Protein 2K13 (pdb70)

Structure (mmCIF, N/CA/C/O backbone):
data_2K13
#
_entry.id   2K13
#
loop_
_atom_site.group_PDB
_atom_site.id
_atom_site.type_symbol
_atom_site.label_atom_id
_atom_site.label_alt_id
_atom_site.label_comp_id
_atom_site.label_asym_id
_atom_site.label_entity_id
_atom_site.label_seq_id
_atom_site.pdbx_PDB_ins_code
_atom_site.Cartn_x
_atom_site.Cartn_y
_atom_site.Cartn_z
_atom_site.occupancy
_atom_site.B_iso_or_equiv
_atom_site.auth_seq_id
_atom_site.auth_comp_id
_atom_site.auth_asym_id
_atom_site.auth_atom_id
_atom_site.pdbx_PDB_model_num
ATOM 1 N N . GLU A 1 1 ? -14.430 5.868 5.573 1.00 0.00 1 GLU X N 1
ATOM 2 C CA . GLU A 1 1 ? -15.441 6.396 4.663 1.00 0.00 1 GLU X CA 1
ATOM 3 C C . GLU A 1 1 ? -15.352 5.685 3.322 1.00 0.00 1 GLU X C 1
ATOM 4 O O . GLU A 1 1 ? -14.346 5.039 3.033 1.00 0.00 1 GLU X O 1
ATOM 18 N N . GLU A 1 2 ? -16.384 5.827 2.495 1.00 0.00 2 GLU X N 1
ATOM 19 C CA . GLU A 1 2 ? -16.446 5.162 1.182 1.00 0.00 2 GLU X CA 1
ATOM 20 C C . GLU A 1 2 ? -15.680 5.923 0.092 1.00 0.00 2 GLU X C 1
ATOM 21 O O . GLU A 1 2 ? -15.727 5.569 -1.085 1.00 0.00 2 GLU X O 1
ATOM 33 N N . ARG A 1 3 ? -14.978 6.952 0.477 1.00 0.00 3 ARG X N 1
ATOM 34 C CA . ARG A 1 3 ? -14.138 7.660 -0.435 1.00 0.00 3 ARG X CA 1
ATOM 35 C C . ARG A 1 3 ? -12.752 7.363 -0.022 1.00 0.00 3 ARG X C 1
ATOM 36 O O . ARG A 1 3 ? -12.263 7.921 0.943 1.00 0.00 3 ARG X O 1
ATOM 57 N N . GLU A 1 4 ? -12.160 6.417 -0.675 1.00 0.00 4 GLU X N 1
ATOM 58 C CA . GLU A 1 4 ? -10.860 5.979 -0.298 1.00 0.00 4 GLU X CA 1
ATOM 59 C C . GLU A 1 4 ? -9.817 6.651 -1.099 1.00 0.00 4 GLU X C 1
ATOM 60 O O . GLU A 1 4 ? -10.082 7.307 -2.110 1.00 0.00 4 GLU X O 1
ATOM 72 N N . ASP A 1 5 ? -8.658 6.473 -0.635 1.00 0.00 5 ASP X N 1
ATOM 73 C CA . ASP A 1 5 ? -7.475 6.752 -1.343 1.00 0.00 5 ASP X CA 1
ATOM 74 C C . ASP A 1 5 ? -7.317 5.611 -2.350 1.00 0.00 5 ASP X C 1
ATOM 75 O O . ASP A 1 5 ? -7.601 4.445 -2.035 1.00 0.00 5 ASP X O 1
ATOM 84 N N . CYS A 1 6 ? -6.969 5.923 -3.555 1.00 0.00 6 CYS X N 1
ATOM 85 C CA . CYS A 1 6 ? -6.887 4.911 -4.588 1.00 0.00 6 CYS X CA 1
ATOM 86 C C . CYS A 1 6 ? -5.502 4.345 -4.760 1.00 0.00 6 CYS X C 1
ATOM 87 O O . CYS A 1 6 ? -4.584 5.015 -5.234 1.00 0.00 6 CYS X O 1
ATOM 94 N N . TRP A 1 7 ? -5.357 3.098 -4.420 1.00 0.00 7 TRP X N 1
ATOM 95 C CA . TRP A 1 7 ? -4.071 2.483 -4.449 1.00 0.00 7 TRP X CA 1
ATOM 96 C C . TRP A 1 7 ? -3.944 1.783 -5.768 1.00 0.00 7 TRP X C 1
ATOM 97 O O . TRP A 1 7 ? -4.851 1.067 -6.187 1.00 0.00 7 TRP X O 1
ATOM 118 N N . THR A 1 8 ? -2.852 1.990 -6.407 1.00 0.00 8 THR X N 1
ATOM 119 C CA . THR A 1 8 ? -2.631 1.478 -7.707 1.00 0.00 8 THR X CA 1
ATOM 120 C C . THR A 1 8 ? -1.714 0.278 -7.582 1.00 0.00 8 THR X C 1
ATOM 121 O O . THR A 1 8 ? -0.662 0.348 -6.926 1.00 0.00 8 THR X O 1
ATOM 132 N N . PHE A 1 9 ? -2.124 -0.817 -8.146 1.00 0.00 9 PHE X N 1
ATOM 133 C CA . PHE A 1 9 ? -1.401 -2.036 -8.007 1.00 0.00 9 PHE X CA 1
ATOM 134 C C . PHE A 1 9 ? -0.485 -2.231 -9.178 1.00 0.00 9 PHE X C 1
ATOM 135 O O . PHE A 1 9 ? -0.845 -1.906 -10.314 1.00 0.00 9 PHE X O 1
ATOM 152 N N . TYR A 1 10 ? 0.689 -2.739 -8.922 1.00 0.00 10 TYR X N 1
ATOM 153 C CA . TYR A 1 10 ? 1.606 -3.011 -9.994 1.00 0.00 10 TYR X CA 1
ATOM 154 C C . TYR A 1 10 ? 1.974 -4.492 -10.063 1.00 0.00 10 TYR X C 1
ATOM 155 O O . TYR A 1 10 ? 1.902 -5.082 -11.132 1.00 0.00 10 TYR X O 1
ATOM 173 N N . ALA A 1 11 ? 2.345 -5.099 -8.920 1.00 0.00 11 ALA X N 1
ATOM 174 C CA . ALA A 1 11 ? 2.901 -6.450 -8.930 1.00 0.00 11 ALA X CA 1
ATOM 175 C C . ALA A 1 11 ? 3.052 -6.963 -7.522 1.00 0.00 11 ALA X C 1
ATOM 176 O O . ALA A 1 11 ? 2.915 -6.199 -6.558 1.00 0.00 11 ALA X O 1
ATOM 183 N N . ASN A 1 12 ? 3.257 -8.257 -7.382 1.00 0.00 12 ASN X N 1
ATOM 184 C CA . ASN A 1 12 ? 3.574 -8.807 -6.074 1.00 0.00 12 ASN X CA 1
ATOM 185 C C . ASN A 1 12 ? 5.048 -8.576 -5.921 1.00 0.00 12 ASN X C 1
ATOM 186 O O . ASN A 1 12 ? 5.835 -8.977 -6.767 1.00 0.00 12 ASN X O 1
ATOM 197 N N . ARG A 1 13 ? 5.426 -7.897 -4.887 1.00 0.00 13 ARG X N 1
ATOM 198 C CA . ARG A 1 13 ? 6.784 -7.422 -4.745 1.00 0.00 13 ARG X CA 1
ATOM 199 C C . ARG A 1 13 ? 7.154 -7.328 -3.296 1.00 0.00 13 ARG X C 1
ATOM 200 O O . ARG A 1 13 ? 6.277 -7.361 -2.451 1.00 0.00 13 ARG X O 1
ATOM 221 N N . LYS A 1 14 ? 8.450 -7.360 -3.048 1.00 0.00 14 LYS X N 1
ATOM 222 C CA . LYS A 1 14 ? 9.142 -6.884 -1.833 1.00 0.00 14 LYS X CA 1
ATOM 223 C C . LYS A 1 14 ? 10.618 -6.747 -2.120 1.00 0.00 14 LYS X C 1
ATOM 224 O O . LYS A 1 14 ? 11.193 -7.562 -2.799 1.00 0.00 14 LYS X O 1
ATOM 243 N N . TYR A 1 15 ? 11.234 -5.744 -1.576 1.00 0.00 15 TYR X N 1
ATOM 244 C CA . TYR A 1 15 ? 12.678 -5.566 -1.703 1.00 0.00 15 TYR X CA 1
ATOM 245 C C . TYR A 1 15 ? 13.335 -6.196 -0.456 1.00 0.00 15 TYR X C 1
ATOM 246 O O . TYR A 1 15 ? 14.472 -5.936 -0.089 1.00 0.00 15 TYR X O 1
ATOM 264 N N . THR A 1 16 ? 12.582 -7.106 0.095 1.00 0.00 16 THR X N 1
ATOM 265 C CA . THR A 1 16 ? 12.853 -7.838 1.316 1.00 0.00 16 THR X CA 1
ATOM 266 C C . THR A 1 16 ? 13.396 -6.988 2.468 1.00 0.00 16 THR X C 1
ATOM 267 O O . THR A 1 16 ? 14.562 -7.109 2.868 1.00 0.00 16 THR X O 1
ATOM 278 N N . ASP A 1 17 ? 12.543 -6.089 2.942 1.00 0.00 17 ASP X N 1
ATOM 279 C CA . ASP A 1 17 ? 12.821 -5.202 4.061 1.00 0.00 17 ASP X CA 1
ATOM 280 C C . ASP A 1 17 ? 11.553 -4.438 4.390 1.00 0.00 17 ASP X C 1
ATOM 281 O O . ASP A 1 17 ? 10.802 -4.065 3.481 1.00 0.00 17 ASP X O 1
ATOM 290 N N . PHE A 1 18 ? 11.288 -4.254 5.659 1.00 0.00 18 PHE X N 1
ATOM 291 C CA . PHE A 1 18 ? 10.089 -3.568 6.122 1.00 0.00 18 PHE X CA 1
ATOM 292 C C . PHE A 1 18 ? 10.459 -2.391 7.032 1.00 0.00 18 PHE X C 1
ATOM 293 O O . PHE A 1 18 ? 9.658 -1.956 7.872 1.00 0.00 18 PHE X O 1
ATOM 310 N N . ASP A 1 19 ? 11.656 -1.836 6.820 1.00 0.00 19 ASP X N 1
ATOM 311 C CA . ASP A 1 19 ? 12.197 -0.736 7.658 1.00 0.00 19 ASP X CA 1
ATOM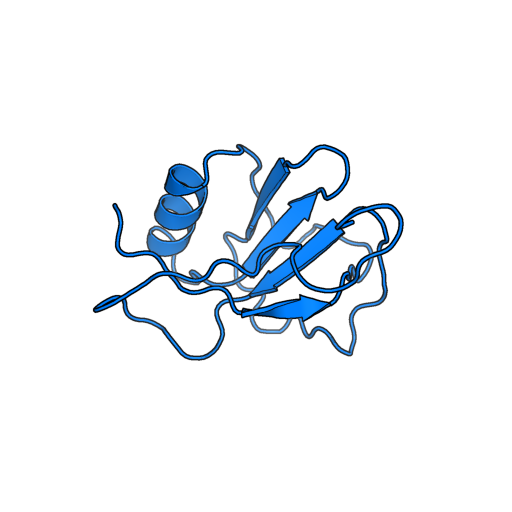 312 C C . ASP A 1 19 ? 11.380 0.552 7.557 1.00 0.00 19 ASP X C 1
ATOM 313 O O . ASP A 1 19 ? 11.370 1.364 8.494 1.00 0.00 19 ASP X O 1
ATOM 322 N N . LYS A 1 20 ? 10.641 0.707 6.462 1.00 0.00 20 LYS X N 1
ATOM 323 C CA . LYS A 1 20 ? 9.824 1.913 6.220 1.00 0.00 20 LYS X CA 1
ATOM 324 C C . LYS A 1 20 ? 8.717 2.140 7.257 1.00 0.00 20 LYS X C 1
ATOM 325 O O . LYS A 1 20 ? 8.054 3.146 7.203 1.00 0.00 20 LYS X O 1
ATOM 344 N N . SER A 1 21 ? 8.539 1.183 8.176 1.00 0.00 21 SER X N 1
ATOM 345 C CA . SER A 1 21 ? 7.611 1.290 9.299 1.00 0.00 21 SER X CA 1
ATOM 346 C C . SER A 1 21 ? 6.150 1.221 8.883 1.00 0.00 21 SER X C 1
ATOM 347 O O . SER A 1 21 ? 5.553 2.184 8.338 1.00 0.00 21 SER X O 1
ATOM 355 N N . PHE A 1 22 ? 5.581 0.068 9.111 1.00 0.00 22 PHE X N 1
ATOM 356 C CA . PHE A 1 22 ? 4.240 -0.217 8.701 1.00 0.00 22 PHE X CA 1
ATOM 357 C C . PHE A 1 22 ? 3.501 -0.742 9.876 1.00 0.00 22 PHE X C 1
ATOM 358 O O . PHE A 1 22 ? 4.110 -1.310 10.792 1.00 0.00 22 PHE X O 1
ATOM 375 N N . LYS A 1 23 ? 2.224 -0.596 9.870 1.00 0.00 23 LYS X N 1
ATOM 376 C CA . LYS A 1 23 ? 1.426 -1.168 10.920 1.00 0.00 23 LYS X CA 1
ATOM 377 C C . LYS A 1 23 ? 0.399 -2.080 10.309 1.00 0.00 23 LYS X C 1
ATOM 378 O O . LYS A 1 23 ? -0.086 -1.812 9.197 1.00 0.00 23 LYS X O 1
ATOM 397 N N . LYS A 1 24 ? 0.077 -3.154 10.994 1.00 0.00 24 LYS X N 1
ATOM 398 C CA . LYS A 1 24 ? -0.845 -4.116 10.465 1.00 0.00 24 LYS X CA 1
ATOM 399 C C . LYS A 1 24 ? -2.055 -4.311 11.331 1.00 0.00 24 LYS X C 1
ATOM 400 O O . LYS A 1 24 ? -1.981 -4.729 12.494 1.00 0.00 24 LYS X O 1
ATOM 419 N N . SER A 1 25 ? -3.144 -4.011 10.748 1.00 0.00 25 SER X N 1
ATOM 420 C CA . SER A 1 25 ? -4.445 -4.268 11.243 1.00 0.00 25 SER X CA 1
ATOM 421 C C . SER A 1 25 ? -5.214 -4.394 9.971 1.00 0.00 25 SER X C 1
ATOM 422 O O . SER A 1 25 ? -5.055 -3.525 9.105 1.00 0.00 25 SER X O 1
ATOM 430 N N . SER A 1 26 ? -6.008 -5.402 9.780 1.00 0.00 26 SER X N 1
ATOM 431 C CA . SER A 1 26 ? -6.618 -5.451 8.510 1.00 0.00 26 SER X CA 1
ATOM 432 C C . SER A 1 26 ? -8.083 -5.119 8.608 1.00 0.00 26 SER X C 1
ATOM 433 O O . SER A 1 26 ? -8.921 -5.930 9.000 1.00 0.00 26 SER X O 1
ATOM 441 N N . ASP A 1 27 ? -8.329 -3.876 8.348 1.00 0.00 27 ASP X N 1
ATOM 442 C CA . ASP A 1 27 ? -9.597 -3.281 8.100 1.00 0.00 27 ASP X CA 1
ATOM 443 C C . ASP A 1 27 ? -9.390 -2.421 6.931 1.00 0.00 27 ASP X C 1
ATOM 444 O O . ASP A 1 27 ? -8.519 -1.546 7.002 1.00 0.00 27 ASP X O 1
ATOM 453 N N . LEU A 1 28 ? -10.106 -2.646 5.848 1.00 0.00 28 LEU X N 1
ATOM 454 C CA . LEU A 1 28 ? -9.918 -1.840 4.644 1.00 0.00 28 LEU X CA 1
ATOM 455 C C . LEU A 1 28 ? -10.078 -0.369 5.002 1.00 0.00 28 LEU X C 1
ATOM 456 O O . LEU A 1 28 ? -9.226 0.452 4.684 1.00 0.00 28 LEU X O 1
ATOM 472 N N . ASP A 1 29 ? -11.119 -0.089 5.765 1.00 0.00 29 ASP X N 1
ATOM 473 C CA . ASP A 1 29 ? -11.418 1.257 6.254 1.00 0.00 29 ASP X CA 1
ATOM 474 C C . ASP A 1 29 ? -10.267 1.797 7.068 1.00 0.00 29 ASP X C 1
ATOM 475 O O . ASP A 1 29 ? -9.823 2.925 6.852 1.00 0.00 29 ASP X O 1
ATOM 484 N N . GLU A 1 30 ? -9.759 0.967 7.986 1.00 0.00 30 GLU X N 1
ATOM 485 C CA . GLU A 1 30 ? -8.676 1.392 8.891 1.00 0.00 30 GLU X CA 1
ATOM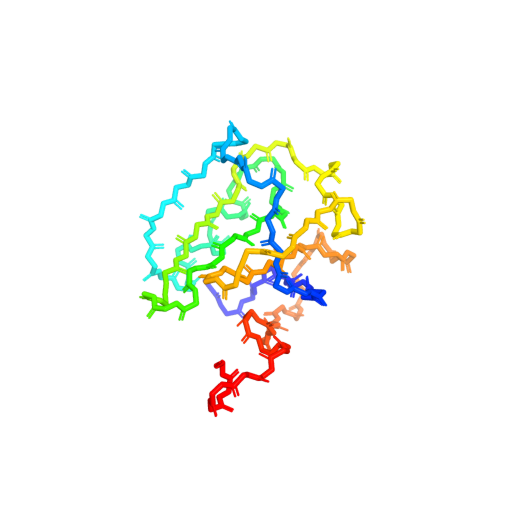 486 C C . GLU A 1 30 ? -7.454 1.760 8.113 1.00 0.00 30 GLU X C 1
ATOM 487 O O . GLU A 1 30 ? -6.766 2.720 8.424 1.00 0.00 30 GLU X O 1
ATOM 499 N N . CYS A 1 31 ? -7.164 0.976 7.125 1.00 0.00 31 CYS X N 1
ATOM 500 C CA . CYS A 1 31 ? -6.007 1.218 6.296 1.00 0.00 31 CYS X CA 1
ATOM 501 C C . CYS A 1 31 ? -6.124 2.556 5.552 1.00 0.00 31 CYS X C 1
ATOM 502 O O . CYS A 1 31 ? -5.156 3.317 5.519 1.00 0.00 31 CYS X O 1
ATOM 509 N N . LYS A 1 32 ? -7.312 2.858 5.004 1.00 0.00 32 LYS X N 1
ATOM 510 C CA . LYS A 1 32 ? -7.520 4.137 4.276 1.00 0.00 32 LYS X CA 1
ATOM 511 C C . LYS A 1 32 ? -7.346 5.240 5.208 1.00 0.00 32 LYS X C 1
ATOM 512 O O . LYS A 1 32 ? -6.634 6.186 4.957 1.00 0.00 32 LYS X O 1
ATOM 531 N N . LYS A 1 33 ? -7.970 5.066 6.340 1.00 0.00 33 LYS X N 1
ATOM 532 C CA . LYS A 1 33 ? -7.993 6.058 7.320 1.00 0.00 33 LYS X CA 1
ATOM 533 C C . LYS A 1 33 ? -6.570 6.355 7.786 1.00 0.00 33 LYS X C 1
ATOM 534 O O . LYS A 1 33 ? -6.205 7.502 7.946 1.00 0.00 33 LYS X O 1
ATOM 553 N N . THR A 1 34 ? -5.770 5.296 7.997 1.00 0.00 34 THR X N 1
ATOM 554 C CA . THR A 1 34 ? -4.417 5.468 8.378 1.00 0.00 34 THR X CA 1
ATOM 555 C C . THR A 1 34 ? -3.649 6.190 7.296 1.00 0.00 34 THR X C 1
ATOM 556 O O . THR A 1 34 ? -2.835 7.069 7.592 1.00 0.00 34 THR X O 1
ATOM 567 N N . CYS A 1 35 ? -3.907 5.809 6.039 1.00 0.00 35 CYS X N 1
ATOM 568 C CA . CYS A 1 35 ? -3.234 6.441 4.922 1.00 0.00 35 CYS X CA 1
ATOM 569 C C . CYS A 1 35 ? -3.547 7.916 4.916 1.00 0.00 35 CYS X C 1
ATOM 570 O O . CYS A 1 35 ? -2.616 8.736 4.966 1.00 0.00 35 CYS X O 1
ATOM 577 N N . PHE A 1 36 ? -4.832 8.259 5.049 1.00 0.00 36 PHE X N 1
ATOM 578 C CA . PHE A 1 36 ? -5.251 9.644 5.006 1.00 0.00 36 PHE X CA 1
ATOM 579 C C . PHE A 1 36 ? -4.629 10.363 6.160 1.00 0.00 36 PHE X C 1
ATOM 580 O O . PHE A 1 36 ? -4.266 11.533 6.044 1.00 0.00 36 PHE X O 1
ATOM 597 N N . LYS A 1 37 ? -4.517 9.675 7.279 1.00 0.00 37 LYS X N 1
ATOM 598 C CA . LYS A 1 37 ? -3.927 10.255 8.431 1.00 0.00 37 LYS X CA 1
ATOM 599 C C . LYS A 1 37 ? -2.500 10.765 8.284 1.00 0.00 37 LYS X C 1
ATOM 600 O O . LYS A 1 37 ? -2.276 11.902 8.724 1.00 0.00 37 LYS X O 1
ATOM 619 N N . THR A 1 38 ? -1.477 9.969 7.761 1.00 0.00 38 THR X N 1
ATOM 620 C CA . THR A 1 38 ? -0.153 10.553 7.966 1.00 0.00 38 THR X CA 1
ATOM 621 C C . THR A 1 38 ? 0.161 11.796 7.051 1.00 0.00 38 THR X C 1
ATOM 622 O O . THR A 1 38 ? -0.741 12.521 6.641 1.00 0.00 38 THR X O 1
ATOM 633 N N . GLU A 1 39 ? 1.419 12.012 6.662 1.00 0.00 39 GLU X N 1
ATOM 634 C CA . GLU A 1 39 ? 1.740 12.890 5.560 1.00 0.00 39 GLU X CA 1
ATOM 635 C C . GLU A 1 39 ? 1.521 12.264 4.265 1.00 0.00 39 GLU X C 1
ATOM 636 O O . GLU A 1 39 ? 0.758 12.676 3.413 1.00 0.00 39 GLU X O 1
ATOM 648 N N . TYR A 1 40 ? 2.221 11.176 4.234 1.00 0.00 40 TYR X N 1
ATOM 649 C CA . TYR A 1 40 ? 2.623 10.479 3.076 1.00 0.00 40 TYR X CA 1
ATOM 650 C C . TYR A 1 40 ? 1.508 9.907 2.325 1.00 0.00 40 TYR X C 1
ATOM 651 O O . TYR A 1 40 ? 1.521 10.009 1.120 1.00 0.00 40 TYR X O 1
ATOM 669 N N . CYS A 1 41 ? 0.470 9.469 3.065 1.00 0.00 41 CYS X N 1
ATOM 670 C CA . CYS A 1 41 ? -0.635 8.606 2.472 1.00 0.00 41 CYS X CA 1
ATOM 671 C C . CYS A 1 41 ? -0.257 7.964 1.115 1.00 0.00 41 CYS X C 1
ATOM 672 O O . CYS A 1 41 ? -0.567 8.550 0.081 1.00 0.00 41 CYS X O 1
ATOM 679 N N . TYR A 1 42 ? 0.448 6.811 1.090 1.00 0.00 42 TYR X N 1
ATOM 680 C CA . TYR A 1 42 ? 0.748 6.222 -0.225 1.00 0.00 42 TYR X CA 1
ATOM 681 C C . TYR A 1 42 ? 1.104 4.745 -0.328 1.00 0.00 42 TYR X C 1
ATOM 682 O O . TYR A 1 42 ? 0.719 4.132 -1.311 1.00 0.00 42 TYR X O 1
ATOM 700 N N . ILE A 1 43 ? 1.809 4.124 0.609 1.00 0.00 43 ILE X N 1
ATOM 701 C CA . ILE A 1 43 ? 2.211 2.756 0.272 1.00 0.00 43 ILE X CA 1
ATOM 702 C C . ILE A 1 43 ? 1.487 1.791 1.169 1.00 0.00 43 ILE X C 1
ATOM 703 O O . ILE A 1 43 ? 1.301 2.073 2.341 1.00 0.00 43 ILE X O 1
ATOM 719 N N . VAL A 1 44 ? 1.020 0.702 0.627 1.00 0.00 44 VAL X N 1
ATOM 720 C CA . VAL A 1 44 ? 0.367 -0.304 1.415 1.00 0.00 44 VAL X CA 1
ATOM 721 C C . VAL A 1 44 ? 0.873 -1.681 0.975 1.00 0.00 44 VAL X C 1
ATOM 722 O O . VAL A 1 44 ? 1.001 -1.966 -0.226 1.00 0.00 44 VAL X O 1
ATOM 735 N N . PHE A 1 45 ? 1.191 -2.505 1.928 1.00 0.00 45 PHE X N 1
ATOM 736 C CA . PHE A 1 45 ? 1.669 -3.837 1.673 1.00 0.00 45 PHE X CA 1
ATOM 737 C C . PHE A 1 45 ? 0.665 -4.807 2.221 1.00 0.00 45 PHE X C 1
ATOM 738 O O . PHE A 1 45 ? 0.223 -4.663 3.335 1.00 0.00 45 PHE X O 1
ATOM 755 N N . GLU A 1 46 ? 0.298 -5.776 1.468 1.00 0.00 46 GLU X N 1
ATOM 756 C CA . GLU A 1 46 ? -0.682 -6.713 1.943 1.00 0.00 46 GLU X CA 1
ATOM 757 C C . GLU A 1 46 ? -0.090 -8.070 1.965 1.00 0.00 46 GLU X C 1
ATOM 758 O O . GLU A 1 46 ? 0.724 -8.400 1.104 1.00 0.00 46 GLU X O 1
ATOM 770 N N . ASP A 1 47 ? -0.505 -8.850 2.905 1.00 0.00 47 ASP X N 1
ATOM 771 C CA . ASP A 1 47 ? -0.076 -10.222 3.001 1.00 0.00 47 ASP X CA 1
ATOM 772 C C . ASP A 1 47 ? -1.080 -11.015 2.210 1.00 0.00 47 ASP X C 1
ATOM 773 O O . ASP A 1 47 ? -2.255 -10.995 2.537 1.00 0.00 47 ASP X O 1
ATOM 782 N N . THR A 1 48 ? -0.648 -11.667 1.185 1.00 0.00 48 THR X N 1
ATOM 783 C CA . THR A 1 48 ? -1.541 -12.359 0.291 1.00 0.00 48 THR X CA 1
ATOM 784 C C . THR A 1 48 ? -2.126 -13.624 0.940 1.00 0.00 48 THR X C 1
ATOM 785 O O . THR A 1 48 ? -3.292 -13.957 0.733 1.00 0.00 48 THR X O 1
ATOM 796 N N . VAL A 1 49 ? -1.333 -14.284 1.755 1.00 0.00 49 VAL X N 1
ATOM 797 C CA . VAL A 1 49 ? -1.725 -15.559 2.328 1.00 0.00 49 VAL X CA 1
ATOM 798 C C . VAL A 1 49 ? -2.628 -15.351 3.512 1.00 0.00 49 VAL X C 1
ATOM 799 O O . VAL A 1 49 ? -3.690 -15.956 3.629 1.00 0.00 49 VAL X O 1
ATOM 812 N N . ASN A 1 50 ? -2.220 -14.452 4.345 1.00 0.00 50 ASN X N 1
ATOM 813 C CA . ASN A 1 50 ? -2.921 -14.141 5.570 1.00 0.00 50 ASN X CA 1
ATOM 814 C C . ASN A 1 50 ? -3.994 -13.125 5.322 1.00 0.00 50 ASN X C 1
ATOM 815 O O . ASN A 1 50 ? -4.819 -12.879 6.191 1.00 0.00 50 ASN X O 1
ATOM 826 N N . LYS A 1 51 ? -3.966 -12.519 4.127 1.00 0.00 51 LYS X N 1
ATOM 827 C CA . LYS A 1 51 ? -4.966 -11.513 3.700 1.00 0.00 51 LYS X CA 1
ATOM 828 C C . LYS A 1 51 ? -4.897 -10.287 4.612 1.00 0.00 51 LYS X C 1
ATOM 829 O O . LYS A 1 51 ? -5.893 -9.609 4.858 1.00 0.00 51 LYS X O 1
ATOM 848 N N . GLU A 1 52 ? -3.695 -9.976 5.047 1.00 0.00 52 GLU X N 1
ATOM 849 C CA . GLU A 1 52 ? -3.479 -8.914 6.003 1.00 0.00 52 GLU X CA 1
ATOM 850 C C . GLU A 1 52 ? -3.137 -7.590 5.325 1.00 0.00 52 GLU X C 1
ATOM 851 O O . GLU A 1 52 ? -2.876 -7.556 4.120 1.00 0.00 52 GLU X O 1
ATOM 863 N N . CYS A 1 53 ? -3.119 -6.516 6.094 1.00 0.00 53 CYS X N 1
ATOM 864 C CA . CYS A 1 53 ? -2.905 -5.196 5.569 1.00 0.00 53 CYS X CA 1
ATOM 865 C C . CYS A 1 53 ? -1.847 -4.507 6.387 1.00 0.00 53 CYS X C 1
ATOM 866 O O . CYS A 1 53 ? -1.939 -4.445 7.609 1.00 0.00 53 CYS X O 1
ATOM 873 N N . TYR A 1 54 ? -0.843 -4.034 5.722 1.00 0.00 54 TYR X N 1
ATOM 874 C CA . TYR A 1 54 ? 0.180 -3.242 6.318 1.00 0.00 54 TYR X CA 1
ATOM 875 C C . TYR A 1 54 ? 0.139 -1.958 5.604 1.00 0.00 54 TYR X C 1
ATOM 876 O O . TYR A 1 54 ? 0.222 -1.918 4.389 1.00 0.00 54 TYR X O 1
ATOM 894 N N . TYR A 1 55 ? 0.059 -0.936 6.309 1.00 0.00 55 TYR X N 1
ATOM 895 C CA . TYR A 1 55 ? 0.019 0.342 5.700 1.00 0.00 55 TYR X CA 1
ATOM 896 C C . TYR A 1 55 ? 1.276 1.088 5.993 1.00 0.00 55 TYR X C 1
ATOM 897 O O . TYR A 1 55 ? 1.748 1.095 7.151 1.00 0.00 55 TYR X O 1
ATOM 915 N N . ASN A 1 56 ? 1.873 1.633 4.942 1.00 0.00 56 ASN X N 1
ATOM 916 C CA . ASN A 1 56 ? 3.113 2.384 5.088 1.00 0.00 56 ASN X CA 1
ATOM 917 C C . ASN A 1 56 ? 2.815 3.732 5.564 1.00 0.00 56 ASN X C 1
ATOM 918 O O . ASN A 1 56 ? 2.118 4.520 4.871 1.00 0.00 56 ASN X O 1
ATOM 929 N N . VAL A 1 57 ? 3.396 4.025 6.694 1.00 0.00 57 VAL X N 1
ATOM 930 C CA . VAL A 1 57 ? 3.095 5.247 7.389 1.00 0.00 57 VAL X CA 1
ATOM 931 C C . VAL A 1 57 ? 4.233 6.231 7.315 1.00 0.00 57 VAL X C 1
ATOM 932 O O . VAL A 1 57 ? 4.183 7.294 7.935 1.00 0.00 57 VAL X O 1
ATOM 945 N N . VAL A 1 58 ? 5.269 5.898 6.582 1.00 0.00 58 VAL X N 1
ATOM 946 C CA . VAL A 1 58 ? 6.363 6.848 6.413 1.00 0.00 58 VAL X CA 1
ATOM 947 C C . VAL A 1 58 ? 6.645 7.033 4.903 1.00 0.00 58 VAL X C 1
ATOM 948 O O . VAL A 1 58 ? 5.962 6.457 4.058 1.00 0.00 58 VAL X O 1
ATOM 961 N N . ASP A 1 59 ? 7.584 7.866 4.582 1.00 0.00 59 ASP X N 1
ATOM 962 C CA . ASP A 1 59 ? 7.946 8.170 3.246 1.00 0.00 59 ASP X CA 1
ATOM 963 C C . ASP A 1 59 ? 8.701 7.038 2.615 1.00 0.00 59 ASP X C 1
ATOM 964 O O . ASP A 1 59 ? 9.795 6.639 3.037 1.00 0.00 59 ASP X O 1
ATOM 973 N N . GLY A 1 60 ? 8.083 6.526 1.621 1.00 0.00 60 GLY X N 1
ATOM 974 C CA . GLY A 1 60 ? 8.535 5.436 0.881 1.00 0.00 60 GLY X CA 1
ATOM 975 C C . GLY A 1 60 ? 8.077 5.656 -0.505 1.00 0.00 60 GLY X C 1
ATOM 976 O O . GLY A 1 60 ? 7.675 4.746 -1.193 1.00 0.00 60 GLY X O 1
ATOM 980 N N . GLU A 1 61 ? 8.112 6.917 -0.900 1.00 0.00 61 GLU X N 1
ATOM 981 C CA . GLU A 1 61 ? 7.727 7.348 -2.235 1.00 0.00 61 GLU X CA 1
ATOM 982 C C . GLU A 1 61 ? 8.746 6.837 -3.213 1.00 0.00 61 GLU X C 1
ATOM 983 O O . GLU A 1 61 ? 8.485 6.700 -4.407 1.00 0.00 61 GLU X O 1
ATOM 995 N N . GLU A 1 62 ? 9.910 6.538 -2.679 1.00 0.00 62 GLU X N 1
ATOM 996 C CA . GLU A 1 62 ? 10.959 5.984 -3.438 1.00 0.00 62 GLU X CA 1
ATOM 997 C C . GLU A 1 62 ? 10.830 4.477 -3.518 1.00 0.00 62 GLU X C 1
ATOM 998 O O . GLU A 1 62 ? 11.692 3.837 -4.126 1.00 0.00 62 GLU X O 1
ATOM 1010 N N . LEU A 1 63 ? 9.786 3.863 -2.894 1.00 0.00 63 LEU X N 1
ATOM 1011 C CA . LEU A 1 63 ? 9.680 2.410 -3.074 1.00 0.00 63 LEU X CA 1
ATOM 1012 C C . LEU A 1 63 ? 9.138 2.152 -4.478 1.00 0.00 63 LEU X C 1
ATOM 1013 O O . LEU A 1 63 ? 7.953 2.361 -4.760 1.00 0.00 63 LEU X O 1
ATOM 1029 N N . ASP A 1 64 ? 10.026 1.785 -5.373 1.00 0.00 64 ASP X N 1
ATOM 1030 C CA . ASP A 1 64 ? 9.661 1.547 -6.739 1.00 0.00 64 ASP X CA 1
ATOM 1031 C C . ASP A 1 64 ? 9.463 0.088 -7.001 1.00 0.00 64 ASP X C 1
ATOM 1032 O O . ASP A 1 64 ? 10.303 -0.727 -6.636 1.00 0.00 64 ASP X O 1
ATOM 1041 N N . GLN A 1 65 ? 8.430 -0.223 -7.736 1.00 0.00 65 GLN X N 1
ATOM 1042 C CA . GLN A 1 65 ? 8.019 -1.601 -7.988 1.00 0.00 65 GLN X CA 1
ATOM 1043 C C . GLN A 1 65 ? 9.043 -2.345 -8.796 1.00 0.00 65 GLN X C 1
ATOM 1044 O O . GLN A 1 65 ? 9.200 -3.551 -8.671 1.00 0.00 65 GLN X O 1
ATOM 1058 N N . GLU A 1 66 ? 9.748 -1.625 -9.606 1.00 0.00 66 GLU X N 1
ATOM 1059 C CA . GLU A 1 66 ? 10.618 -2.227 -10.551 1.00 0.00 66 GLU X CA 1
ATOM 1060 C C . GLU A 1 66 ? 12.023 -2.453 -9.983 1.00 0.00 66 GLU X C 1
ATOM 1061 O O . GLU A 1 66 ? 12.840 -3.146 -10.582 1.00 0.00 66 GLU X O 1
ATOM 1073 N N . LYS A 1 67 ? 12.304 -1.861 -8.823 1.00 0.00 67 LYS X N 1
ATOM 1074 C CA . LYS A 1 67 ? 13.568 -2.140 -8.119 1.00 0.00 67 LYS X CA 1
ATOM 1075 C C . LYS A 1 67 ? 13.288 -3.112 -6.995 1.00 0.00 67 LYS X C 1
ATOM 1076 O O . LYS A 1 67 ? 14.186 -3.644 -6.343 1.00 0.00 67 LYS X O 1
ATOM 1095 N N . PHE A 1 68 ? 12.028 -3.333 -6.810 1.00 0.00 68 PHE X N 1
ATOM 1096 C CA . PHE A 1 68 ? 11.483 -4.281 -5.892 1.00 0.00 68 PHE X CA 1
ATOM 1097 C C . PHE A 1 68 ? 11.500 -5.657 -6.540 1.00 0.00 68 PHE X C 1
ATOM 1098 O O . PHE A 1 68 ? 11.396 -5.770 -7.766 1.00 0.00 68 PHE X O 1
ATOM 1115 N N . VAL A 1 69 ? 11.618 -6.685 -5.749 1.00 0.00 69 VAL X N 1
ATOM 1116 C CA . VAL A 1 69 ? 11.764 -8.052 -6.244 1.00 0.00 69 VAL X CA 1
ATOM 1117 C C . VAL A 1 69 ? 10.524 -8.774 -5.765 1.00 0.00 69 VAL X C 1
ATOM 1118 O O . VAL A 1 69 ? 9.802 -8.220 -5.017 1.00 0.00 69 VAL X O 1
ATOM 1131 N N . VAL A 1 70 ? 10.202 -9.913 -6.261 1.00 0.00 70 VAL X N 1
ATOM 1132 C CA . VAL A 1 70 ? 8.960 -10.533 -5.847 1.00 0.00 70 VAL X CA 1
ATOM 1133 C C . VAL A 1 70 ? 9.011 -11.291 -4.535 1.00 0.00 70 VAL X C 1
ATOM 1134 O O . VAL A 1 70 ? 9.822 -12.198 -4.349 1.00 0.00 70 VAL X O 1
ATOM 1147 N N . ASP A 1 71 ? 8.187 -10.849 -3.602 1.00 0.00 71 ASP X N 1
ATOM 1148 C CA . ASP A 1 71 ? 7.897 -11.634 -2.426 1.00 0.00 71 ASP X CA 1
ATOM 1149 C C . ASP A 1 71 ? 6.521 -12.201 -2.621 1.00 0.00 71 ASP X C 1
ATOM 1150 O O . ASP A 1 71 ? 5.521 -11.491 -2.529 1.00 0.00 71 ASP X O 1
ATOM 1159 N N . GLU A 1 72 ? 6.499 -13.465 -2.936 1.00 0.00 72 GLU X N 1
ATOM 1160 C CA . GLU A 1 72 ? 5.329 -14.206 -3.390 1.00 0.00 72 GLU X CA 1
ATOM 1161 C C . GLU A 1 72 ? 4.122 -14.116 -2.455 1.00 0.00 72 GLU X C 1
ATOM 1162 O O . GLU A 1 72 ? 2.975 -14.229 -2.900 1.00 0.00 72 GLU X O 1
ATOM 1174 N N . ASN A 1 73 ? 4.358 -13.926 -1.182 1.00 0.00 73 ASN X N 1
ATOM 1175 C CA . ASN A 1 73 ? 3.241 -13.903 -0.238 1.00 0.00 73 ASN X CA 1
ATOM 1176 C C . ASN A 1 73 ? 2.791 -12.480 0.109 1.00 0.00 73 ASN X C 1
ATOM 1177 O O . ASN A 1 73 ? 2.011 -12.285 1.039 1.00 0.00 73 ASN X O 1
ATOM 1188 N N . PHE A 1 74 ? 3.252 -11.502 -0.665 1.00 0.00 74 PHE X N 1
ATOM 1189 C CA . PHE A 1 74 ? 2.875 -10.107 -0.472 1.00 0.00 74 PHE X CA 1
ATOM 1190 C C . PHE A 1 74 ? 2.460 -9.420 -1.787 1.00 0.00 74 PHE X C 1
ATOM 1191 O O . PHE A 1 74 ? 3.043 -9.650 -2.839 1.00 0.00 74 PHE X O 1
ATOM 1208 N N . THR A 1 75 ? 1.496 -8.532 -1.693 1.00 0.00 75 THR X N 1
ATOM 1209 C CA . THR A 1 75 ? 0.960 -7.782 -2.811 1.00 0.00 75 THR X CA 1
ATOM 1210 C C . THR A 1 75 ? 1.241 -6.329 -2.544 1.00 0.00 75 THR X C 1
ATOM 1211 O O . THR A 1 75 ? 1.105 -5.857 -1.397 1.00 0.00 75 THR X O 1
ATOM 1222 N N . GLU A 1 76 ? 1.731 -5.616 -3.551 1.00 0.00 76 GLU X N 1
ATOM 1223 C CA . GLU A 1 76 ? 2.159 -4.278 -3.323 1.00 0.00 76 GLU X CA 1
ATOM 1224 C C . GLU A 1 76 ? 1.368 -3.310 -4.124 1.00 0.00 76 GLU X C 1
ATOM 1225 O O . GLU A 1 76 ? 1.252 -3.430 -5.359 1.00 0.00 76 GLU X O 1
ATOM 1237 N N . ASN A 1 77 ? 0.800 -2.383 -3.430 1.00 0.00 77 ASN X N 1
ATOM 1238 C CA . ASN A 1 77 ? -0.064 -1.437 -4.009 1.00 0.00 77 ASN X CA 1
ATOM 1239 C C . ASN A 1 77 ? 0.332 -0.064 -3.473 1.00 0.00 77 ASN X C 1
ATOM 1240 O O . ASN A 1 77 ? 0.670 0.078 -2.285 1.00 0.00 77 ASN X O 1
ATOM 1251 N N . TYR A 1 78 ? 0.402 0.909 -4.331 1.00 0.00 78 TYR X N 1
ATOM 1252 C CA . TYR A 1 78 ? 0.777 2.224 -3.894 1.00 0.00 78 TYR X CA 1
ATOM 1253 C C . TYR A 1 78 ? -0.073 3.304 -4.549 1.00 0.00 78 TYR X C 1
ATOM 1254 O O . TYR A 1 78 ? -0.431 3.184 -5.729 1.00 0.00 78 TYR X O 1
ATOM 1272 N N . LEU A 1 79 ? -0.434 4.322 -3.771 1.00 0.00 79 LEU X N 1
ATOM 1273 C CA . LEU A 1 79 ? -1.230 5.459 -4.245 1.00 0.00 79 LEU X CA 1
ATOM 1274 C C . LEU A 1 79 ? -0.498 6.107 -5.396 1.00 0.00 79 LEU X C 1
ATOM 1275 O O . LEU A 1 79 ? 0.598 6.647 -5.214 1.00 0.00 79 LEU X O 1
ATOM 1291 N N . THR A 1 80 ? -1.043 6.001 -6.566 1.00 0.00 80 THR X N 1
ATOM 1292 C CA . THR A 1 80 ? -0.406 6.555 -7.708 1.00 0.00 80 THR X CA 1
ATOM 1293 C C . THR A 1 80 ? -1.350 7.494 -8.442 1.00 0.00 80 THR X C 1
ATOM 1294 O O . THR A 1 80 ? -2.322 7.058 -9.050 1.00 0.00 80 THR X O 1
ATOM 1305 N N . ASP A 1 81 ? -1.069 8.777 -8.320 1.00 0.00 81 ASP X N 1
ATOM 1306 C CA . ASP A 1 81 ? -1.793 9.847 -9.004 1.00 0.00 81 ASP X CA 1
ATOM 1307 C C . ASP A 1 81 ? -3.242 9.943 -8.620 1.00 0.00 81 ASP X C 1
ATOM 1308 O O . ASP A 1 81 ? -4.148 9.712 -9.438 1.00 0.00 81 ASP X O 1
ATOM 1317 N N . CYS A 1 82 ? -3.456 10.252 -7.386 1.00 0.00 82 CYS X N 1
ATOM 1318 C CA . CYS A 1 82 ? -4.771 10.490 -6.857 1.00 0.00 82 CYS X CA 1
ATOM 1319 C C . CYS A 1 82 ? -4.702 11.733 -5.995 1.00 0.00 82 CYS X C 1
ATOM 1320 O O . CYS A 1 82 ? -5.179 12.799 -6.377 1.00 0.00 82 CYS X O 1
ATOM 1327 N N . GLU A 1 83 ? -4.032 11.575 -4.843 1.00 0.00 83 GLU X N 1
ATOM 1328 C CA . GLU A 1 83 ? -3.794 12.612 -3.826 1.00 0.00 83 GLU X CA 1
ATOM 1329 C C . GLU A 1 83 ? -5.054 13.415 -3.431 1.00 0.00 83 GLU X C 1
ATOM 1330 O O . GLU A 1 83 ? -4.964 14.482 -2.832 1.00 0.00 83 GLU X O 1
ATOM 1342 N N . GLY A 1 84 ? -6.196 12.844 -3.685 1.00 0.00 84 GLY X N 1
ATOM 1343 C CA . GLY A 1 84 ? -7.454 13.446 -3.399 1.00 0.00 84 GLY X CA 1
ATOM 1344 C C . GLY A 1 84 ? -8.472 12.363 -3.347 1.00 0.00 84 GLY X C 1
ATOM 1345 O O . GLY A 1 84 ? -8.119 11.194 -3.576 1.00 0.00 84 GLY X O 1
ATOM 1349 N N . LYS A 1 85 ? -9.698 12.690 -3.053 1.00 0.00 85 LYS X N 1
ATOM 1350 C CA . LYS A 1 85 ? -10.713 11.680 -2.970 1.00 0.00 85 LYS X CA 1
ATOM 1351 C C . LYS A 1 85 ? -11.683 11.792 -4.137 1.00 0.00 85 LYS X C 1
ATOM 1352 O O . LYS A 1 85 ? -11.476 11.164 -5.184 1.00 0.00 85 LYS X O 1
ATOM 1371 N N . ASP A 1 86 ? -12.689 12.664 -3.972 1.00 0.00 86 ASP X N 1
ATOM 1372 C CA . ASP A 1 86 ? -13.813 12.858 -4.920 1.00 0.00 86 ASP X CA 1
ATOM 1373 C C . ASP A 1 86 ? -14.596 11.564 -5.108 1.00 0.00 86 ASP X C 1
ATOM 1374 O O . ASP A 1 86 ? -15.624 11.341 -4.457 1.00 0.00 86 ASP X O 1
ATOM 1383 N N . ALA A 1 87 ? -14.084 10.717 -5.939 1.00 0.00 87 ALA X N 1
ATOM 1384 C CA . ALA A 1 87 ? -14.610 9.412 -6.177 1.00 0.00 87 ALA X CA 1
ATOM 1385 C C . ALA A 1 87 ? -13.462 8.464 -5.944 1.00 0.00 87 ALA X C 1
ATOM 1386 O O . ALA A 1 87 ? -12.599 8.283 -6.814 1.00 0.00 87 ALA X O 1
ATOM 1393 N N . GLY A 1 88 ? -13.397 7.936 -4.766 1.00 0.00 88 GLY X N 1
ATOM 1394 C CA . GLY A 1 88 ? -12.267 7.155 -4.388 1.00 0.00 88 GLY X CA 1
ATOM 1395 C C . GLY A 1 88 ? -12.624 5.739 -4.115 1.00 0.00 88 GLY X C 1
ATOM 1396 O O . GLY A 1 88 ? -13.275 5.440 -3.108 1.00 0.00 88 GLY X O 1
ATOM 1400 N N . ASN A 1 89 ? -12.230 4.883 -5.010 1.00 0.00 89 ASN X N 1
ATOM 1401 C CA . ASN A 1 89 ? -12.433 3.458 -4.896 1.00 0.00 89 ASN X CA 1
ATOM 1402 C C . ASN A 1 89 ? -11.458 2.764 -5.803 1.00 0.00 89 ASN X C 1
ATOM 1403 O O . ASN A 1 89 ? -11.390 3.078 -6.994 1.00 0.00 89 ASN X O 1
ATOM 1414 N N . ALA A 1 90 ? -10.674 1.873 -5.263 1.00 0.00 90 ALA X N 1
ATOM 1415 C CA . ALA A 1 90 ? -9.739 1.132 -6.077 1.00 0.00 90 ALA X CA 1
ATOM 1416 C C . ALA A 1 90 ? -9.546 -0.273 -5.566 1.00 0.00 90 ALA X C 1
ATOM 1417 O O . ALA A 1 90 ? -8.784 -0.516 -4.621 1.00 0.00 90 ALA X O 1
ATOM 1424 N N . ALA A 1 91 ? -10.240 -1.190 -6.161 1.00 0.00 91 ALA X N 1
ATOM 1425 C CA . ALA A 1 91 ? -10.133 -2.563 -5.783 1.00 0.00 91 ALA X CA 1
ATOM 1426 C C . ALA A 1 91 ? -9.111 -3.268 -6.663 1.00 0.00 91 ALA X C 1
ATOM 1427 O O . ALA A 1 91 ? -9.446 -3.864 -7.698 1.00 0.00 91 ALA X O 1
ATOM 1434 N N . GLY A 1 92 ? -7.863 -3.122 -6.297 1.00 0.00 92 GLY X N 1
ATOM 1435 C CA . GLY A 1 92 ? -6.797 -3.744 -7.037 1.00 0.00 92 GLY X CA 1
ATOM 1436 C C . GLY A 1 92 ? -5.749 -4.328 -6.134 1.00 0.00 92 GLY X C 1
ATOM 1437 O O . GLY A 1 92 ? -4.751 -4.880 -6.596 1.00 0.00 92 GLY X O 1
ATOM 1441 N N . THR A 1 93 ? -5.994 -4.265 -4.856 1.00 0.00 93 THR X N 1
ATOM 1442 C CA . THR A 1 93 ? -5.054 -4.707 -3.868 1.00 0.00 93 THR X CA 1
ATOM 1443 C C . THR A 1 93 ? -4.935 -6.241 -3.896 1.00 0.00 93 THR X C 1
ATOM 1444 O O . THR A 1 93 ? -5.912 -6.950 -3.606 1.00 0.00 93 THR X O 1
ATOM 1455 N N . GLY A 1 94 ? -3.739 -6.764 -4.268 1.00 0.00 94 GLY X N 1
ATOM 1456 C CA . GLY A 1 94 ? -3.607 -8.187 -4.475 1.00 0.00 94 GLY X CA 1
ATOM 1457 C C . GLY A 1 94 ? -4.474 -8.734 -5.593 1.00 0.00 94 GLY X C 1
ATOM 1458 O O . GLY A 1 94 ? -4.767 -9.915 -5.612 1.00 0.00 94 GLY X O 1
ATOM 1462 N N . ASP A 1 95 ? -4.884 -7.886 -6.518 1.00 0.00 95 ASP X N 1
ATOM 1463 C CA . ASP A 1 95 ? -5.760 -8.329 -7.611 1.00 0.00 95 ASP X CA 1
ATOM 1464 C C . ASP A 1 95 ? -4.965 -8.846 -8.810 1.00 0.00 95 ASP X C 1
ATOM 1465 O O . ASP A 1 95 ? -5.384 -9.785 -9.503 1.00 0.00 95 ASP X O 1
ATOM 1474 N N . GLU A 1 96 ? -3.818 -8.251 -9.044 1.00 0.00 96 GLU X N 1
ATOM 1475 C CA . GLU A 1 96 ? -2.977 -8.636 -10.161 1.00 0.00 96 GLU X CA 1
ATOM 1476 C C . GLU A 1 96 ? -2.071 -9.781 -9.694 1.00 0.00 96 GLU X C 1
ATOM 1477 O O . GLU A 1 96 ? -1.712 -9.843 -8.500 1.00 0.00 96 GLU X O 1
ATOM 1489 N N . SER A 1 97 ? -1.727 -10.653 -10.635 1.00 0.00 97 SER X N 1
ATOM 1490 C CA . SER A 1 97 ? -0.899 -11.831 -10.448 1.00 0.00 97 SER X CA 1
ATOM 1491 C C . SER A 1 97 ? -1.667 -12.980 -9.781 1.00 0.00 97 SER X C 1
ATOM 1492 O O . SER A 1 97 ? -1.727 -13.093 -8.556 1.00 0.00 97 SER X O 1
ATOM 1500 N N . ASP A 1 98 ? -2.258 -13.815 -10.609 1.00 0.00 98 ASP X N 1
ATOM 1501 C CA . ASP A 1 98 ? -3.029 -14.970 -10.161 1.00 0.00 98 ASP X CA 1
ATOM 1502 C C . ASP A 1 98 ? -2.106 -16.172 -10.155 1.00 0.00 98 ASP X C 1
ATOM 1503 O O . ASP A 1 98 ? -1.489 -16.482 -11.192 1.00 0.00 98 ASP X O 1
ATOM 1512 N N . GLU A 1 99 ? -1.947 -16.822 -9.028 1.00 0.00 99 GLU X N 1
ATOM 1513 C CA . GLU A 1 99 ? -1.141 -18.025 -8.989 1.00 0.00 99 GLU X CA 1
ATOM 1514 C C . GLU A 1 99 ? -1.997 -19.259 -8.785 1.00 0.00 99 GLU X C 1
ATOM 1515 O O . GLU A 1 99 ? -2.089 -20.102 -9.678 1.00 0.00 99 GLU X O 1
ATOM 1527 N N . VAL A 1 100 ? -2.617 -19.375 -7.635 1.00 0.00 100 VAL X N 1
ATOM 1528 C CA . VAL A 1 100 ? -3.420 -20.545 -7.342 1.00 0.00 100 VAL X CA 1
ATOM 1529 C C . VAL A 1 100 ? -4.849 -20.332 -7.815 1.00 0.00 100 VAL X C 1
ATOM 1530 O O . VAL A 1 100 ? -5.302 -20.985 -8.760 1.00 0.00 100 VAL X O 1
ATOM 1543 N N . ASP A 1 101 ? -5.540 -19.407 -7.194 1.00 0.00 101 ASP X N 1
ATOM 1544 C CA . ASP A 1 101 ? -6.922 -19.109 -7.572 1.00 0.00 101 ASP X CA 1
ATOM 1545 C C . ASP A 1 101 ? -6.982 -17.715 -8.149 1.00 0.00 101 ASP X C 1
ATOM 1546 O O . ASP A 1 101 ? -6.852 -17.541 -9.361 1.00 0.00 101 ASP X O 1
ATOM 1555 N N . GLU A 1 102 ? -7.120 -16.726 -7.291 1.00 0.00 102 GLU X N 1
ATOM 1556 C CA . GLU A 1 102 ? -7.045 -15.328 -7.687 1.00 0.00 102 GLU X CA 1
ATOM 1557 C C . GLU A 1 102 ? -5.748 -14.775 -7.084 1.00 0.00 102 GLU X C 1
ATOM 1558 O O . GLU A 1 102 ? -5.375 -13.619 -7.250 1.00 0.00 102 GLU X O 1
ATOM 1570 N N . ASP A 1 103 ? -5.090 -15.653 -6.375 1.00 0.00 103 ASP X N 1
ATOM 1571 C CA . ASP A 1 103 ? -3.811 -15.469 -5.782 1.00 0.00 103 ASP X CA 1
ATOM 1572 C C . ASP A 1 103 ? -3.302 -16.856 -5.666 1.00 0.00 103 ASP X C 1
ATOM 1573 O O . ASP A 1 103 ? -2.162 -17.110 -5.978 1.00 0.00 103 ASP X O 1
ATOM 1583 N N . GLU A 1 1 ? -17.376 6.230 4.489 1.00 0.00 1 GLU X N 2
ATOM 1584 C CA . GLU A 1 1 ? -17.310 7.685 4.454 1.00 0.00 1 GLU X CA 2
ATOM 1585 C C . GLU A 1 1 ? -16.046 8.191 3.767 1.00 0.00 1 GLU X C 2
ATOM 1586 O O . GLU A 1 1 ? -16.067 9.235 3.130 1.00 0.00 1 GLU X O 2
ATOM 1600 N N . GLU A 1 2 ? -14.969 7.443 3.849 1.00 0.00 2 GLU X N 2
ATOM 1601 C CA . GLU A 1 2 ? -13.685 7.882 3.347 1.00 0.00 2 GLU X CA 2
ATOM 1602 C C . GLU A 1 2 ? -13.416 7.258 1.995 1.00 0.00 2 GLU X C 2
ATOM 1603 O O . GLU A 1 2 ? -12.969 7.942 1.087 1.00 0.00 2 GLU X O 2
ATOM 1615 N N . ARG A 1 3 ? -13.756 5.964 1.874 1.00 0.00 3 ARG X N 2
ATOM 1616 C CA . ARG A 1 3 ? -13.678 5.183 0.628 1.00 0.00 3 ARG X CA 2
ATOM 1617 C C . ARG A 1 3 ? -12.230 4.879 0.226 1.00 0.00 3 ARG X C 2
ATOM 1618 O O . ARG A 1 3 ? -11.434 5.799 0.027 1.00 0.00 3 ARG X O 2
ATOM 1639 N N . GLU A 1 4 ? -11.902 3.580 0.080 1.00 0.00 4 GLU X N 2
ATOM 1640 C CA . GLU A 1 4 ? -10.540 3.158 -0.276 1.00 0.00 4 GLU X CA 2
ATOM 1641 C C . GLU A 1 4 ? -10.113 3.767 -1.567 1.00 0.00 4 GLU X C 2
ATOM 1642 O O . GLU A 1 4 ? -10.657 3.453 -2.620 1.00 0.00 4 GLU X O 2
ATOM 1654 N N . ASP A 1 5 ? -9.133 4.621 -1.461 1.00 0.00 5 ASP X N 2
ATOM 1655 C CA . ASP A 1 5 ? -8.642 5.440 -2.580 1.00 0.00 5 ASP X CA 2
ATOM 1656 C C . ASP A 1 5 ? -8.023 4.599 -3.693 1.00 0.00 5 ASP X C 2
ATOM 1657 O O . ASP A 1 5 ? -8.052 3.363 -3.653 1.00 0.00 5 ASP X O 2
ATOM 1666 N N . CYS A 1 6 ? -7.451 5.246 -4.662 1.00 0.00 6 CYS X N 2
ATOM 1667 C CA . CYS A 1 6 ? -6.969 4.528 -5.814 1.00 0.00 6 CYS X CA 2
ATOM 1668 C C . CYS A 1 6 ? -5.542 4.161 -5.666 1.00 0.00 6 CYS X C 2
ATOM 1669 O O . CYS A 1 6 ? -4.652 5.011 -5.719 1.00 0.00 6 CYS X O 2
ATOM 1676 N N . TRP A 1 7 ? -5.303 2.927 -5.493 1.00 0.00 7 TRP X N 2
ATOM 1677 C CA . TRP A 1 7 ? -3.981 2.500 -5.405 1.00 0.00 7 TRP X CA 2
ATOM 1678 C C . TRP A 1 7 ? -3.683 1.874 -6.718 1.00 0.00 7 TRP X C 2
ATOM 1679 O O . TRP A 1 7 ? -4.506 1.134 -7.262 1.00 0.00 7 TRP X O 2
ATOM 1700 N N . THR A 1 8 ? -2.572 2.173 -7.232 1.00 0.00 8 THR X N 2
ATOM 1701 C CA . THR A 1 8 ? -2.214 1.716 -8.516 1.00 0.00 8 THR X CA 2
ATOM 1702 C C . THR A 1 8 ? -1.291 0.556 -8.342 1.00 0.00 8 THR X C 2
ATOM 1703 O O . THR A 1 8 ? -0.323 0.606 -7.556 1.00 0.00 8 THR X O 2
ATOM 1714 N N . PHE A 1 9 ? -1.627 -0.504 -9.001 1.00 0.00 9 PHE X N 2
ATOM 1715 C CA . PHE A 1 9 ? -0.964 -1.716 -8.803 1.00 0.00 9 PHE X CA 2
ATOM 1716 C C . PHE A 1 9 ? 0.210 -1.834 -9.705 1.00 0.00 9 PHE X C 2
ATOM 1717 O O . PHE A 1 9 ? 0.097 -1.647 -10.912 1.00 0.00 9 PHE X O 2
ATOM 1734 N N . TYR A 1 10 ? 1.346 -2.111 -9.130 1.00 0.00 10 TYR X N 2
ATOM 1735 C CA . TYR A 1 10 ? 2.495 -2.331 -9.930 1.00 0.00 10 TYR X CA 2
ATOM 1736 C C . TYR A 1 10 ? 2.597 -3.824 -10.219 1.00 0.00 10 TYR X C 2
ATOM 1737 O O . TYR A 1 10 ? 2.537 -4.231 -11.374 1.00 0.00 10 TYR X O 2
ATOM 1755 N N . ALA A 1 11 ? 2.705 -4.631 -9.150 1.00 0.00 11 ALA X N 2
ATOM 1756 C CA . ALA A 1 11 ? 2.820 -6.080 -9.242 1.00 0.00 11 ALA X CA 2
ATOM 1757 C C . ALA A 1 11 ? 2.899 -6.611 -7.830 1.00 0.00 11 ALA X C 2
ATOM 1758 O O . ALA A 1 11 ? 3.118 -5.817 -6.899 1.00 0.00 11 ALA X O 2
ATOM 1765 N N . ASN A 1 12 ? 2.667 -7.887 -7.621 1.00 0.00 12 ASN X N 2
ATOM 1766 C CA . ASN A 1 12 ? 2.838 -8.423 -6.285 1.00 0.00 12 ASN X CA 2
ATOM 1767 C C . ASN A 1 12 ? 4.305 -8.723 -6.123 1.00 0.00 12 ASN X C 2
ATOM 1768 O O . ASN A 1 12 ? 4.893 -9.498 -6.869 1.00 0.00 12 ASN X O 2
ATOM 1779 N N . ARG A 1 13 ? 4.887 -8.059 -5.177 1.00 0.00 13 ARG X N 2
ATOM 1780 C CA . ARG A 1 13 ? 6.316 -8.086 -4.948 1.00 0.00 13 ARG X CA 2
ATOM 1781 C C . ARG A 1 13 ? 6.614 -7.717 -3.510 1.00 0.00 13 ARG X C 2
ATOM 1782 O O . ARG A 1 13 ? 5.697 -7.283 -2.827 1.00 0.00 13 ARG X O 2
ATOM 1803 N N . LYS A 1 14 ? 7.847 -7.964 -3.047 1.00 0.00 14 LYS X N 2
ATOM 1804 C CA . LYS A 1 14 ? 8.402 -7.393 -1.790 1.00 0.00 14 LYS X CA 2
ATOM 1805 C C . LYS A 1 14 ? 9.923 -7.466 -1.772 1.00 0.00 14 LYS X C 2
ATOM 1806 O O . LYS A 1 14 ? 10.514 -8.472 -2.104 1.00 0.00 14 LYS X O 2
ATOM 1825 N N . TYR A 1 15 ? 10.526 -6.392 -1.322 1.00 0.00 15 TYR X N 2
ATOM 1826 C CA . TYR A 1 15 ? 11.972 -6.154 -1.381 1.00 0.00 15 TYR X CA 2
ATOM 1827 C C . TYR A 1 15 ? 12.733 -6.975 -0.326 1.00 0.00 15 TYR X C 2
ATOM 1828 O O . TYR A 1 15 ? 13.938 -6.834 -0.185 1.00 0.00 15 TYR X O 2
ATOM 1846 N N . THR A 1 16 ? 12.035 -7.865 0.343 1.00 0.00 16 THR X N 2
ATOM 1847 C CA . THR A 1 16 ? 12.554 -8.640 1.455 1.00 0.00 16 THR X CA 2
ATOM 1848 C C . THR A 1 16 ? 13.051 -7.711 2.563 1.00 0.00 16 THR X C 2
ATOM 1849 O O . THR A 1 16 ? 14.245 -7.670 2.896 1.00 0.00 16 THR X O 2
ATOM 1860 N N . ASP A 1 17 ? 12.114 -6.892 3.050 1.00 0.00 17 ASP X N 2
ATOM 1861 C CA . ASP A 1 17 ? 12.369 -5.875 4.067 1.00 0.00 17 ASP X CA 2
ATOM 1862 C C . ASP A 1 17 ? 11.057 -5.227 4.480 1.00 0.00 17 ASP X C 2
ATOM 1863 O O . ASP A 1 17 ? 10.243 -4.871 3.627 1.00 0.00 17 ASP X O 2
ATOM 1872 N N . PHE A 1 18 ? 10.841 -5.122 5.770 1.00 0.00 18 PHE X N 2
ATOM 1873 C CA . PHE A 1 18 ? 9.704 -4.399 6.324 1.00 0.00 18 PHE X CA 2
ATOM 1874 C C . PHE A 1 18 ? 10.193 -3.416 7.376 1.00 0.00 18 PHE X C 2
ATOM 1875 O O . PHE A 1 18 ? 9.434 -2.944 8.228 1.00 0.00 18 PHE X O 2
ATOM 1892 N N . ASP A 1 19 ? 11.453 -3.049 7.252 1.00 0.00 19 ASP X N 2
ATOM 1893 C CA . ASP A 1 19 ? 12.140 -2.171 8.206 1.00 0.00 19 ASP X CA 2
ATOM 1894 C C . ASP A 1 19 ? 11.753 -0.722 7.959 1.00 0.00 19 ASP X C 2
ATOM 1895 O O . ASP A 1 19 ? 11.871 0.132 8.832 1.00 0.00 19 ASP X O 2
ATOM 1904 N N . LYS A 1 20 ? 11.246 -0.485 6.762 1.00 0.00 20 LYS X N 2
ATOM 1905 C CA . LYS A 1 20 ? 10.860 0.841 6.229 1.00 0.00 20 LYS X CA 2
ATOM 1906 C C . LYS A 1 20 ? 9.788 1.586 7.065 1.00 0.00 20 LYS X C 2
ATOM 1907 O O . LYS A 1 20 ? 9.408 2.688 6.703 1.00 0.00 20 LYS X O 2
ATOM 1926 N N . SER A 1 21 ? 9.305 0.956 8.137 1.00 0.00 21 SER X N 2
ATOM 1927 C CA . SER A 1 21 ? 8.315 1.504 9.062 1.00 0.00 21 SER X CA 2
ATOM 1928 C C . SER A 1 21 ? 6.894 1.468 8.521 1.00 0.00 21 SER X C 2
ATOM 1929 O O . SER A 1 21 ? 6.388 2.409 7.851 1.00 0.00 21 SER X O 2
ATOM 1937 N N . PHE A 1 22 ? 6.265 0.356 8.782 1.00 0.00 22 PHE X N 2
ATOM 1938 C CA . PHE A 1 22 ? 4.919 0.100 8.366 1.00 0.00 22 PHE X CA 2
ATOM 1939 C C . PHE A 1 22 ? 4.150 -0.295 9.571 1.00 0.00 22 PHE X C 2
ATOM 1940 O O . PHE A 1 22 ? 4.726 -0.836 10.523 1.00 0.00 22 PHE X O 2
ATOM 1957 N N . LYS A 1 23 ? 2.890 -0.065 9.557 1.00 0.00 23 LYS X N 2
ATOM 1958 C CA . LYS A 1 23 ? 2.068 -0.483 10.653 1.00 0.00 23 LYS X CA 2
ATOM 1959 C C . LYS A 1 23 ? 1.125 -1.551 10.167 1.00 0.00 23 LYS X C 2
ATOM 1960 O O . LYS A 1 23 ? 0.640 -1.480 9.028 1.00 0.00 23 LYS X O 2
ATOM 1979 N N . LYS A 1 24 ? 0.902 -2.543 10.990 1.00 0.00 24 LYS X N 2
ATOM 1980 C CA . LYS A 1 24 ? 0.097 -3.673 10.623 1.00 0.00 24 LYS X CA 2
ATOM 1981 C C . LYS A 1 24 ? -1.027 -3.933 11.600 1.00 0.00 24 LYS X C 2
ATOM 1982 O O . LYS A 1 24 ? -0.814 -4.153 12.799 1.00 0.00 24 LYS X O 2
ATOM 2001 N N . SER A 1 25 ? -2.194 -3.842 11.077 1.00 0.00 25 SER X N 2
ATOM 2002 C CA . SER A 1 25 ? -3.409 -4.250 11.687 1.00 0.00 25 SER X CA 2
ATOM 2003 C C . SER A 1 25 ? -4.265 -4.554 10.496 1.00 0.00 25 SER X C 2
ATOM 2004 O O . SER A 1 25 ? -4.256 -3.751 9.563 1.00 0.00 25 SER X O 2
ATOM 2012 N N . SER A 1 26 ? -4.945 -5.663 10.428 1.00 0.00 26 SER X N 2
ATOM 2013 C CA . SER A 1 26 ? -5.729 -5.845 9.254 1.00 0.00 26 SER X CA 2
ATOM 2014 C C . SER A 1 26 ? -7.103 -5.240 9.491 1.00 0.00 26 SER X C 2
ATOM 2015 O O . SER A 1 26 ? -7.964 -5.815 10.167 1.00 0.00 26 SER X O 2
ATOM 2023 N N . ASP A 1 27 ? -7.237 -4.030 9.000 1.00 0.00 27 ASP X N 2
ATOM 2024 C CA . ASP A 1 27 ? -8.453 -3.260 9.002 1.00 0.00 27 ASP X CA 2
ATOM 2025 C C . ASP A 1 27 ? -8.656 -2.699 7.665 1.00 0.00 27 ASP X C 2
ATOM 2026 O O . ASP A 1 27 ? -7.929 -1.798 7.283 1.00 0.00 27 ASP X O 2
ATOM 2035 N N . LEU A 1 28 ? -9.603 -3.175 6.935 1.00 0.00 28 LEU X N 2
ATOM 2036 C CA . LEU A 1 28 ? -9.812 -2.637 5.615 1.00 0.00 28 LEU X CA 2
ATOM 2037 C C . LEU A 1 28 ? -10.246 -1.171 5.745 1.00 0.00 28 LEU X C 2
ATOM 2038 O O . LEU A 1 28 ? -9.690 -0.306 5.092 1.00 0.00 28 LEU X O 2
ATOM 2054 N N . ASP A 1 29 ? -11.201 -0.897 6.613 1.00 0.00 29 ASP X N 2
ATOM 2055 C CA . ASP A 1 29 ? -11.639 0.484 6.826 1.00 0.00 29 ASP X CA 2
ATOM 2056 C C . ASP A 1 29 ? -10.507 1.315 7.384 1.00 0.00 29 ASP X C 2
ATOM 2057 O O . ASP A 1 29 ? -10.130 2.361 6.835 1.00 0.00 29 ASP X O 2
ATOM 2066 N N . GLU A 1 30 ? -9.928 0.800 8.454 1.00 0.00 30 GLU X N 2
ATOM 2067 C CA . GLU A 1 30 ? -8.913 1.508 9.187 1.00 0.00 30 GLU X CA 2
ATOM 2068 C C . GLU A 1 30 ? -7.636 1.769 8.448 1.00 0.00 30 GLU X C 2
ATOM 2069 O O . GLU A 1 30 ? -7.102 2.840 8.521 1.00 0.00 30 GLU X O 2
ATOM 2081 N N . CYS A 1 31 ? -7.157 0.799 7.724 1.00 0.00 31 CYS X N 2
ATOM 2082 C CA . CYS A 1 31 ? -5.897 0.972 6.980 1.00 0.00 31 CYS X CA 2
ATOM 2083 C C . CYS A 1 31 ? -5.990 2.090 5.984 1.00 0.00 31 CYS X C 2
ATOM 2084 O O . CYS A 1 31 ? -5.108 2.950 5.913 1.00 0.00 31 CYS X O 2
ATOM 2091 N N . LYS A 1 32 ? -7.051 2.074 5.231 1.00 0.00 32 LYS X N 2
ATOM 2092 C CA . LYS A 1 32 ? -7.234 3.017 4.167 1.00 0.00 32 LYS X CA 2
ATOM 2093 C C . LYS A 1 32 ? -7.329 4.366 4.760 1.00 0.00 32 LYS X C 2
ATOM 2094 O O . LYS A 1 32 ? -6.672 5.300 4.322 1.00 0.00 32 LYS X O 2
ATOM 2113 N N . LYS A 1 33 ? -8.100 4.426 5.827 1.00 0.00 33 LYS X N 2
ATOM 2114 C CA . LYS A 1 33 ? -8.329 5.631 6.529 1.00 0.00 33 LYS X CA 2
ATOM 2115 C C . LYS A 1 33 ? -6.999 6.176 7.102 1.00 0.00 33 LYS X C 2
ATOM 2116 O O . LYS A 1 33 ? -6.729 7.371 6.985 1.00 0.00 33 LYS X O 2
ATOM 2135 N N . THR A 1 34 ? -6.164 5.273 7.705 1.00 0.00 34 THR X N 2
ATOM 2136 C CA . THR A 1 34 ? -4.899 5.657 8.271 1.00 0.00 34 THR X CA 2
ATOM 2137 C C . THR A 1 34 ? -4.009 6.212 7.190 1.00 0.00 34 THR X C 2
ATOM 2138 O O . THR A 1 34 ? -3.324 7.228 7.390 1.00 0.00 34 THR X O 2
ATOM 2149 N N . CYS A 1 35 ? -4.016 5.549 6.036 1.00 0.00 35 CYS X N 2
ATOM 2150 C CA . CYS A 1 35 ? -3.248 6.050 4.937 1.00 0.00 35 CYS X CA 2
ATOM 2151 C C . CYS A 1 35 ? -3.642 7.436 4.475 1.00 0.00 35 CYS X C 2
ATOM 2152 O O . CYS A 1 35 ? -2.777 8.289 4.272 1.00 0.00 35 CYS X O 2
ATOM 2159 N N . PHE A 1 36 ? -4.931 7.700 4.402 1.00 0.00 36 PHE X N 2
ATOM 2160 C CA . PHE A 1 36 ? -5.388 9.016 3.979 1.00 0.00 36 PHE X CA 2
ATOM 2161 C C . PHE A 1 36 ? -4.938 10.025 5.003 1.00 0.00 36 PHE X C 2
ATOM 2162 O O . PHE A 1 36 ? -4.605 11.166 4.664 1.00 0.00 36 PHE X O 2
ATOM 2179 N N . LYS A 1 37 ? -4.952 9.604 6.265 1.00 0.00 37 LYS X N 2
ATOM 2180 C CA . LYS A 1 37 ? -4.602 10.470 7.339 1.00 0.00 37 LYS X CA 2
ATOM 2181 C C . LYS A 1 37 ? -3.188 11.077 7.339 1.00 0.00 37 LYS X C 2
ATOM 2182 O O . LYS A 1 37 ? -3.117 12.291 7.544 1.00 0.00 37 LYS X O 2
ATOM 2201 N N . THR A 1 38 ? -2.024 10.312 7.211 1.00 0.00 38 THR X N 2
ATOM 2202 C CA . THR A 1 38 ? -0.792 11.135 7.392 1.00 0.00 38 THR X CA 2
ATOM 2203 C C . THR A 1 38 ? -0.515 12.074 6.124 1.00 0.00 38 THR X C 2
ATOM 2204 O O . THR A 1 38 ? -1.456 12.465 5.420 1.00 0.00 38 THR X O 2
ATOM 2215 N N . GLU A 1 39 ? 0.752 12.410 5.777 1.00 0.00 39 GLU X N 2
ATOM 2216 C CA . GLU A 1 39 ? 1.191 12.694 4.409 1.00 0.00 39 GLU X CA 2
ATOM 2217 C C . GLU A 1 39 ? 1.504 11.471 3.635 1.00 0.00 39 GLU X C 2
ATOM 2218 O O . GLU A 1 39 ? 0.966 11.136 2.599 1.00 0.00 39 GLU X O 2
ATOM 2230 N N . TYR A 1 40 ? 2.420 10.802 4.317 1.00 0.00 40 TYR X N 2
ATOM 2231 C CA . TYR A 1 40 ? 3.263 9.722 3.879 1.00 0.00 40 TYR X CA 2
ATOM 2232 C C . TYR A 1 40 ? 2.565 8.504 3.523 1.00 0.00 40 TYR X C 2
ATOM 2233 O O . TYR A 1 40 ? 3.080 7.711 2.745 1.00 0.00 40 TYR X O 2
ATOM 2251 N N . CYS A 1 41 ? 1.476 8.273 4.171 1.00 0.00 41 CYS X N 2
ATOM 2252 C CA . CYS A 1 41 ? 0.832 6.987 4.050 1.00 0.00 41 CYS X CA 2
ATOM 2253 C C . CYS A 1 41 ? 0.138 6.859 2.680 1.00 0.00 41 CYS X C 2
ATOM 2254 O O . CYS A 1 41 ? -1.034 7.109 2.517 1.00 0.00 41 CYS X O 2
ATOM 2261 N N . TYR A 1 42 ? 0.937 6.587 1.687 1.00 0.00 42 TYR X N 2
ATOM 2262 C CA . TYR A 1 42 ? 0.478 6.423 0.341 1.00 0.00 42 TYR X CA 2
ATOM 2263 C C . TYR A 1 42 ? 0.999 5.148 -0.288 1.00 0.00 42 TYR X C 2
ATOM 2264 O O . TYR A 1 42 ? 0.689 4.842 -1.428 1.00 0.00 42 TYR X O 2
ATOM 2282 N N . ILE A 1 43 ? 1.785 4.388 0.444 1.00 0.00 43 ILE X N 2
ATOM 2283 C CA . ILE A 1 43 ? 2.204 3.096 -0.072 1.00 0.00 43 ILE X CA 2
ATOM 2284 C C . ILE A 1 43 ? 1.620 2.099 0.837 1.00 0.00 43 ILE X C 2
ATOM 2285 O O . ILE A 1 43 ? 1.661 2.274 2.036 1.00 0.00 43 ILE X O 2
ATOM 2301 N N . VAL A 1 44 ? 1.007 1.111 0.317 1.00 0.00 44 VAL X N 2
ATOM 2302 C CA . VAL A 1 44 ? 0.411 0.168 1.170 1.00 0.00 44 VAL X CA 2
ATOM 2303 C C . VAL A 1 44 ? 0.808 -1.190 0.675 1.00 0.00 44 VAL X C 2
ATOM 2304 O O . VAL A 1 44 ? 1.005 -1.395 -0.561 1.00 0.00 44 VAL X O 2
ATOM 2317 N N . PHE A 1 45 ? 0.981 -2.090 1.578 1.00 0.00 45 PHE X N 2
ATOM 2318 C CA . PHE A 1 45 ? 1.296 -3.423 1.248 1.00 0.00 45 PHE X CA 2
ATOM 2319 C C . PHE A 1 45 ? 0.233 -4.305 1.846 1.00 0.00 45 PHE X C 2
ATOM 2320 O O . PHE A 1 45 ? -0.064 -4.225 3.028 1.00 0.00 45 PHE X O 2
ATOM 2337 N N . GLU A 1 46 ? -0.291 -5.165 1.064 1.00 0.00 46 GLU X N 2
ATOM 2338 C CA . GLU A 1 46 ? -1.331 -6.038 1.518 1.00 0.00 46 GLU X CA 2
ATOM 2339 C C . GLU A 1 46 ? -0.790 -7.440 1.411 1.00 0.00 46 GLU X C 2
ATOM 2340 O O . GLU A 1 46 ? -0.086 -7.752 0.442 1.00 0.00 46 GLU X O 2
ATOM 2352 N N . ASP A 1 47 ? -1.018 -8.242 2.403 1.00 0.00 47 ASP X N 2
ATOM 2353 C CA . ASP A 1 47 ? -0.646 -9.638 2.325 1.00 0.00 47 ASP X CA 2
ATOM 2354 C C . ASP A 1 47 ? -1.866 -10.342 1.840 1.00 0.00 47 ASP X C 2
ATOM 2355 O O . ASP A 1 47 ? -2.864 -10.363 2.533 1.00 0.00 47 ASP X O 2
ATOM 2364 N N . THR A 1 48 ? -1.802 -10.895 0.678 1.00 0.00 48 THR X N 2
ATOM 2365 C CA . THR A 1 48 ? -2.972 -11.443 0.046 1.00 0.00 48 THR X CA 2
ATOM 2366 C C . THR A 1 48 ? -3.285 -12.867 0.557 1.00 0.00 48 THR X C 2
ATOM 2367 O O . THR A 1 48 ? -4.418 -13.353 0.440 1.00 0.00 48 THR X O 2
ATOM 2378 N N . VAL A 1 49 ? -2.296 -13.516 1.143 1.00 0.00 49 VAL X N 2
ATOM 2379 C CA . VAL A 1 49 ? -2.464 -14.873 1.624 1.00 0.00 49 VAL X CA 2
ATOM 2380 C C . VAL A 1 49 ? -3.145 -14.863 2.989 1.00 0.00 49 VAL X C 2
ATOM 2381 O O . VAL A 1 49 ? -4.115 -15.575 3.240 1.00 0.00 49 VAL X O 2
ATOM 2394 N N . ASN A 1 50 ? -2.654 -14.011 3.828 1.00 0.00 50 ASN X N 2
ATOM 2395 C CA . ASN A 1 50 ? -3.102 -13.881 5.208 1.00 0.00 50 ASN X CA 2
ATOM 2396 C C . ASN A 1 50 ? -4.172 -12.838 5.325 1.00 0.00 50 ASN X C 2
ATOM 2397 O O . ASN A 1 50 ? -4.924 -12.811 6.301 1.00 0.00 50 ASN X O 2
ATOM 2408 N N . LYS A 1 51 ? -4.254 -11.999 4.304 1.00 0.00 51 LYS X N 2
ATOM 2409 C CA . LYS A 1 51 ? -5.145 -10.839 4.281 1.00 0.00 51 LYS X CA 2
ATOM 2410 C C . LYS A 1 51 ? -4.745 -9.878 5.385 1.00 0.00 51 LYS X C 2
ATOM 2411 O O . LYS A 1 51 ? -5.584 -9.302 6.081 1.00 0.00 51 LYS X O 2
ATOM 2430 N N . GLU A 1 52 ? -3.449 -9.701 5.513 1.00 0.00 52 GLU X N 2
ATOM 2431 C CA . GLU A 1 52 ? -2.888 -8.817 6.509 1.00 0.00 52 GLU X CA 2
ATOM 2432 C C . GLU A 1 52 ? -2.598 -7.484 5.873 1.00 0.00 52 GLU X C 2
ATOM 2433 O O . GLU A 1 52 ? -2.479 -7.401 4.643 1.00 0.00 52 GLU X O 2
ATOM 2445 N N . CYS A 1 53 ? -2.462 -6.465 6.658 1.00 0.00 53 CYS X N 2
ATOM 2446 C CA . CYS A 1 53 ? -2.365 -5.148 6.122 1.00 0.00 53 CYS X CA 2
ATOM 2447 C C . CYS A 1 53 ? -1.175 -4.453 6.682 1.00 0.00 53 CYS X C 2
ATOM 2448 O O . CYS A 1 53 ? -0.979 -4.439 7.894 1.00 0.00 53 CYS X O 2
ATOM 2455 N N . TYR A 1 54 ? -0.349 -3.950 5.814 1.00 0.00 54 TYR X N 2
ATOM 2456 C CA . TYR A 1 54 ? 0.751 -3.137 6.208 1.00 0.00 54 TYR X CA 2
ATOM 2457 C C . TYR A 1 54 ? 0.604 -1.841 5.485 1.00 0.00 54 TYR X C 2
ATOM 2458 O O . TYR A 1 54 ? 0.519 -1.813 4.265 1.00 0.00 54 TYR X O 2
ATOM 2476 N N . TYR A 1 55 ? 0.626 -0.792 6.180 1.00 0.00 55 TYR X N 2
ATOM 2477 C CA . TYR A 1 55 ? 0.539 0.474 5.535 1.00 0.00 55 TYR X CA 2
ATOM 2478 C C . TYR A 1 55 ? 1.782 1.265 5.762 1.00 0.00 55 TYR X C 2
ATOM 2479 O O . TYR A 1 55 ? 2.285 1.342 6.900 1.00 0.00 55 TYR X O 2
ATOM 2497 N N . ASN A 1 56 ? 2.333 1.769 4.675 1.00 0.00 56 ASN X N 2
ATOM 2498 C CA . ASN A 1 56 ? 3.582 2.544 4.737 1.00 0.00 56 ASN X CA 2
ATOM 2499 C C . ASN A 1 56 ? 3.332 3.886 5.291 1.00 0.00 56 ASN X C 2
ATOM 2500 O O . ASN A 1 56 ? 2.602 4.686 4.677 1.00 0.00 56 ASN X O 2
ATOM 2511 N N . VAL A 1 57 ? 4.020 4.173 6.386 1.00 0.00 57 VAL X N 2
ATOM 2512 C CA . VAL A 1 57 ? 3.779 5.414 7.106 1.00 0.00 57 VAL X CA 2
ATOM 2513 C C . VAL A 1 57 ? 4.911 6.414 6.924 1.00 0.00 57 VAL X C 2
ATOM 2514 O O . VAL A 1 57 ? 4.895 7.505 7.512 1.00 0.00 57 VAL X O 2
ATOM 2527 N N . VAL A 1 58 ? 5.882 6.060 6.118 1.00 0.00 58 VAL X N 2
ATOM 2528 C CA . VAL A 1 58 ? 7.005 6.965 5.843 1.00 0.00 58 VAL X CA 2
ATOM 2529 C C . VAL A 1 58 ? 6.960 7.311 4.349 1.00 0.00 58 VAL X C 2
ATOM 2530 O O . VAL A 1 58 ? 6.033 6.912 3.650 1.00 0.00 58 VAL X O 2
ATOM 2543 N N . ASP A 1 59 ? 7.902 8.063 3.879 1.00 0.00 59 ASP X N 2
ATOM 2544 C CA . ASP A 1 59 ? 7.979 8.435 2.488 1.00 0.00 59 ASP X CA 2
ATOM 2545 C C . ASP A 1 59 ? 8.293 7.240 1.612 1.00 0.00 59 ASP X C 2
ATOM 2546 O O . ASP A 1 59 ? 9.427 6.812 1.463 1.00 0.00 59 ASP X O 2
ATOM 2555 N N . GLY A 1 60 ? 7.237 6.688 1.069 1.00 0.00 60 GLY X N 2
ATOM 2556 C CA . GLY A 1 60 ? 7.301 5.547 0.225 1.00 0.00 60 GLY X CA 2
ATOM 2557 C C . GLY A 1 60 ? 7.357 5.961 -1.189 1.00 0.00 60 GLY X C 2
ATOM 2558 O O . GLY A 1 60 ? 7.405 5.138 -2.077 1.00 0.00 60 GLY X O 2
ATOM 2562 N N . GLU A 1 61 ? 7.355 7.271 -1.398 1.00 0.00 61 GLU X N 2
ATOM 2563 C CA . GLU A 1 61 ? 7.594 7.844 -2.700 1.00 0.00 61 GLU X CA 2
ATOM 2564 C C . GLU A 1 61 ? 9.029 7.504 -3.052 1.00 0.00 61 GLU X C 2
ATOM 2565 O O . GLU A 1 61 ? 9.421 7.421 -4.216 1.00 0.00 61 GLU X O 2
ATOM 2577 N N . GLU A 1 62 ? 9.791 7.287 -2.001 1.00 0.00 62 GLU X N 2
ATOM 2578 C CA . GLU A 1 62 ? 11.138 6.894 -2.079 1.00 0.00 62 GLU X CA 2
ATOM 2579 C C . GLU A 1 62 ? 11.263 5.395 -2.281 1.00 0.00 62 GLU X C 2
ATOM 2580 O O . GLU A 1 62 ? 12.372 4.907 -2.475 1.00 0.00 62 GLU X O 2
ATOM 2592 N N . LEU A 1 63 ? 10.154 4.632 -2.224 1.00 0.00 63 LEU X N 2
ATOM 2593 C CA . LEU A 1 63 ? 10.327 3.213 -2.500 1.00 0.00 63 LEU X CA 2
ATOM 2594 C C . LEU A 1 63 ? 10.359 2.995 -3.990 1.00 0.00 63 LEU X C 2
ATOM 2595 O O . LEU A 1 63 ? 9.543 3.553 -4.730 1.00 0.00 63 LEU X O 2
ATOM 2611 N N . ASP A 1 64 ? 11.342 2.274 -4.432 1.00 0.00 64 ASP X N 2
ATOM 2612 C CA . ASP A 1 64 ? 11.493 1.970 -5.829 1.00 0.00 64 ASP X CA 2
ATOM 2613 C C . ASP A 1 64 ? 10.874 0.650 -6.105 1.00 0.00 64 ASP X C 2
ATOM 2614 O O . ASP A 1 64 ? 11.507 -0.384 -5.879 1.00 0.00 64 ASP X O 2
ATOM 2623 N N . GLN A 1 65 ? 9.685 0.664 -6.655 1.00 0.00 65 GLN X N 2
ATOM 2624 C CA . GLN A 1 65 ? 8.905 -0.558 -6.822 1.00 0.00 65 GLN X CA 2
ATOM 2625 C C . GLN A 1 65 ? 9.553 -1.463 -7.851 1.00 0.00 65 GLN X C 2
ATOM 2626 O O . GLN A 1 65 ? 9.402 -2.676 -7.822 1.00 0.00 65 GLN X O 2
ATOM 2640 N N . GLU A 1 66 ? 10.296 -0.882 -8.749 1.00 0.00 66 GLU X N 2
ATOM 2641 C CA . GLU A 1 66 ? 10.887 -1.637 -9.821 1.00 0.00 66 GLU X CA 2
ATOM 2642 C C . GLU A 1 66 ? 12.102 -2.416 -9.330 1.00 0.00 66 GLU X C 2
ATOM 2643 O O . GLU A 1 66 ? 12.380 -3.498 -9.816 1.00 0.00 66 GLU X O 2
ATOM 2655 N N . LYS A 1 67 ? 12.782 -1.900 -8.305 1.00 0.00 67 LYS X N 2
ATOM 2656 C CA . LYS A 1 67 ? 13.959 -2.595 -7.751 1.00 0.00 67 LYS X CA 2
ATOM 2657 C C . LYS A 1 67 ? 13.528 -3.598 -6.659 1.00 0.00 67 LYS X C 2
ATOM 2658 O O . LYS A 1 67 ? 14.336 -4.117 -5.897 1.00 0.00 67 LYS X O 2
ATOM 2677 N N . PHE A 1 68 ? 12.256 -3.871 -6.648 1.00 0.00 68 PHE X N 2
ATOM 2678 C CA . PHE A 1 68 ? 11.615 -4.832 -5.781 1.00 0.00 68 PHE X CA 2
ATOM 2679 C C . PHE A 1 68 ? 11.802 -6.263 -6.264 1.00 0.00 68 PHE X C 2
ATOM 2680 O O . PHE A 1 68 ? 11.983 -6.525 -7.462 1.00 0.00 68 PHE X O 2
ATOM 2697 N N . VAL A 1 69 ? 11.773 -7.156 -5.323 1.00 0.00 69 VAL X N 2
ATOM 2698 C CA . VAL A 1 69 ? 11.964 -8.582 -5.512 1.00 0.00 69 VAL X CA 2
ATOM 2699 C C . VAL A 1 69 ? 10.614 -9.141 -5.108 1.00 0.00 69 VAL X C 2
ATOM 2700 O O . VAL A 1 69 ? 9.806 -8.380 -4.657 1.00 0.00 69 VAL X O 2
ATOM 2713 N N . VAL A 1 70 ? 10.291 -10.356 -5.392 1.00 0.00 70 VAL X N 2
ATOM 2714 C CA . VAL A 1 70 ? 8.945 -10.817 -5.092 1.00 0.00 70 VAL X CA 2
ATOM 2715 C C . VAL A 1 70 ? 8.810 -11.654 -3.815 1.00 0.00 70 VAL X C 2
ATOM 2716 O O . VAL A 1 70 ? 9.452 -12.701 -3.684 1.00 0.00 70 VAL X O 2
ATOM 2729 N N . ASP A 1 71 ? 8.002 -11.172 -2.862 1.00 0.00 71 ASP X N 2
ATOM 2730 C CA . ASP A 1 71 ? 7.510 -12.048 -1.816 1.00 0.00 71 ASP X CA 2
ATOM 2731 C C . ASP A 1 71 ? 6.140 -12.462 -2.224 1.00 0.00 71 ASP X C 2
ATOM 2732 O O . ASP A 1 71 ? 5.256 -11.614 -2.397 1.00 0.00 71 ASP X O 2
ATOM 2741 N N . GLU A 1 72 ? 5.954 -13.754 -2.364 1.00 0.00 72 GLU X N 2
ATOM 2742 C CA . GLU A 1 72 ? 4.726 -14.359 -2.917 1.00 0.00 72 GLU X CA 2
ATOM 2743 C C . GLU A 1 72 ? 3.474 -14.018 -2.116 1.00 0.00 72 GLU X C 2
ATOM 2744 O O . GLU A 1 72 ? 2.358 -14.114 -2.619 1.00 0.00 72 GLU X O 2
ATOM 2756 N N . ASN A 1 73 ? 3.664 -13.610 -0.905 1.00 0.00 73 ASN X N 2
ATOM 2757 C CA . ASN A 1 73 ? 2.560 -13.375 0.009 1.00 0.00 73 ASN X CA 2
ATOM 2758 C C . ASN A 1 73 ? 2.001 -11.975 -0.143 1.00 0.00 73 ASN X C 2
ATOM 2759 O O . ASN A 1 73 ? 0.867 -11.707 0.243 1.00 0.00 73 ASN X O 2
ATOM 2770 N N . PHE A 1 74 ? 2.764 -11.090 -0.745 1.00 0.00 74 PHE X N 2
ATOM 2771 C CA . PHE A 1 74 ? 2.382 -9.704 -0.749 1.00 0.00 74 PHE X CA 2
ATOM 2772 C C . PHE A 1 74 ? 1.945 -9.144 -2.083 1.00 0.00 74 PHE X C 2
ATOM 2773 O O . PHE A 1 74 ? 2.323 -9.616 -3.133 1.00 0.00 74 PHE X O 2
ATOM 2790 N N . THR A 1 75 ? 1.207 -8.081 -1.957 1.00 0.00 75 THR X N 2
ATOM 2791 C CA . THR A 1 75 ? 0.580 -7.273 -2.970 1.00 0.00 75 THR X CA 2
ATOM 2792 C C . THR A 1 75 ? 1.182 -5.870 -2.832 1.00 0.00 75 THR X C 2
ATOM 2793 O O . THR A 1 75 ? 1.374 -5.396 -1.690 1.00 0.00 75 THR X O 2
ATOM 2804 N N . GLU A 1 76 ? 1.567 -5.218 -3.939 1.00 0.00 76 GLU X N 2
ATOM 2805 C CA . GLU A 1 76 ? 2.144 -3.907 -3.804 1.00 0.00 76 GLU X CA 2
ATOM 2806 C C . GLU A 1 76 ? 1.359 -2.875 -4.541 1.00 0.00 76 GLU X C 2
ATOM 2807 O O . GLU A 1 76 ? 1.235 -2.931 -5.772 1.00 0.00 76 GLU X O 2
ATOM 2819 N N . ASN A 1 77 ? 0.894 -1.894 -3.808 1.00 0.00 77 ASN X N 2
ATOM 2820 C CA . ASN A 1 77 ? 0.047 -0.906 -4.380 1.00 0.00 77 ASN X CA 2
ATOM 2821 C C . ASN A 1 77 ? 0.304 0.463 -3.789 1.00 0.00 77 ASN X C 2
ATOM 2822 O O . ASN A 1 77 ? 0.339 0.635 -2.562 1.00 0.00 77 ASN X O 2
ATOM 2833 N N . TYR A 1 78 ? 0.544 1.417 -4.649 1.00 0.00 78 TYR X N 2
ATOM 2834 C CA . TYR A 1 78 ? 0.864 2.768 -4.223 1.00 0.00 78 TYR X CA 2
ATOM 2835 C C . TYR A 1 78 ? -0.196 3.778 -4.687 1.00 0.00 78 TYR X C 2
ATOM 2836 O O . TYR A 1 78 ? -0.708 3.697 -5.810 1.00 0.00 78 TYR X O 2
ATOM 2854 N N . LEU A 1 79 ? -0.550 4.678 -3.800 1.00 0.00 79 LEU X N 2
ATOM 2855 C CA . LEU A 1 79 ? -1.564 5.691 -4.045 1.00 0.00 79 LEU X CA 2
ATOM 2856 C C . LEU A 1 79 ? -0.995 6.863 -4.816 1.00 0.00 79 LEU X C 2
ATOM 2857 O O . LEU A 1 79 ? -0.168 7.621 -4.307 1.00 0.00 79 LEU X O 2
ATOM 2873 N N . THR A 1 80 ? -1.373 6.952 -6.044 1.00 0.00 80 THR X N 2
ATOM 2874 C CA . THR A 1 80 ? -0.985 8.043 -6.878 1.00 0.00 80 THR X CA 2
ATOM 2875 C C . THR A 1 80 ? -2.213 8.672 -7.558 1.00 0.00 80 THR X C 2
ATOM 2876 O O . THR A 1 80 ? -3.229 7.987 -7.766 1.00 0.00 80 THR X O 2
ATOM 2887 N N . ASP A 1 81 ? -2.150 9.977 -7.784 1.00 0.00 81 ASP X N 2
ATOM 2888 C CA . ASP A 1 81 ? -3.054 10.728 -8.684 1.00 0.00 81 ASP X CA 2
ATOM 2889 C C . ASP A 1 81 ? -4.391 11.074 -8.110 1.00 0.00 81 ASP X C 2
ATOM 2890 O O . ASP A 1 81 ? -4.756 12.247 -8.094 1.00 0.00 81 ASP X O 2
ATOM 2899 N N . CYS A 1 82 ? -5.120 10.092 -7.651 1.00 0.00 82 CYS X N 2
ATOM 2900 C CA . CYS A 1 82 ? -6.454 10.330 -7.130 1.00 0.00 82 CYS X CA 2
ATOM 2901 C C . CYS A 1 82 ? -6.487 11.244 -5.914 1.00 0.00 82 CYS X C 2
ATOM 2902 O O . CYS A 1 82 ? -6.790 12.435 -6.050 1.00 0.00 82 CYS X O 2
ATOM 2909 N N . GLU A 1 83 ? -6.078 10.696 -4.752 1.00 0.00 83 GLU X N 2
ATOM 2910 C CA . GLU A 1 83 ? -6.389 11.298 -3.456 1.00 0.00 83 GLU X CA 2
ATOM 2911 C C . GLU A 1 83 ? -7.808 11.875 -3.439 1.00 0.00 83 GLU X C 2
ATOM 2912 O O . GLU A 1 83 ? -8.058 13.071 -3.313 1.00 0.00 83 GLU X O 2
ATOM 2924 N N . GLY A 1 84 ? -8.707 10.940 -3.647 1.00 0.00 84 GLY X N 2
ATOM 2925 C CA . GLY A 1 84 ? -10.095 11.147 -3.926 1.00 0.00 84 GLY X CA 2
ATOM 2926 C C . GLY A 1 84 ? -10.492 10.055 -4.912 1.00 0.00 84 GLY X C 2
ATOM 2927 O O . GLY A 1 84 ? -10.297 10.214 -6.125 1.00 0.00 84 GLY X O 2
ATOM 2931 N N . LYS A 1 85 ? -10.975 8.938 -4.372 1.00 0.00 85 LYS X N 2
ATOM 2932 C CA . LYS A 1 85 ? -11.267 7.684 -5.105 1.00 0.00 85 LYS X CA 2
ATOM 2933 C C . LYS A 1 85 ? -12.031 7.882 -6.433 1.00 0.00 85 LYS X C 2
ATOM 2934 O O . LYS A 1 85 ? -13.228 8.168 -6.440 1.00 0.00 85 LYS X O 2
ATOM 2953 N N . ASP A 1 86 ? -11.339 7.704 -7.543 1.00 0.00 86 ASP X N 2
ATOM 2954 C CA . ASP A 1 86 ? -11.965 7.764 -8.874 1.00 0.00 86 ASP X CA 2
ATOM 2955 C C . ASP A 1 86 ? -11.516 6.592 -9.728 1.00 0.00 86 ASP X C 2
ATOM 2956 O O . ASP A 1 86 ? -12.329 5.828 -10.236 1.00 0.00 86 ASP X O 2
ATOM 2965 N N . ALA A 1 87 ? -10.218 6.424 -9.840 1.00 0.00 87 ALA X N 2
ATOM 2966 C CA . ALA A 1 87 ? -9.621 5.339 -10.621 1.00 0.00 87 ALA X CA 2
ATOM 2967 C C . ALA A 1 87 ? -9.376 4.113 -9.732 1.00 0.00 87 ALA X C 2
ATOM 2968 O O . ALA A 1 87 ? -8.464 3.314 -9.976 1.00 0.00 87 ALA X O 2
ATOM 2975 N N . GLY A 1 88 ? -10.243 3.926 -8.743 1.00 0.00 88 GLY X N 2
ATOM 2976 C CA . GLY A 1 88 ? -10.085 2.841 -7.782 1.00 0.00 88 GLY X CA 2
ATOM 2977 C C . GLY A 1 88 ? -10.408 1.485 -8.371 1.00 0.00 88 GLY X C 2
ATOM 2978 O O . GLY A 1 88 ? -10.089 0.458 -7.790 1.00 0.00 88 GLY X O 2
ATOM 2982 N N . ASN A 1 89 ? -11.043 1.491 -9.520 1.00 0.00 89 ASN X N 2
ATOM 2983 C CA . ASN A 1 89 ? -11.408 0.261 -10.219 1.00 0.00 89 ASN X CA 2
ATOM 2984 C C . ASN A 1 89 ? -10.252 -0.237 -11.074 1.00 0.00 89 ASN X C 2
ATOM 2985 O O . ASN A 1 89 ? -10.264 -1.374 -11.549 1.00 0.00 89 ASN X O 2
ATOM 2996 N N . ALA A 1 90 ? -9.251 0.596 -11.260 1.00 0.00 90 ALA X N 2
ATOM 2997 C CA . ALA A 1 90 ? -8.108 0.217 -12.055 1.00 0.00 90 ALA X CA 2
ATOM 2998 C C . ALA A 1 90 ? -7.122 -0.549 -11.191 1.00 0.00 90 ALA X C 2
ATOM 2999 O O . ALA A 1 90 ? -6.317 0.060 -10.459 1.00 0.00 90 ALA X O 2
ATOM 3006 N N . ALA A 1 91 ? -7.249 -1.879 -11.238 1.00 0.00 91 ALA X N 2
ATOM 3007 C CA . ALA A 1 91 ? -6.445 -2.839 -10.475 1.00 0.00 91 ALA X CA 2
ATOM 3008 C C . ALA A 1 91 ? -6.675 -2.727 -8.963 1.00 0.00 91 ALA X C 2
ATOM 3009 O O . ALA A 1 91 ? -7.427 -3.516 -8.373 1.00 0.00 91 ALA X O 2
ATOM 3016 N N . GLY A 1 92 ? -6.060 -1.747 -8.350 1.00 0.00 92 GLY X N 2
ATOM 3017 C CA . GLY A 1 92 ? -6.206 -1.543 -6.943 1.00 0.00 92 GLY X CA 2
ATOM 3018 C C . GLY A 1 92 ? -5.341 -2.473 -6.122 1.00 0.00 92 GLY X C 2
ATOM 3019 O O . GLY A 1 92 ? -4.118 -2.378 -6.135 1.00 0.00 92 GLY X O 2
ATOM 3023 N N . THR A 1 93 ? -5.977 -3.393 -5.455 1.00 0.00 93 THR X N 2
ATOM 3024 C CA . THR A 1 93 ? -5.324 -4.276 -4.525 1.00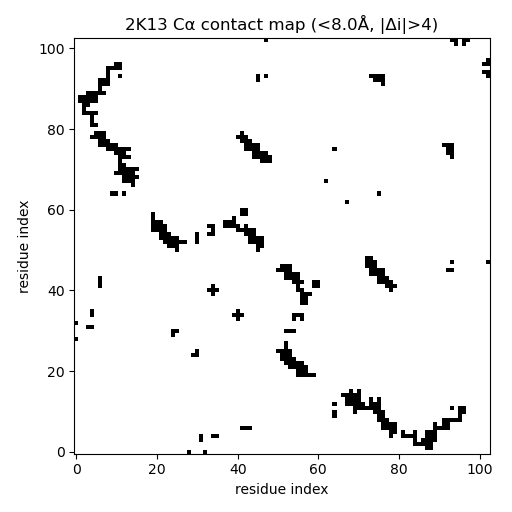 0.00 93 THR X CA 2
ATOM 3025 C C . THR A 1 93 ? -5.121 -5.698 -5.098 1.00 0.00 93 THR X C 2
ATOM 3026 O O . THR A 1 93 ? -6.099 -6.412 -5.366 1.00 0.00 93 THR X O 2
ATOM 3037 N N . GLY A 1 94 ? -3.846 -6.083 -5.304 1.00 0.00 94 GLY X N 2
ATOM 3038 C CA . GLY A 1 94 ? -3.494 -7.435 -5.777 1.00 0.00 94 GLY X CA 2
ATOM 3039 C C . GLY A 1 94 ? -4.207 -7.846 -7.034 1.00 0.00 94 GLY X C 2
ATOM 3040 O O . GLY A 1 94 ? -4.811 -8.913 -7.089 1.00 0.00 94 GLY X O 2
ATOM 3044 N N . ASP A 1 95 ? -4.142 -7.020 -8.036 1.00 0.00 95 ASP X N 2
ATOM 3045 C CA . ASP A 1 95 ? -4.860 -7.302 -9.249 1.00 0.00 95 ASP X CA 2
ATOM 3046 C C . ASP A 1 95 ? -3.932 -7.321 -10.452 1.00 0.00 95 ASP X C 2
ATOM 3047 O O . ASP A 1 95 ? -3.552 -6.279 -10.976 1.00 0.00 95 ASP X O 2
ATOM 3056 N N . GLU A 1 96 ? -3.505 -8.502 -10.812 1.00 0.00 96 GLU X N 2
ATOM 3057 C CA . GLU A 1 96 ? -2.687 -8.728 -11.988 1.00 0.00 96 GLU X CA 2
ATOM 3058 C C . GLU A 1 96 ? -3.316 -9.819 -12.806 1.00 0.00 96 GLU X C 2
ATOM 3059 O O . GLU A 1 96 ? -3.705 -10.861 -12.254 1.00 0.00 96 GLU X O 2
ATOM 3071 N N . SER A 1 97 ? -3.422 -9.607 -14.085 1.00 0.00 97 SER X N 2
ATOM 3072 C CA . SER A 1 97 ? -3.902 -10.626 -14.972 1.00 0.00 97 SER X CA 2
ATOM 3073 C C . SER A 1 97 ? -2.738 -11.564 -15.284 1.00 0.00 97 SER X C 2
ATOM 3074 O O . SER A 1 97 ? -2.839 -12.796 -15.110 1.00 0.00 97 SER X O 2
ATOM 3082 N N . ASP A 1 98 ? -1.616 -10.953 -15.660 1.00 0.00 98 ASP X N 2
ATOM 3083 C CA . ASP A 1 98 ? -0.377 -11.635 -16.012 1.00 0.00 98 ASP X CA 2
ATOM 3084 C C . ASP A 1 98 ? 0.570 -10.527 -16.456 1.00 0.00 98 ASP X C 2
ATOM 3085 O O . ASP A 1 98 ? 0.236 -9.360 -16.300 1.00 0.00 98 ASP X O 2
ATOM 3094 N N . GLU A 1 99 ? 1.674 -10.865 -17.029 1.00 0.00 99 GLU X N 2
ATOM 3095 C CA . GLU A 1 99 ? 2.620 -9.919 -17.559 1.00 0.00 99 GLU X CA 2
ATOM 3096 C C . GLU A 1 99 ? 3.075 -10.463 -18.893 1.00 0.00 99 GLU X C 2
ATOM 3097 O O . GLU A 1 99 ? 3.963 -11.306 -18.969 1.00 0.00 99 GLU X O 2
ATOM 3109 N N . VAL A 1 100 ? 2.388 -10.065 -19.936 1.00 0.00 100 VAL X N 2
ATOM 3110 C CA . VAL A 1 100 ? 2.663 -10.595 -21.270 1.00 0.00 100 VAL X CA 2
ATOM 3111 C C . VAL A 1 100 ? 2.869 -9.422 -22.213 1.00 0.00 100 VAL X C 2
ATOM 3112 O O . VAL A 1 100 ? 2.902 -9.587 -23.429 1.00 0.00 100 VAL X O 2
ATOM 3125 N N . ASP A 1 101 ? 3.072 -8.249 -21.627 1.00 0.00 101 ASP X N 2
ATOM 3126 C CA . ASP A 1 101 ? 3.090 -6.983 -22.368 1.00 0.00 101 ASP X CA 2
ATOM 3127 C C . ASP A 1 101 ? 1.700 -6.718 -22.917 1.00 0.00 101 ASP X C 2
ATOM 3128 O O . ASP A 1 101 ? 1.373 -7.040 -24.061 1.00 0.00 101 ASP X O 2
ATOM 3137 N N . GLU A 1 102 ? 0.864 -6.255 -22.030 1.00 0.00 102 GLU X N 2
ATOM 3138 C CA . GLU A 1 102 ? -0.528 -5.980 -22.296 1.00 0.00 102 GLU X CA 2
ATOM 3139 C C . GLU A 1 102 ? -1.027 -5.079 -21.175 1.00 0.00 102 GLU X C 2
ATOM 3140 O O . GLU A 1 102 ? -1.628 -4.033 -21.404 1.00 0.00 102 GLU X O 2
ATOM 3152 N N . ASP A 1 103 ? -0.736 -5.490 -19.965 1.00 0.00 103 ASP X N 2
ATOM 3153 C CA . ASP A 1 103 ? -1.071 -4.740 -18.772 1.00 0.00 103 ASP X CA 2
ATOM 3154 C C . ASP A 1 103 ? -0.019 -4.969 -17.726 1.00 0.00 103 ASP X C 2
ATOM 3155 O O . ASP A 1 103 ? 0.102 -6.111 -17.249 1.00 0.00 103 ASP X O 2
ATOM 3165 N N . GLU A 1 1 ? -16.023 8.560 -0.109 1.00 0.00 1 GLU X N 3
ATOM 3166 C CA . GLU A 1 1 ? -14.763 8.879 -0.802 1.00 0.00 1 GLU X CA 3
ATOM 3167 C C . GLU A 1 1 ? -13.583 8.412 0.044 1.00 0.00 1 GLU X C 3
ATOM 3168 O O . GLU A 1 1 ? -12.686 7.732 -0.422 1.00 0.00 1 GLU X O 3
ATOM 3182 N N . GLU A 1 2 ? -13.665 8.732 1.302 1.00 0.00 2 GLU X N 3
ATOM 3183 C CA . GLU A 1 2 ? -12.656 8.521 2.332 1.00 0.00 2 GLU X CA 3
ATOM 3184 C C . GLU A 1 2 ? -12.523 7.046 2.779 1.00 0.00 2 GLU X C 3
ATOM 3185 O O . GLU A 1 2 ? -12.048 6.760 3.886 1.00 0.00 2 GLU X O 3
ATOM 3197 N N . ARG A 1 3 ? -12.887 6.129 1.922 1.00 0.00 3 ARG X N 3
ATOM 3198 C CA . ARG A 1 3 ? -12.797 4.736 2.250 1.00 0.00 3 ARG X CA 3
ATOM 3199 C C . ARG A 1 3 ? -11.490 4.221 1.759 1.00 0.00 3 ARG X C 3
ATOM 3200 O O . ARG A 1 3 ? -10.632 3.855 2.552 1.00 0.00 3 ARG X O 3
ATOM 3221 N N . GLU A 1 4 ? -11.321 4.222 0.464 1.00 0.00 4 GLU X N 3
ATOM 3222 C CA . GLU A 1 4 ? -10.056 3.920 -0.120 1.00 0.00 4 GLU X CA 3
ATOM 3223 C C . GLU A 1 4 ? -9.768 4.930 -1.166 1.00 0.00 4 GLU X C 3
ATOM 3224 O O . GLU A 1 4 ? -10.684 5.446 -1.792 1.00 0.00 4 GLU X O 3
ATOM 3236 N N . ASP A 1 5 ? -8.522 5.222 -1.334 1.00 0.00 5 ASP X N 3
ATOM 3237 C CA . ASP A 1 5 ? -8.085 6.147 -2.398 1.00 0.00 5 ASP X CA 3
ATOM 3238 C C . ASP A 1 5 ? -7.743 5.307 -3.637 1.00 0.00 5 ASP X C 3
ATOM 3239 O O . ASP A 1 5 ? -7.894 4.064 -3.608 1.00 0.00 5 ASP X O 3
ATOM 3248 N N . CYS A 1 6 ? -7.259 5.923 -4.683 1.00 0.00 6 CYS X N 3
ATOM 3249 C CA . CYS A 1 6 ? -6.985 5.179 -5.916 1.00 0.00 6 CYS X CA 3
ATOM 3250 C C . CYS A 1 6 ? -5.547 4.763 -5.960 1.00 0.00 6 CYS X C 3
ATOM 3251 O O . CYS A 1 6 ? -4.676 5.570 -6.288 1.00 0.00 6 CYS X O 3
ATOM 3258 N N . TRP A 1 7 ? -5.267 3.544 -5.650 1.00 0.00 7 TRP X N 3
ATOM 3259 C CA . TRP A 1 7 ? -3.898 3.151 -5.646 1.00 0.00 7 TRP X CA 3
ATOM 3260 C C . TRP A 1 7 ? -3.628 2.403 -6.902 1.00 0.00 7 TRP X C 3
ATOM 3261 O O . TRP A 1 7 ? -4.493 1.685 -7.417 1.00 0.00 7 TRP X O 3
ATOM 3282 N N . THR A 1 8 ? -2.471 2.560 -7.380 1.00 0.00 8 THR X N 3
ATOM 3283 C CA . THR A 1 8 ? -2.068 1.960 -8.606 1.00 0.00 8 THR X CA 3
ATOM 3284 C C . THR A 1 8 ? -1.219 0.727 -8.280 1.00 0.00 8 THR X C 3
ATOM 3285 O O . THR A 1 8 ? -0.317 0.773 -7.423 1.00 0.00 8 THR X O 3
ATOM 3296 N N . PHE A 1 9 ? -1.559 -0.378 -8.905 1.00 0.00 9 PHE X N 3
ATOM 3297 C CA . PHE A 1 9 ? -0.949 -1.641 -8.602 1.00 0.00 9 PHE X CA 3
ATOM 3298 C C . PHE A 1 9 ? 0.138 -1.973 -9.605 1.00 0.00 9 PHE X C 3
ATOM 3299 O O . PHE A 1 9 ? 0.024 -1.633 -10.785 1.00 0.00 9 PHE X O 3
ATOM 3316 N N . TYR A 1 10 ? 1.214 -2.575 -9.138 1.00 0.00 10 TYR X N 3
ATOM 3317 C CA . TYR A 1 10 ? 2.264 -2.997 -10.039 1.00 0.00 10 TYR X CA 3
ATOM 3318 C C . TYR A 1 10 ? 2.338 -4.527 -10.126 1.00 0.00 10 TYR X C 3
ATOM 3319 O O . TYR A 1 10 ? 2.155 -5.094 -11.202 1.00 0.00 10 TYR X O 3
ATOM 3337 N N . ALA A 1 11 ? 2.565 -5.191 -8.981 1.00 0.00 11 ALA X N 3
ATOM 3338 C CA . ALA A 1 11 ? 2.791 -6.635 -8.938 1.00 0.00 11 ALA X CA 3
ATOM 3339 C C . ALA A 1 11 ? 2.957 -7.049 -7.515 1.00 0.00 11 ALA X C 3
ATOM 3340 O O . ALA A 1 11 ? 3.097 -6.180 -6.635 1.00 0.00 11 ALA X O 3
ATOM 3347 N N . ASN A 1 12 ? 2.870 -8.333 -7.239 1.00 0.00 12 ASN X N 3
ATOM 3348 C CA . ASN A 1 12 ? 3.207 -8.767 -5.905 1.00 0.00 12 ASN X CA 3
ATOM 3349 C C . ASN A 1 12 ? 4.697 -8.871 -5.921 1.00 0.00 12 ASN X C 3
ATOM 3350 O O . ASN A 1 12 ? 5.266 -9.619 -6.711 1.00 0.00 12 ASN X O 3
ATOM 3361 N N . ARG A 1 13 ? 5.319 -8.104 -5.095 1.00 0.00 13 ARG X N 3
ATOM 3362 C CA . ARG A 1 13 ? 6.751 -8.061 -4.988 1.00 0.00 13 ARG X CA 3
ATOM 3363 C C . ARG A 1 13 ? 7.100 -7.624 -3.609 1.00 0.00 13 ARG X C 3
ATOM 3364 O O . ARG A 1 13 ? 6.253 -7.086 -2.958 1.00 0.00 13 ARG X O 3
ATOM 3385 N N . LYS A 1 14 ? 8.336 -7.855 -3.174 1.00 0.00 14 LYS X N 3
ATOM 3386 C CA . LYS A 1 14 ? 8.920 -7.202 -1.970 1.00 0.00 14 LYS X CA 3
ATOM 3387 C C . LYS A 1 14 ? 10.434 -7.220 -2.007 1.00 0.00 14 LYS X C 3
ATOM 3388 O O . LYS A 1 14 ? 11.035 -8.134 -2.523 1.00 0.00 14 LYS X O 3
ATOM 3407 N N . TYR A 1 15 ? 11.048 -6.227 -1.414 1.00 0.00 15 TYR X N 3
ATOM 3408 C CA . TYR A 1 15 ? 12.494 -6.107 -1.418 1.00 0.00 15 TYR X CA 3
ATOM 3409 C C . TYR A 1 15 ? 13.037 -6.719 -0.122 1.00 0.00 15 TYR X C 3
ATOM 3410 O O . TYR A 1 15 ? 13.942 -6.194 0.524 1.00 0.00 15 TYR X O 3
ATOM 3428 N N . THR A 1 16 ? 12.416 -7.838 0.219 1.00 0.00 16 THR X N 3
ATOM 3429 C CA . THR A 1 16 ? 12.716 -8.716 1.356 1.00 0.00 16 THR X CA 3
ATOM 3430 C C . THR A 1 16 ? 12.739 -8.053 2.752 1.00 0.00 16 THR X C 3
ATOM 3431 O O . THR A 1 16 ? 13.084 -8.710 3.740 1.00 0.00 16 THR X O 3
ATOM 3442 N N . ASP A 1 17 ? 12.339 -6.796 2.860 1.00 0.00 17 ASP X N 3
ATOM 3443 C CA . ASP A 1 17 ? 12.313 -6.141 4.141 1.00 0.00 17 ASP X CA 3
ATOM 3444 C C . ASP A 1 17 ? 11.157 -5.149 4.161 1.00 0.00 17 ASP X C 3
ATOM 3445 O O . ASP A 1 17 ? 10.531 -4.903 3.120 1.00 0.00 17 ASP X O 3
ATOM 3454 N N . PHE A 1 18 ? 10.895 -4.587 5.316 1.00 0.00 18 PHE X N 3
ATOM 3455 C CA . PHE A 1 18 ? 9.750 -3.707 5.569 1.00 0.00 18 PHE X CA 3
ATOM 3456 C C . PHE A 1 18 ? 10.165 -2.556 6.502 1.00 0.00 18 PHE X C 3
ATOM 3457 O O . PHE A 1 18 ? 9.334 -1.970 7.202 1.00 0.00 18 PHE X O 3
ATOM 3474 N N . ASP A 1 19 ? 11.435 -2.194 6.432 1.00 0.00 19 ASP X N 3
ATOM 3475 C CA . ASP A 1 19 ? 12.092 -1.186 7.314 1.00 0.00 19 ASP X CA 3
ATOM 3476 C C . ASP A 1 19 ? 11.446 0.198 7.288 1.00 0.00 19 ASP X C 3
ATOM 3477 O O . ASP A 1 19 ? 11.577 0.968 8.242 1.00 0.00 19 ASP X O 3
ATOM 3486 N N . LYS A 1 20 ? 10.710 0.480 6.245 1.00 0.00 20 LYS X N 3
ATOM 3487 C CA . LYS A 1 20 ? 10.146 1.809 6.002 1.00 0.00 20 LYS X CA 3
ATOM 3488 C C . LYS A 1 20 ? 9.106 2.296 7.039 1.00 0.00 20 LYS X C 3
ATOM 3489 O O . LYS A 1 20 ? 8.661 3.426 6.939 1.00 0.00 20 LYS X O 3
ATOM 3508 N N . SER A 1 21 ? 8.774 1.451 8.022 1.00 0.00 21 SER X N 3
ATOM 3509 C CA . SER A 1 21 ? 7.860 1.776 9.132 1.00 0.00 21 SER X CA 3
ATOM 3510 C C . SER A 1 21 ? 6.393 1.714 8.688 1.00 0.00 21 SER X C 3
ATOM 3511 O O . SER A 1 21 ? 5.819 2.658 8.055 1.00 0.00 21 SER X O 3
ATOM 3519 N N . PHE A 1 22 ? 5.796 0.574 8.979 1.00 0.00 22 PHE X N 3
ATOM 3520 C CA . PHE A 1 22 ? 4.463 0.264 8.547 1.00 0.00 22 PHE X CA 3
ATOM 3521 C C . PHE A 1 22 ? 3.631 -0.118 9.742 1.00 0.00 22 PHE X C 3
ATOM 3522 O O . PHE A 1 22 ? 4.155 -0.623 10.745 1.00 0.00 22 PHE X O 3
ATOM 3539 N N . LYS A 1 23 ? 2.367 0.107 9.654 1.00 0.00 23 LYS X N 3
ATOM 3540 C CA . LYS A 1 23 ? 1.450 -0.291 10.697 1.00 0.00 23 LYS X CA 3
ATOM 3541 C C . LYS A 1 23 ? 0.475 -1.288 10.114 1.00 0.00 23 LYS X C 3
ATOM 3542 O O . LYS A 1 23 ? 0.063 -1.121 8.956 1.00 0.00 23 LYS X O 3
ATOM 3561 N N . LYS A 1 24 ? 0.118 -2.323 10.866 1.00 0.00 24 LYS X N 3
ATOM 3562 C CA . LYS A 1 24 ? -0.798 -3.312 10.343 1.00 0.00 24 LYS X CA 3
ATOM 3563 C C . LYS A 1 24 ? -1.812 -3.757 11.372 1.00 0.00 24 LYS X C 3
ATOM 3564 O O . LYS A 1 24 ? -1.553 -3.778 12.577 1.00 0.00 24 LYS X O 3
ATOM 3583 N N . SER A 1 25 ? -2.967 -3.997 10.897 1.00 0.00 25 SER X N 3
ATOM 3584 C CA . SER A 1 25 ? -4.063 -4.607 11.599 1.00 0.00 25 SER X CA 3
ATOM 3585 C C . SER A 1 25 ? -4.850 -5.234 10.491 1.00 0.00 25 SER X C 3
ATOM 3586 O O . SER A 1 25 ? -4.487 -4.994 9.344 1.00 0.00 25 SER X O 3
ATOM 3594 N N . SER A 1 26 ? -5.818 -6.076 10.722 1.00 0.00 26 SER X N 3
ATOM 3595 C CA . SER A 1 26 ? -6.632 -6.340 9.588 1.00 0.00 26 SER X CA 3
ATOM 3596 C C . SER A 1 26 ? -7.955 -5.602 9.767 1.00 0.00 26 SER X C 3
ATOM 3597 O O . SER A 1 26 ? -8.875 -6.050 10.458 1.00 0.00 26 SER X O 3
ATOM 3605 N N . ASP A 1 27 ? -7.991 -4.429 9.188 1.00 0.00 27 ASP X N 3
ATOM 3606 C CA . ASP A 1 27 ? -9.159 -3.588 9.065 1.00 0.00 27 ASP X CA 3
ATOM 3607 C C . ASP A 1 27 ? -9.178 -3.104 7.688 1.00 0.00 27 ASP X C 3
ATOM 3608 O O . ASP A 1 27 ? -8.390 -2.231 7.363 1.00 0.00 27 ASP X O 3
ATOM 3617 N N . LEU A 1 28 ? -10.005 -3.620 6.855 1.00 0.00 28 LEU X N 3
ATOM 3618 C CA . LEU A 1 28 ? -9.943 -3.200 5.470 1.00 0.00 28 LEU X CA 3
ATOM 3619 C C . LEU A 1 28 ? -10.325 -1.733 5.340 1.00 0.00 28 LEU X C 3
ATOM 3620 O O . LEU A 1 28 ? -9.641 -0.973 4.679 1.00 0.00 28 LEU X O 3
ATOM 3636 N N . ASP A 1 29 ? -11.405 -1.353 5.969 1.00 0.00 29 ASP X N 3
ATOM 3637 C CA . ASP A 1 29 ? -11.840 0.038 5.968 1.00 0.00 29 ASP X CA 3
ATOM 3638 C C . ASP A 1 29 ? -10.815 0.896 6.681 1.00 0.00 29 ASP X C 3
ATOM 3639 O O . ASP A 1 29 ? -10.310 1.906 6.148 1.00 0.00 29 ASP X O 3
ATOM 3648 N N . GLU A 1 30 ? -10.478 0.448 7.895 1.00 0.00 30 GLU X N 3
ATOM 3649 C CA . GLU A 1 30 ? -9.615 1.195 8.774 1.00 0.00 30 GLU X CA 3
ATOM 3650 C C . GLU A 1 30 ? -8.227 1.390 8.290 1.00 0.00 30 GLU X C 3
ATOM 3651 O O . GLU A 1 30 ? -7.704 2.449 8.403 1.00 0.00 30 GLU X O 3
ATOM 3663 N N . CYS A 1 31 ? -7.637 0.381 7.740 1.00 0.00 31 CYS X N 3
ATOM 3664 C CA . CYS A 1 31 ? -6.238 0.480 7.293 1.00 0.00 31 CYS X CA 3
ATOM 3665 C C . CYS A 1 31 ? -6.047 1.611 6.305 1.00 0.00 31 CYS X C 3
ATOM 3666 O O . CYS A 1 31 ? -5.074 2.373 6.387 1.00 0.00 31 CYS X O 3
ATOM 3673 N N . LYS A 1 32 ? -6.969 1.717 5.397 1.00 0.00 32 LYS X N 3
ATOM 3674 C CA . LYS A 1 32 ? -6.914 2.704 4.362 1.00 0.00 32 LYS X CA 3
ATOM 3675 C C . LYS A 1 32 ? -7.029 4.054 4.981 1.00 0.00 32 LYS X C 3
ATOM 3676 O O . LYS A 1 32 ? -6.245 4.951 4.698 1.00 0.00 32 LYS X O 3
ATOM 3695 N N . LYS A 1 33 ? -7.973 4.144 5.913 1.00 0.00 33 LYS X N 3
ATOM 3696 C CA . LYS A 1 33 ? -8.244 5.355 6.627 1.00 0.00 33 LYS X CA 3
ATOM 3697 C C . LYS A 1 33 ? -6.975 5.785 7.422 1.00 0.00 33 LYS X C 3
ATOM 3698 O O . LYS A 1 33 ? -6.592 6.957 7.415 1.00 0.00 33 LYS X O 3
ATOM 3717 N N . THR A 1 34 ? -6.345 4.804 8.108 1.00 0.00 34 THR X N 3
ATOM 3718 C CA . THR A 1 34 ? -5.203 5.023 8.918 1.00 0.00 34 THR X CA 3
ATOM 3719 C C . THR A 1 34 ? -4.045 5.532 8.089 1.00 0.00 34 THR X C 3
ATOM 3720 O O . THR A 1 34 ? -3.280 6.366 8.530 1.00 0.00 34 THR X O 3
ATOM 3731 N N . CYS A 1 35 ? -3.883 4.976 6.906 1.00 0.00 35 CYS X N 3
ATOM 3732 C CA . CYS A 1 35 ? -2.872 5.507 5.992 1.00 0.00 35 CYS X CA 3
ATOM 3733 C C . CYS A 1 35 ? -3.135 6.959 5.716 1.00 0.00 35 CYS X C 3
ATOM 3734 O O . CYS A 1 35 ? -2.235 7.782 5.917 1.00 0.00 35 CYS X O 3
ATOM 3741 N N . PHE A 1 36 ? -4.402 7.302 5.432 1.00 0.00 36 PHE X N 3
ATOM 3742 C CA . PHE A 1 36 ? -4.763 8.642 4.947 1.00 0.00 36 PHE X CA 3
ATOM 3743 C C . PHE A 1 36 ? -4.435 9.638 5.982 1.00 0.00 36 PHE X C 3
ATOM 3744 O O . PHE A 1 36 ? -4.087 10.787 5.666 1.00 0.00 36 PHE X O 3
ATOM 3761 N N . LYS A 1 37 ? -4.606 9.240 7.208 1.00 0.00 37 LYS X N 3
ATOM 3762 C CA . LYS A 1 37 ? -4.322 10.090 8.273 1.00 0.00 37 LYS X CA 3
ATOM 3763 C C . LYS A 1 37 ? -2.891 10.624 8.363 1.00 0.00 37 LYS X C 3
ATOM 3764 O O . LYS A 1 37 ? -2.762 11.793 8.762 1.00 0.00 37 LYS X O 3
ATOM 3783 N N . THR A 1 38 ? -1.780 9.807 8.117 1.00 0.00 38 THR X N 3
ATOM 3784 C CA . THR A 1 38 ? -0.507 10.447 8.492 1.00 0.00 38 THR X CA 3
ATOM 3785 C C . THR A 1 38 ? -0.060 11.637 7.530 1.00 0.00 38 THR X C 3
ATOM 3786 O O . THR A 1 38 ? -0.914 12.281 6.909 1.00 0.00 38 THR X O 3
ATOM 3797 N N . GLU A 1 39 ? 1.236 11.902 7.322 1.00 0.00 39 GLU X N 3
ATOM 3798 C CA . GLU A 1 39 ? 1.654 12.761 6.239 1.00 0.00 39 GLU X CA 3
ATOM 3799 C C . GLU A 1 39 ? 1.690 12.175 4.899 1.00 0.00 39 GLU X C 3
ATOM 3800 O O . GLU A 1 39 ? 1.024 12.605 3.960 1.00 0.00 39 GLU X O 3
ATOM 3812 N N . TYR A 1 40 ? 2.487 11.135 4.870 1.00 0.00 40 TYR X N 3
ATOM 3813 C CA . TYR A 1 40 ? 2.912 10.479 3.679 1.00 0.00 40 TYR X CA 3
ATOM 3814 C C . TYR A 1 40 ? 1.854 9.788 2.916 1.00 0.00 40 TYR X C 3
ATOM 3815 O O . TYR A 1 40 ? 1.896 9.856 1.704 1.00 0.00 40 TYR X O 3
ATOM 3833 N N . CYS A 1 41 ? 0.836 9.219 3.648 1.00 0.00 41 CYS X N 3
ATOM 3834 C CA . CYS A 1 41 ? -0.119 8.183 3.044 1.00 0.00 41 CYS X CA 3
ATOM 3835 C C . CYS A 1 41 ? 0.060 7.897 1.554 1.00 0.00 41 CYS X C 3
ATOM 3836 O O . CYS A 1 41 ? -0.448 8.658 0.713 1.00 0.00 41 CYS X O 3
ATOM 3843 N N . TYR A 1 42 ? 0.769 6.825 1.216 1.00 0.00 42 TYR X N 3
ATOM 3844 C CA . TYR A 1 42 ? 0.908 6.468 -0.188 1.00 0.00 42 TYR X CA 3
ATOM 3845 C C . TYR A 1 42 ? 1.323 5.047 -0.478 1.00 0.00 42 TYR X C 3
ATOM 3846 O O . TYR A 1 42 ? 0.884 4.485 -1.467 1.00 0.00 42 TYR X O 3
ATOM 3864 N N . ILE A 1 43 ? 2.131 4.425 0.339 1.00 0.00 43 ILE X N 3
ATOM 3865 C CA . ILE A 1 43 ? 2.545 3.095 -0.048 1.00 0.00 43 ILE X CA 3
ATOM 3866 C C . ILE A 1 43 ? 1.847 2.134 0.841 1.00 0.00 43 ILE X C 3
ATOM 3867 O O . ILE A 1 43 ? 1.709 2.392 2.014 1.00 0.00 43 ILE X O 3
ATOM 3883 N N . VAL A 1 44 ? 1.331 1.085 0.306 1.00 0.00 44 VAL X N 3
ATOM 3884 C CA . VAL A 1 44 ? 0.647 0.135 1.122 1.00 0.00 44 VAL X CA 3
ATOM 3885 C C . VAL A 1 44 ? 1.083 -1.257 0.690 1.00 0.00 44 VAL X C 3
ATOM 3886 O O . VAL A 1 44 ? 1.228 -1.531 -0.526 1.00 0.00 44 VAL X O 3
ATOM 3899 N N . PHE A 1 45 ? 1.336 -2.109 1.647 1.00 0.00 45 PHE X N 3
ATOM 3900 C CA . PHE A 1 45 ? 1.710 -3.470 1.379 1.00 0.00 45 PHE X CA 3
ATOM 3901 C C . PHE A 1 45 ? 0.756 -4.334 2.134 1.00 0.00 45 PHE X C 3
ATOM 3902 O O . PHE A 1 45 ? 0.565 -4.147 3.310 1.00 0.00 45 PHE X O 3
ATOM 3919 N N . GLU A 1 46 ? 0.191 -5.279 1.509 1.00 0.00 46 GLU X N 3
ATOM 3920 C CA . GLU A 1 46 ? -0.769 -6.104 2.184 1.00 0.00 46 GLU X CA 3
ATOM 3921 C C . GLU A 1 46 ? -0.478 -7.506 1.809 1.00 0.00 46 GLU X C 3
ATOM 3922 O O . GLU A 1 46 ? 0.125 -7.730 0.782 1.00 0.00 46 GLU X O 3
ATOM 3934 N N . ASP A 1 47 ? -0.817 -8.445 2.619 1.00 0.00 47 ASP X N 3
ATOM 3935 C CA . ASP A 1 47 ? -0.532 -9.804 2.244 1.00 0.00 47 ASP X CA 3
ATOM 3936 C C . ASP A 1 47 ? -1.814 -10.533 2.067 1.00 0.00 47 ASP X C 3
ATOM 3937 O O . ASP A 1 47 ? -2.766 -10.292 2.806 1.00 0.00 47 ASP X O 3
ATOM 3946 N N . THR A 1 48 ? -1.844 -11.420 1.106 1.00 0.00 48 THR X N 3
ATOM 3947 C CA . THR A 1 48 ? -3.055 -12.103 0.732 1.00 0.00 48 THR X CA 3
ATOM 3948 C C . THR A 1 48 ? -3.230 -13.412 1.512 1.00 0.00 48 THR X C 3
ATOM 3949 O O . THR A 1 48 ? -4.320 -13.986 1.540 1.00 0.00 48 THR X O 3
ATOM 3960 N N . VAL A 1 49 ? -2.184 -13.850 2.186 1.00 0.00 49 VAL X N 3
ATOM 3961 C CA . VAL A 1 49 ? -2.242 -15.107 2.913 1.00 0.00 49 VAL X CA 3
ATOM 3962 C C . VAL A 1 49 ? -2.964 -14.900 4.233 1.00 0.00 49 VAL X C 3
ATOM 3963 O O . VAL A 1 49 ? -3.843 -15.669 4.615 1.00 0.00 49 VAL X O 3
ATOM 3976 N N . ASN A 1 50 ? -2.609 -13.853 4.898 1.00 0.00 50 ASN X N 3
ATOM 3977 C CA . ASN A 1 50 ? -3.229 -13.483 6.168 1.00 0.00 50 ASN X CA 3
ATOM 3978 C C . ASN A 1 50 ? -4.315 -12.480 5.924 1.00 0.00 50 ASN X C 3
ATOM 3979 O O . ASN A 1 50 ? -5.271 -12.374 6.699 1.00 0.00 50 ASN X O 3
ATOM 3990 N N . LYS A 1 51 ? -4.188 -11.795 4.806 1.00 0.00 51 LYS X N 3
ATOM 3991 C CA . LYS A 1 51 ? -5.026 -10.682 4.448 1.00 0.00 51 LYS X CA 3
ATOM 3992 C C . LYS A 1 51 ? -4.901 -9.575 5.452 1.00 0.00 51 LYS X C 3
ATOM 3993 O O . LYS A 1 51 ? -5.880 -9.030 5.968 1.00 0.00 51 LYS X O 3
ATOM 4012 N N . GLU A 1 52 ? -3.650 -9.253 5.708 1.00 0.00 52 GLU X N 3
ATOM 4013 C CA . GLU A 1 52 ? -3.287 -8.207 6.637 1.00 0.00 52 GLU X CA 3
ATOM 4014 C C . GLU A 1 52 ? -2.922 -6.981 5.862 1.00 0.00 52 GLU X C 3
ATOM 4015 O O . GLU A 1 52 ? -2.338 -7.087 4.779 1.00 0.00 52 GLU X O 3
ATOM 4027 N N . CYS A 1 53 ? -3.230 -5.834 6.397 1.00 0.00 53 CYS X N 3
ATOM 4028 C CA . CYS A 1 53 ? -2.966 -4.618 5.715 1.00 0.00 53 CYS X CA 3
ATOM 4029 C C . CYS A 1 53 ? -1.894 -3.840 6.418 1.00 0.00 53 CYS X C 3
ATOM 4030 O O . CYS A 1 53 ? -2.032 -3.507 7.594 1.00 0.00 53 CYS X O 3
ATOM 4037 N N . TYR A 1 54 ? -0.830 -3.542 5.703 1.00 0.00 54 TYR X N 3
ATOM 4038 C CA . TYR A 1 54 ? 0.258 -2.789 6.245 1.00 0.00 54 TYR X CA 3
ATOM 4039 C C . TYR A 1 54 ? 0.330 -1.557 5.420 1.00 0.00 54 TYR X C 3
ATOM 4040 O O . TYR A 1 54 ? 0.419 -1.601 4.206 1.00 0.00 54 TYR X O 3
ATOM 4058 N N . TYR A 1 55 ? 0.315 -0.484 6.046 1.00 0.00 55 TYR X N 3
ATOM 4059 C CA . TYR A 1 55 ? 0.336 0.751 5.345 1.00 0.00 55 TYR X CA 3
ATOM 4060 C C . TYR A 1 55 ? 1.562 1.511 5.660 1.00 0.00 55 TYR X C 3
ATOM 4061 O O . TYR A 1 55 ? 1.983 1.569 6.830 1.00 0.00 55 TYR X O 3
ATOM 4079 N N . ASN A 1 56 ? 2.179 2.032 4.627 1.00 0.00 56 ASN X N 3
ATOM 4080 C CA . ASN A 1 56 ? 3.399 2.804 4.799 1.00 0.00 56 ASN X CA 3
ATOM 4081 C C . ASN A 1 56 ? 3.065 4.158 5.258 1.00 0.00 56 ASN X C 3
ATOM 4082 O O . ASN A 1 56 ? 2.355 4.918 4.555 1.00 0.00 56 ASN X O 3
ATOM 4093 N N . VAL A 1 57 ? 3.609 4.486 6.395 1.00 0.00 57 VAL X N 3
ATOM 4094 C CA . VAL A 1 57 ? 3.272 5.742 7.028 1.00 0.00 57 VAL X CA 3
ATOM 4095 C C . VAL A 1 57 ? 4.383 6.758 6.886 1.00 0.00 57 VAL X C 3
ATOM 4096 O O . VAL A 1 57 ? 4.207 7.942 7.208 1.00 0.00 57 VAL X O 3
ATOM 4109 N N . VAL A 1 58 ? 5.512 6.308 6.402 1.00 0.00 58 VAL X N 3
ATOM 4110 C CA . VAL A 1 58 ? 6.658 7.179 6.212 1.00 0.00 58 VAL X CA 3
ATOM 4111 C C . VAL A 1 58 ? 6.904 7.286 4.705 1.00 0.00 58 VAL X C 3
ATOM 4112 O O . VAL A 1 58 ? 6.040 6.904 3.913 1.00 0.00 58 VAL X O 3
ATOM 4125 N N . ASP A 1 59 ? 8.001 7.863 4.315 1.00 0.00 59 ASP X N 3
ATOM 4126 C CA . ASP A 1 59 ? 8.342 8.038 2.942 1.00 0.00 59 ASP X CA 3
ATOM 4127 C C . ASP A 1 59 ? 8.430 6.719 2.244 1.00 0.00 59 ASP X C 3
ATOM 4128 O O . ASP A 1 59 ? 8.955 5.737 2.750 1.00 0.00 59 ASP X O 3
ATOM 4137 N N . GLY A 1 60 ? 7.841 6.702 1.143 1.00 0.00 60 GLY X N 3
ATOM 4138 C CA . GLY A 1 60 ? 7.821 5.574 0.304 1.00 0.00 60 GLY X CA 3
ATOM 4139 C C . GLY A 1 60 ? 7.806 5.982 -1.132 1.00 0.00 60 GLY X C 3
ATOM 4140 O O . GLY A 1 60 ? 7.636 5.161 -2.007 1.00 0.00 60 GLY X O 3
ATOM 4144 N N . GLU A 1 61 ? 8.004 7.266 -1.381 1.00 0.00 61 GLU X N 3
ATOM 4145 C CA . GLU A 1 61 ? 8.115 7.780 -2.736 1.00 0.00 61 GLU X CA 3
ATOM 4146 C C . GLU A 1 61 ? 9.404 7.288 -3.339 1.00 0.00 61 GLU X C 3
ATOM 4147 O O . GLU A 1 61 ? 9.574 7.231 -4.549 1.00 0.00 61 GLU X O 3
ATOM 4159 N N . GLU A 1 62 ? 10.305 6.909 -2.458 1.00 0.00 62 GLU X N 3
ATOM 4160 C CA . GLU A 1 62 ? 11.538 6.323 -2.830 1.00 0.00 62 GLU X CA 3
ATOM 4161 C C . GLU A 1 62 ? 11.348 4.849 -3.130 1.00 0.00 62 GLU X C 3
ATOM 4162 O O . GLU A 1 62 ? 12.263 4.200 -3.638 1.00 0.00 62 GLU X O 3
ATOM 4174 N N . LEU A 1 63 ? 10.179 4.284 -2.789 1.00 0.00 63 LEU X N 3
ATOM 4175 C CA . LEU A 1 63 ? 9.998 2.881 -3.074 1.00 0.00 63 LEU X CA 3
ATOM 4176 C C . LEU A 1 63 ? 9.555 2.710 -4.511 1.00 0.00 63 LEU X C 3
ATOM 4177 O O . LEU A 1 63 ? 8.429 3.037 -4.861 1.00 0.00 63 LEU X O 3
ATOM 4193 N N . ASP A 1 64 ? 10.480 2.311 -5.345 1.00 0.00 64 ASP X N 3
ATOM 4194 C CA . ASP A 1 64 ? 10.191 2.010 -6.731 1.00 0.00 64 ASP X CA 3
ATOM 4195 C C . ASP A 1 64 ? 9.992 0.534 -6.898 1.00 0.00 64 ASP X C 3
ATOM 4196 O O . ASP A 1 64 ? 10.922 -0.252 -6.661 1.00 0.00 64 ASP X O 3
ATOM 4205 N N . GLN A 1 65 ? 8.839 0.176 -7.390 1.00 0.00 65 GLN X N 3
ATOM 4206 C CA . GLN A 1 65 ? 8.354 -1.217 -7.499 1.00 0.00 65 GLN X CA 3
ATOM 4207 C C . GLN A 1 65 ? 9.274 -2.043 -8.388 1.00 0.00 65 GLN X C 3
ATOM 4208 O O . GLN A 1 65 ? 9.415 -3.252 -8.240 1.00 0.00 65 GLN X O 3
ATOM 4222 N N . GLU A 1 66 ? 9.889 -1.374 -9.313 1.00 0.00 66 GLU X N 3
ATOM 4223 C CA . GLU A 1 66 ? 10.731 -2.004 -10.303 1.00 0.00 66 GLU X CA 3
ATOM 4224 C C . GLU A 1 66 ? 12.041 -2.473 -9.682 1.00 0.00 66 GLU X C 3
ATOM 4225 O O . GLU A 1 66 ? 12.677 -3.388 -10.182 1.00 0.00 66 GLU X O 3
ATOM 4237 N N . LYS A 1 67 ? 12.433 -1.855 -8.580 1.00 0.00 67 LYS X N 3
ATOM 4238 C CA . LYS A 1 67 ? 13.662 -2.237 -7.897 1.00 0.00 67 LYS X CA 3
ATOM 4239 C C . LYS A 1 67 ? 13.356 -3.266 -6.815 1.00 0.00 67 LYS X C 3
ATOM 4240 O O . LYS A 1 67 ? 14.236 -3.767 -6.123 1.00 0.00 67 LYS X O 3
ATOM 4259 N N . PHE A 1 68 ? 12.103 -3.576 -6.721 1.00 0.00 68 PHE X N 3
ATOM 4260 C CA . PHE A 1 68 ? 11.571 -4.594 -5.866 1.00 0.00 68 PHE X CA 3
ATOM 4261 C C . PHE A 1 68 ? 11.756 -5.967 -6.481 1.00 0.00 68 PHE X C 3
ATOM 4262 O O . PHE A 1 68 ? 11.771 -6.115 -7.703 1.00 0.00 68 PHE X O 3
ATOM 4279 N N . VAL A 1 69 ? 11.847 -6.954 -5.637 1.00 0.00 69 VAL X N 3
ATOM 4280 C CA . VAL A 1 69 ? 12.100 -8.336 -6.016 1.00 0.00 69 VAL X CA 3
ATOM 4281 C C . VAL A 1 69 ? 10.811 -9.025 -5.636 1.00 0.00 69 VAL X C 3
ATOM 4282 O O . VAL A 1 69 ? 10.022 -8.426 -4.992 1.00 0.00 69 VAL X O 3
ATOM 4295 N N . VAL A 1 70 ? 10.544 -10.191 -6.080 1.00 0.00 70 VAL X N 3
ATOM 4296 C CA . VAL A 1 70 ? 9.206 -10.714 -5.913 1.00 0.00 70 VAL X CA 3
ATOM 4297 C C . VAL A 1 70 ? 8.980 -11.482 -4.604 1.00 0.00 70 VAL X C 3
ATOM 4298 O O . VAL A 1 70 ? 9.631 -12.489 -4.347 1.00 0.00 70 VAL X O 3
ATOM 4311 N N . ASP A 1 71 ? 8.096 -10.970 -3.785 1.00 0.00 71 ASP X N 3
ATOM 4312 C CA . ASP A 1 71 ? 7.528 -11.704 -2.675 1.00 0.00 71 ASP X CA 3
ATOM 4313 C C . ASP A 1 71 ? 6.164 -12.122 -3.159 1.00 0.00 71 ASP X C 3
ATOM 4314 O O . ASP A 1 71 ? 5.432 -11.297 -3.702 1.00 0.00 71 ASP X O 3
ATOM 4323 N N . GLU A 1 72 ? 5.840 -13.366 -3.006 1.00 0.00 72 GLU X N 3
ATOM 4324 C CA . GLU A 1 72 ? 4.641 -13.918 -3.611 1.00 0.00 72 GLU X CA 3
ATOM 4325 C C . GLU A 1 72 ? 3.471 -13.985 -2.604 1.00 0.00 72 GLU X C 3
ATOM 4326 O O . GLU A 1 72 ? 2.406 -14.550 -2.894 1.00 0.00 72 GLU X O 3
ATOM 4338 N N . ASN A 1 73 ? 3.653 -13.410 -1.435 1.00 0.00 73 ASN X N 3
ATOM 4339 C CA . ASN A 1 73 ? 2.590 -13.440 -0.446 1.00 0.00 73 ASN X CA 3
ATOM 4340 C C . ASN A 1 73 ? 2.058 -12.041 -0.141 1.00 0.00 73 ASN X C 3
ATOM 4341 O O . ASN A 1 73 ? 0.922 -11.891 0.333 1.00 0.00 73 ASN X O 3
ATOM 4352 N N . PHE A 1 74 ? 2.856 -11.029 -0.443 1.00 0.00 74 PHE X N 3
ATOM 4353 C CA . PHE A 1 74 ? 2.453 -9.637 -0.296 1.00 0.00 74 PHE X CA 3
ATOM 4354 C C . PHE A 1 74 ? 2.096 -9.006 -1.635 1.00 0.00 74 PHE X C 3
ATOM 4355 O O . PHE A 1 74 ? 2.617 -9.382 -2.661 1.00 0.00 74 PHE X O 3
ATOM 4372 N N . THR A 1 75 ? 1.279 -7.989 -1.581 1.00 0.00 75 THR X N 3
ATOM 4373 C CA . THR A 1 75 ? 0.799 -7.279 -2.722 1.00 0.00 75 THR X CA 3
ATOM 4374 C C . THR A 1 75 ? 1.302 -5.857 -2.591 1.00 0.00 75 THR X C 3
ATOM 4375 O O . THR A 1 75 ? 1.304 -5.279 -1.485 1.00 0.00 75 THR X O 3
ATOM 4386 N N . GLU A 1 76 ? 1.821 -5.305 -3.662 1.00 0.00 76 GLU X N 3
ATOM 4387 C CA . GLU A 1 76 ? 2.366 -4.001 -3.575 1.00 0.00 76 GLU X CA 3
ATOM 4388 C C . GLU A 1 76 ? 1.564 -3.037 -4.396 1.00 0.00 76 GLU X C 3
ATOM 4389 O O . GLU A 1 76 ? 1.424 -3.191 -5.627 1.00 0.00 76 GLU X O 3
ATOM 4401 N N . ASN A 1 77 ? 1.062 -2.030 -3.727 1.00 0.00 77 ASN X N 3
ATOM 4402 C CA . ASN A 1 77 ? 0.188 -1.089 -4.344 1.00 0.00 77 ASN X CA 3
ATOM 4403 C C . ASN A 1 77 ? 0.454 0.286 -3.780 1.00 0.00 77 ASN X C 3
ATOM 4404 O O . ASN A 1 77 ? 0.663 0.433 -2.573 1.00 0.00 77 ASN X O 3
ATOM 4415 N N . TYR A 1 78 ? 0.536 1.286 -4.639 1.00 0.00 78 TYR X N 3
ATOM 4416 C CA . TYR A 1 78 ? 0.972 2.580 -4.179 1.00 0.00 78 TYR X CA 3
ATOM 4417 C C . TYR A 1 78 ? 0.135 3.703 -4.748 1.00 0.00 78 TYR X C 3
ATOM 4418 O O . TYR A 1 78 ? -0.299 3.670 -5.914 1.00 0.00 78 TYR X O 3
ATOM 4436 N N . LEU A 1 79 ? -0.116 4.669 -3.920 1.00 0.00 79 LEU X N 3
ATOM 4437 C CA . LEU A 1 79 ? -0.944 5.782 -4.248 1.00 0.00 79 LEU X CA 3
ATOM 4438 C C . LEU A 1 79 ? -0.207 6.879 -4.981 1.00 0.00 79 LEU X C 3
ATOM 4439 O O . LEU A 1 79 ? 0.391 7.785 -4.391 1.00 0.00 79 LEU X O 3
ATOM 4455 N N . THR A 1 80 ? -0.133 6.692 -6.209 1.00 0.00 80 THR X N 3
ATOM 4456 C CA . THR A 1 80 ? 0.275 7.686 -7.114 1.00 0.00 80 THR X CA 3
ATOM 4457 C C . THR A 1 80 ? -0.782 7.727 -8.229 1.00 0.00 80 THR X C 3
ATOM 4458 O O . THR A 1 80 ? -0.846 6.792 -9.055 1.00 0.00 80 THR X O 3
ATOM 4469 N N . ASP A 1 81 ? -1.636 8.751 -8.208 1.00 0.00 81 ASP X N 3
ATOM 4470 C CA . ASP A 1 81 ? -2.685 8.976 -9.236 1.00 0.00 81 ASP X CA 3
ATOM 4471 C C . ASP A 1 81 ? -3.658 10.033 -8.758 1.00 0.00 81 ASP X C 3
ATOM 4472 O O . ASP A 1 81 ? -3.679 11.155 -9.265 1.00 0.00 81 ASP X O 3
ATOM 4481 N N . CYS A 1 82 ? -4.437 9.678 -7.767 1.00 0.00 82 CYS X N 3
ATOM 4482 C CA . CYS A 1 82 ? -5.455 10.556 -7.249 1.00 0.00 82 CYS X CA 3
ATOM 4483 C C . CYS A 1 82 ? -4.928 11.496 -6.171 1.00 0.00 82 CYS X C 3
ATOM 4484 O O . CYS A 1 82 ? -4.899 12.722 -6.380 1.00 0.00 82 CYS X O 3
ATOM 4491 N N . GLU A 1 83 ? -4.440 10.915 -5.063 1.00 0.00 83 GLU X N 3
ATOM 4492 C CA . GLU A 1 83 ? -4.099 11.661 -3.846 1.00 0.00 83 GLU X CA 3
ATOM 4493 C C . GLU A 1 83 ? -5.309 12.466 -3.435 1.00 0.00 83 GLU X C 3
ATOM 4494 O O . GLU A 1 83 ? -5.272 13.688 -3.256 1.00 0.00 83 GLU X O 3
ATOM 4506 N N . GLY A 1 84 ? -6.365 11.747 -3.275 1.00 0.00 84 GLY X N 3
ATOM 4507 C CA . GLY A 1 84 ? -7.655 12.288 -3.107 1.00 0.00 84 GLY X CA 3
ATOM 4508 C C . GLY A 1 84 ? -8.530 11.543 -4.052 1.00 0.00 84 GLY X C 3
ATOM 4509 O O . GLY A 1 84 ? -8.462 11.787 -5.254 1.00 0.00 84 GLY X O 3
ATOM 4513 N N . LYS A 1 85 ? -9.265 10.574 -3.521 1.00 0.00 85 LYS X N 3
ATOM 4514 C CA . LYS A 1 85 ? -10.089 9.634 -4.295 1.00 0.00 85 LYS X CA 3
ATOM 4515 C C . LYS A 1 85 ? -10.990 10.371 -5.293 1.00 0.00 85 LYS X C 3
ATOM 4516 O O . LYS A 1 85 ? -12.057 10.895 -4.949 1.00 0.00 85 LYS X O 3
ATOM 4535 N N . ASP A 1 86 ? -10.519 10.423 -6.521 1.00 0.00 86 ASP X N 3
ATOM 4536 C CA . ASP A 1 86 ? -11.150 11.198 -7.577 1.00 0.00 86 ASP X CA 3
ATOM 4537 C C . ASP A 1 86 ? -11.577 10.336 -8.745 1.00 0.00 86 ASP X C 3
ATOM 4538 O O . ASP A 1 86 ? -12.724 10.401 -9.166 1.00 0.00 86 ASP X O 3
ATOM 4547 N N . ALA A 1 87 ? -10.671 9.498 -9.238 1.00 0.00 87 ALA X N 3
ATOM 4548 C CA . ALA A 1 87 ? -10.973 8.627 -10.378 1.00 0.00 87 ALA X CA 3
ATOM 4549 C C . ALA A 1 87 ? -12.041 7.603 -10.017 1.00 0.00 87 ALA X C 3
ATOM 4550 O O . ALA A 1 87 ? -12.818 7.158 -10.866 1.00 0.00 87 ALA X O 3
ATOM 4557 N N . GLY A 1 88 ? -12.057 7.205 -8.768 1.00 0.00 88 GLY X N 3
ATOM 4558 C CA . GLY A 1 88 ? -13.083 6.315 -8.305 1.00 0.00 88 GLY X CA 3
ATOM 4559 C C . GLY A 1 88 ? -12.585 4.915 -8.086 1.00 0.00 88 GLY X C 3
ATOM 4560 O O . GLY A 1 88 ? -13.064 4.215 -7.189 1.00 0.00 88 GLY X O 3
ATOM 4564 N N . ASN A 1 89 ? -11.623 4.506 -8.888 1.00 0.00 89 ASN X N 3
ATOM 4565 C CA . ASN A 1 89 ? -11.076 3.159 -8.810 1.00 0.00 89 ASN X CA 3
ATOM 4566 C C . ASN A 1 89 ? -10.367 2.947 -7.490 1.00 0.00 89 ASN X C 3
ATOM 4567 O O . ASN A 1 89 ? -9.711 3.848 -6.971 1.00 0.00 89 ASN X O 3
ATOM 4578 N N . ALA A 1 90 ? -10.531 1.792 -6.946 1.00 0.00 90 ALA X N 3
ATOM 4579 C CA . ALA A 1 90 ? -9.888 1.428 -5.726 1.00 0.00 90 ALA X CA 3
ATOM 4580 C C . ALA A 1 90 ? -9.264 0.088 -5.939 1.00 0.00 90 ALA X C 3
ATOM 4581 O O . ALA A 1 90 ? -9.910 -0.817 -6.493 1.00 0.00 90 ALA X O 3
ATOM 4588 N N . ALA A 1 91 ? -8.033 -0.048 -5.536 1.00 0.00 91 ALA X N 3
ATOM 4589 C CA . ALA A 1 91 ? -7.302 -1.267 -5.740 1.00 0.00 91 ALA X CA 3
ATOM 4590 C C . ALA A 1 91 ? -7.817 -2.330 -4.808 1.00 0.00 91 ALA X C 3
ATOM 4591 O O . ALA A 1 91 ? -8.085 -3.470 -5.216 1.00 0.00 91 ALA X O 3
ATOM 4598 N N . GLY A 1 92 ? -7.988 -1.950 -3.565 1.00 0.00 92 GLY X N 3
ATOM 4599 C CA . GLY A 1 92 ? -8.375 -2.882 -2.553 1.00 0.00 92 GLY X CA 3
ATOM 4600 C C . GLY A 1 92 ? -7.145 -3.549 -2.020 1.00 0.00 92 GLY X C 3
ATOM 4601 O O . GLY A 1 92 ? -6.813 -3.393 -0.850 1.00 0.00 92 GLY X O 3
ATOM 4605 N N . THR A 1 93 ? -6.482 -4.267 -2.911 1.00 0.00 93 THR X N 3
ATOM 4606 C CA . THR A 1 93 ? -5.229 -4.937 -2.702 1.00 0.00 93 THR X CA 3
ATOM 4607 C C . THR A 1 93 ? -5.015 -5.791 -3.956 1.00 0.00 93 THR X C 3
ATOM 4608 O O . THR A 1 93 ? -6.002 -6.042 -4.687 1.00 0.00 93 THR X O 3
ATOM 4619 N N . GLY A 1 94 ? -3.782 -6.184 -4.275 1.00 0.00 94 GLY X N 3
ATOM 4620 C CA . GLY A 1 94 ? -3.606 -7.062 -5.421 1.00 0.00 94 GLY X CA 3
ATOM 4621 C C . GLY A 1 94 ? -3.998 -8.495 -5.120 1.00 0.00 94 GLY X C 3
ATOM 4622 O O . GLY A 1 94 ? -4.332 -8.838 -3.978 1.00 0.00 94 GLY X O 3
ATOM 4626 N N . ASP A 1 95 ? -3.949 -9.327 -6.115 1.00 0.00 95 ASP X N 3
ATOM 4627 C CA . ASP A 1 95 ? -4.285 -10.738 -5.965 1.00 0.00 95 ASP X CA 3
ATOM 4628 C C . ASP A 1 95 ? -3.611 -11.502 -7.055 1.00 0.00 95 ASP X C 3
ATOM 4629 O O . ASP A 1 95 ? -2.752 -12.337 -6.807 1.00 0.00 95 ASP X O 3
ATOM 4638 N N . GLU A 1 96 ? -3.984 -11.140 -8.267 1.00 0.00 96 GLU X N 3
ATOM 4639 C CA . GLU A 1 96 ? -3.478 -11.692 -9.504 1.00 0.00 96 GLU X CA 3
ATOM 4640 C C . GLU A 1 96 ? -3.582 -13.197 -9.587 1.00 0.00 96 GLU X C 3
ATOM 4641 O O . GLU A 1 96 ? -2.658 -13.938 -9.222 1.00 0.00 96 GLU X O 3
ATOM 4653 N N . SER A 1 97 ? -4.712 -13.641 -10.024 1.00 0.00 97 SER X N 3
ATOM 4654 C CA . SER A 1 97 ? -4.935 -15.020 -10.265 1.00 0.00 97 SER X CA 3
ATOM 4655 C C . SER A 1 97 ? -4.403 -15.331 -11.665 1.00 0.00 97 SER X C 3
ATOM 4656 O O . SER A 1 97 ? -4.331 -14.424 -12.523 1.00 0.00 97 SER X O 3
ATOM 4664 N N . ASP A 1 98 ? -4.012 -16.557 -11.896 1.00 0.00 98 ASP X N 3
ATOM 4665 C CA . ASP A 1 98 ? -3.411 -16.924 -13.160 1.00 0.00 98 ASP X CA 3
ATOM 4666 C C . ASP A 1 98 ? -4.474 -17.133 -14.205 1.00 0.00 98 ASP X C 3
ATOM 4667 O O . ASP A 1 98 ? -5.029 -18.217 -14.333 1.00 0.00 98 ASP X O 3
ATOM 4676 N N . GLU A 1 99 ? -4.820 -16.075 -14.895 1.00 0.00 99 GLU X N 3
ATOM 4677 C CA . GLU A 1 99 ? -5.795 -16.168 -15.946 1.00 0.00 99 GLU X CA 3
ATOM 4678 C C . GLU A 1 99 ? -5.145 -16.003 -17.304 1.00 0.00 99 GLU X C 3
ATOM 4679 O O . GLU A 1 99 ? -4.470 -14.998 -17.560 1.00 0.00 99 GLU X O 3
ATOM 4691 N N . VAL A 1 100 ? -5.307 -17.034 -18.121 1.00 0.00 100 VAL X N 3
ATOM 4692 C CA . VAL A 1 100 ? -4.921 -17.117 -19.549 1.00 0.00 100 VAL X CA 3
ATOM 4693 C C . VAL A 1 100 ? -3.460 -16.744 -19.902 1.00 0.00 100 VAL X C 3
ATOM 4694 O O . VAL A 1 100 ? -2.667 -17.612 -20.188 1.00 0.00 100 VAL X O 3
ATOM 4707 N N . ASP A 1 101 ? -3.099 -15.481 -19.854 1.00 0.00 101 ASP X N 3
ATOM 4708 C CA . ASP A 1 101 ? -1.763 -15.077 -20.291 1.00 0.00 101 ASP X CA 3
ATOM 4709 C C . ASP A 1 101 ? -0.739 -15.324 -19.196 1.00 0.00 101 ASP X C 3
ATOM 4710 O O . ASP A 1 101 ? 0.466 -15.390 -19.447 1.00 0.00 101 ASP X O 3
ATOM 4719 N N . GLU A 1 102 ? -1.225 -15.479 -17.986 1.00 0.00 102 GLU X N 3
ATOM 4720 C CA . GLU A 1 102 ? -0.362 -15.755 -16.852 1.00 0.00 102 GLU X CA 3
ATOM 4721 C C . GLU A 1 102 ? -0.027 -17.243 -16.781 1.00 0.00 102 GLU X C 3
ATOM 4722 O O . GLU A 1 102 ? 1.070 -17.631 -16.349 1.00 0.00 102 GLU X O 3
ATOM 4734 N N . ASP A 1 103 ? -0.948 -18.066 -17.225 1.00 0.00 103 ASP X N 3
ATOM 4735 C CA . ASP A 1 103 ? -0.787 -19.499 -17.183 1.00 0.00 103 ASP X CA 3
ATOM 4736 C C . ASP A 1 103 ? -1.596 -20.106 -18.281 1.00 0.00 103 ASP X C 3
ATOM 4737 O O . ASP A 1 103 ? -1.020 -20.656 -19.228 1.00 0.00 103 ASP X O 3
ATOM 4747 N N . GLU A 1 1 ? -15.755 2.716 6.004 1.00 0.00 1 GLU X N 4
ATOM 4748 C CA . GLU A 1 1 ? -14.823 3.244 5.016 1.00 0.00 1 GLU X CA 4
ATOM 4749 C C . GLU A 1 1 ? -14.712 2.289 3.843 1.00 0.00 1 GLU X C 4
ATOM 4750 O O . GLU A 1 1 ? -13.999 1.293 3.900 1.00 0.00 1 GLU X O 4
ATOM 4764 N N . GLU A 1 2 ? -15.434 2.588 2.786 1.00 0.00 2 GLU X N 4
ATOM 4765 C CA . GLU A 1 2 ? -15.451 1.756 1.594 1.00 0.00 2 GLU X CA 4
ATOM 4766 C C . GLU A 1 2 ? -14.562 2.410 0.532 1.00 0.00 2 GLU X C 4
ATOM 4767 O O . GLU A 1 2 ? -14.447 1.943 -0.604 1.00 0.00 2 GLU X O 4
ATOM 4779 N N . ARG A 1 3 ? -13.921 3.481 0.916 1.00 0.00 3 ARG X N 4
ATOM 4780 C CA . ARG A 1 3 ? -13.084 4.208 0.021 1.00 0.00 3 ARG X CA 4
ATOM 4781 C C . ARG A 1 3 ? -11.663 4.105 0.403 1.00 0.00 3 ARG X C 4
ATOM 4782 O O . ARG A 1 3 ? -11.277 4.432 1.524 1.00 0.00 3 ARG X O 4
ATOM 4803 N N . GLU A 1 4 ? -10.921 3.624 -0.514 1.00 0.00 4 GLU X N 4
ATOM 4804 C CA . GLU A 1 4 ? -9.494 3.554 -0.417 1.00 0.00 4 GLU X CA 4
ATOM 4805 C C . GLU A 1 4 ? -8.987 4.681 -1.275 1.00 0.00 4 GLU X C 4
ATOM 4806 O O . GLU A 1 4 ? -9.753 5.185 -2.119 1.00 0.00 4 GLU X O 4
ATOM 4818 N N . ASP A 1 5 ? -7.756 5.112 -1.079 1.00 0.00 5 ASP X N 4
ATOM 4819 C CA . ASP A 1 5 ? -7.146 6.094 -2.035 1.00 0.00 5 ASP X CA 4
ATOM 4820 C C . ASP A 1 5 ? -7.010 5.411 -3.389 1.00 0.00 5 ASP X C 4
ATOM 4821 O O . ASP A 1 5 ? -7.423 4.256 -3.590 1.00 0.00 5 ASP X O 4
ATOM 4830 N N . CYS A 1 6 ? -6.407 6.064 -4.313 1.00 0.00 6 CYS X N 4
ATOM 4831 C CA . CYS A 1 6 ? -6.224 5.423 -5.569 1.00 0.00 6 CYS X CA 4
ATOM 4832 C C . CYS A 1 6 ? -4.905 4.720 -5.700 1.00 0.00 6 CYS X C 4
ATOM 4833 O O . CYS A 1 6 ? -3.881 5.314 -6.029 1.00 0.00 6 CYS X O 4
ATOM 4840 N N . TRP A 1 7 ? -4.929 3.453 -5.456 1.00 0.00 7 TRP X N 4
ATOM 4841 C CA . TRP A 1 7 ? -3.729 2.684 -5.492 1.00 0.00 7 TRP X CA 4
ATOM 4842 C C . TRP A 1 7 ? -3.695 1.964 -6.798 1.00 0.00 7 TRP X C 4
ATOM 4843 O O . TRP A 1 7 ? -4.697 1.368 -7.204 1.00 0.00 7 TRP X O 4
ATOM 4864 N N . THR A 1 8 ? -2.604 2.020 -7.463 1.00 0.00 8 THR X N 4
ATOM 4865 C CA . THR A 1 8 ? -2.476 1.316 -8.682 1.00 0.00 8 THR X CA 4
ATOM 4866 C C . THR A 1 8 ? -1.638 0.094 -8.387 1.00 0.00 8 THR X C 4
ATOM 4867 O O . THR A 1 8 ? -0.621 0.170 -7.659 1.00 0.00 8 THR X O 4
ATOM 4878 N N . PHE A 1 9 ? -2.096 -1.033 -8.841 1.00 0.00 9 PHE X N 4
ATOM 4879 C CA . PHE A 1 9 ? -1.454 -2.248 -8.512 1.00 0.00 9 PHE X CA 4
ATOM 4880 C C . PHE A 1 9 ? -0.426 -2.590 -9.551 1.00 0.00 9 PHE X C 4
ATOM 4881 O O . PHE A 1 9 ? -0.726 -2.601 -10.751 1.00 0.00 9 PHE X O 4
ATOM 4898 N N . TYR A 1 10 ? 0.781 -2.849 -9.117 1.00 0.00 10 TYR X N 4
ATOM 4899 C CA . TYR A 1 10 ? 1.808 -3.194 -10.050 1.00 0.00 10 TYR X CA 4
ATOM 4900 C C . TYR A 1 10 ? 1.868 -4.705 -10.233 1.00 0.00 10 TYR X C 4
ATOM 4901 O O . TYR A 1 10 ? 1.581 -5.204 -11.321 1.00 0.00 10 TYR X O 4
ATOM 4919 N N . ALA A 1 11 ? 2.178 -5.437 -9.162 1.00 0.00 11 ALA X N 4
ATOM 4920 C CA . ALA A 1 11 ? 2.383 -6.876 -9.250 1.00 0.00 11 ALA X CA 4
ATOM 4921 C C . ALA A 1 11 ? 2.606 -7.402 -7.873 1.00 0.00 11 ALA X C 4
ATOM 4922 O O . ALA A 1 11 ? 2.794 -6.605 -6.947 1.00 0.00 11 ALA X O 4
ATOM 4929 N N . ASN A 1 12 ? 2.492 -8.706 -7.668 1.00 0.00 12 ASN X N 4
ATOM 4930 C CA . ASN A 1 12 ? 2.869 -9.188 -6.370 1.00 0.00 12 ASN X CA 4
ATOM 4931 C C . ASN A 1 12 ? 4.364 -9.391 -6.406 1.00 0.00 12 ASN X C 4
ATOM 4932 O O . ASN A 1 12 ? 4.893 -10.195 -7.185 1.00 0.00 12 ASN X O 4
ATOM 4943 N N . ARG A 1 13 ? 5.013 -8.648 -5.579 1.00 0.00 13 ARG X N 4
ATOM 4944 C CA . ARG A 1 13 ? 6.439 -8.622 -5.391 1.00 0.00 13 ARG X CA 4
ATOM 4945 C C . ARG A 1 13 ? 6.631 -8.131 -3.992 1.00 0.00 13 ARG X C 4
ATOM 4946 O O . ARG A 1 13 ? 5.623 -7.824 -3.349 1.00 0.00 13 ARG X O 4
ATOM 4967 N N . LYS A 1 14 ? 7.837 -8.227 -3.457 1.00 0.00 14 LYS X N 4
ATOM 4968 C CA . LYS A 1 14 ? 8.234 -7.439 -2.316 1.00 0.00 14 LYS X CA 4
ATOM 4969 C C . LYS A 1 14 ? 9.751 -7.374 -2.113 1.00 0.00 14 LYS X C 4
ATOM 4970 O O . LYS A 1 14 ? 10.458 -8.361 -2.257 1.00 0.00 14 LYS X O 4
ATOM 4989 N N . TYR A 1 15 ? 10.241 -6.217 -1.738 1.00 0.00 15 TYR X N 4
ATOM 4990 C CA . TYR A 1 15 ? 11.668 -5.980 -1.567 1.00 0.00 15 TYR X CA 4
ATOM 4991 C C . TYR A 1 15 ? 12.091 -6.348 -0.124 1.00 0.00 15 TYR X C 4
ATOM 4992 O O . TYR A 1 15 ? 12.823 -5.614 0.537 1.00 0.00 15 TYR X O 4
ATOM 5010 N N . THR A 1 16 ? 11.582 -7.484 0.327 1.00 0.00 16 THR X N 4
ATOM 5011 C CA . THR A 1 16 ? 11.913 -8.157 1.587 1.00 0.00 16 THR X CA 4
ATOM 5012 C C . THR A 1 16 ? 11.636 -7.443 2.945 1.00 0.00 16 THR X C 4
ATOM 5013 O O . THR A 1 16 ? 11.195 -8.104 3.901 1.00 0.00 16 THR X O 4
ATOM 5024 N N . ASP A 1 17 ? 11.850 -6.147 3.054 1.00 0.00 17 ASP X N 4
ATOM 5025 C CA . ASP A 1 17 ? 11.702 -5.490 4.342 1.00 0.00 17 ASP X CA 4
ATOM 5026 C C . ASP A 1 17 ? 10.614 -4.460 4.351 1.00 0.00 17 ASP X C 4
ATOM 5027 O O . ASP A 1 17 ? 10.061 -4.077 3.316 1.00 0.00 17 ASP X O 4
ATOM 5036 N N . PHE A 1 18 ? 10.347 -4.014 5.540 1.00 0.00 18 PHE X N 4
ATOM 5037 C CA . PHE A 1 18 ? 9.381 -2.980 5.846 1.00 0.00 18 PHE X CA 4
ATOM 5038 C C . PHE A 1 18 ? 10.082 -1.883 6.665 1.00 0.00 18 PHE X C 4
ATOM 5039 O O . PHE A 1 18 ? 9.453 -1.179 7.466 1.00 0.00 18 PHE X O 4
ATOM 5056 N N . ASP A 1 19 ? 11.387 -1.697 6.380 1.00 0.00 19 ASP X N 4
ATOM 5057 C CA . ASP A 1 19 ? 12.282 -0.708 7.068 1.00 0.00 19 ASP X CA 4
ATOM 5058 C C . ASP A 1 19 ? 11.752 0.717 6.941 1.00 0.00 19 ASP X C 4
ATOM 5059 O O . ASP A 1 19 ? 12.047 1.585 7.743 1.00 0.00 19 ASP X O 4
ATOM 5068 N N . LYS A 1 20 ? 10.923 0.900 5.961 1.00 0.00 20 LYS X N 4
ATOM 5069 C CA . LYS A 1 20 ? 10.313 2.167 5.619 1.00 0.00 20 LYS X CA 4
ATOM 5070 C C . LYS A 1 20 ? 9.175 2.583 6.567 1.00 0.00 20 LYS X C 4
ATOM 5071 O O . LYS A 1 20 ? 8.577 3.639 6.390 1.00 0.00 20 LYS X O 4
ATOM 5090 N N . SER A 1 21 ? 8.883 1.721 7.546 1.00 0.00 21 SER X N 4
ATOM 5091 C CA . SER A 1 21 ? 7.936 1.989 8.626 1.00 0.00 21 SER X CA 4
ATOM 5092 C C . SER A 1 21 ? 6.472 1.901 8.209 1.00 0.00 21 SER X C 4
ATOM 5093 O O . SER A 1 21 ? 5.863 2.845 7.636 1.00 0.00 21 SER X O 4
ATOM 5101 N N . PHE A 1 22 ? 5.920 0.738 8.465 1.00 0.00 22 PHE X N 4
ATOM 5102 C CA . PHE A 1 22 ? 4.554 0.420 8.141 1.00 0.00 22 PHE X CA 4
ATOM 5103 C C . PHE A 1 22 ? 3.851 0.040 9.395 1.00 0.00 22 PHE X C 4
ATOM 5104 O O . PHE A 1 22 ? 4.473 -0.479 10.319 1.00 0.00 22 PHE X O 4
ATOM 5121 N N . LYS A 1 23 ? 2.596 0.261 9.445 1.00 0.00 23 LYS X N 4
ATOM 5122 C CA . LYS A 1 23 ? 1.830 -0.144 10.586 1.00 0.00 23 LYS X CA 4
ATOM 5123 C C . LYS A 1 23 ? 0.901 -1.237 10.106 1.00 0.00 23 LYS X C 4
ATOM 5124 O O . LYS A 1 23 ? 0.367 -1.135 8.998 1.00 0.00 23 LYS X O 4
ATOM 5143 N N . LYS A 1 24 ? 0.749 -2.291 10.874 1.00 0.00 24 LYS X N 4
ATOM 5144 C CA . LYS A 1 24 ? -0.068 -3.397 10.441 1.00 0.00 24 LYS X CA 4
ATOM 5145 C C . LYS A 1 24 ? -1.176 -3.652 11.427 1.00 0.00 24 LYS X C 4
ATOM 5146 O O . LYS A 1 24 ? -0.967 -3.730 12.649 1.00 0.00 24 LYS X O 4
ATOM 5165 N N . SER A 1 25 ? -2.341 -3.610 10.924 1.00 0.00 25 SER X N 4
ATOM 5166 C CA . SER A 1 25 ? -3.528 -3.993 11.604 1.00 0.00 25 SER X CA 4
ATOM 5167 C C . SER A 1 25 ? -4.409 -4.399 10.487 1.00 0.00 25 SER X C 4
ATOM 5168 O O . SER A 1 25 ? -4.472 -3.652 9.524 1.00 0.00 25 SER X O 4
ATOM 5176 N N . SER A 1 26 ? -5.058 -5.511 10.517 1.00 0.00 26 SER X N 4
ATOM 5177 C CA . SER A 1 26 ? -5.850 -5.770 9.375 1.00 0.00 26 SER X CA 4
ATOM 5178 C C . SER A 1 26 ? -7.291 -5.416 9.634 1.00 0.00 26 SER X C 4
ATOM 5179 O O . SER A 1 26 ? -8.035 -6.126 10.298 1.00 0.00 26 SER X O 4
ATOM 5187 N N . ASP A 1 27 ? -7.608 -4.235 9.173 1.00 0.00 27 ASP X N 4
ATOM 5188 C CA . ASP A 1 27 ? -8.924 -3.645 9.128 1.00 0.00 27 ASP X CA 4
ATOM 5189 C C . ASP A 1 27 ? -9.085 -3.086 7.796 1.00 0.00 27 ASP X C 4
ATOM 5190 O O . ASP A 1 27 ? -8.337 -2.191 7.451 1.00 0.00 27 ASP X O 4
ATOM 5199 N N . LEU A 1 28 ? -10.006 -3.552 7.027 1.00 0.00 28 LEU X N 4
ATOM 5200 C CA . LEU A 1 28 ? -10.112 -3.046 5.671 1.00 0.00 28 LEU X CA 4
ATOM 5201 C C . LEU A 1 28 ? -10.492 -1.557 5.710 1.00 0.00 28 LEU X C 4
ATOM 5202 O O . LEU A 1 28 ? -9.808 -0.739 5.104 1.00 0.00 28 LEU X O 4
ATOM 5218 N N . ASP A 1 29 ? -11.518 -1.215 6.472 1.00 0.00 29 ASP X N 4
ATOM 5219 C CA . ASP A 1 29 ? -11.929 0.187 6.619 1.00 0.00 29 ASP X CA 4
ATOM 5220 C C . ASP A 1 29 ? -10.834 0.981 7.282 1.00 0.00 29 ASP X C 4
ATOM 5221 O O . ASP A 1 29 ? -10.361 2.009 6.771 1.00 0.00 29 ASP X O 4
ATOM 5230 N N . GLU A 1 30 ? -10.387 0.440 8.409 1.00 0.00 30 GLU X N 4
ATOM 5231 C CA . GLU A 1 30 ? -9.461 1.108 9.273 1.00 0.00 30 GLU X CA 4
ATOM 5232 C C . GLU A 1 30 ? -8.136 1.373 8.648 1.00 0.00 30 GLU X C 4
ATOM 5233 O O . GLU A 1 30 ? -7.549 2.378 8.889 1.00 0.00 30 GLU X O 4
ATOM 5245 N N . CYS A 1 31 ? -7.637 0.445 7.895 1.00 0.00 31 CYS X N 4
ATOM 5246 C CA . CYS A 1 31 ? -6.321 0.611 7.270 1.00 0.00 31 CYS X CA 4
ATOM 5247 C C . CYS A 1 31 ? -6.226 1.827 6.418 1.00 0.00 31 CYS X C 4
ATOM 5248 O O . CYS A 1 31 ? -5.271 2.587 6.543 1.00 0.00 31 CYS X O 4
ATOM 5255 N N . LYS A 1 32 ? -7.173 1.995 5.556 1.00 0.00 32 LYS X N 4
ATOM 5256 C CA . LYS A 1 32 ? -7.141 3.071 4.608 1.00 0.00 32 LYS X CA 4
ATOM 5257 C C . LYS A 1 32 ? -7.214 4.322 5.378 1.00 0.00 32 LYS X C 4
ATOM 5258 O O . LYS A 1 32 ? -6.406 5.198 5.227 1.00 0.00 32 LYS X O 4
ATOM 5277 N N . LYS A 1 33 ? -8.124 4.300 6.331 1.00 0.00 33 LYS X N 4
ATOM 5278 C CA . LYS A 1 33 ? -8.374 5.413 7.176 1.00 0.00 33 LYS X CA 4
ATOM 5279 C C . LYS A 1 33 ? -7.106 5.770 8.001 1.00 0.00 33 LYS X C 4
ATOM 5280 O O . LYS A 1 33 ? -6.764 6.940 8.138 1.00 0.00 33 LYS X O 4
ATOM 5299 N N . THR A 1 34 ? -6.420 4.737 8.552 1.00 0.00 34 THR X N 4
ATOM 5300 C CA . THR A 1 34 ? -5.209 4.943 9.305 1.00 0.00 34 THR X CA 4
ATOM 5301 C C . THR A 1 34 ? -4.152 5.543 8.406 1.00 0.00 34 THR X C 4
ATOM 5302 O O . THR A 1 34 ? -3.419 6.439 8.810 1.00 0.00 34 THR X O 4
ATOM 5313 N N . CYS A 1 35 ? -4.071 5.020 7.170 1.00 0.00 35 CYS X N 4
ATOM 5314 C CA . CYS A 1 35 ? -3.152 5.572 6.199 1.00 0.00 35 CYS X CA 4
ATOM 5315 C C . CYS A 1 35 ? -3.473 7.025 5.965 1.00 0.00 35 CYS X C 4
ATOM 5316 O O . CYS A 1 35 ? -2.575 7.872 6.107 1.00 0.00 35 CYS X O 4
ATOM 5323 N N . PHE A 1 36 ? -4.786 7.341 5.800 1.00 0.00 36 PHE X N 4
ATOM 5324 C CA . PHE A 1 36 ? -5.236 8.684 5.410 1.00 0.00 36 PHE X CA 4
ATOM 5325 C C . PHE A 1 36 ? -4.822 9.617 6.484 1.00 0.00 36 PHE X C 4
ATOM 5326 O O . PHE A 1 36 ? -4.501 10.780 6.224 1.00 0.00 36 PHE X O 4
ATOM 5343 N N . LYS A 1 37 ? -4.875 9.122 7.691 1.00 0.00 37 LYS X N 4
ATOM 5344 C CA . LYS A 1 37 ? -4.423 9.850 8.811 1.00 0.00 37 LYS X CA 4
ATOM 5345 C C . LYS A 1 37 ? -2.985 10.416 8.777 1.00 0.00 37 LYS X C 4
ATOM 5346 O O . LYS A 1 37 ? -2.844 11.548 9.272 1.00 0.00 37 LYS X O 4
ATOM 5365 N N . THR A 1 38 ? -1.857 9.684 8.332 1.00 0.00 38 THR X N 4
ATOM 5366 C CA . THR A 1 38 ? -0.611 10.428 8.575 1.00 0.00 38 THR X CA 4
ATOM 5367 C C . THR A 1 38 ? -0.406 11.665 7.597 1.00 0.00 38 THR X C 4
ATOM 5368 O O . THR A 1 38 ? -1.376 12.232 7.090 1.00 0.00 38 THR X O 4
ATOM 5379 N N . GLU A 1 39 ? 0.831 12.034 7.253 1.00 0.00 39 GLU X N 4
ATOM 5380 C CA . GLU A 1 39 ? 1.113 12.911 6.143 1.00 0.00 39 GLU X CA 4
ATOM 5381 C C . GLU A 1 39 ? 1.096 12.262 4.828 1.00 0.00 39 GLU X C 4
ATOM 5382 O O . GLU A 1 39 ? 0.359 12.586 3.906 1.00 0.00 39 GLU X O 4
ATOM 5394 N N . TYR A 1 40 ? 1.945 11.266 4.828 1.00 0.00 40 TYR X N 4
ATOM 5395 C CA . TYR A 1 40 ? 2.414 10.592 3.675 1.00 0.00 40 TYR X CA 4
ATOM 5396 C C . TYR A 1 40 ? 1.395 9.845 2.945 1.00 0.00 40 TYR X C 4
ATOM 5397 O O . TYR A 1 40 ? 1.459 9.846 1.739 1.00 0.00 40 TYR X O 4
ATOM 5415 N N . CYS A 1 41 ? 0.401 9.286 3.686 1.00 0.00 41 CYS X N 4
ATOM 5416 C CA . CYS A 1 41 ? -0.544 8.223 3.123 1.00 0.00 41 CYS X CA 4
ATOM 5417 C C . CYS A 1 41 ? -0.473 7.996 1.603 1.00 0.00 41 CYS X C 4
ATOM 5418 O O . CYS A 1 41 ? -1.080 8.773 0.837 1.00 0.00 41 CYS X O 4
ATOM 5425 N N . TYR A 1 42 ? 0.256 6.954 1.165 1.00 0.00 42 TYR X N 4
ATOM 5426 C CA . TYR A 1 42 ? 0.359 6.671 -0.274 1.00 0.00 42 TYR X CA 4
ATOM 5427 C C . TYR A 1 42 ? 0.835 5.265 -0.667 1.00 0.00 42 TYR X C 4
ATOM 5428 O O . TYR A 1 42 ? 0.693 4.888 -1.817 1.00 0.00 42 TYR X O 4
ATOM 5446 N N . ILE A 1 43 ? 1.392 4.473 0.232 1.00 0.00 43 ILE X N 4
ATOM 5447 C CA . ILE A 1 43 ? 1.834 3.155 -0.219 1.00 0.00 43 ILE X CA 4
ATOM 5448 C C . ILE A 1 43 ? 1.227 2.148 0.718 1.00 0.00 43 ILE X C 4
ATOM 5449 O O . ILE A 1 43 ? 1.090 2.428 1.906 1.00 0.00 43 ILE X O 4
ATOM 5465 N N . VAL A 1 44 ? 0.784 1.038 0.222 1.00 0.00 44 VAL X N 4
ATOM 5466 C CA . VAL A 1 44 ? 0.241 0.028 1.087 1.00 0.00 44 VAL X CA 4
ATOM 5467 C C . VAL A 1 44 ? 0.773 -1.315 0.617 1.00 0.00 44 VAL X C 4
ATOM 5468 O O . VAL A 1 44 ? 0.952 -1.520 -0.590 1.00 0.00 44 VAL X O 4
ATOM 5481 N N . PHE A 1 45 ? 1.044 -2.208 1.526 1.00 0.00 45 PHE X N 4
ATOM 5482 C CA . PHE A 1 45 ? 1.466 -3.539 1.168 1.00 0.00 45 PHE X CA 4
ATOM 5483 C C . PHE A 1 45 ? 0.629 -4.509 1.968 1.00 0.00 45 PHE X C 4
ATOM 5484 O O . PHE A 1 45 ? 0.538 -4.384 3.175 1.00 0.00 45 PHE X O 4
ATOM 5501 N N . GLU A 1 46 ? 0.063 -5.482 1.345 1.00 0.00 46 GLU X N 4
ATOM 5502 C CA . GLU A 1 46 ? -0.714 -6.426 2.094 1.00 0.00 46 GLU X CA 4
ATOM 5503 C C . GLU A 1 46 ? -0.177 -7.808 1.874 1.00 0.00 46 GLU X C 4
ATOM 5504 O O . GLU A 1 46 ? 0.509 -8.066 0.888 1.00 0.00 46 GLU X O 4
ATOM 5516 N N . ASP A 1 47 ? -0.433 -8.663 2.808 1.00 0.00 47 ASP X N 4
ATOM 5517 C CA . ASP A 1 47 ? -0.095 -10.067 2.703 1.00 0.00 47 ASP X CA 4
ATOM 5518 C C . ASP A 1 47 ? -1.253 -10.713 2.016 1.00 0.00 47 ASP X C 4
ATOM 5519 O O . ASP A 1 47 ? -2.364 -10.614 2.514 1.00 0.00 47 ASP X O 4
ATOM 5528 N N . THR A 1 48 ? -1.007 -11.359 0.910 1.00 0.00 48 THR X N 4
ATOM 5529 C CA . THR A 1 48 ? -2.036 -11.927 0.056 1.00 0.00 48 THR X CA 4
ATOM 5530 C C . THR A 1 48 ? -2.789 -13.074 0.755 1.00 0.00 48 THR X C 4
ATOM 5531 O O . THR A 1 48 ? -4.014 -13.214 0.620 1.00 0.00 48 THR X O 4
ATOM 5542 N N . VAL A 1 49 ? -2.060 -13.829 1.543 1.00 0.00 49 VAL X N 4
ATOM 5543 C CA . VAL A 1 49 ? -2.553 -15.066 2.123 1.00 0.00 49 VAL X CA 4
ATOM 5544 C C . VAL A 1 49 ? -3.410 -14.777 3.335 1.00 0.00 49 VAL X C 4
ATOM 5545 O O . VAL A 1 49 ? -4.512 -15.298 3.499 1.00 0.00 49 VAL X O 4
ATOM 5558 N N . ASN A 1 50 ? -2.908 -13.922 4.142 1.00 0.00 50 ASN X N 4
ATOM 5559 C CA . ASN A 1 50 ? -3.512 -13.579 5.406 1.00 0.00 50 ASN X CA 4
ATOM 5560 C C . ASN A 1 50 ? -4.398 -12.365 5.268 1.00 0.00 50 ASN X C 4
ATOM 5561 O O . ASN A 1 50 ? -5.270 -12.105 6.111 1.00 0.00 50 ASN X O 4
ATOM 5572 N N . LYS A 1 51 ? -4.186 -11.631 4.184 1.00 0.00 51 LYS X N 4
ATOM 5573 C CA . LYS A 1 51 ? -4.818 -10.323 3.951 1.00 0.00 51 LYS X CA 4
ATOM 5574 C C . LYS A 1 51 ? -4.390 -9.376 5.038 1.00 0.00 51 LYS X C 4
ATOM 5575 O O . LYS A 1 51 ? -5.134 -8.480 5.442 1.00 0.00 51 LYS X O 4
ATOM 5594 N N . GLU A 1 52 ? -3.141 -9.561 5.451 1.00 0.00 52 GLU X N 4
ATOM 5595 C CA . GLU A 1 52 ? -2.542 -8.749 6.504 1.00 0.00 52 GLU X CA 4
ATOM 5596 C C . GLU A 1 52 ? -2.238 -7.413 5.934 1.00 0.00 52 GLU X C 4
ATOM 5597 O O . GLU A 1 52 ? -1.714 -7.322 4.838 1.00 0.00 52 GLU X O 4
ATOM 5609 N N . CYS A 1 53 ? -2.536 -6.401 6.648 1.00 0.00 53 CYS X N 4
ATOM 5610 C CA . CYS A 1 53 ? -2.514 -5.114 6.101 1.00 0.00 53 CYS X CA 4
ATOM 5611 C C . CYS A 1 53 ? -1.398 -4.330 6.690 1.00 0.00 53 CYS X C 4
ATOM 5612 O O . CYS A 1 53 ? -1.357 -4.118 7.899 1.00 0.00 53 CYS X O 4
ATOM 5619 N N . TYR A 1 54 ? -0.480 -3.921 5.855 1.00 0.00 54 TYR X N 4
ATOM 5620 C CA . TYR A 1 54 ? 0.591 -3.097 6.283 1.00 0.00 54 TYR X CA 4
ATOM 5621 C C . TYR A 1 54 ? 0.470 -1.851 5.475 1.00 0.00 54 TYR X C 4
ATOM 5622 O O . TYR A 1 54 ? 0.417 -1.885 4.250 1.00 0.00 54 TYR X O 4
ATOM 5640 N N . TYR A 1 55 ? 0.447 -0.777 6.113 1.00 0.00 55 TYR X N 4
ATOM 5641 C CA . TYR A 1 55 ? 0.299 0.462 5.415 1.00 0.00 55 TYR X CA 4
ATOM 5642 C C . TYR A 1 55 ? 1.477 1.349 5.604 1.00 0.00 55 TYR X C 4
ATOM 5643 O O . TYR A 1 55 ? 1.965 1.515 6.734 1.00 0.00 55 TYR X O 4
ATOM 5661 N N . ASN A 1 56 ? 1.983 1.862 4.490 1.00 0.00 56 ASN X N 4
ATOM 5662 C CA . ASN A 1 56 ? 3.153 2.749 4.508 1.00 0.00 56 ASN X CA 4
ATOM 5663 C C . ASN A 1 56 ? 2.765 4.052 5.063 1.00 0.00 56 ASN X C 4
ATOM 5664 O O . ASN A 1 56 ? 1.950 4.791 4.456 1.00 0.00 56 ASN X O 4
ATOM 5675 N N . VAL A 1 57 ? 3.363 4.370 6.168 1.00 0.00 57 VAL X N 4
ATOM 5676 C CA . VAL A 1 57 ? 2.964 5.569 6.881 1.00 0.00 57 VAL X CA 4
ATOM 5677 C C . VAL A 1 57 ? 3.983 6.671 6.758 1.00 0.00 57 VAL X C 4
ATOM 5678 O O . VAL A 1 57 ? 3.668 7.848 6.956 1.00 0.00 57 VAL X O 4
ATOM 5691 N N . VAL A 1 58 ? 5.185 6.309 6.395 1.00 0.00 58 VAL X N 4
ATOM 5692 C CA . VAL A 1 58 ? 6.249 7.289 6.265 1.00 0.00 58 VAL X CA 4
ATOM 5693 C C . VAL A 1 58 ? 6.531 7.486 4.772 1.00 0.00 58 VAL X C 4
ATOM 5694 O O . VAL A 1 58 ? 5.744 7.068 3.943 1.00 0.00 58 VAL X O 4
ATOM 5707 N N . ASP A 1 59 ? 7.561 8.180 4.439 1.00 0.00 59 ASP X N 4
ATOM 5708 C CA . ASP A 1 59 ? 7.894 8.458 3.087 1.00 0.00 59 ASP X CA 4
ATOM 5709 C C . ASP A 1 59 ? 8.302 7.185 2.380 1.00 0.00 59 ASP X C 4
ATOM 5710 O O . ASP A 1 59 ? 9.224 6.466 2.792 1.00 0.00 59 ASP X O 4
ATOM 5719 N N . GLY A 1 60 ? 7.589 6.915 1.352 1.00 0.00 60 GLY X N 4
ATOM 5720 C CA . GLY A 1 60 ? 7.756 5.739 0.595 1.00 0.00 60 GLY X CA 4
ATOM 5721 C C . GLY A 1 60 ? 7.492 5.991 -0.859 1.00 0.00 60 GLY X C 4
ATOM 5722 O O . GLY A 1 60 ? 7.291 5.071 -1.616 1.00 0.00 60 GLY X O 4
ATOM 5726 N N . GLU A 1 61 ? 7.477 7.260 -1.267 1.00 0.00 61 GLU X N 4
ATOM 5727 C CA . GLU A 1 61 ? 7.314 7.574 -2.685 1.00 0.00 61 GLU X CA 4
ATOM 5728 C C . GLU A 1 61 ? 8.564 7.155 -3.428 1.00 0.00 61 GLU X C 4
ATOM 5729 O O . GLU A 1 61 ? 8.547 6.888 -4.632 1.00 0.00 61 GLU X O 4
ATOM 5741 N N . GLU A 1 62 ? 9.648 7.078 -2.679 1.00 0.00 62 GLU X N 4
ATOM 5742 C CA . GLU A 1 62 ? 10.899 6.598 -3.170 1.00 0.00 62 GLU X CA 4
ATOM 5743 C C . GLU A 1 62 ? 10.949 5.079 -3.137 1.00 0.00 62 GLU X C 4
ATOM 5744 O O . GLU A 1 62 ? 12.005 4.504 -3.408 1.00 0.00 62 GLU X O 4
ATOM 5756 N N . LEU A 1 63 ? 9.840 4.403 -2.734 1.00 0.00 63 LEU X N 4
ATOM 5757 C CA . LEU A 1 63 ? 9.849 2.941 -2.867 1.00 0.00 63 LEU X CA 4
ATOM 5758 C C . LEU A 1 63 ? 9.848 2.609 -4.339 1.00 0.00 63 LEU X C 4
ATOM 5759 O O . LEU A 1 63 ? 8.839 2.771 -5.036 1.00 0.00 63 LEU X O 4
ATOM 5775 N N . ASP A 1 64 ? 10.995 2.207 -4.808 1.00 0.00 64 ASP X N 4
ATOM 5776 C CA . ASP A 1 64 ? 11.242 2.039 -6.213 1.00 0.00 64 ASP X CA 4
ATOM 5777 C C . ASP A 1 64 ? 10.757 0.676 -6.666 1.00 0.00 64 ASP X C 4
ATOM 5778 O O . ASP A 1 64 ? 11.436 -0.345 -6.492 1.00 0.00 64 ASP X O 4
ATOM 5787 N N . GLN A 1 65 ? 9.595 0.693 -7.265 1.00 0.00 65 GLN X N 4
ATOM 5788 C CA . GLN A 1 65 ? 8.788 -0.482 -7.570 1.00 0.00 65 GLN X CA 4
ATOM 5789 C C . GLN A 1 65 ? 9.491 -1.588 -8.387 1.00 0.00 65 GLN X C 4
ATOM 5790 O O . GLN A 1 65 ? 9.351 -2.768 -8.081 1.00 0.00 65 GLN X O 4
ATOM 5804 N N . GLU A 1 66 ? 10.239 -1.243 -9.391 1.00 0.00 66 GLU X N 4
ATOM 5805 C CA . GLU A 1 66 ? 10.782 -2.279 -10.264 1.00 0.00 66 GLU X CA 4
ATOM 5806 C C . GLU A 1 66 ? 12.026 -2.930 -9.678 1.00 0.00 66 GLU X C 4
ATOM 5807 O O . GLU A 1 66 ? 12.481 -3.960 -10.158 1.00 0.00 66 GLU X O 4
ATOM 5819 N N . LYS A 1 67 ? 12.535 -2.358 -8.611 1.00 0.00 67 LYS X N 4
ATOM 5820 C CA . LYS A 1 67 ? 13.759 -2.843 -7.967 1.00 0.00 67 LYS X CA 4
ATOM 5821 C C . LYS A 1 67 ? 13.394 -3.802 -6.836 1.00 0.00 67 LYS X C 4
ATOM 5822 O O . LYS A 1 67 ? 14.229 -4.264 -6.056 1.00 0.00 67 LYS X O 4
ATOM 5841 N N . PHE A 1 68 ? 12.134 -4.096 -6.807 1.00 0.00 68 PHE X N 4
ATOM 5842 C CA . PHE A 1 68 ? 11.515 -5.024 -5.921 1.00 0.00 68 PHE X CA 4
ATOM 5843 C C . PHE A 1 68 ? 11.730 -6.455 -6.397 1.00 0.00 68 PHE X C 4
ATOM 5844 O O . PHE A 1 68 ? 11.848 -6.715 -7.599 1.00 0.00 68 PHE X O 4
ATOM 5861 N N . VAL A 1 69 ? 11.753 -7.351 -5.454 1.00 0.00 69 VAL X N 4
ATOM 5862 C CA . VAL A 1 69 ? 12.042 -8.773 -5.626 1.00 0.00 69 VAL X CA 4
ATOM 5863 C C . VAL A 1 69 ? 10.737 -9.410 -5.238 1.00 0.00 69 VAL X C 4
ATOM 5864 O O . VAL A 1 69 ? 9.907 -8.716 -4.807 1.00 0.00 69 VAL X O 4
ATOM 5877 N N . VAL A 1 70 ? 10.486 -10.642 -5.490 1.00 0.00 70 VAL X N 4
ATOM 5878 C CA . VAL A 1 70 ? 9.137 -11.132 -5.244 1.00 0.00 70 VAL X CA 4
ATOM 5879 C C . VAL A 1 70 ? 8.928 -11.869 -3.911 1.00 0.00 70 VAL X C 4
ATOM 5880 O O . VAL A 1 70 ? 9.538 -12.901 -3.671 1.00 0.00 70 VAL X O 4
ATOM 5893 N N . ASP A 1 71 ? 8.076 -11.312 -3.039 1.00 0.00 71 ASP X N 4
ATOM 5894 C CA . ASP A 1 71 ? 7.512 -12.098 -1.958 1.00 0.00 71 ASP X CA 4
ATOM 5895 C C . ASP A 1 71 ? 6.140 -12.500 -2.435 1.00 0.00 71 ASP X C 4
ATOM 5896 O O . ASP A 1 71 ? 5.238 -11.658 -2.522 1.00 0.00 71 ASP X O 4
ATOM 5905 N N . GLU A 1 72 ? 5.985 -13.763 -2.795 1.00 0.00 72 GLU X N 4
ATOM 5906 C CA . GLU A 1 72 ? 4.743 -14.277 -3.421 1.00 0.00 72 GLU X CA 4
ATOM 5907 C C . GLU A 1 72 ? 3.542 -14.161 -2.480 1.00 0.00 72 GLU X C 4
ATOM 5908 O O . GLU A 1 72 ? 2.384 -14.250 -2.904 1.00 0.00 72 GLU X O 4
ATOM 5920 N N . ASN A 1 73 ? 3.819 -13.982 -1.228 1.00 0.00 73 ASN X N 4
ATOM 5921 C CA . ASN A 1 73 ? 2.819 -13.885 -0.197 1.00 0.00 73 ASN X CA 4
ATOM 5922 C C . ASN A 1 73 ? 2.385 -12.446 0.047 1.00 0.00 73 ASN X C 4
ATOM 5923 O O . ASN A 1 73 ? 1.597 -12.192 0.941 1.00 0.00 73 ASN X O 4
ATOM 5934 N N . PHE A 1 74 ? 2.866 -11.510 -0.751 1.00 0.00 74 PHE X N 4
ATOM 5935 C CA . PHE A 1 74 ? 2.518 -10.107 -0.559 1.00 0.00 74 PHE X CA 4
ATOM 5936 C C . PHE A 1 74 ? 2.091 -9.402 -1.851 1.00 0.00 74 PHE X C 4
ATOM 5937 O O . PHE A 1 74 ? 2.501 -9.770 -2.939 1.00 0.00 74 PHE X O 4
ATOM 5954 N N . THR A 1 75 ? 1.326 -8.344 -1.689 1.00 0.00 75 THR X N 4
ATOM 5955 C CA . THR A 1 75 ? 0.792 -7.532 -2.759 1.00 0.00 75 THR X CA 4
ATOM 5956 C C . THR A 1 75 ? 1.342 -6.127 -2.586 1.00 0.00 75 THR X C 4
ATOM 5957 O O . THR A 1 75 ? 1.551 -5.674 -1.443 1.00 0.00 75 THR X O 4
ATOM 5968 N N . GLU A 1 76 ? 1.730 -5.476 -3.666 1.00 0.00 76 GLU X N 4
ATOM 5969 C CA . GLU A 1 76 ? 2.182 -4.120 -3.542 1.00 0.00 76 GLU X CA 4
ATOM 5970 C C . GLU A 1 76 ? 1.440 -3.167 -4.403 1.00 0.00 76 GLU X C 4
ATOM 5971 O O . GLU A 1 76 ? 1.287 -3.377 -5.619 1.00 0.00 76 GLU X O 4
ATOM 5983 N N . ASN A 1 77 ? 0.957 -2.143 -3.781 1.00 0.00 77 ASN X N 4
ATOM 5984 C CA . ASN A 1 77 ? 0.126 -1.192 -4.424 1.00 0.00 77 ASN X CA 4
ATOM 5985 C C . ASN A 1 77 ? 0.567 0.198 -3.988 1.00 0.00 77 ASN X C 4
ATOM 5986 O O . ASN A 1 77 ? 0.988 0.390 -2.834 1.00 0.00 77 ASN X O 4
ATOM 5997 N N . TYR A 1 78 ? 0.563 1.139 -4.891 1.00 0.00 78 TYR X N 4
ATOM 5998 C CA . TYR A 1 78 ? 0.967 2.466 -4.539 1.00 0.00 78 TYR X CA 4
ATOM 5999 C C . TYR A 1 78 ? 0.080 3.556 -5.150 1.00 0.00 78 TYR X C 4
ATOM 6000 O O . TYR A 1 78 ? -0.408 3.425 -6.277 1.00 0.00 78 TYR X O 4
ATOM 6018 N N . LEU A 1 79 ? -0.173 4.581 -4.364 1.00 0.00 79 LEU X N 4
ATOM 6019 C CA . LEU A 1 79 ? -0.937 5.757 -4.756 1.00 0.00 79 LEU X CA 4
ATOM 6020 C C . LEU A 1 79 ? 0.003 6.724 -5.437 1.00 0.00 79 LEU X C 4
ATOM 6021 O O . LEU A 1 79 ? 0.980 7.169 -4.834 1.00 0.00 79 LEU X O 4
ATOM 6037 N N . THR A 1 80 ? -0.224 7.008 -6.690 1.00 0.00 80 THR X N 4
ATOM 6038 C CA . THR A 1 80 ? 0.629 7.940 -7.355 1.00 0.00 80 THR X CA 4
ATOM 6039 C C . THR A 1 80 ? -0.158 9.079 -8.002 1.00 0.00 80 THR X C 4
ATOM 6040 O O . THR A 1 80 ? -0.828 8.881 -9.003 1.00 0.00 80 THR X O 4
ATOM 6051 N N . ASP A 1 81 ? -0.074 10.243 -7.353 1.00 0.00 81 ASP X N 4
ATOM 6052 C CA . ASP A 1 81 ? -0.561 11.581 -7.802 1.00 0.00 81 ASP X CA 4
ATOM 6053 C C . ASP A 1 81 ? -1.885 11.575 -8.619 1.00 0.00 81 ASP X C 4
ATOM 6054 O O . ASP A 1 81 ? -2.077 12.379 -9.526 1.00 0.00 81 ASP X O 4
ATOM 6063 N N . CYS A 1 82 ? -2.788 10.694 -8.298 1.00 0.00 82 CYS X N 4
ATOM 6064 C CA . CYS A 1 82 ? -4.077 10.684 -8.956 1.00 0.00 82 CYS X CA 4
ATOM 6065 C C . CYS A 1 82 ? -5.038 11.629 -8.257 1.00 0.00 82 CYS X C 4
ATOM 6066 O O . CYS A 1 82 ? -5.787 12.369 -8.901 1.00 0.00 82 CYS X O 4
ATOM 6073 N N . GLU A 1 83 ? -4.950 11.662 -6.948 1.00 0.00 83 GLU X N 4
ATOM 6074 C CA . GLU A 1 83 ? -5.757 12.524 -6.114 1.00 0.00 83 GLU X CA 4
ATOM 6075 C C . GLU A 1 83 ? -5.214 12.397 -4.723 1.00 0.00 83 GLU X C 4
ATOM 6076 O O . GLU A 1 83 ? -4.216 11.680 -4.521 1.00 0.00 83 GLU X O 4
ATOM 6088 N N . GLY A 1 84 ? -5.813 13.075 -3.791 1.00 0.00 84 GLY X N 4
ATOM 6089 C CA . GLY A 1 84 ? -5.430 12.925 -2.429 1.00 0.00 84 GLY X CA 4
ATOM 6090 C C . GLY A 1 84 ? -6.206 11.798 -1.822 1.00 0.00 84 GLY X C 4
ATOM 6091 O O . GLY A 1 84 ? -5.836 10.634 -1.963 1.00 0.00 84 GLY X O 4
ATOM 6095 N N . LYS A 1 85 ? -7.276 12.137 -1.157 1.00 0.00 85 LYS X N 4
ATOM 6096 C CA . LYS A 1 85 ? -8.199 11.170 -0.602 1.00 0.00 85 LYS X CA 4
ATOM 6097 C C . LYS A 1 85 ? -9.599 11.679 -0.858 1.00 0.00 85 LYS X C 4
ATOM 6098 O O . LYS A 1 85 ? -10.225 12.293 0.017 1.00 0.00 85 LYS X O 4
ATOM 6117 N N . ASP A 1 86 ? -10.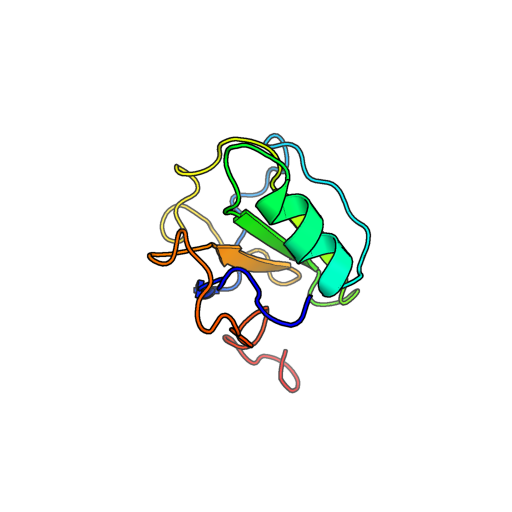056 11.522 -2.066 1.00 0.00 86 ASP X N 4
ATOM 6118 C CA . ASP A 1 86 ? -11.365 12.016 -2.445 1.00 0.00 86 ASP X CA 4
ATOM 6119 C C . ASP A 1 86 ? -12.322 10.875 -2.589 1.00 0.00 86 ASP X C 4
ATOM 6120 O O . ASP A 1 86 ? -13.276 10.744 -1.823 1.00 0.00 86 ASP X O 4
ATOM 6129 N N . ALA A 1 87 ? -12.049 10.033 -3.540 1.00 0.00 87 ALA X N 4
ATOM 6130 C CA . ALA A 1 87 ? -12.895 8.905 -3.829 1.00 0.00 87 ALA X CA 4
ATOM 6131 C C . ALA A 1 87 ? -12.067 7.651 -3.991 1.00 0.00 87 ALA X C 4
ATOM 6132 O O . ALA A 1 87 ? -12.507 6.553 -3.623 1.00 0.00 87 ALA X O 4
ATOM 6139 N N . GLY A 1 88 ? -10.863 7.816 -4.515 1.00 0.00 88 GLY X N 4
ATOM 6140 C CA . GLY A 1 88 ? -9.998 6.699 -4.775 1.00 0.00 88 GLY X CA 4
ATOM 6141 C C . GLY A 1 88 ? -10.575 5.799 -5.831 1.00 0.00 88 GLY X C 4
ATOM 6142 O O . GLY A 1 88 ? -11.019 6.276 -6.882 1.00 0.00 88 GLY X O 4
ATOM 6146 N N . ASN A 1 89 ? -10.601 4.529 -5.561 1.00 0.00 89 ASN X N 4
ATOM 6147 C CA . ASN A 1 89 ? -11.163 3.553 -6.476 1.00 0.00 89 ASN X CA 4
ATOM 6148 C C . ASN A 1 89 ? -11.440 2.295 -5.712 1.00 0.00 89 ASN X C 4
ATOM 6149 O O . ASN A 1 89 ? -11.094 2.203 -4.534 1.00 0.00 89 ASN X O 4
ATOM 6160 N N . ALA A 1 90 ? -12.071 1.349 -6.350 1.00 0.00 90 ALA X N 4
ATOM 6161 C CA . ALA A 1 90 ? -12.319 0.068 -5.755 1.00 0.00 90 ALA X CA 4
ATOM 6162 C C . ALA A 1 90 ? -11.279 -0.886 -6.251 1.00 0.00 90 ALA X C 4
ATOM 6163 O O . ALA A 1 90 ? -10.910 -0.820 -7.435 1.00 0.00 90 ALA X O 4
ATOM 6170 N N . ALA A 1 91 ? -10.781 -1.718 -5.348 1.00 0.00 91 ALA X N 4
ATOM 6171 C CA . ALA A 1 91 ? -9.760 -2.717 -5.632 1.00 0.00 91 ALA X CA 4
ATOM 6172 C C . ALA A 1 91 ? -8.418 -2.078 -5.999 1.00 0.00 91 ALA X C 4
ATOM 6173 O O . ALA A 1 91 ? -8.129 -1.803 -7.163 1.00 0.00 91 ALA X O 4
ATOM 6180 N N . GLY A 1 92 ? -7.645 -1.774 -4.990 1.00 0.00 92 GLY X N 4
ATOM 6181 C CA . GLY A 1 92 ? -6.343 -1.193 -5.211 1.00 0.00 92 GLY X CA 4
ATOM 6182 C C . GLY A 1 92 ? -5.227 -2.148 -4.855 1.00 0.00 92 GLY X C 4
ATOM 6183 O O . GLY A 1 92 ? -4.172 -2.155 -5.483 1.00 0.00 92 GLY X O 4
ATOM 6187 N N . THR A 1 93 ? -5.465 -2.977 -3.871 1.00 0.00 93 THR X N 4
ATOM 6188 C CA . THR A 1 93 ? -4.459 -3.885 -3.405 1.00 0.00 93 THR X CA 4
ATOM 6189 C C . THR A 1 93 ? -4.815 -5.319 -3.758 1.00 0.00 93 THR X C 4
ATOM 6190 O O . THR A 1 93 ? -6.001 -5.704 -3.723 1.00 0.00 93 THR X O 4
ATOM 6201 N N . GLY A 1 94 ? -3.795 -6.106 -4.119 1.00 0.00 94 GLY X N 4
ATOM 6202 C CA . GLY A 1 94 ? -3.988 -7.506 -4.455 1.00 0.00 94 GLY X CA 4
ATOM 6203 C C . GLY A 1 94 ? -4.675 -7.745 -5.780 1.00 0.00 94 GLY X C 4
ATOM 6204 O O . GLY A 1 94 ? -4.099 -8.350 -6.693 1.00 0.00 94 GLY X O 4
ATOM 6208 N N . ASP A 1 95 ? -5.875 -7.265 -5.883 1.00 0.00 95 ASP X N 4
ATOM 6209 C CA . ASP A 1 95 ? -6.718 -7.482 -7.022 1.00 0.00 95 ASP X CA 4
ATOM 6210 C C . ASP A 1 95 ? -6.250 -6.629 -8.169 1.00 0.00 95 ASP X C 4
ATOM 6211 O O . ASP A 1 95 ? -6.415 -5.408 -8.151 1.00 0.00 95 ASP X O 4
ATOM 6220 N N . GLU A 1 96 ? -5.618 -7.263 -9.119 1.00 0.00 96 GLU X N 4
ATOM 6221 C CA . GLU A 1 96 ? -5.158 -6.618 -10.333 1.00 0.00 96 GLU X CA 4
ATOM 6222 C C . GLU A 1 96 ? -6.379 -6.127 -11.076 1.00 0.00 96 GLU X C 4
ATOM 6223 O O . GLU A 1 96 ? -7.146 -6.934 -11.615 1.00 0.00 96 GLU X O 4
ATOM 6235 N N . SER A 1 97 ? -6.592 -4.845 -11.037 1.00 0.00 97 SER X N 4
ATOM 6236 C CA . SER A 1 97 ? -7.769 -4.259 -11.587 1.00 0.00 97 SER X CA 4
ATOM 6237 C C . SER A 1 97 ? -7.414 -3.042 -12.412 1.00 0.00 97 SER X C 4
ATOM 6238 O O . SER A 1 97 ? -6.503 -2.282 -12.059 1.00 0.00 97 SER X O 4
ATOM 6246 N N . ASP A 1 98 ? -8.108 -2.875 -13.502 1.00 0.00 98 ASP X N 4
ATOM 6247 C CA . ASP A 1 98 ? -7.942 -1.724 -14.360 1.00 0.00 98 ASP X CA 4
ATOM 6248 C C . ASP A 1 98 ? -8.893 -0.679 -13.851 1.00 0.00 98 ASP X C 4
ATOM 6249 O O . ASP A 1 98 ? -9.870 -1.023 -13.162 1.00 0.00 98 ASP X O 4
ATOM 6258 N N . GLU A 1 99 ? -8.665 0.564 -14.154 1.00 0.00 99 GLU X N 4
ATOM 6259 C CA . GLU A 1 99 ? -9.508 1.583 -13.598 1.00 0.00 99 GLU X CA 4
ATOM 6260 C C . GLU A 1 99 ? -10.525 2.118 -14.593 1.00 0.00 99 GLU X C 4
ATOM 6261 O O . GLU A 1 99 ? -11.731 2.124 -14.302 1.00 0.00 99 GLU X O 4
ATOM 6273 N N . VAL A 1 100 ? -10.086 2.518 -15.773 1.00 0.00 100 VAL X N 4
ATOM 6274 C CA . VAL A 1 100 ? -11.009 3.120 -16.728 1.00 0.00 100 VAL X CA 4
ATOM 6275 C C . VAL A 1 100 ? -10.959 2.510 -18.132 1.00 0.00 100 VAL X C 4
ATOM 6276 O O . VAL A 1 100 ? -10.405 3.103 -19.069 1.00 0.00 100 VAL X O 4
ATOM 6289 N N . ASP A 1 101 ? -11.509 1.296 -18.242 1.00 0.00 101 ASP X N 4
ATOM 6290 C CA . ASP A 1 101 ? -11.689 0.537 -19.515 1.00 0.00 101 ASP X CA 4
ATOM 6291 C C . ASP A 1 101 ? -10.382 0.161 -20.211 1.00 0.00 101 ASP X C 4
ATOM 6292 O O . ASP A 1 101 ? -10.003 -1.002 -20.226 1.00 0.00 101 ASP X O 4
ATOM 6301 N N . GLU A 1 102 ? -9.719 1.141 -20.793 1.00 0.00 102 GLU X N 4
ATOM 6302 C CA . GLU A 1 102 ? -8.476 0.931 -21.502 1.00 0.00 102 GLU X CA 4
ATOM 6303 C C . GLU A 1 102 ? -7.403 0.569 -20.484 1.00 0.00 102 GLU X C 4
ATOM 6304 O O . GLU A 1 102 ? -6.798 -0.513 -20.541 1.00 0.00 102 GLU X O 4
ATOM 6316 N N . ASP A 1 103 ? -7.208 1.459 -19.534 1.00 0.00 103 ASP X N 4
ATOM 6317 C CA . ASP A 1 103 ? -6.253 1.268 -18.473 1.00 0.00 103 ASP X CA 4
ATOM 6318 C C . ASP A 1 103 ? -6.613 2.233 -17.362 1.00 0.00 103 ASP X C 4
ATOM 6319 O O . ASP A 1 103 ? -6.157 3.416 -17.397 1.00 0.00 103 ASP X O 4
ATOM 6329 N N . GLU A 1 1 ? -15.758 9.903 2.459 1.00 0.00 1 GLU X N 5
ATOM 6330 C CA . GLU A 1 1 ? -16.837 10.190 1.527 1.00 0.00 1 GLU X CA 5
ATOM 6331 C C . GLU A 1 1 ? -17.176 8.954 0.676 1.00 0.00 1 GLU X C 5
ATOM 6332 O O . GLU A 1 1 ? -18.344 8.627 0.501 1.00 0.00 1 GLU X O 5
ATOM 6346 N N . GLU A 1 2 ? -16.160 8.263 0.161 1.00 0.00 2 GLU X N 5
ATOM 6347 C CA . GLU A 1 2 ? -16.381 7.080 -0.663 1.00 0.00 2 GLU X CA 5
ATOM 6348 C C . GLU A 1 2 ? -15.534 5.918 -0.200 1.00 0.00 2 GLU X C 5
ATOM 6349 O O . GLU A 1 2 ? -15.738 4.786 -0.643 1.00 0.00 2 GLU X O 5
ATOM 6361 N N . ARG A 1 3 ? -14.590 6.209 0.711 1.00 0.00 3 ARG X N 5
ATOM 6362 C CA . ARG A 1 3 ? -13.666 5.217 1.272 1.00 0.00 3 ARG X CA 5
ATOM 6363 C C . ARG A 1 3 ? -12.601 4.766 0.270 1.00 0.00 3 ARG X C 5
ATOM 6364 O O . ARG A 1 3 ? -12.810 4.797 -0.953 1.00 0.00 3 ARG X O 5
ATOM 6385 N N . GLU A 1 4 ? -11.451 4.366 0.814 1.00 0.00 4 GLU X N 5
ATOM 6386 C CA . GLU A 1 4 ? -10.233 4.013 0.056 1.00 0.00 4 GLU X CA 5
ATOM 6387 C C . GLU A 1 4 ? -9.721 5.189 -0.774 1.00 0.00 4 GLU X C 5
ATOM 6388 O O . GLU A 1 4 ? -10.282 6.294 -0.764 1.00 0.00 4 GLU X O 5
ATOM 6400 N N . ASP A 1 5 ? -8.611 4.976 -1.400 1.00 0.00 5 ASP X N 5
ATOM 6401 C CA . ASP A 1 5 ? -8.082 5.945 -2.378 1.00 0.00 5 ASP X CA 5
ATOM 6402 C C . ASP A 1 5 ? -7.543 5.185 -3.581 1.00 0.00 5 ASP X C 5
ATOM 6403 O O . ASP A 1 5 ? -7.708 3.962 -3.645 1.00 0.00 5 ASP X O 5
ATOM 6412 N N . CYS A 1 6 ? -6.917 5.868 -4.508 1.00 0.00 6 CYS X N 5
ATOM 6413 C CA . CYS A 1 6 ? -6.444 5.232 -5.732 1.00 0.00 6 CYS X CA 5
ATOM 6414 C C . CYS A 1 6 ? -5.007 4.829 -5.705 1.00 0.00 6 CYS X C 5
ATOM 6415 O O . CYS A 1 6 ? -4.093 5.653 -5.764 1.00 0.00 6 CYS X O 5
ATOM 6422 N N . TRP A 1 7 ? -4.795 3.568 -5.609 1.00 0.00 7 TRP X N 5
ATOM 6423 C CA . TRP A 1 7 ? -3.484 3.050 -5.639 1.00 0.00 7 TRP X CA 5
ATOM 6424 C C . TRP A 1 7 ? -3.393 2.250 -6.902 1.00 0.00 7 TRP X C 5
ATOM 6425 O O . TRP A 1 7 ? -4.352 1.575 -7.282 1.00 0.00 7 TRP X O 5
ATOM 6446 N N . THR A 1 8 ? -2.308 2.348 -7.574 1.00 0.00 8 THR X N 5
ATOM 6447 C CA . THR A 1 8 ? -2.170 1.640 -8.790 1.00 0.00 8 THR X CA 5
ATOM 6448 C C . THR A 1 8 ? -1.280 0.436 -8.548 1.00 0.00 8 THR X C 5
ATOM 6449 O O . THR A 1 8 ? -0.230 0.527 -7.850 1.00 0.00 8 THR X O 5
ATOM 6460 N N . PHE A 1 9 ? -1.726 -0.692 -9.042 1.00 0.00 9 PHE X N 5
ATOM 6461 C CA . PHE A 1 9 ? -1.097 -1.934 -8.749 1.00 0.00 9 PHE X CA 5
ATOM 6462 C C . PHE A 1 9 ? -0.010 -2.269 -9.738 1.00 0.00 9 PHE X C 5
ATOM 6463 O O . PHE A 1 9 ? -0.182 -2.094 -10.944 1.00 0.00 9 PHE X O 5
ATOM 6480 N N . TYR A 1 10 ? 1.107 -2.742 -9.230 1.00 0.00 10 TYR X N 5
ATOM 6481 C CA . TYR A 1 10 ? 2.178 -3.170 -10.104 1.00 0.00 10 TYR X CA 5
ATOM 6482 C C . TYR A 1 10 ? 2.180 -4.709 -10.262 1.00 0.00 10 TYR X C 5
ATOM 6483 O O . TYR A 1 10 ? 1.921 -5.225 -11.361 1.00 0.00 10 TYR X O 5
ATOM 6501 N N . ALA A 1 11 ? 2.417 -5.420 -9.159 1.00 0.00 11 ALA X N 5
ATOM 6502 C CA . ALA A 1 11 ? 2.554 -6.887 -9.118 1.00 0.00 11 ALA X CA 5
ATOM 6503 C C . ALA A 1 11 ? 2.740 -7.250 -7.664 1.00 0.00 11 ALA X C 5
ATOM 6504 O O . ALA A 1 11 ? 2.864 -6.348 -6.860 1.00 0.00 11 ALA X O 5
ATOM 6511 N N . ASN A 1 12 ? 2.623 -8.507 -7.260 1.00 0.00 12 ASN X N 5
ATOM 6512 C CA . ASN A 1 12 ? 2.882 -8.751 -5.846 1.00 0.00 12 ASN X CA 5
ATOM 6513 C C . ASN A 1 12 ? 4.382 -8.861 -5.742 1.00 0.00 12 ASN X C 5
ATOM 6514 O O . ASN A 1 12 ? 4.978 -9.780 -6.282 1.00 0.00 12 ASN X O 5
ATOM 6525 N N . ARG A 1 13 ? 4.979 -7.942 -5.015 1.00 0.00 13 ARG X N 5
ATOM 6526 C CA . ARG A 1 13 ? 6.424 -7.832 -4.887 1.00 0.00 13 ARG X CA 5
ATOM 6527 C C . ARG A 1 13 ? 6.787 -7.179 -3.610 1.00 0.00 13 ARG X C 5
ATOM 6528 O O . ARG A 1 13 ? 5.914 -6.640 -2.915 1.00 0.00 13 ARG X O 5
ATOM 6549 N N . LYS A 1 14 ? 8.045 -7.285 -3.241 1.00 0.00 14 LYS X N 5
ATOM 6550 C CA . LYS A 1 14 ? 8.524 -6.626 -2.075 1.00 0.00 14 LYS X CA 5
ATOM 6551 C C . LYS A 1 14 ? 10.037 -6.482 -2.029 1.00 0.00 14 LYS X C 5
ATOM 6552 O O . LYS A 1 14 ? 10.772 -7.409 -2.273 1.00 0.00 14 LYS X O 5
ATOM 6571 N N . TYR A 1 15 ? 10.490 -5.336 -1.646 1.00 0.00 15 TYR X N 5
ATOM 6572 C CA . TYR A 1 15 ? 11.877 -5.161 -1.375 1.00 0.00 15 TYR X CA 5
ATOM 6573 C C . TYR A 1 15 ? 12.029 -5.568 0.087 1.00 0.00 15 TYR X C 5
ATOM 6574 O O . TYR A 1 15 ? 11.752 -4.780 0.998 1.00 0.00 15 TYR X O 5
ATOM 6592 N N . THR A 1 16 ? 12.273 -6.860 0.229 1.00 0.00 16 THR X N 5
ATOM 6593 C CA . THR A 1 16 ? 12.318 -7.665 1.431 1.00 0.00 16 THR X CA 5
ATOM 6594 C C . THR A 1 16 ? 12.847 -7.034 2.706 1.00 0.00 16 THR X C 5
ATOM 6595 O O . THR A 1 16 ? 14.010 -7.189 3.064 1.00 0.00 16 THR X O 5
ATOM 6606 N N . ASP A 1 17 ? 11.981 -6.260 3.302 1.00 0.00 17 ASP X N 5
ATOM 6607 C CA . ASP A 1 17 ? 12.108 -5.730 4.669 1.00 0.00 17 ASP X CA 5
ATOM 6608 C C . ASP A 1 17 ? 10.909 -4.858 4.975 1.00 0.00 17 ASP X C 5
ATOM 6609 O O . ASP A 1 17 ? 10.302 -4.278 4.059 1.00 0.00 17 ASP X O 5
ATOM 6618 N N . PHE A 1 18 ? 10.541 -4.802 6.236 1.00 0.00 18 PHE X N 5
ATOM 6619 C CA . PHE A 1 18 ? 9.482 -3.924 6.718 1.00 0.00 18 PHE X CA 5
ATOM 6620 C C . PHE A 1 18 ? 10.076 -2.902 7.668 1.00 0.00 18 PHE X C 5
ATOM 6621 O O . PHE A 1 18 ? 9.368 -2.235 8.442 1.00 0.00 18 PHE X O 5
ATOM 6638 N N . ASP A 1 19 ? 11.376 -2.738 7.546 1.00 0.00 19 ASP X N 5
ATOM 6639 C CA . ASP A 1 19 ? 12.164 -1.844 8.387 1.00 0.00 19 ASP X CA 5
ATOM 6640 C C . ASP A 1 19 ? 11.891 -0.387 8.032 1.00 0.00 19 ASP X C 5
ATOM 6641 O O . ASP A 1 19 ? 12.084 0.511 8.840 1.00 0.00 19 ASP X O 5
ATOM 6650 N N . LYS A 1 20 ? 11.376 -0.177 6.826 1.00 0.00 20 LYS X N 5
ATOM 6651 C CA . LYS A 1 20 ? 11.023 1.166 6.332 1.00 0.00 20 LYS X CA 5
ATOM 6652 C C . LYS A 1 20 ? 9.858 1.822 7.100 1.00 0.00 20 LYS X C 5
ATOM 6653 O O . LYS A 1 20 ? 9.508 2.956 6.821 1.00 0.00 20 LYS X O 5
ATOM 6672 N N . SER A 1 21 ? 9.290 1.089 8.055 1.00 0.00 21 SER X N 5
ATOM 6673 C CA . SER A 1 21 ? 8.233 1.554 8.959 1.00 0.00 21 SER X CA 5
ATOM 6674 C C . SER A 1 21 ? 6.824 1.532 8.368 1.00 0.00 21 SER X C 5
ATOM 6675 O O . SER A 1 21 ? 6.351 2.466 7.670 1.00 0.00 21 SER X O 5
ATOM 6683 N N . PHE A 1 22 ? 6.172 0.446 8.658 1.00 0.00 22 PHE X N 5
ATOM 6684 C CA . PHE A 1 22 ? 4.823 0.179 8.271 1.00 0.00 22 PHE X CA 5
ATOM 6685 C C . PHE A 1 22 ? 4.128 -0.259 9.517 1.00 0.00 22 PHE X C 5
ATOM 6686 O O . PHE A 1 22 ? 4.795 -0.701 10.458 1.00 0.00 22 PHE X O 5
ATOM 6703 N N . LYS A 1 23 ? 2.853 -0.121 9.579 1.00 0.00 23 LYS X N 5
ATOM 6704 C CA . LYS A 1 23 ? 2.135 -0.640 10.716 1.00 0.00 23 LYS X CA 5
ATOM 6705 C C . LYS A 1 23 ? 1.121 -1.646 10.257 1.00 0.00 23 LYS X C 5
ATOM 6706 O O . LYS A 1 23 ? 0.531 -1.491 9.177 1.00 0.00 23 LYS X O 5
ATOM 6725 N N . LYS A 1 24 ? 0.953 -2.681 11.028 1.00 0.00 24 LYS X N 5
ATOM 6726 C CA . LYS A 1 24 ? 0.040 -3.727 10.697 1.00 0.00 24 LYS X CA 5
ATOM 6727 C C . LYS A 1 24 ? -1.098 -3.820 11.684 1.00 0.00 24 LYS X C 5
ATOM 6728 O O . LYS A 1 24 ? -0.895 -3.868 12.897 1.00 0.00 24 LYS X O 5
ATOM 6747 N N . SER A 1 25 ? -2.263 -3.777 11.147 1.00 0.00 25 SER X N 5
ATOM 6748 C CA . SER A 1 25 ? -3.485 -4.070 11.819 1.00 0.00 25 SER X CA 5
ATOM 6749 C C . SER A 1 25 ? -4.369 -4.556 10.708 1.00 0.00 25 SER X C 5
ATOM 6750 O O . SER A 1 25 ? -4.393 -3.893 9.656 1.00 0.00 25 SER X O 5
ATOM 6758 N N . SER A 1 26 ? -5.062 -5.660 10.827 1.00 0.00 26 SER X N 5
ATOM 6759 C CA . SER A 1 26 ? -5.831 -6.011 9.684 1.00 0.00 26 SER X CA 5
ATOM 6760 C C . SER A 1 26 ? -7.233 -5.482 9.819 1.00 0.00 26 SER X C 5
ATOM 6761 O O . SER A 1 26 ? -8.090 -6.055 10.488 1.00 0.00 26 SER X O 5
ATOM 6769 N N . ASP A 1 27 ? -7.402 -4.350 9.223 1.00 0.00 27 ASP X N 5
ATOM 6770 C CA . ASP A 1 27 ? -8.637 -3.675 9.011 1.00 0.00 27 ASP X CA 5
ATOM 6771 C C . ASP A 1 27 ? -8.616 -3.243 7.621 1.00 0.00 27 ASP X C 5
ATOM 6772 O O . ASP A 1 27 ? -7.846 -2.343 7.305 1.00 0.00 27 ASP X O 5
ATOM 6781 N N . LEU A 1 28 ? -9.391 -3.831 6.776 1.00 0.00 28 LEU X N 5
ATOM 6782 C CA . LEU A 1 28 ? -9.331 -3.464 5.380 1.00 0.00 28 LEU X CA 5
ATOM 6783 C C . LEU A 1 28 ? -9.747 -2.008 5.234 1.00 0.00 28 LEU X C 5
ATOM 6784 O O . LEU A 1 28 ? -9.022 -1.224 4.646 1.00 0.00 28 LEU X O 5
ATOM 6800 N N . ASP A 1 29 ? -10.861 -1.660 5.857 1.00 0.00 29 ASP X N 5
ATOM 6801 C CA . ASP A 1 29 ? -11.387 -0.292 5.842 1.00 0.00 29 ASP X CA 5
ATOM 6802 C C . ASP A 1 29 ? -10.418 0.647 6.501 1.00 0.00 29 ASP X C 5
ATOM 6803 O O . ASP A 1 29 ? -10.021 1.686 5.936 1.00 0.00 29 ASP X O 5
ATOM 6812 N N . GLU A 1 30 ? -10.001 0.250 7.704 1.00 0.00 30 GLU X N 5
ATOM 6813 C CA . GLU A 1 30 ? -9.136 1.050 8.527 1.00 0.00 30 GLU X CA 5
ATOM 6814 C C . GLU A 1 30 ? -7.803 1.345 7.931 1.00 0.00 30 GLU X C 5
ATOM 6815 O O . GLU A 1 30 ? -7.268 2.391 8.149 1.00 0.00 30 GLU X O 5
ATOM 6827 N N . CYS A 1 31 ? -7.234 0.407 7.248 1.00 0.00 31 CYS X N 5
ATOM 6828 C CA . CYS A 1 31 ? -5.922 0.628 6.634 1.00 0.00 31 CYS X CA 5
ATOM 6829 C C . CYS A 1 31 ? -5.940 1.868 5.727 1.00 0.00 31 CYS X C 5
ATOM 6830 O O . CYS A 1 31 ? -5.014 2.680 5.764 1.00 0.00 31 CYS X O 5
ATOM 6837 N N . LYS A 1 32 ? -6.999 2.026 4.954 1.00 0.00 32 LYS X N 5
ATOM 6838 C CA . LYS A 1 32 ? -7.116 3.173 4.047 1.00 0.00 32 LYS X CA 5
ATOM 6839 C C . LYS A 1 32 ? -7.189 4.398 4.862 1.00 0.00 32 LYS X C 5
ATOM 6840 O O . LYS A 1 32 ? -6.540 5.381 4.573 1.00 0.00 32 LYS X O 5
ATOM 6859 N N . LYS A 1 33 ? -8.001 4.303 5.917 1.00 0.00 33 LYS X N 5
ATOM 6860 C CA . LYS A 1 33 ? -8.248 5.400 6.797 1.00 0.00 33 LYS X CA 5
ATOM 6861 C C . LYS A 1 33 ? -6.921 5.844 7.435 1.00 0.00 33 LYS X C 5
ATOM 6862 O O . LYS A 1 33 ? -6.640 7.033 7.518 1.00 0.00 33 LYS X O 5
ATOM 6881 N N . THR A 1 34 ? -6.108 4.863 7.886 1.00 0.00 34 THR X N 5
ATOM 6882 C CA . THR A 1 34 ? -4.853 5.147 8.469 1.00 0.00 34 THR X CA 5
ATOM 6883 C C . THR A 1 34 ? -3.966 5.819 7.449 1.00 0.00 34 THR X C 5
ATOM 6884 O O . THR A 1 34 ? -3.269 6.790 7.760 1.00 0.00 34 THR X O 5
ATOM 6895 N N . CYS A 1 35 ? -4.006 5.309 6.219 1.00 0.00 35 CYS X N 5
ATOM 6896 C CA . CYS A 1 35 ? -3.294 5.959 5.160 1.00 0.00 35 CYS X CA 5
ATOM 6897 C C . CYS A 1 35 ? -3.719 7.405 4.901 1.00 0.00 35 CYS X C 5
ATOM 6898 O O . CYS A 1 35 ? -2.868 8.284 4.728 1.00 0.00 35 CYS X O 5
ATOM 6905 N N . PHE A 1 36 ? -5.012 7.676 4.960 1.00 0.00 36 PHE X N 5
ATOM 6906 C CA . PHE A 1 36 ? -5.505 9.036 4.758 1.00 0.00 36 PHE X CA 5
ATOM 6907 C C . PHE A 1 36 ? -4.948 9.906 5.872 1.00 0.00 36 PHE X C 5
ATOM 6908 O O . PHE A 1 36 ? -4.678 11.096 5.671 1.00 0.00 36 PHE X O 5
ATOM 6925 N N . LYS A 1 37 ? -4.829 9.322 7.056 1.00 0.00 37 LYS X N 5
ATOM 6926 C CA . LYS A 1 37 ? -4.379 10.048 8.201 1.00 0.00 37 LYS X CA 5
ATOM 6927 C C . LYS A 1 37 ? -2.970 10.678 8.145 1.00 0.00 37 LYS X C 5
ATOM 6928 O O . LYS A 1 37 ? -2.896 11.871 8.476 1.00 0.00 37 LYS X O 5
ATOM 6947 N N . THR A 1 38 ? -1.806 9.956 7.827 1.00 0.00 38 THR X N 5
ATOM 6948 C CA . THR A 1 38 ? -0.573 10.783 7.974 1.00 0.00 38 THR X CA 5
ATOM 6949 C C . THR A 1 38 ? -0.431 11.842 6.788 1.00 0.00 38 THR X C 5
ATOM 6950 O O . THR A 1 38 ? -1.437 12.239 6.187 1.00 0.00 38 THR X O 5
ATOM 6961 N N . GLU A 1 39 ? 0.798 12.241 6.370 1.00 0.00 39 GLU X N 5
ATOM 6962 C CA . GLU A 1 39 ? 1.116 12.706 5.016 1.00 0.00 39 GLU X CA 5
ATOM 6963 C C . GLU A 1 39 ? 1.357 11.592 4.051 1.00 0.00 39 GLU X C 5
ATOM 6964 O O . GLU A 1 39 ? 0.747 11.406 3.013 1.00 0.00 39 GLU X O 5
ATOM 6976 N N . TYR A 1 40 ? 2.344 10.873 4.528 1.00 0.00 40 TYR X N 5
ATOM 6977 C CA . TYR A 1 40 ? 3.102 9.838 3.892 1.00 0.00 40 TYR X CA 5
ATOM 6978 C C . TYR A 1 40 ? 2.375 8.629 3.548 1.00 0.00 40 TYR X C 5
ATOM 6979 O O . TYR A 1 40 ? 2.801 7.887 2.674 1.00 0.00 40 TYR X O 5
ATOM 6997 N N . CYS A 1 41 ? 1.387 8.330 4.325 1.00 0.00 41 CYS X N 5
ATOM 6998 C CA . CYS A 1 41 ? 0.729 7.048 4.186 1.00 0.00 41 CYS X CA 5
ATOM 6999 C C . CYS A 1 41 ? -0.083 7.009 2.877 1.00 0.00 41 CYS X C 5
ATOM 7000 O O . CYS A 1 41 ? -1.221 7.410 2.810 1.00 0.00 41 CYS X O 5
ATOM 7007 N N . TYR A 1 42 ? 0.588 6.642 1.828 1.00 0.00 42 TYR X N 5
ATOM 7008 C CA . TYR A 1 42 ? 0.005 6.529 0.521 1.00 0.00 42 TYR X CA 5
ATOM 7009 C C . TYR A 1 42 ? 0.468 5.242 -0.161 1.00 0.00 42 TYR X C 5
ATOM 7010 O O . TYR A 1 42 ? 0.134 4.974 -1.308 1.00 0.00 42 TYR X O 5
ATOM 7028 N N . ILE A 1 43 ? 1.230 4.425 0.558 1.00 0.00 43 ILE X N 5
ATOM 7029 C CA . ILE A 1 43 ? 1.683 3.161 -0.003 1.00 0.00 43 ILE X CA 5
ATOM 7030 C C . ILE A 1 43 ? 1.212 2.119 0.939 1.00 0.00 43 ILE X C 5
ATOM 7031 O O . ILE A 1 43 ? 1.278 2.316 2.138 1.00 0.00 43 ILE X O 5
ATOM 7047 N N . VAL A 1 44 ? 0.681 1.067 0.448 1.00 0.00 44 VAL X N 5
ATOM 7048 C CA . VAL A 1 44 ? 0.184 0.060 1.314 1.00 0.00 44 VAL X CA 5
ATOM 7049 C C . VAL A 1 44 ? 0.611 -1.274 0.743 1.00 0.00 44 VAL X C 5
ATOM 7050 O O . VAL A 1 44 ? 0.790 -1.390 -0.494 1.00 0.00 44 VAL X O 5
ATOM 7063 N N . PHE A 1 45 ? 0.862 -2.233 1.590 1.00 0.00 45 PHE X N 5
ATOM 7064 C CA . PHE A 1 45 ? 1.062 -3.580 1.135 1.00 0.00 45 PHE X CA 5
ATOM 7065 C C . PHE A 1 45 ? 0.037 -4.418 1.835 1.00 0.00 45 PHE X C 5
ATOM 7066 O O . PHE A 1 45 ? -0.072 -4.380 3.065 1.00 0.00 45 PHE X O 5
ATOM 7083 N N . GLU A 1 46 ? -0.677 -5.206 1.104 1.00 0.00 46 GLU X N 5
ATOM 7084 C CA . GLU A 1 46 ? -1.730 -5.981 1.723 1.00 0.00 46 GLU X CA 5
ATOM 7085 C C . GLU A 1 46 ? -1.530 -7.460 1.444 1.00 0.00 46 GLU X C 5
ATOM 7086 O O . GLU A 1 46 ? -1.237 -7.841 0.322 1.00 0.00 46 GLU X O 5
ATOM 7098 N N . ASP A 1 47 ? -1.654 -8.278 2.469 1.00 0.00 47 ASP X N 5
ATOM 7099 C CA . ASP A 1 47 ? -1.303 -9.701 2.370 1.00 0.00 47 ASP X CA 5
ATOM 7100 C C . ASP A 1 47 ? -2.513 -10.539 2.015 1.00 0.00 47 ASP X C 5
ATOM 7101 O O . ASP A 1 47 ? -3.572 -10.430 2.669 1.00 0.00 47 ASP X O 5
ATOM 7110 N N . THR A 1 48 ? -2.350 -11.368 1.009 1.00 0.00 48 THR X N 5
ATOM 7111 C CA . THR A 1 48 ? -3.394 -12.226 0.503 1.00 0.00 48 THR X CA 5
ATOM 7112 C C . THR A 1 48 ? -3.333 -13.638 1.156 1.00 0.00 48 THR X C 5
ATOM 7113 O O . THR A 1 48 ? -4.362 -14.301 1.332 1.00 0.00 48 THR X O 5
ATOM 7124 N N . VAL A 1 49 ? -2.147 -14.072 1.537 1.00 0.00 49 VAL X N 5
ATOM 7125 C CA . VAL A 1 49 ? -1.946 -15.427 2.061 1.00 0.00 49 VAL X CA 5
ATOM 7126 C C . VAL A 1 49 ? -2.343 -15.501 3.530 1.00 0.00 49 VAL X C 5
ATOM 7127 O O . VAL A 1 49 ? -3.093 -16.384 3.960 1.00 0.00 49 VAL X O 5
ATOM 7140 N N . ASN A 1 50 ? -1.879 -14.529 4.246 1.00 0.00 50 ASN X N 5
ATOM 7141 C CA . ASN A 1 50 ? -2.021 -14.400 5.690 1.00 0.00 50 ASN X CA 5
ATOM 7142 C C . ASN A 1 50 ? -3.186 -13.518 6.020 1.00 0.00 50 ASN X C 5
ATOM 7143 O O . ASN A 1 50 ? -3.589 -13.430 7.176 1.00 0.00 50 ASN X O 5
ATOM 7154 N N . LYS A 1 51 ? -3.741 -12.891 4.983 1.00 0.00 51 LYS X N 5
ATOM 7155 C CA . LYS A 1 51 ? -4.790 -11.865 5.097 1.00 0.00 51 LYS X CA 5
ATOM 7156 C C . LYS A 1 51 ? -4.458 -10.823 6.158 1.00 0.00 51 LYS X C 5
ATOM 7157 O O . LYS A 1 51 ? -5.071 -10.740 7.230 1.00 0.00 51 LYS X O 5
ATOM 7176 N N . GLU A 1 52 ? -3.442 -10.071 5.858 1.00 0.00 52 GLU X N 5
ATOM 7177 C CA . GLU A 1 52 ? -2.910 -9.084 6.760 1.00 0.00 52 GLU X CA 5
ATOM 7178 C C . GLU A 1 52 ? -2.724 -7.772 6.015 1.00 0.00 52 GLU X C 5
ATOM 7179 O O . GLU A 1 52 ? -2.998 -7.702 4.813 1.00 0.00 52 GLU X O 5
ATOM 7191 N N . CYS A 1 53 ? -2.266 -6.746 6.686 1.00 0.00 53 CYS X N 5
ATOM 7192 C CA . CYS A 1 53 ? -2.173 -5.445 6.068 1.00 0.00 53 CYS X CA 5
ATOM 7193 C C . CYS A 1 53 ? -1.049 -4.651 6.682 1.00 0.00 53 CYS X C 5
ATOM 7194 O O . CYS A 1 53 ? -0.967 -4.550 7.896 1.00 0.00 53 CYS X O 5
ATOM 7201 N N . TYR A 1 54 ? -0.176 -4.129 5.861 1.00 0.00 54 TYR X N 5
ATOM 7202 C CA . TYR A 1 54 ? 0.840 -3.223 6.316 1.00 0.00 54 TYR X CA 5
ATOM 7203 C C . TYR A 1 54 ? 0.674 -1.944 5.566 1.00 0.00 54 TYR X C 5
ATOM 7204 O O . TYR A 1 54 ? 0.662 -1.932 4.340 1.00 0.00 54 TYR X O 5
ATOM 7222 N N . TYR A 1 55 ? 0.594 -0.887 6.266 1.00 0.00 55 TYR X N 5
ATOM 7223 C CA . TYR A 1 55 ? 0.460 0.398 5.627 1.00 0.00 55 TYR X CA 5
ATOM 7224 C C . TYR A 1 55 ? 1.693 1.236 5.819 1.00 0.00 55 TYR X C 5
ATOM 7225 O O . TYR A 1 55 ? 2.214 1.357 6.944 1.00 0.00 55 TYR X O 5
ATOM 7243 N N . ASN A 1 56 ? 2.199 1.738 4.705 1.00 0.00 56 ASN X N 5
ATOM 7244 C CA . ASN A 1 56 ? 3.436 2.549 4.679 1.00 0.00 56 ASN X CA 5
ATOM 7245 C C . ASN A 1 56 ? 3.208 3.903 5.224 1.00 0.00 56 ASN X C 5
ATOM 7246 O O . ASN A 1 56 ? 2.428 4.676 4.660 1.00 0.00 56 ASN X O 5
ATOM 7257 N N . VAL A 1 57 ? 3.953 4.226 6.268 1.00 0.00 57 VAL X N 5
ATOM 7258 C CA . VAL A 1 57 ? 3.731 5.494 6.965 1.00 0.00 57 VAL X CA 5
ATOM 7259 C C . VAL A 1 57 ? 4.858 6.491 6.734 1.00 0.00 57 VAL X C 5
ATOM 7260 O O . VAL A 1 57 ? 4.833 7.615 7.258 1.00 0.00 57 VAL X O 5
ATOM 7273 N N . VAL A 1 58 ? 5.832 6.102 5.953 1.00 0.00 58 VAL X N 5
ATOM 7274 C CA . VAL A 1 58 ? 6.970 6.985 5.669 1.00 0.00 58 VAL X CA 5
ATOM 7275 C C . VAL A 1 58 ? 6.976 7.269 4.163 1.00 0.00 58 VAL X C 5
ATOM 7276 O O . VAL A 1 58 ? 5.993 6.972 3.483 1.00 0.00 58 VAL X O 5
ATOM 7289 N N . ASP A 1 59 ? 8.001 7.903 3.672 1.00 0.00 59 ASP X N 5
ATOM 7290 C CA . ASP A 1 59 ? 8.139 8.223 2.261 1.00 0.00 59 ASP X CA 5
ATOM 7291 C C . ASP A 1 59 ? 8.131 6.971 1.426 1.00 0.00 59 ASP X C 5
ATOM 7292 O O . ASP A 1 59 ? 9.134 6.264 1.304 1.00 0.00 59 ASP X O 5
ATOM 7301 N N . GLY A 1 60 ? 7.005 6.706 0.867 1.00 0.00 60 GLY X N 5
ATOM 7302 C CA . GLY A 1 60 ? 6.812 5.562 0.068 1.00 0.00 60 GLY X CA 5
ATOM 7303 C C . GLY A 1 60 ? 6.901 5.936 -1.366 1.00 0.00 60 GLY X C 5
ATOM 7304 O O . GLY A 1 60 ? 6.899 5.087 -2.226 1.00 0.00 60 GLY X O 5
ATOM 7308 N N . GLU A 1 61 ? 6.995 7.248 -1.621 1.00 0.00 61 GLU X N 5
ATOM 7309 C CA . GLU A 1 61 ? 7.262 7.757 -2.955 1.00 0.00 61 GLU X CA 5
ATOM 7310 C C . GLU A 1 61 ? 8.646 7.283 -3.359 1.00 0.00 61 GLU X C 5
ATOM 7311 O O . GLU A 1 61 ? 8.952 7.110 -4.533 1.00 0.00 61 GLU X O 5
ATOM 7323 N N . GLU A 1 62 ? 9.456 7.027 -2.337 1.00 0.00 62 GLU X N 5
ATOM 7324 C CA . GLU A 1 62 ? 10.771 6.500 -2.481 1.00 0.00 62 GLU X CA 5
ATOM 7325 C C . GLU A 1 62 ? 10.709 5.020 -2.837 1.00 0.00 62 GLU X C 5
ATOM 7326 O O . GLU A 1 62 ? 11.639 4.484 -3.449 1.00 0.00 62 GLU X O 5
ATOM 7338 N N . LEU A 1 63 ? 9.605 4.363 -2.508 1.00 0.00 63 LEU X N 5
ATOM 7339 C CA . LEU A 1 63 ? 9.537 2.944 -2.759 1.00 0.00 63 LEU X CA 5
ATOM 7340 C C . LEU A 1 63 ? 9.192 2.727 -4.200 1.00 0.00 63 LEU X C 5
ATOM 7341 O O . LEU A 1 63 ? 8.086 3.022 -4.643 1.00 0.00 63 LEU X O 5
ATOM 7357 N N . ASP A 1 64 ? 10.175 2.335 -4.946 1.00 0.00 64 ASP X N 5
ATOM 7358 C CA . ASP A 1 64 ? 10.006 2.119 -6.346 1.00 0.00 64 ASP X CA 5
ATOM 7359 C C . ASP A 1 64 ? 9.738 0.662 -6.596 1.00 0.00 64 ASP X C 5
ATOM 7360 O O . ASP A 1 64 ? 10.566 -0.205 -6.255 1.00 0.00 64 ASP X O 5
ATOM 7369 N N . GLN A 1 65 ? 8.636 0.421 -7.229 1.00 0.00 65 GLN X N 5
ATOM 7370 C CA . GLN A 1 65 ? 8.106 -0.902 -7.513 1.00 0.00 65 GLN X CA 5
ATOM 7371 C C . GLN A 1 65 ? 9.022 -1.709 -8.390 1.00 0.00 65 GLN X C 5
ATOM 7372 O O . GLN A 1 65 ? 9.206 -2.908 -8.212 1.00 0.00 65 GLN X O 5
ATOM 7386 N N . GLU A 1 66 ? 9.596 -1.055 -9.326 1.00 0.00 66 GLU X N 5
ATOM 7387 C CA . GLU A 1 66 ? 10.501 -1.688 -10.258 1.00 0.00 66 GLU X CA 5
ATOM 7388 C C . GLU A 1 66 ? 11.771 -2.240 -9.574 1.00 0.00 66 GLU X C 5
ATOM 7389 O O . GLU A 1 66 ? 12.405 -3.142 -10.098 1.00 0.00 66 GLU X O 5
ATOM 7401 N N . LYS A 1 67 ? 12.119 -1.731 -8.397 1.00 0.00 67 LYS X N 5
ATOM 7402 C CA . LYS A 1 67 ? 13.293 -2.254 -7.675 1.00 0.00 67 LYS X CA 5
ATOM 7403 C C . LYS A 1 67 ? 12.883 -3.262 -6.610 1.00 0.00 67 LYS X C 5
ATOM 7404 O O . LYS A 1 67 ? 13.711 -3.770 -5.847 1.00 0.00 67 LYS X O 5
ATOM 7423 N N . PHE A 1 68 ? 11.615 -3.559 -6.602 1.00 0.00 68 PHE X N 5
ATOM 7424 C CA . PHE A 1 68 ? 11.023 -4.542 -5.727 1.00 0.00 68 PHE X CA 5
ATOM 7425 C C . PHE A 1 68 ? 11.265 -5.938 -6.258 1.00 0.00 68 PHE X C 5
ATOM 7426 O O . PHE A 1 68 ? 11.381 -6.136 -7.462 1.00 0.00 68 PHE X O 5
ATOM 7443 N N . VAL A 1 69 ? 11.384 -6.890 -5.378 1.00 0.00 69 VAL X N 5
ATOM 7444 C CA . VAL A 1 69 ? 11.616 -8.275 -5.782 1.00 0.00 69 VAL X CA 5
ATOM 7445 C C . VAL A 1 69 ? 10.439 -9.073 -5.279 1.00 0.00 69 VAL X C 5
ATOM 7446 O O . VAL A 1 69 ? 9.888 -8.749 -4.287 1.00 0.00 69 VAL X O 5
ATOM 7459 N N . VAL A 1 70 ? 10.021 -10.063 -5.978 1.00 0.00 70 VAL X N 5
ATOM 7460 C CA . VAL A 1 70 ? 8.782 -10.713 -5.623 1.00 0.00 70 VAL X CA 5
ATOM 7461 C C . VAL A 1 70 ? 8.764 -11.457 -4.265 1.00 0.00 70 VAL X C 5
ATOM 7462 O O . VAL A 1 70 ? 9.476 -12.436 -4.051 1.00 0.00 70 VAL X O 5
ATOM 7475 N N . ASP A 1 71 ? 7.941 -10.934 -3.347 1.00 0.00 71 ASP X N 5
ATOM 7476 C CA . ASP A 1 71 ? 7.559 -11.616 -2.144 1.00 0.00 71 ASP X CA 5
ATOM 7477 C C . ASP A 1 71 ? 6.037 -11.639 -2.170 1.00 0.00 71 ASP X C 5
ATOM 7478 O O . ASP A 1 71 ? 5.364 -10.651 -1.819 1.00 0.00 71 ASP X O 5
ATOM 7487 N N . GLU A 1 72 ? 5.554 -12.757 -2.673 1.00 0.00 72 GLU X N 5
ATOM 7488 C CA . GLU A 1 72 ? 4.170 -13.027 -3.127 1.00 0.00 72 GLU X CA 5
ATOM 7489 C C . GLU A 1 72 ? 3.082 -12.821 -2.085 1.00 0.00 72 GLU X C 5
ATOM 7490 O O . GLU A 1 72 ? 1.926 -12.640 -2.445 1.00 0.00 72 GLU X O 5
ATOM 7502 N N . ASN A 1 73 ? 3.426 -12.905 -0.825 1.00 0.00 73 ASN X N 5
ATOM 7503 C CA . ASN A 1 73 ? 2.420 -12.795 0.254 1.00 0.00 73 ASN X CA 5
ATOM 7504 C C . ASN A 1 73 ? 1.627 -11.479 0.220 1.00 0.00 73 ASN X C 5
ATOM 7505 O O . ASN A 1 73 ? 0.403 -11.477 0.372 1.00 0.00 73 ASN X O 5
ATOM 7516 N N . PHE A 1 74 ? 2.308 -10.391 -0.028 1.00 0.00 74 PHE X N 5
ATOM 7517 C CA . PHE A 1 74 ? 1.675 -9.094 -0.074 1.00 0.00 74 PHE X CA 5
ATOM 7518 C C . PHE A 1 74 ? 1.511 -8.633 -1.491 1.00 0.00 74 PHE X C 5
ATOM 7519 O O . PHE A 1 74 ? 2.159 -9.133 -2.402 1.00 0.00 74 PHE X O 5
ATOM 7536 N N . THR A 1 75 ? 0.738 -7.620 -1.640 1.00 0.00 75 THR X N 5
ATOM 7537 C CA . THR A 1 75 ? 0.443 -7.037 -2.884 1.00 0.00 75 THR X CA 5
ATOM 7538 C C . THR A 1 75 ? 0.980 -5.628 -2.804 1.00 0.00 75 THR X C 5
ATOM 7539 O O . THR A 1 75 ? 0.790 -4.964 -1.759 1.00 0.00 75 THR X O 5
ATOM 7550 N N . GLU A 1 76 ? 1.709 -5.163 -3.831 1.00 0.00 76 GLU X N 5
ATOM 7551 C CA . GLU A 1 76 ? 2.272 -3.852 -3.708 1.00 0.00 76 GLU X CA 5
ATOM 7552 C C . GLU A 1 76 ? 1.385 -2.872 -4.431 1.00 0.00 76 GLU X C 5
ATOM 7553 O O . GLU A 1 76 ? 1.135 -3.002 -5.643 1.00 0.00 76 GLU X O 5
ATOM 7565 N N . ASN A 1 77 ? 0.898 -1.896 -3.726 1.00 0.00 77 ASN X N 5
ATOM 7566 C CA . ASN A 1 77 ? 0.029 -0.960 -4.351 1.00 0.00 77 ASN X CA 5
ATOM 7567 C C . ASN A 1 77 ? 0.337 0.436 -3.883 1.00 0.00 77 ASN X C 5
ATOM 7568 O O . ASN A 1 77 ? 0.333 0.729 -2.674 1.00 0.00 77 ASN X O 5
ATOM 7579 N N . TYR A 1 78 ? 0.644 1.287 -4.837 1.00 0.00 78 TYR X N 5
ATOM 7580 C CA . TYR A 1 78 ? 1.188 2.611 -4.542 1.00 0.00 78 TYR X CA 5
ATOM 7581 C C . TYR A 1 78 ? 0.238 3.670 -5.017 1.00 0.00 78 TYR X C 5
ATOM 7582 O O . TYR A 1 78 ? -0.246 3.604 -6.152 1.00 0.00 78 TYR X O 5
ATOM 7600 N N . LEU A 1 79 ? -0.071 4.618 -4.167 1.00 0.00 79 LEU X N 5
ATOM 7601 C CA . LEU A 1 79 ? -0.868 5.732 -4.586 1.00 0.00 79 LEU X CA 5
ATOM 7602 C C . LEU A 1 79 ? 0.056 6.713 -5.216 1.00 0.00 79 LEU X C 5
ATOM 7603 O O . LEU A 1 79 ? 0.947 7.266 -4.571 1.00 0.00 79 LEU X O 5
ATOM 7619 N N . THR A 1 80 ? -0.079 6.830 -6.464 1.00 0.00 80 THR X N 5
ATOM 7620 C CA . THR A 1 80 ? 0.734 7.707 -7.225 1.00 0.00 80 THR X CA 5
ATOM 7621 C C . THR A 1 80 ? -0.118 8.619 -8.107 1.00 0.00 80 THR X C 5
ATOM 7622 O O . THR A 1 80 ? -1.027 8.140 -8.798 1.00 0.00 80 THR X O 5
ATOM 7633 N N . ASP A 1 81 ? 0.100 9.917 -7.972 1.00 0.00 81 ASP X N 5
ATOM 7634 C CA . ASP A 1 81 ? -0.417 10.959 -8.878 1.00 0.00 81 ASP X CA 5
ATOM 7635 C C . ASP A 1 81 ? -1.842 11.339 -8.612 1.00 0.00 81 ASP X C 5
ATOM 7636 O O . ASP A 1 81 ? -2.114 12.456 -8.164 1.00 0.00 81 ASP X O 5
ATOM 7645 N N . CYS A 1 82 ? -2.732 10.406 -8.867 1.00 0.00 82 CYS X N 5
ATOM 7646 C CA . CYS A 1 82 ? -4.166 10.637 -8.874 1.00 0.00 82 CYS X CA 5
ATOM 7647 C C . CYS A 1 82 ? -4.739 11.275 -7.603 1.00 0.00 82 CYS X C 5
ATOM 7648 O O . CYS A 1 82 ? -5.105 12.462 -7.626 1.00 0.00 82 CYS X O 5
ATOM 7655 N N . GLU A 1 83 ? -4.717 10.537 -6.497 1.00 0.00 83 GLU X N 5
ATOM 7656 C CA . GLU A 1 83 ? -5.466 10.889 -5.272 1.00 0.00 83 GLU X CA 5
ATOM 7657 C C . GLU A 1 83 ? -6.962 11.043 -5.605 1.00 0.00 83 GLU X C 5
ATOM 7658 O O . GLU A 1 83 ? -7.414 12.079 -6.110 1.00 0.00 83 GLU X O 5
ATOM 7670 N N . GLY A 1 84 ? -7.700 10.016 -5.369 1.00 0.00 84 GLY X N 5
ATOM 7671 C CA . GLY A 1 84 ? -9.093 9.976 -5.711 1.00 0.00 84 GLY X CA 5
ATOM 7672 C C . GLY A 1 84 ? -9.643 8.642 -5.352 1.00 0.00 84 GLY X C 5
ATOM 7673 O O . GLY A 1 84 ? -8.892 7.726 -5.128 1.00 0.00 84 GLY X O 5
ATOM 7677 N N . LYS A 1 85 ? -10.919 8.510 -5.288 1.00 0.00 85 LYS X N 5
ATOM 7678 C CA . LYS A 1 85 ? -11.489 7.263 -4.840 1.00 0.00 85 LYS X CA 5
ATOM 7679 C C . LYS A 1 85 ? -11.784 6.306 -5.990 1.00 0.00 85 LYS X C 5
ATOM 7680 O O . LYS A 1 85 ? -11.521 5.105 -5.882 1.00 0.00 85 LYS X O 5
ATOM 7699 N N . ASP A 1 86 ? -12.303 6.816 -7.085 1.00 0.00 86 ASP X N 5
ATOM 7700 C CA . ASP A 1 86 ? -12.507 5.972 -8.254 1.00 0.00 86 ASP X CA 5
ATOM 7701 C C . ASP A 1 86 ? -11.316 6.112 -9.193 1.00 0.00 86 ASP X C 5
ATOM 7702 O O . ASP A 1 86 ? -10.711 5.100 -9.581 1.00 0.00 86 ASP X O 5
ATOM 7711 N N . ALA A 1 87 ? -10.958 7.379 -9.513 1.00 0.00 87 ALA X N 5
ATOM 7712 C CA . ALA A 1 87 ? -9.805 7.775 -10.366 1.00 0.00 87 ALA X CA 5
ATOM 7713 C C . ALA A 1 87 ? -9.874 7.261 -11.817 1.00 0.00 87 ALA X C 5
ATOM 7714 O O . ALA A 1 87 ? -9.821 8.045 -12.765 1.00 0.00 87 ALA X O 5
ATOM 7721 N N . GLY A 1 88 ? -9.959 5.971 -11.965 1.00 0.00 88 GLY X N 5
ATOM 7722 C CA . GLY A 1 88 ? -9.981 5.319 -13.244 1.00 0.00 88 GLY X CA 5
ATOM 7723 C C . GLY A 1 88 ? -9.762 3.850 -13.037 1.00 0.00 88 GLY X C 5
ATOM 7724 O O . GLY A 1 88 ? -10.686 3.112 -12.704 1.00 0.00 88 GLY X O 5
ATOM 7728 N N . ASN A 1 89 ? -8.542 3.436 -13.175 1.00 0.00 89 ASN X N 5
ATOM 7729 C CA . ASN A 1 89 ? -8.161 2.070 -12.899 1.00 0.00 89 ASN X CA 5
ATOM 7730 C C . ASN A 1 89 ? -7.288 2.063 -11.662 1.00 0.00 89 ASN X C 5
ATOM 7731 O O . ASN A 1 89 ? -6.091 2.370 -11.733 1.00 0.00 89 ASN X O 5
ATOM 7742 N N . ALA A 1 90 ? -7.882 1.781 -10.544 1.00 0.00 90 ALA X N 5
ATOM 7743 C CA . ALA A 1 90 ? -7.181 1.754 -9.285 1.00 0.00 90 ALA X CA 5
ATOM 7744 C C . ALA A 1 90 ? -7.410 0.424 -8.611 1.00 0.00 90 ALA X C 5
ATOM 7745 O O . ALA A 1 90 ? -8.495 0.158 -8.105 1.00 0.00 90 ALA X O 5
ATOM 7752 N N . ALA A 1 91 ? -6.413 -0.411 -8.638 1.00 0.00 91 ALA X N 5
ATOM 7753 C CA . ALA A 1 91 ? -6.523 -1.739 -8.097 1.00 0.00 91 ALA X CA 5
ATOM 7754 C C . ALA A 1 91 ? -6.005 -1.786 -6.686 1.00 0.00 91 ALA X C 5
ATOM 7755 O O . ALA A 1 91 ? -4.786 -1.774 -6.441 1.00 0.00 91 ALA X O 5
ATOM 7762 N N . GLY A 1 92 ? -6.921 -1.817 -5.772 1.00 0.00 92 GLY X N 5
ATOM 7763 C CA . GLY A 1 92 ? -6.581 -1.873 -4.394 1.00 0.00 92 GLY X CA 5
ATOM 7764 C C . GLY A 1 92 ? -6.553 -3.294 -3.919 1.00 0.00 92 GLY X C 5
ATOM 7765 O O . GLY A 1 92 ? -7.539 -4.037 -4.114 1.00 0.00 92 GLY X O 5
ATOM 7769 N N . THR A 1 93 ? -5.432 -3.681 -3.343 1.00 0.00 93 THR X N 5
ATOM 7770 C CA . THR A 1 93 ? -5.207 -5.005 -2.788 1.00 0.00 93 THR X CA 5
ATOM 7771 C C . THR A 1 93 ? -5.104 -6.047 -3.911 1.00 0.00 93 THR X C 5
ATOM 7772 O O . THR A 1 93 ? -6.089 -6.712 -4.240 1.00 0.00 93 THR X O 5
ATOM 7783 N N . GLY A 1 94 ? -3.927 -6.154 -4.536 1.00 0.00 94 GLY X N 5
ATOM 7784 C CA . GLY A 1 94 ? -3.764 -7.132 -5.613 1.00 0.00 94 GLY X CA 5
ATOM 7785 C C . GLY A 1 94 ? -4.493 -6.766 -6.910 1.00 0.00 94 GLY X C 5
ATOM 7786 O O . GLY A 1 94 ? -5.221 -5.773 -6.970 1.00 0.00 94 GLY X O 5
ATOM 7790 N N . ASP A 1 95 ? -4.278 -7.569 -7.938 1.00 0.00 95 ASP X N 5
ATOM 7791 C CA . ASP A 1 95 ? -4.935 -7.403 -9.241 1.00 0.00 95 ASP X CA 5
ATOM 7792 C C . ASP A 1 95 ? -4.804 -8.665 -10.055 1.00 0.00 95 ASP X C 5
ATOM 7793 O O . ASP A 1 95 ? -3.705 -9.023 -10.470 1.00 0.00 95 ASP X O 5
ATOM 7802 N N . GLU A 1 96 ? -5.934 -9.326 -10.236 1.00 0.00 96 GLU X N 5
ATOM 7803 C CA . GLU A 1 96 ? -6.105 -10.591 -10.973 1.00 0.00 96 GLU X CA 5
ATOM 7804 C C . GLU A 1 96 ? -7.437 -11.145 -10.530 1.00 0.00 96 GLU X C 5
ATOM 7805 O O . GLU A 1 96 ? -8.257 -11.606 -11.330 1.00 0.00 96 GLU X O 5
ATOM 7817 N N . SER A 1 97 ? -7.633 -11.024 -9.233 1.00 0.00 97 SER X N 5
ATOM 7818 C CA . SER A 1 97 ? -8.757 -11.518 -8.487 1.00 0.00 97 SER X CA 5
ATOM 7819 C C . SER A 1 97 ? -10.109 -11.217 -9.135 1.00 0.00 97 SER X C 5
ATOM 7820 O O . SER A 1 97 ? -10.877 -12.133 -9.430 1.00 0.00 97 SER X O 5
ATOM 7828 N N . ASP A 1 98 ? -10.386 -9.958 -9.391 1.00 0.00 98 ASP X N 5
ATOM 7829 C CA . ASP A 1 98 ? -11.694 -9.609 -9.895 1.00 0.00 98 ASP X CA 5
ATOM 7830 C C . ASP A 1 98 ? -11.647 -9.315 -11.375 1.00 0.00 98 ASP X C 5
ATOM 7831 O O . ASP A 1 98 ? -12.594 -8.817 -11.937 1.00 0.00 98 ASP X O 5
ATOM 7840 N N . GLU A 1 99 ? -10.537 -9.636 -12.014 1.00 0.00 99 GLU X N 5
ATOM 7841 C CA . GLU A 1 99 ? -10.428 -9.433 -13.440 1.00 0.00 99 GLU X CA 5
ATOM 7842 C C . GLU A 1 99 ? -11.104 -10.604 -14.114 1.00 0.00 99 GLU X C 5
ATOM 7843 O O . GLU A 1 99 ? -10.473 -11.633 -14.389 1.00 0.00 99 GLU X O 5
ATOM 7855 N N . VAL A 1 100 ? -12.382 -10.488 -14.308 1.00 0.00 100 VAL X N 5
ATOM 7856 C CA . VAL A 1 100 ? -13.159 -11.585 -14.813 1.00 0.00 100 VAL X CA 5
ATOM 7857 C C . VAL A 1 100 ? -13.685 -11.358 -16.221 1.00 0.00 100 VAL X C 5
ATOM 7858 O O . VAL A 1 100 ? -13.510 -12.225 -17.083 1.00 0.00 100 VAL X O 5
ATOM 7871 N N . ASP A 1 101 ? -14.291 -10.197 -16.464 1.00 0.00 101 ASP X N 5
ATOM 7872 C CA . ASP A 1 101 ? -14.908 -9.880 -17.773 1.00 0.00 101 ASP X CA 5
ATOM 7873 C C . ASP A 1 101 ? -15.580 -8.533 -17.715 1.00 0.00 101 ASP X C 5
ATOM 7874 O O . ASP A 1 101 ? -15.301 -7.659 -18.531 1.00 0.00 101 ASP X O 5
ATOM 7883 N N . GLU A 1 102 ? -16.490 -8.373 -16.738 1.00 0.00 102 GLU X N 5
ATOM 7884 C CA . GLU A 1 102 ? -17.175 -7.095 -16.508 1.00 0.00 102 GLU X CA 5
ATOM 7885 C C . GLU A 1 102 ? -16.112 -6.047 -16.215 1.00 0.00 102 GLU X C 5
ATOM 7886 O O . GLU A 1 102 ? -16.169 -4.902 -16.673 1.00 0.00 102 GLU X O 5
ATOM 7898 N N . ASP A 1 103 ? -15.168 -6.472 -15.448 1.00 0.00 103 ASP X N 5
ATOM 7899 C CA . ASP A 1 103 ? -14.002 -5.759 -15.100 1.00 0.00 103 ASP X CA 5
ATOM 7900 C C . ASP A 1 103 ? -13.014 -6.840 -14.896 1.00 0.00 103 ASP X C 5
ATOM 7901 O O . ASP A 1 103 ? -11.886 -6.738 -15.365 1.00 0.00 103 ASP X O 5
ATOM 7911 N N . GLU A 1 1 ? -18.149 6.605 1.141 1.00 0.00 1 GLU X N 6
ATOM 7912 C CA . GLU A 1 1 ? -16.729 6.609 1.469 1.00 0.00 1 GLU X CA 6
ATOM 7913 C C . GLU A 1 1 ? -16.427 5.472 2.402 1.00 0.00 1 GLU X C 6
ATOM 7914 O O . GLU A 1 1 ? -16.481 5.614 3.622 1.00 0.00 1 GLU X O 6
ATOM 7928 N N . GLU A 1 2 ? -16.167 4.334 1.829 1.00 0.00 2 GLU X N 6
ATOM 7929 C CA . GLU A 1 2 ? -15.927 3.138 2.583 1.00 0.00 2 GLU X CA 6
ATOM 7930 C C . GLU A 1 2 ? -15.028 2.212 1.790 1.00 0.00 2 GLU X C 6
ATOM 7931 O O . GLU A 1 2 ? -14.923 1.017 2.069 1.00 0.00 2 GLU X O 6
ATOM 7943 N N . ARG A 1 3 ? -14.334 2.771 0.831 1.00 0.00 3 ARG X N 6
ATOM 7944 C CA . ARG A 1 3 ? -13.507 1.981 -0.043 1.00 0.00 3 ARG X CA 6
ATOM 7945 C C . ARG A 1 3 ? -12.145 2.595 -0.132 1.00 0.00 3 ARG X C 6
ATOM 7946 O O . ARG A 1 3 ? -11.817 3.531 0.614 1.00 0.00 3 ARG X O 6
ATOM 7967 N N . GLU A 1 4 ? -11.379 2.107 -1.032 1.00 0.00 4 GLU X N 6
ATOM 7968 C CA . GLU A 1 4 ? -10.051 2.563 -1.223 1.00 0.00 4 GLU X CA 6
ATOM 7969 C C . GLU A 1 4 ? -9.953 3.564 -2.296 1.00 0.00 4 GLU X C 6
ATOM 7970 O O . GLU A 1 4 ? -10.707 3.521 -3.258 1.00 0.00 4 GLU X O 6
ATOM 7982 N N . ASP A 1 5 ? -9.055 4.496 -2.101 1.00 0.00 5 ASP X N 6
ATOM 7983 C CA . ASP A 1 5 ? -8.739 5.466 -3.145 1.00 0.00 5 ASP X CA 6
ATOM 7984 C C . ASP A 1 5 ? -7.924 4.755 -4.218 1.00 0.00 5 ASP X C 6
ATOM 7985 O O . ASP A 1 5 ? -7.619 3.562 -4.083 1.00 0.00 5 ASP X O 6
ATOM 7994 N N . CYS A 1 6 ? -7.553 5.424 -5.238 1.00 0.00 6 CYS X N 6
ATOM 7995 C CA . CYS A 1 6 ? -6.891 4.742 -6.295 1.00 0.00 6 CYS X CA 6
ATOM 7996 C C . CYS A 1 6 ? -5.424 4.792 -6.256 1.00 0.00 6 CYS X C 6
ATOM 7997 O O . CYS A 1 6 ? -4.768 5.786 -6.627 1.00 0.00 6 CYS X O 6
ATOM 8004 N N . TRP A 1 7 ? -4.906 3.711 -5.854 1.00 0.00 7 TRP X N 6
ATOM 8005 C CA . TRP A 1 7 ? -3.535 3.522 -5.807 1.00 0.00 7 TRP X CA 6
ATOM 8006 C C . TRP A 1 7 ? -3.208 2.769 -7.074 1.00 0.00 7 TRP X C 6
ATOM 8007 O O . TRP A 1 7 ? -4.096 2.182 -7.699 1.00 0.00 7 TRP X O 6
ATOM 8028 N N . THR A 1 8 ? -2.021 2.795 -7.465 1.00 0.00 8 THR X N 6
ATOM 8029 C CA . THR A 1 8 ? -1.636 2.090 -8.634 1.00 0.00 8 THR X CA 6
ATOM 8030 C C . THR A 1 8 ? -0.931 0.819 -8.211 1.00 0.00 8 THR X C 6
ATOM 8031 O O . THR A 1 8 ? -0.013 0.832 -7.371 1.00 0.00 8 THR X O 6
ATOM 8042 N N . PHE A 1 9 ? -1.439 -0.276 -8.705 1.00 0.00 9 PHE X N 6
ATOM 8043 C CA . PHE A 1 9 ? -0.938 -1.556 -8.358 1.00 0.00 9 PHE X CA 6
ATOM 8044 C C . PHE A 1 9 ? -0.006 -2.066 -9.433 1.00 0.00 9 PHE X C 6
ATOM 8045 O O . PHE A 1 9 ? -0.311 -1.939 -10.637 1.00 0.00 9 PHE X O 6
ATOM 8062 N N . TYR A 1 10 ? 1.120 -2.617 -9.045 1.00 0.00 10 TYR X N 6
ATOM 8063 C CA . TYR A 1 10 ? 1.983 -3.207 -10.037 1.00 0.00 10 TYR X CA 6
ATOM 8064 C C . TYR A 1 10 ? 1.852 -4.735 -10.059 1.00 0.00 10 TYR X C 6
ATOM 8065 O O . TYR A 1 10 ? 1.398 -5.300 -11.076 1.00 0.00 10 TYR X O 6
ATOM 8083 N N . ALA A 1 11 ? 2.166 -5.408 -8.958 1.00 0.00 11 ALA X N 6
ATOM 8084 C CA . ALA A 1 11 ? 2.201 -6.870 -8.952 1.00 0.00 11 ALA X CA 6
ATOM 8085 C C . ALA A 1 11 ? 2.348 -7.344 -7.544 1.00 0.00 11 ALA X C 6
ATOM 8086 O O . ALA A 1 11 ? 2.589 -6.534 -6.670 1.00 0.00 11 ALA X O 6
ATOM 8093 N N . ASN A 1 12 ? 2.120 -8.616 -7.242 1.00 0.00 12 ASN X N 6
ATOM 8094 C CA . ASN A 1 12 ? 2.442 -8.949 -5.882 1.00 0.00 12 ASN X CA 6
ATOM 8095 C C . ASN A 1 12 ? 3.928 -9.188 -5.913 1.00 0.00 12 ASN X C 6
ATOM 8096 O O . ASN A 1 12 ? 4.426 -10.114 -6.550 1.00 0.00 12 ASN X O 6
ATOM 8107 N N . ARG A 1 13 ? 4.615 -8.329 -5.236 1.00 0.00 13 ARG X N 6
ATOM 8108 C CA . ARG A 1 13 ? 6.060 -8.285 -5.221 1.00 0.00 13 ARG X CA 6
ATOM 8109 C C . ARG A 1 13 ? 6.564 -7.607 -3.983 1.00 0.00 13 ARG X C 6
ATOM 8110 O O . ARG A 1 13 ? 5.773 -7.020 -3.243 1.00 0.00 13 ARG X O 6
ATOM 8131 N N . LYS A 1 14 ? 7.842 -7.737 -3.697 1.00 0.00 14 LYS X N 6
ATOM 8132 C CA . LYS A 1 14 ? 8.422 -6.994 -2.619 1.00 0.00 14 LYS X CA 6
ATOM 8133 C C . LYS A 1 14 ? 9.932 -6.796 -2.701 1.00 0.00 14 LYS X C 6
ATOM 8134 O O . LYS A 1 14 ? 10.685 -7.712 -2.981 1.00 0.00 14 LYS X O 6
ATOM 8153 N N . TYR A 1 15 ? 10.353 -5.597 -2.404 1.00 0.00 15 TYR X N 6
ATOM 8154 C CA . TYR A 1 15 ? 11.719 -5.335 -2.105 1.00 0.00 15 TYR X CA 6
ATOM 8155 C C . TYR A 1 15 ? 11.852 -5.835 -0.687 1.00 0.00 15 TYR X C 6
ATOM 8156 O O . TYR A 1 15 ? 11.328 -5.221 0.229 1.00 0.00 15 TYR X O 6
ATOM 8174 N N . THR A 1 16 ? 12.413 -7.014 -0.565 1.00 0.00 16 THR X N 6
ATOM 8175 C CA . THR A 1 16 ? 12.535 -7.817 0.659 1.00 0.00 16 THR X CA 6
ATOM 8176 C C . THR A 1 16 ? 13.222 -7.155 1.896 1.00 0.00 16 THR X C 6
ATOM 8177 O O . THR A 1 16 ? 13.786 -7.848 2.750 1.00 0.00 16 THR X O 6
ATOM 8188 N N . ASP A 1 17 ? 13.109 -5.863 2.020 1.00 0.00 17 ASP X N 6
ATOM 8189 C CA . ASP A 1 17 ? 13.575 -5.146 3.172 1.00 0.00 17 ASP X CA 6
ATOM 8190 C C . ASP A 1 17 ? 12.396 -4.402 3.751 1.00 0.00 17 ASP X C 6
ATOM 8191 O O . ASP A 1 17 ? 12.010 -3.336 3.272 1.00 0.00 17 ASP X O 6
ATOM 8200 N N . PHE A 1 18 ? 11.817 -4.983 4.771 1.00 0.00 18 PHE X N 6
ATOM 8201 C CA . PHE A 1 18 ? 10.550 -4.520 5.343 1.00 0.00 18 PHE X CA 6
ATOM 8202 C C . PHE A 1 18 ? 10.814 -3.488 6.459 1.00 0.00 18 PHE X C 6
ATOM 8203 O O . PHE A 1 18 ? 9.996 -3.267 7.349 1.00 0.00 18 PHE X O 6
ATOM 8220 N N . ASP A 1 19 ? 11.932 -2.815 6.327 1.00 0.00 19 ASP X N 6
ATOM 8221 C CA . ASP A 1 19 ? 12.448 -1.835 7.295 1.00 0.00 19 ASP X CA 6
ATOM 8222 C C . ASP A 1 19 ? 11.642 -0.536 7.312 1.00 0.00 19 ASP X C 6
ATOM 8223 O O . ASP A 1 19 ? 11.665 0.204 8.290 1.00 0.00 19 ASP X O 6
ATOM 8232 N N . LYS A 1 20 ? 10.912 -0.301 6.242 1.00 0.00 20 LYS X N 6
ATOM 8233 C CA . LYS A 1 20 ? 10.215 0.978 5.966 1.00 0.00 20 LYS X CA 6
ATOM 8234 C C . LYS A 1 20 ? 9.155 1.409 7.014 1.00 0.00 20 LYS X C 6
ATOM 8235 O O . LYS A 1 20 ? 8.600 2.497 6.897 1.00 0.00 20 LYS X O 6
ATOM 8254 N N . SER A 1 21 ? 8.895 0.561 8.007 1.00 0.00 21 SER X N 6
ATOM 8255 C CA . SER A 1 21 ? 7.968 0.848 9.092 1.00 0.00 21 SER X CA 6
ATOM 8256 C C . SER A 1 21 ? 6.506 0.904 8.631 1.00 0.00 21 SER X C 6
ATOM 8257 O O . SER A 1 21 ? 5.957 1.966 8.197 1.00 0.00 21 SER X O 6
ATOM 8265 N N . PHE A 1 22 ? 5.889 -0.238 8.688 1.00 0.00 22 PHE X N 6
ATOM 8266 C CA . PHE A 1 22 ? 4.513 -0.384 8.327 1.00 0.00 22 PHE X CA 6
ATOM 8267 C C . PHE A 1 22 ? 3.734 -0.697 9.558 1.00 0.00 22 PHE X C 6
ATOM 8268 O O . PHE A 1 22 ? 4.187 -1.480 10.399 1.00 0.00 22 PHE X O 6
ATOM 8285 N N . LYS A 1 23 ? 2.600 -0.097 9.692 1.00 0.00 23 LYS X N 6
ATOM 8286 C CA . LYS A 1 23 ? 1.769 -0.349 10.832 1.00 0.00 23 LYS X CA 6
ATOM 8287 C C . LYS A 1 23 ? 0.697 -1.307 10.386 1.00 0.00 23 LYS X C 6
ATOM 8288 O O . LYS A 1 23 ? 0.164 -1.162 9.278 1.00 0.00 23 LYS X O 6
ATOM 8307 N N . LYS A 1 24 ? 0.388 -2.288 11.191 1.00 0.00 24 LYS X N 6
ATOM 8308 C CA . LYS A 1 24 ? -0.540 -3.276 10.763 1.00 0.00 24 LYS X CA 6
ATOM 8309 C C . LYS A 1 24 ? -1.645 -3.512 11.763 1.00 0.00 24 LYS X C 6
ATOM 8310 O O . LYS A 1 24 ? -1.427 -3.623 12.982 1.00 0.00 24 LYS X O 6
ATOM 8329 N N . SER A 1 25 ? -2.810 -3.451 11.259 1.00 0.00 25 SER X N 6
ATOM 8330 C CA . SER A 1 25 ? -4.016 -3.839 11.906 1.00 0.00 25 SER X CA 6
ATOM 8331 C C . SER A 1 25 ? -4.888 -4.213 10.751 1.00 0.00 25 SER X C 6
ATOM 8332 O O . SER A 1 25 ? -4.908 -3.463 9.762 1.00 0.00 25 SER X O 6
ATOM 8340 N N . SER A 1 26 ? -5.562 -5.330 10.766 1.00 0.00 26 SER X N 6
ATOM 8341 C CA . SER A 1 26 ? -6.287 -5.612 9.587 1.00 0.00 26 SER X CA 6
ATOM 8342 C C . SER A 1 26 ? -7.666 -5.015 9.666 1.00 0.00 26 SER X C 6
ATOM 8343 O O . SER A 1 26 ? -8.578 -5.534 10.320 1.00 0.00 26 SER X O 6
ATOM 8351 N N . ASP A 1 27 ? -7.761 -3.871 9.078 1.00 0.00 27 ASP X N 6
ATOM 8352 C CA . ASP A 1 27 ? -8.974 -3.218 8.790 1.00 0.00 27 ASP X CA 6
ATOM 8353 C C . ASP A 1 27 ? -8.857 -2.769 7.418 1.00 0.00 27 ASP X C 6
ATOM 8354 O O . ASP A 1 27 ? -8.063 -1.857 7.165 1.00 0.00 27 ASP X O 6
ATOM 8363 N N . LEU A 1 28 ? -9.556 -3.361 6.509 1.00 0.00 28 LEU X N 6
ATOM 8364 C CA . LEU A 1 28 ? -9.442 -2.903 5.150 1.00 0.00 28 LEU X CA 6
ATOM 8365 C C . LEU A 1 28 ? -9.887 -1.460 5.057 1.00 0.00 28 LEU X C 6
ATOM 8366 O O . LEU A 1 28 ? -9.264 -0.670 4.383 1.00 0.00 28 LEU X O 6
ATOM 8382 N N . ASP A 1 29 ? -10.927 -1.123 5.788 1.00 0.00 29 ASP X N 6
ATOM 8383 C CA . ASP A 1 29 ? -11.447 0.236 5.796 1.00 0.00 29 ASP X CA 6
ATOM 8384 C C . ASP A 1 29 ? -10.430 1.203 6.381 1.00 0.00 29 ASP X C 6
ATOM 8385 O O . ASP A 1 29 ? -10.066 2.223 5.769 1.00 0.00 29 ASP X O 6
ATOM 8394 N N . GLU A 1 30 ? -9.931 0.838 7.559 1.00 0.00 30 GLU X N 6
ATOM 8395 C CA . GLU A 1 30 ? -9.001 1.670 8.310 1.00 0.00 30 GLU X CA 6
ATOM 8396 C C . GLU A 1 30 ? -7.730 1.907 7.609 1.00 0.00 30 GLU X C 6
ATOM 8397 O O . GLU A 1 30 ? -7.170 2.969 7.710 1.00 0.00 30 GLU X O 6
ATOM 8409 N N . CYS A 1 31 ? -7.214 0.906 6.971 1.00 0.00 31 CYS X N 6
ATOM 8410 C CA . CYS A 1 31 ? -5.957 1.076 6.250 1.00 0.00 31 CYS X CA 6
ATOM 8411 C C . CYS A 1 31 ? -6.082 2.182 5.228 1.00 0.00 31 CYS X C 6
ATOM 8412 O O . CYS A 1 31 ? -5.193 3.022 5.106 1.00 0.00 31 CYS X O 6
ATOM 8419 N N . LYS A 1 32 ? -7.189 2.194 4.521 1.00 0.00 32 LYS X N 6
ATOM 8420 C CA . LYS A 1 32 ? -7.410 3.193 3.507 1.00 0.00 32 LYS X CA 6
ATOM 8421 C C . LYS A 1 32 ? -7.483 4.514 4.141 1.00 0.00 32 LYS X C 6
ATOM 8422 O O . LYS A 1 32 ? -6.824 5.453 3.717 1.00 0.00 32 LYS X O 6
ATOM 8441 N N . LYS A 1 33 ? -8.240 4.549 5.226 1.00 0.00 33 LYS X N 6
ATOM 8442 C CA . LYS A 1 33 ? -8.467 5.752 5.939 1.00 0.00 33 LYS X CA 6
ATOM 8443 C C . LYS A 1 33 ? -7.133 6.298 6.466 1.00 0.00 33 LYS X C 6
ATOM 8444 O O . LYS A 1 33 ? -6.852 7.467 6.306 1.00 0.00 33 LYS X O 6
ATOM 8463 N N . THR A 1 34 ? -6.302 5.408 7.056 1.00 0.00 34 THR X N 6
ATOM 8464 C CA . THR A 1 34 ? -5.044 5.794 7.615 1.00 0.00 34 THR X CA 6
ATOM 8465 C C . THR A 1 34 ? -4.161 6.342 6.540 1.00 0.00 34 THR X C 6
ATOM 8466 O O . THR A 1 34 ? -3.504 7.373 6.730 1.00 0.00 34 THR X O 6
ATOM 8477 N N . CYS A 1 35 ? -4.150 5.663 5.400 1.00 0.00 35 CYS X N 6
ATOM 8478 C CA . CYS A 1 35 ? -3.387 6.160 4.307 1.00 0.00 35 CYS X CA 6
ATOM 8479 C C . CYS A 1 35 ? -3.801 7.524 3.806 1.00 0.00 35 CYS X C 6
ATOM 8480 O O . CYS A 1 35 ? -2.960 8.371 3.551 1.00 0.00 35 CYS X O 6
ATOM 8487 N N . PHE A 1 36 ? -5.086 7.778 3.714 1.00 0.00 36 PHE X N 6
ATOM 8488 C CA . PHE A 1 36 ? -5.505 9.097 3.294 1.00 0.00 36 PHE X CA 6
ATOM 8489 C C . PHE A 1 36 ? -5.059 10.102 4.364 1.00 0.00 36 PHE X C 6
ATOM 8490 O O . PHE A 1 36 ? -4.661 11.237 4.051 1.00 0.00 36 PHE X O 6
ATOM 8507 N N . LYS A 1 37 ? -5.141 9.675 5.625 1.00 0.00 37 LYS X N 6
ATOM 8508 C CA . LYS A 1 37 ? -4.845 10.540 6.729 1.00 0.00 37 LYS X CA 6
ATOM 8509 C C . LYS A 1 37 ? -3.419 11.110 6.906 1.00 0.00 37 LYS X C 6
ATOM 8510 O O . LYS A 1 37 ? -3.337 12.330 7.051 1.00 0.00 37 LYS X O 6
ATOM 8529 N N . THR A 1 38 ? -2.285 10.302 6.987 1.00 0.00 38 THR X N 6
ATOM 8530 C CA . THR A 1 38 ? -1.072 11.041 7.389 1.00 0.00 38 THR X CA 6
ATOM 8531 C C . THR A 1 38 ? -0.465 11.950 6.235 1.00 0.00 38 THR X C 6
ATOM 8532 O O . THR A 1 38 ? -1.201 12.393 5.349 1.00 0.00 38 THR X O 6
ATOM 8543 N N . GLU A 1 39 ? 0.889 12.190 6.173 1.00 0.00 39 GLU X N 6
ATOM 8544 C CA . GLU A 1 39 ? 1.600 12.501 4.922 1.00 0.00 39 GLU X CA 6
ATOM 8545 C C . GLU A 1 39 ? 1.978 11.306 4.126 1.00 0.00 39 GLU X C 6
ATOM 8546 O O . GLU A 1 39 ? 1.522 11.033 3.026 1.00 0.00 39 GLU X O 6
ATOM 8558 N N . TYR A 1 40 ? 2.784 10.534 4.861 1.00 0.00 40 TYR X N 6
ATOM 8559 C CA . TYR A 1 40 ? 3.550 9.404 4.394 1.00 0.00 40 TYR X CA 6
ATOM 8560 C C . TYR A 1 40 ? 2.773 8.281 3.943 1.00 0.00 40 TYR X C 6
ATOM 8561 O O . TYR A 1 40 ? 3.272 7.467 3.180 1.00 0.00 40 TYR X O 6
ATOM 8579 N N . CYS A 1 41 ? 1.627 8.116 4.528 1.00 0.00 41 CYS X N 6
ATOM 8580 C CA . CYS A 1 41 ? 0.857 6.933 4.242 1.00 0.00 41 CYS X CA 6
ATOM 8581 C C . CYS A 1 41 ? 0.301 7.021 2.809 1.00 0.00 41 CYS X C 6
ATOM 8582 O O . CYS A 1 41 ? -0.759 7.507 2.563 1.00 0.00 41 CYS X O 6
ATOM 8589 N N . TYR A 1 42 ? 1.135 6.687 1.878 1.00 0.00 42 TYR X N 6
ATOM 8590 C CA . TYR A 1 42 ? 0.804 6.695 0.482 1.00 0.00 42 TYR X CA 6
ATOM 8591 C C . TYR A 1 42 ? 1.218 5.398 -0.165 1.00 0.00 42 TYR X C 6
ATOM 8592 O O . TYR A 1 42 ? 1.214 5.272 -1.390 1.00 0.00 42 TYR X O 6
ATOM 8610 N N . ILE A 1 43 ? 1.594 4.428 0.659 1.00 0.00 43 ILE X N 6
ATOM 8611 C CA . ILE A 1 43 ? 1.905 3.105 0.169 1.00 0.00 43 ILE X CA 6
ATOM 8612 C C . ILE A 1 43 ? 1.300 2.121 1.105 1.00 0.00 43 ILE X C 6
ATOM 8613 O O . ILE A 1 43 ? 1.207 2.388 2.297 1.00 0.00 43 ILE X O 6
ATOM 8629 N N . VAL A 1 44 ? 0.813 1.041 0.597 1.00 0.00 44 VAL X N 6
ATOM 8630 C CA . VAL A 1 44 ? 0.194 0.067 1.434 1.00 0.00 44 VAL X CA 6
ATOM 8631 C C . VAL A 1 44 ? 0.678 -1.318 1.005 1.00 0.00 44 VAL X C 6
ATOM 8632 O O . VAL A 1 44 ? 1.036 -1.531 -0.178 1.00 0.00 44 VAL X O 6
ATOM 8645 N N . PHE A 1 45 ? 0.784 -2.214 1.952 1.00 0.00 45 PHE X N 6
ATOM 8646 C CA . PHE A 1 45 ? 1.120 -3.579 1.680 1.00 0.00 45 PHE X CA 6
ATOM 8647 C C . PHE A 1 45 ? 0.037 -4.454 2.253 1.00 0.00 45 PHE X C 6
ATOM 8648 O O . PHE A 1 45 ? -0.331 -4.335 3.415 1.00 0.00 45 PHE X O 6
ATOM 8665 N N . GLU A 1 46 ? -0.444 -5.351 1.481 1.00 0.00 46 GLU X N 6
ATOM 8666 C CA . GLU A 1 46 ? -1.550 -6.170 1.919 1.00 0.00 46 GLU X CA 6
ATOM 8667 C C . GLU A 1 46 ? -1.147 -7.622 1.794 1.00 0.00 46 GLU X C 6
ATOM 8668 O O . GLU A 1 46 ? -0.707 -8.051 0.733 1.00 0.00 46 GLU X O 6
ATOM 8680 N N . ASP A 1 47 ? -1.233 -8.357 2.874 1.00 0.00 47 ASP X N 6
ATOM 8681 C CA . ASP A 1 47 ? -0.785 -9.744 2.870 1.00 0.00 47 ASP X CA 6
ATOM 8682 C C . ASP A 1 47 ? -1.977 -10.639 2.704 1.00 0.00 47 ASP X C 6
ATOM 8683 O O . ASP A 1 47 ? -2.947 -10.541 3.473 1.00 0.00 47 ASP X O 6
ATOM 8692 N N . THR A 1 48 ? -1.929 -11.490 1.735 1.00 0.00 48 THR X N 6
ATOM 8693 C CA . THR A 1 48 ? -3.035 -12.350 1.446 1.00 0.00 48 THR X CA 6
ATOM 8694 C C . THR A 1 48 ? -2.886 -13.732 2.128 1.00 0.00 48 THR X C 6
ATOM 8695 O O . THR A 1 48 ? -3.875 -14.410 2.408 1.00 0.00 48 THR X O 6
ATOM 8706 N N . VAL A 1 49 ? -1.669 -14.100 2.470 1.00 0.00 49 VAL X N 6
ATOM 8707 C CA . VAL A 1 49 ? -1.405 -15.411 3.063 1.00 0.00 49 VAL X CA 6
ATOM 8708 C C . VAL A 1 49 ? -1.767 -15.381 4.544 1.00 0.00 49 VAL X C 6
ATOM 8709 O O . VAL A 1 49 ? -2.468 -16.247 5.066 1.00 0.00 49 VAL X O 6
ATOM 8722 N N . ASN A 1 50 ? -1.338 -14.341 5.171 1.00 0.00 50 ASN X N 6
ATOM 8723 C CA . ASN A 1 50 ? -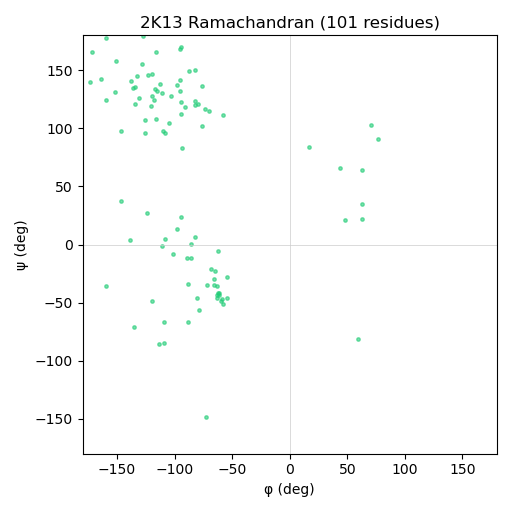1.544 -14.093 6.582 1.00 0.00 50 ASN X CA 6
ATOM 8724 C C . ASN A 1 50 ? -2.846 -13.387 6.799 1.00 0.00 50 ASN X C 6
ATOM 8725 O O . ASN A 1 50 ? -3.380 -13.391 7.911 1.00 0.00 50 ASN X O 6
ATOM 8736 N N . LYS A 1 51 ? -3.378 -12.829 5.716 1.00 0.00 51 LYS X N 6
ATOM 8737 C CA . LYS A 1 51 ? -4.558 -11.985 5.739 1.00 0.00 51 LYS X CA 6
ATOM 8738 C C . LYS A 1 51 ? -4.394 -10.864 6.750 1.00 0.00 51 LYS X C 6
ATOM 8739 O O . LYS A 1 51 ? -5.033 -10.841 7.813 1.00 0.00 51 LYS X O 6
ATOM 8758 N N . GLU A 1 52 ? -3.455 -9.994 6.441 1.00 0.00 52 GLU X N 6
ATOM 8759 C CA . GLU A 1 52 ? -3.095 -8.874 7.281 1.00 0.00 52 GLU X CA 6
ATOM 8760 C C . GLU A 1 52 ? -2.949 -7.633 6.426 1.00 0.00 52 GLU X C 6
ATOM 8761 O O . GLU A 1 52 ? -2.755 -7.739 5.209 1.00 0.00 52 GLU X O 6
ATOM 8773 N N . CYS A 1 53 ? -2.990 -6.472 7.038 1.00 0.00 53 CYS X N 6
ATOM 8774 C CA . CYS A 1 53 ? -2.928 -5.252 6.302 1.00 0.00 53 CYS X CA 6
ATOM 8775 C C . CYS A 1 53 ? -1.871 -4.402 6.920 1.00 0.00 53 CYS X C 6
ATOM 8776 O O . CYS A 1 53 ? -1.908 -4.144 8.122 1.00 0.00 53 CYS X O 6
ATOM 8783 N N . TYR A 1 54 ? -0.918 -4.000 6.133 1.00 0.00 54 TYR X N 6
ATOM 8784 C CA . TYR A 1 54 ? 0.154 -3.195 6.609 1.00 0.00 54 TYR X CA 6
ATOM 8785 C C . TYR A 1 54 ? 0.131 -1.928 5.820 1.00 0.00 54 TYR X C 6
ATOM 8786 O O . TYR A 1 54 ? 0.154 -1.947 4.601 1.00 0.00 54 TYR X O 6
ATOM 8804 N N . TYR A 1 55 ? 0.120 -0.856 6.472 1.00 0.00 55 TYR X N 6
ATOM 8805 C CA . TYR A 1 55 ? 0.130 0.397 5.764 1.00 0.00 55 TYR X CA 6
ATOM 8806 C C . TYR A 1 55 ? 1.427 1.142 5.969 1.00 0.00 55 TYR X C 6
ATOM 8807 O O . TYR A 1 55 ? 1.938 1.220 7.102 1.00 0.00 55 TYR X O 6
ATOM 8825 N N . ASN A 1 56 ? 2.004 1.607 4.862 1.00 0.00 56 ASN X N 6
ATOM 8826 C CA . ASN A 1 56 ? 3.293 2.329 4.889 1.00 0.00 56 ASN X CA 6
ATOM 8827 C C . ASN A 1 56 ? 3.108 3.664 5.489 1.00 0.00 56 ASN X C 6
ATOM 8828 O O . ASN A 1 56 ? 2.453 4.533 4.884 1.00 0.00 56 ASN X O 6
ATOM 8839 N N . VAL A 1 57 ? 3.726 3.850 6.659 1.00 0.00 57 VAL X N 6
ATOM 8840 C CA . VAL A 1 57 ? 3.477 5.073 7.452 1.00 0.00 57 VAL X CA 6
ATOM 8841 C C . VAL A 1 57 ? 4.653 6.015 7.468 1.00 0.00 57 VAL X C 6
ATOM 8842 O O . VAL A 1 57 ? 4.597 7.091 8.077 1.00 0.00 57 VAL X O 6
ATOM 8855 N N . VAL A 1 58 ? 5.709 5.625 6.833 1.00 0.00 58 VAL X N 6
ATOM 8856 C CA . VAL A 1 58 ? 6.887 6.472 6.742 1.00 0.00 58 VAL X CA 6
ATOM 8857 C C . VAL A 1 58 ? 7.142 6.663 5.259 1.00 0.00 58 VAL X C 6
ATOM 8858 O O . VAL A 1 58 ? 6.266 6.353 4.468 1.00 0.00 58 VAL X O 6
ATOM 8871 N N . ASP A 1 59 ? 8.247 7.237 4.892 1.00 0.00 59 ASP X N 6
ATOM 8872 C CA . ASP A 1 59 ? 8.596 7.440 3.512 1.00 0.00 59 ASP X CA 6
ATOM 8873 C C . ASP A 1 59 ? 8.506 6.123 2.770 1.00 0.00 59 ASP X C 6
ATOM 8874 O O . ASP A 1 59 ? 9.143 5.129 3.120 1.00 0.00 59 ASP X O 6
ATOM 8883 N N . GLY A 1 60 ? 7.648 6.129 1.821 1.00 0.00 60 GLY X N 6
ATOM 8884 C CA . GLY A 1 60 ? 7.312 4.949 1.098 1.00 0.00 60 GLY X CA 6
ATOM 8885 C C . GLY A 1 60 ? 7.413 5.095 -0.385 1.00 0.00 60 GLY X C 6
ATOM 8886 O O . GLY A 1 60 ? 7.608 4.135 -1.043 1.00 0.00 60 GLY X O 6
ATOM 8890 N N . GLU A 1 61 ? 7.342 6.321 -0.929 1.00 0.00 61 GLU X N 6
ATOM 8891 C CA . GLU A 1 61 ? 7.467 6.524 -2.403 1.00 0.00 61 GLU X CA 6
ATOM 8892 C C . GLU A 1 61 ? 8.864 6.221 -2.795 1.00 0.00 61 GLU X C 6
ATOM 8893 O O . GLU A 1 61 ? 9.219 6.078 -3.962 1.00 0.00 61 GLU X O 6
ATOM 8905 N N . GLU A 1 62 ? 9.652 6.268 -1.785 1.00 0.00 62 GLU X N 6
ATOM 8906 C CA . GLU A 1 62 ? 11.016 5.967 -1.763 1.00 0.00 62 GLU X CA 6
ATOM 8907 C C . GLU A 1 62 ? 11.200 4.470 -2.062 1.00 0.00 62 GLU X C 6
ATOM 8908 O O . GLU A 1 62 ? 12.291 4.026 -2.387 1.00 0.00 62 GLU X O 6
ATOM 8920 N N . LEU A 1 63 ? 10.111 3.702 -1.916 1.00 0.00 63 LEU X N 6
ATOM 8921 C CA . LEU A 1 63 ? 10.069 2.323 -2.373 1.00 0.00 63 LEU X CA 6
ATOM 8922 C C . LEU A 1 63 ? 9.726 2.362 -3.835 1.00 0.00 63 LEU X C 6
ATOM 8923 O O . LEU A 1 63 ? 8.592 2.693 -4.197 1.00 0.00 63 LEU X O 6
ATOM 8939 N N . ASP A 1 64 ? 10.677 2.089 -4.679 1.00 0.00 64 ASP X N 6
ATOM 8940 C CA . ASP A 1 64 ? 10.416 2.215 -6.085 1.00 0.00 64 ASP X CA 6
ATOM 8941 C C . ASP A 1 64 ? 10.010 0.884 -6.699 1.00 0.00 64 ASP X C 6
ATOM 8942 O O . ASP A 1 64 ? 10.699 -0.133 -6.567 1.00 0.00 64 ASP X O 6
ATOM 8951 N N . GLN A 1 65 ? 8.930 0.960 -7.413 1.00 0.00 65 GLN X N 6
ATOM 8952 C CA . GLN A 1 65 ? 8.144 -0.142 -7.968 1.00 0.00 65 GLN X CA 6
ATOM 8953 C C . GLN A 1 65 ? 8.972 -1.164 -8.795 1.00 0.00 65 GLN X C 6
ATOM 8954 O O . GLN A 1 65 ? 8.816 -2.386 -8.643 1.00 0.00 65 GLN X O 6
ATOM 8968 N N . GLU A 1 66 ? 9.876 -0.686 -9.637 1.00 0.00 66 GLU X N 6
ATOM 8969 C CA . GLU A 1 66 ? 10.635 -1.614 -10.494 1.00 0.00 66 GLU X CA 6
ATOM 8970 C C . GLU A 1 66 ? 11.752 -2.278 -9.733 1.00 0.00 66 GLU X C 6
ATOM 8971 O O . GLU A 1 66 ? 12.244 -3.326 -10.122 1.00 0.00 66 GLU X O 6
ATOM 8983 N N . LYS A 1 67 ? 12.116 -1.691 -8.626 1.00 0.00 67 LYS X N 6
ATOM 8984 C CA . LYS A 1 67 ? 13.228 -2.170 -7.842 1.00 0.00 67 LYS X CA 6
ATOM 8985 C C . LYS A 1 67 ? 12.744 -3.164 -6.792 1.00 0.00 67 LYS X C 6
ATOM 8986 O O . LYS A 1 67 ? 13.458 -3.537 -5.863 1.00 0.00 67 LYS X O 6
ATOM 9005 N N . PHE A 1 68 ? 11.520 -3.585 -6.976 1.00 0.00 68 PHE X N 6
ATOM 9006 C CA . PHE A 1 68 ? 10.922 -4.633 -6.214 1.00 0.00 68 PHE X CA 6
ATOM 9007 C C . PHE A 1 68 ? 11.263 -5.984 -6.826 1.00 0.00 68 PHE X C 6
ATOM 9008 O O . PHE A 1 68 ? 11.450 -6.109 -8.036 1.00 0.00 68 PHE X O 6
ATOM 9025 N N . VAL A 1 69 ? 11.361 -6.955 -5.986 1.00 0.00 69 VAL X N 6
ATOM 9026 C CA . VAL A 1 69 ? 11.695 -8.335 -6.317 1.00 0.00 69 VAL X CA 6
ATOM 9027 C C . VAL A 1 69 ? 10.462 -9.073 -5.871 1.00 0.00 69 VAL X C 6
ATOM 9028 O O . VAL A 1 69 ? 9.648 -8.468 -5.279 1.00 0.00 69 VAL X O 6
ATOM 9041 N N . VAL A 1 70 ? 10.223 -10.270 -6.209 1.00 0.00 70 VAL X N 6
ATOM 9042 C CA . VAL A 1 70 ? 8.951 -10.820 -5.791 1.00 0.00 70 VAL X CA 6
ATOM 9043 C C . VAL A 1 70 ? 9.014 -11.630 -4.483 1.00 0.00 70 VAL X C 6
ATOM 9044 O O . VAL A 1 70 ? 9.652 -12.671 -4.405 1.00 0.00 70 VAL X O 6
ATOM 9057 N N . ASP A 1 71 ? 8.331 -11.113 -3.470 1.00 0.00 71 ASP X N 6
ATOM 9058 C CA . ASP A 1 71 ? 8.028 -11.821 -2.245 1.00 0.00 71 ASP X CA 6
ATOM 9059 C C . ASP A 1 71 ? 6.513 -11.800 -2.242 1.00 0.00 71 ASP X C 6
ATOM 9060 O O . ASP A 1 71 ? 5.876 -10.825 -1.798 1.00 0.00 71 ASP X O 6
ATOM 9069 N N . GLU A 1 72 ? 5.974 -12.833 -2.855 1.00 0.00 72 GLU X N 6
ATOM 9070 C CA . GLU A 1 72 ? 4.575 -12.939 -3.329 1.00 0.00 72 GLU X CA 6
ATOM 9071 C C . GLU A 1 72 ? 3.504 -13.116 -2.248 1.00 0.00 72 GLU X C 6
ATOM 9072 O O . GLU A 1 72 ? 2.335 -13.328 -2.563 1.00 0.00 72 GLU X O 6
ATOM 9084 N N . ASN A 1 73 ? 3.885 -13.039 -1.014 1.00 0.00 73 ASN X N 6
ATOM 9085 C CA . ASN A 1 73 ? 2.911 -13.104 0.089 1.00 0.00 73 ASN X CA 6
ATOM 9086 C C . ASN A 1 73 ? 2.139 -11.777 0.229 1.00 0.00 73 ASN X C 6
ATOM 9087 O O . ASN A 1 73 ? 1.000 -11.740 0.727 1.00 0.00 73 ASN X O 6
ATOM 9098 N N . PHE A 1 74 ? 2.741 -10.716 -0.271 1.00 0.00 74 PHE X N 6
ATOM 9099 C CA . PHE A 1 74 ? 2.182 -9.387 -0.184 1.00 0.00 74 PHE X CA 6
ATOM 9100 C C . PHE A 1 74 ? 1.781 -8.824 -1.525 1.00 0.00 74 PHE X C 6
ATOM 9101 O O . PHE A 1 74 ? 2.178 -9.298 -2.570 1.00 0.00 74 PHE X O 6
ATOM 9118 N N . THR A 1 75 ? 1.121 -7.728 -1.409 1.00 0.00 75 THR X N 6
ATOM 9119 C CA . THR A 1 75 ? 0.571 -6.902 -2.429 1.00 0.00 75 THR X CA 6
ATOM 9120 C C . THR A 1 75 ? 1.276 -5.567 -2.299 1.00 0.00 75 THR X C 6
ATOM 9121 O O . THR A 1 75 ? 1.394 -5.066 -1.160 1.00 0.00 75 THR X O 6
ATOM 9132 N N . GLU A 1 76 ? 1.768 -4.982 -3.410 1.00 0.00 76 GLU X N 6
ATOM 9133 C CA . GLU A 1 76 ? 2.430 -3.712 -3.292 1.00 0.00 76 GLU X CA 6
ATOM 9134 C C . GLU A 1 76 ? 1.747 -2.661 -4.077 1.00 0.00 76 GLU X C 6
ATOM 9135 O O . GLU A 1 76 ? 1.489 -2.809 -5.245 1.00 0.00 76 GLU X O 6
ATOM 9147 N N . ASN A 1 77 ? 1.376 -1.637 -3.428 1.00 0.00 77 ASN X N 6
ATOM 9148 C CA . ASN A 1 77 ? 0.669 -0.611 -4.123 1.00 0.00 77 ASN X CA 6
ATOM 9149 C C . ASN A 1 77 ? 1.194 0.761 -3.717 1.00 0.00 77 ASN X C 6
ATOM 9150 O O . ASN A 1 77 ? 1.606 0.972 -2.553 1.00 0.00 77 ASN X O 6
ATOM 9161 N N . TYR A 1 78 ? 1.174 1.682 -4.655 1.00 0.00 78 TYR X N 6
ATOM 9162 C CA . TYR A 1 78 ? 1.729 3.003 -4.470 1.00 0.00 78 TYR X CA 6
ATOM 9163 C C . TYR A 1 78 ? 0.692 4.022 -4.896 1.00 0.00 78 TYR X C 6
ATOM 9164 O O . TYR A 1 78 ? 0.004 3.848 -5.897 1.00 0.00 78 TYR X O 6
ATOM 9182 N N . LEU A 1 79 ? 0.555 5.042 -4.123 1.00 0.00 79 LEU X N 6
ATOM 9183 C CA . LEU A 1 79 ? -0.440 6.071 -4.374 1.00 0.00 79 LEU X CA 6
ATOM 9184 C C . LEU A 1 79 ? 0.171 7.436 -4.570 1.00 0.00 79 LEU X C 6
ATOM 9185 O O . LEU A 1 79 ? 0.800 7.988 -3.669 1.00 0.00 79 LEU X O 6
ATOM 9201 N N . THR A 1 80 ? 0.073 7.924 -5.765 1.00 0.00 80 THR X N 6
ATOM 9202 C CA . THR A 1 80 ? 0.380 9.281 -6.053 1.00 0.00 80 THR X CA 6
ATOM 9203 C C . THR A 1 80 ? -0.770 9.920 -6.827 1.00 0.00 80 THR X C 6
ATOM 9204 O O . THR A 1 80 ? -1.047 9.518 -7.957 1.00 0.00 80 THR X O 6
ATOM 9215 N N . ASP A 1 81 ? -1.509 10.785 -6.160 1.00 0.00 81 ASP X N 6
ATOM 9216 C CA . ASP A 1 81 ? -2.489 11.660 -6.778 1.00 0.00 81 ASP X CA 6
ATOM 9217 C C . ASP A 1 81 ? -3.590 10.944 -7.515 1.00 0.00 81 ASP X C 6
ATOM 9218 O O . ASP A 1 81 ? -3.489 10.593 -8.697 1.00 0.00 81 ASP X O 6
ATOM 9227 N N . CYS A 1 82 ? -4.598 10.683 -6.811 1.00 0.00 82 CYS X N 6
ATOM 9228 C CA . CYS A 1 82 ? -5.789 10.192 -7.381 1.00 0.00 82 CYS X CA 6
ATOM 9229 C C . CYS A 1 82 ? -6.849 10.914 -6.636 1.00 0.00 82 CYS X C 6
ATOM 9230 O O . CYS A 1 82 ? -7.592 11.693 -7.219 1.00 0.00 82 CYS X O 6
ATOM 9237 N N . GLU A 1 83 ? -6.811 10.721 -5.314 1.00 0.00 83 GLU X N 6
ATOM 9238 C CA . GLU A 1 83 ? -7.594 11.453 -4.316 1.00 0.00 83 GLU X CA 6
ATOM 9239 C C . GLU A 1 83 ? -9.016 11.799 -4.758 1.00 0.00 83 GLU X C 6
ATOM 9240 O O . GLU A 1 83 ? -9.306 12.929 -5.200 1.00 0.00 83 GLU X O 6
ATOM 9252 N N . GLY A 1 84 ? -9.869 10.835 -4.688 1.00 0.00 84 GLY X N 6
ATOM 9253 C CA . GLY A 1 84 ? -11.225 11.030 -5.078 1.00 0.00 84 GLY X CA 6
ATOM 9254 C C . GLY A 1 84 ? -11.780 9.825 -5.775 1.00 0.00 84 GLY X C 6
ATOM 9255 O O . GLY A 1 84 ? -12.404 9.938 -6.858 1.00 0.00 84 GLY X O 6
ATOM 9259 N N . LYS A 1 85 ? -11.537 8.659 -5.199 1.00 0.00 85 LYS X N 6
ATOM 9260 C CA . LYS A 1 85 ? -12.105 7.433 -5.708 1.00 0.00 85 LYS X CA 6
ATOM 9261 C C . LYS A 1 85 ? -13.588 7.415 -5.329 1.00 0.00 85 LYS X C 6
ATOM 9262 O O . LYS A 1 85 ? -14.007 6.937 -4.265 1.00 0.00 85 LYS X O 6
ATOM 9281 N N . ASP A 1 86 ? -14.300 8.075 -6.166 1.00 0.00 86 ASP X N 6
ATOM 9282 C CA . ASP A 1 86 ? -15.713 8.319 -6.128 1.00 0.00 86 ASP X CA 6
ATOM 9283 C C . ASP A 1 86 ? -16.028 8.700 -7.535 1.00 0.00 86 ASP X C 6
ATOM 9284 O O . ASP A 1 86 ? -16.924 8.152 -8.177 1.00 0.00 86 ASP X O 6
ATOM 9293 N N . ALA A 1 87 ? -15.232 9.644 -8.028 1.00 0.00 87 ALA X N 6
ATOM 9294 C CA . ALA A 1 87 ? -15.243 9.999 -9.418 1.00 0.00 87 ALA X CA 6
ATOM 9295 C C . ALA A 1 87 ? -14.485 8.904 -10.139 1.00 0.00 87 ALA X C 6
ATOM 9296 O O . ALA A 1 87 ? -14.977 8.313 -11.099 1.00 0.00 87 ALA X O 6
ATOM 9303 N N . GLY A 1 88 ? -13.293 8.614 -9.624 1.00 0.00 88 GLY X N 6
ATOM 9304 C CA . GLY A 1 88 ? -12.510 7.519 -10.129 1.00 0.00 88 GLY X CA 6
ATOM 9305 C C . GLY A 1 88 ? -13.049 6.218 -9.584 1.00 0.00 88 GLY X C 6
ATOM 9306 O O . GLY A 1 88 ? -13.465 6.161 -8.426 1.00 0.00 88 GLY X O 6
ATOM 9310 N N . ASN A 1 89 ? -13.041 5.184 -10.382 1.00 0.00 89 ASN X N 6
ATOM 9311 C CA . ASN A 1 89 ? -13.653 3.917 -9.977 1.00 0.00 89 ASN X CA 6
ATOM 9312 C C . ASN A 1 89 ? -12.609 2.819 -9.829 1.00 0.00 89 ASN X C 6
ATOM 9313 O O . ASN A 1 89 ? -12.940 1.686 -9.467 1.00 0.00 89 ASN X O 6
ATOM 9324 N N . ALA A 1 90 ? -11.359 3.150 -10.095 1.00 0.00 90 ALA X N 6
ATOM 9325 C CA . ALA A 1 90 ? -10.286 2.171 -10.061 1.00 0.00 90 ALA X CA 6
ATOM 9326 C C . ALA A 1 90 ? -10.014 1.664 -8.650 1.00 0.00 90 ALA X C 6
ATOM 9327 O O . ALA A 1 90 ? -9.990 2.436 -7.685 1.00 0.00 90 ALA X O 6
ATOM 9334 N N . ALA A 1 91 ? -9.885 0.375 -8.534 1.00 0.00 91 ALA X N 6
ATOM 9335 C CA . ALA A 1 91 ? -9.519 -0.267 -7.299 1.00 0.00 91 ALA X CA 6
ATOM 9336 C C . ALA A 1 91 ? -8.015 -0.472 -7.325 1.00 0.00 91 ALA X C 6
ATOM 9337 O O . ALA A 1 91 ? -7.481 -1.025 -8.302 1.00 0.00 91 ALA X O 6
ATOM 9344 N N . GLY A 1 92 ? -7.330 -0.053 -6.292 1.00 0.00 92 GLY X N 6
ATOM 9345 C CA . GLY A 1 92 ? -5.877 -0.029 -6.357 1.00 0.00 92 GLY X CA 6
ATOM 9346 C C . GLY A 1 92 ? -5.174 -0.994 -5.437 1.00 0.00 92 GLY X C 6
ATOM 9347 O O . GLY A 1 92 ? -3.980 -0.848 -5.185 1.00 0.00 92 GLY X O 6
ATOM 9351 N N . THR A 1 93 ? -5.869 -1.976 -4.953 1.00 0.00 93 THR X N 6
ATOM 9352 C CA . THR A 1 93 ? -5.265 -2.919 -4.046 1.00 0.00 93 THR X CA 6
ATOM 9353 C C . THR A 1 93 ? -5.009 -4.234 -4.778 1.00 0.00 93 THR X C 6
ATOM 9354 O O . THR A 1 93 ? -5.703 -4.544 -5.749 1.00 0.00 93 THR X O 6
ATOM 9365 N N . GLY A 1 94 ? -3.994 -4.988 -4.394 1.00 0.00 94 GLY X N 6
ATOM 9366 C CA . GLY A 1 94 ? -3.884 -6.300 -4.962 1.00 0.00 94 GLY X CA 6
ATOM 9367 C C . GLY A 1 94 ? -4.605 -7.311 -4.105 1.00 0.00 94 GLY X C 6
ATOM 9368 O O . GLY A 1 94 ? -4.658 -8.502 -4.444 1.00 0.00 94 GLY X O 6
ATOM 9372 N N . ASP A 1 95 ? -5.165 -6.851 -2.989 1.00 0.00 95 ASP X N 6
ATOM 9373 C CA . ASP A 1 95 ? -5.829 -7.759 -2.079 1.00 0.00 95 ASP X CA 6
ATOM 9374 C C . ASP A 1 95 ? -7.358 -7.783 -2.216 1.00 0.00 95 ASP X C 6
ATOM 9375 O O . ASP A 1 95 ? -7.904 -8.716 -2.815 1.00 0.00 95 ASP X O 6
ATOM 9384 N N . GLU A 1 96 ? -8.061 -6.756 -1.727 1.00 0.00 96 GLU X N 6
ATOM 9385 C CA . GLU A 1 96 ? -9.520 -6.865 -1.666 1.00 0.00 96 GLU X CA 6
ATOM 9386 C C . GLU A 1 96 ? -10.258 -6.230 -2.866 1.00 0.00 96 GLU X C 6
ATOM 9387 O O . GLU A 1 96 ? -11.476 -6.078 -2.832 1.00 0.00 96 GLU X O 6
ATOM 9399 N N . SER A 1 97 ? -9.535 -5.911 -3.933 1.00 0.00 97 SER X N 6
ATOM 9400 C CA . SER A 1 97 ? -10.167 -5.377 -5.140 1.00 0.00 97 SER X CA 6
ATOM 9401 C C . SER A 1 97 ? -11.142 -6.387 -5.761 1.00 0.00 97 SER X C 6
ATOM 9402 O O . SER A 1 97 ? -10.734 -7.388 -6.353 1.00 0.00 97 SER X O 6
ATOM 9410 N N . ASP A 1 98 ? -12.409 -6.132 -5.578 1.00 0.00 98 ASP X N 6
ATOM 9411 C CA . ASP A 1 98 ? -13.470 -6.951 -6.121 1.00 0.00 98 ASP X CA 6
ATOM 9412 C C . ASP A 1 98 ? -14.471 -6.047 -6.781 1.00 0.00 98 ASP X C 6
ATOM 9413 O O . ASP A 1 98 ? -14.315 -4.815 -6.753 1.00 0.00 98 ASP X O 6
ATOM 9422 N N . GLU A 1 99 ? -15.476 -6.612 -7.379 1.00 0.00 99 GLU X N 6
ATOM 9423 C CA . GLU A 1 99 ? -16.473 -5.822 -8.053 1.00 0.00 99 GLU X CA 6
ATOM 9424 C C . GLU A 1 99 ? -17.837 -6.000 -7.411 1.00 0.00 99 GLU X C 6
ATOM 9425 O O . GLU A 1 99 ? -18.541 -5.025 -7.160 1.00 0.00 99 GLU X O 6
ATOM 9437 N N . VAL A 1 100 ? -18.200 -7.231 -7.127 1.00 0.00 100 VAL X N 6
ATOM 9438 C CA . VAL A 1 100 ? -19.492 -7.519 -6.553 1.00 0.00 100 VAL X CA 6
ATOM 9439 C C . VAL A 1 100 ? -19.415 -8.258 -5.211 1.00 0.00 100 VAL X C 6
ATOM 9440 O O . VAL A 1 100 ? -19.664 -9.463 -5.123 1.00 0.00 100 VAL X O 6
ATOM 9453 N N . ASP A 1 101 ? -18.973 -7.516 -4.211 1.00 0.00 101 ASP X N 6
ATOM 9454 C CA . ASP A 1 101 ? -18.933 -7.907 -2.786 1.00 0.00 101 ASP X CA 6
ATOM 9455 C C . ASP A 1 101 ? -18.112 -9.173 -2.486 1.00 0.00 101 ASP X C 6
ATOM 9456 O O . ASP A 1 101 ? -18.578 -10.296 -2.687 1.00 0.00 101 ASP X O 6
ATOM 9465 N N . GLU A 1 102 ? -16.862 -8.958 -2.065 1.00 0.00 102 GLU X N 6
ATOM 9466 C CA . GLU A 1 102 ? -15.916 -10.012 -1.603 1.00 0.00 102 GLU X CA 6
ATOM 9467 C C . GLU A 1 102 ? -15.438 -10.941 -2.753 1.00 0.00 102 GLU X C 6
ATOM 9468 O O . GLU A 1 102 ? -14.648 -11.858 -2.536 1.00 0.00 102 GLU X O 6
ATOM 9480 N N . ASP A 1 103 ? -15.881 -10.651 -3.959 1.00 0.00 103 ASP X N 6
ATOM 9481 C CA . ASP A 1 103 ? -15.562 -11.438 -5.156 1.00 0.00 103 ASP X CA 6
ATOM 9482 C C . ASP A 1 103 ? -16.132 -12.845 -5.056 1.00 0.00 103 ASP X C 6
ATOM 9483 O O . ASP A 1 103 ? -17.332 -13.004 -5.357 1.00 0.00 103 ASP X O 6
ATOM 9493 N N . GLU A 1 1 ? -14.850 9.622 6.045 1.00 0.00 1 GLU X N 7
ATOM 9494 C CA . GLU A 1 1 ? -15.062 9.623 4.594 1.00 0.00 1 GLU X CA 7
ATOM 9495 C C . GLU A 1 1 ? -15.203 8.206 4.100 1.00 0.00 1 GLU X C 7
ATOM 9496 O O . GLU A 1 1 ? -14.361 7.361 4.408 1.00 0.00 1 GLU X O 7
ATOM 9510 N N . GLU A 1 2 ? -16.226 7.930 3.316 1.00 0.00 2 GLU X N 7
ATOM 9511 C CA . GLU A 1 2 ? -16.399 6.594 2.793 1.00 0.00 2 GLU X CA 7
ATOM 9512 C C . GLU A 1 2 ? -15.857 6.537 1.374 1.00 0.00 2 GLU X C 7
ATOM 9513 O O . GLU A 1 2 ? -16.567 6.302 0.392 1.00 0.00 2 GLU X O 7
ATOM 9525 N N . ARG A 1 3 ? -14.611 6.827 1.296 1.00 0.00 3 ARG X N 7
ATOM 9526 C CA . ARG A 1 3 ? -13.835 6.828 0.102 1.00 0.00 3 ARG X CA 7
ATOM 9527 C C . ARG A 1 3 ? -12.471 6.460 0.499 1.00 0.00 3 ARG X C 7
ATOM 9528 O O . ARG A 1 3 ? -12.115 6.604 1.680 1.00 0.00 3 ARG X O 7
ATOM 9549 N N . GLU A 1 4 ? -11.725 5.963 -0.407 1.00 0.00 4 GLU X N 7
ATOM 9550 C CA . GLU A 1 4 ? -10.422 5.539 -0.101 1.00 0.00 4 GLU X CA 7
ATOM 9551 C C . GLU A 1 4 ? -9.476 6.301 -0.967 1.00 0.00 4 GLU X C 7
ATOM 9552 O O . GLU A 1 4 ? -9.908 6.992 -1.898 1.00 0.00 4 GLU X O 7
ATOM 9564 N N . ASP A 1 5 ? -8.225 6.262 -0.640 1.00 0.00 5 ASP X N 7
ATOM 9565 C CA . ASP A 1 5 ? -7.243 6.749 -1.585 1.00 0.00 5 ASP X CA 7
ATOM 9566 C C . ASP A 1 5 ? -7.051 5.630 -2.598 1.00 0.00 5 ASP X C 7
ATOM 9567 O O . ASP A 1 5 ? -7.185 4.450 -2.236 1.00 0.00 5 ASP X O 7
ATOM 9576 N N . CYS A 1 6 ? -6.836 5.947 -3.838 1.00 0.00 6 CYS X N 7
ATOM 9577 C CA . CYS A 1 6 ? -6.661 4.910 -4.834 1.00 0.00 6 CYS X CA 7
ATOM 9578 C C . CYS A 1 6 ? -5.254 4.409 -4.900 1.00 0.00 6 CYS X C 7
ATOM 9579 O O . CYS A 1 6 ? -4.319 5.168 -5.048 1.00 0.00 6 CYS X O 7
ATOM 9586 N N . TRP A 1 7 ? -5.093 3.131 -4.759 1.00 0.00 7 TRP X N 7
ATOM 9587 C CA . TRP A 1 7 ? -3.795 2.551 -4.831 1.00 0.00 7 TRP X CA 7
ATOM 9588 C C . TRP A 1 7 ? -3.697 1.879 -6.175 1.00 0.00 7 TRP X C 7
ATOM 9589 O O . TRP A 1 7 ? -4.687 1.347 -6.680 1.00 0.00 7 TRP X O 7
ATOM 9610 N N . THR A 1 8 ? -2.566 1.941 -6.756 1.00 0.00 8 THR X N 7
ATOM 9611 C CA . THR A 1 8 ? -2.332 1.387 -8.043 1.00 0.00 8 THR X CA 7
ATOM 9612 C C . THR A 1 8 ? -1.569 0.097 -7.876 1.00 0.00 8 THR X C 7
ATOM 9613 O O . THR A 1 8 ? -0.522 0.062 -7.211 1.00 0.00 8 THR X O 7
ATOM 9624 N N . PHE A 1 9 ? -2.110 -0.963 -8.404 1.00 0.00 9 PHE X N 7
ATOM 9625 C CA . PHE A 1 9 ? -1.470 -2.214 -8.292 1.00 0.00 9 PHE X CA 7
ATOM 9626 C C . PHE A 1 9 ? -0.508 -2.440 -9.435 1.00 0.00 9 PHE X C 7
ATOM 9627 O O . PHE A 1 9 ? -0.873 -2.294 -10.607 1.00 0.00 9 PHE X O 7
ATOM 9644 N N . TYR A 1 10 ? 0.720 -2.763 -9.100 1.00 0.00 10 TYR X N 7
ATOM 9645 C CA . TYR A 1 10 ? 1.699 -3.095 -10.111 1.00 0.00 10 TYR X CA 7
ATOM 9646 C C . TYR A 1 10 ? 1.793 -4.609 -10.224 1.00 0.00 10 TYR X C 7
ATOM 9647 O O . TYR A 1 10 ? 1.535 -5.177 -11.288 1.00 0.00 10 TYR X O 7
ATOM 9665 N N . ALA A 1 11 ? 2.099 -5.270 -9.104 1.00 0.00 11 ALA X N 7
ATOM 9666 C CA . ALA A 1 11 ? 2.315 -6.699 -9.072 1.00 0.00 11 ALA X CA 7
ATOM 9667 C C . ALA A 1 11 ? 2.589 -7.064 -7.657 1.00 0.00 11 ALA X C 7
ATOM 9668 O O . ALA A 1 11 ? 2.842 -6.155 -6.833 1.00 0.00 11 ALA X O 7
ATOM 9675 N N . ASN A 1 12 ? 2.498 -8.323 -7.308 1.00 0.00 12 ASN X N 7
ATOM 9676 C CA . ASN A 1 12 ? 2.911 -8.651 -5.998 1.00 0.00 12 ASN X CA 7
ATOM 9677 C C . ASN A 1 12 ? 4.384 -8.766 -6.118 1.00 0.00 12 ASN X C 7
ATOM 9678 O O . ASN A 1 12 ? 4.898 -9.589 -6.878 1.00 0.00 12 ASN X O 7
ATOM 9689 N N . ARG A 1 13 ? 5.056 -7.910 -5.425 1.00 0.00 13 ARG X N 7
ATOM 9690 C CA . ARG A 1 13 ? 6.467 -7.812 -5.486 1.00 0.00 13 ARG X CA 7
ATOM 9691 C C . ARG A 1 13 ? 6.902 -7.197 -4.179 1.00 0.00 13 ARG X C 7
ATOM 9692 O O . ARG A 1 13 ? 6.062 -6.577 -3.534 1.00 0.00 13 ARG X O 7
ATOM 9713 N N . LYS A 1 14 ? 8.160 -7.341 -3.767 1.00 0.00 14 LYS X N 7
ATOM 9714 C CA . LYS A 1 14 ? 8.612 -6.726 -2.525 1.00 0.00 14 LYS X CA 7
ATOM 9715 C C . LYS A 1 14 ? 10.123 -6.611 -2.436 1.00 0.00 14 LYS X C 7
ATOM 9716 O O . LYS A 1 14 ? 10.851 -7.525 -2.745 1.00 0.00 14 LYS X O 7
ATOM 9735 N N . TYR A 1 15 ? 10.581 -5.512 -1.986 1.00 0.00 15 TYR X N 7
ATOM 9736 C CA . TYR A 1 15 ? 11.924 -5.445 -1.538 1.00 0.00 15 TYR X CA 7
ATOM 9737 C C . TYR A 1 15 ? 11.793 -5.842 -0.100 1.00 0.00 15 TYR X C 7
ATOM 9738 O O . TYR A 1 15 ? 11.195 -5.102 0.671 1.00 0.00 15 TYR X O 7
ATOM 9756 N N . THR A 1 16 ? 12.156 -7.083 0.175 1.00 0.00 16 THR X N 7
ATOM 9757 C CA . THR A 1 16 ? 12.059 -7.745 1.462 1.00 0.00 16 THR X CA 7
ATOM 9758 C C . THR A 1 16 ? 12.734 -6.993 2.622 1.00 0.00 16 THR X C 7
ATOM 9759 O O . THR A 1 16 ? 13.805 -7.356 3.112 1.00 0.00 16 THR X O 7
ATOM 9770 N N . ASP A 1 17 ? 12.123 -5.913 2.961 1.00 0.00 17 ASP X N 7
ATOM 9771 C CA . ASP A 1 17 ? 12.497 -5.047 4.045 1.00 0.00 17 ASP X CA 7
ATOM 9772 C C . ASP A 1 17 ? 11.245 -4.396 4.575 1.00 0.00 17 ASP X C 7
ATOM 9773 O O . ASP A 1 17 ? 10.445 -3.857 3.807 1.00 0.00 17 ASP X O 7
ATOM 9782 N N . PHE A 1 18 ? 11.052 -4.469 5.860 1.00 0.00 18 PHE X N 7
ATOM 9783 C CA . PHE A 1 18 ? 9.891 -3.872 6.484 1.00 0.00 18 PHE X CA 7
ATOM 9784 C C . PHE A 1 18 ? 10.332 -2.837 7.518 1.00 0.00 18 PHE X C 7
ATOM 9785 O O . PHE A 1 18 ? 9.559 -2.408 8.376 1.00 0.00 18 PHE X O 7
ATOM 9802 N N . ASP A 1 19 ? 11.567 -2.377 7.350 1.00 0.00 19 ASP X N 7
ATOM 9803 C CA . ASP A 1 19 ? 12.211 -1.373 8.227 1.00 0.00 19 ASP X CA 7
ATOM 9804 C C . ASP A 1 19 ? 11.631 -0.005 7.956 1.00 0.00 19 ASP X C 7
ATOM 9805 O O . ASP A 1 19 ? 11.637 0.883 8.815 1.00 0.00 19 ASP X O 7
ATOM 9814 N N . LYS A 1 20 ? 11.048 0.118 6.775 1.00 0.00 20 LYS X N 7
ATOM 9815 C CA . LYS A 1 20 ? 10.480 1.364 6.247 1.00 0.00 20 LYS X CA 7
ATOM 9816 C C . LYS A 1 20 ? 9.363 1.936 7.136 1.00 0.00 20 LYS X C 7
ATOM 9817 O O . LYS A 1 20 ? 8.988 3.081 6.969 1.00 0.00 20 LYS X O 7
ATOM 9836 N N . SER A 1 21 ? 8.888 1.120 8.086 1.00 0.00 21 SER X N 7
ATOM 9837 C CA . SER A 1 21 ? 7.885 1.484 9.090 1.00 0.00 21 SER X CA 7
ATOM 9838 C C . SER A 1 21 ? 6.449 1.378 8.603 1.00 0.00 21 SER X C 7
ATOM 9839 O O . SER A 1 21 ? 5.848 2.319 8.012 1.00 0.00 21 SER X O 7
ATOM 9847 N N . PHE A 1 22 ? 5.910 0.203 8.830 1.00 0.00 22 PHE X N 7
ATOM 9848 C CA . PHE A 1 22 ? 4.581 -0.143 8.431 1.00 0.00 22 PHE X CA 7
ATOM 9849 C C . PHE A 1 22 ? 3.904 -0.696 9.635 1.00 0.00 22 PHE X C 7
ATOM 9850 O O . PHE A 1 22 ? 4.559 -1.334 10.475 1.00 0.00 22 PHE X O 7
ATOM 9867 N N . LYS A 1 23 ? 2.645 -0.479 9.752 1.00 0.00 23 LYS X N 7
ATOM 9868 C CA . LYS A 1 23 ? 1.919 -1.021 10.873 1.00 0.00 23 LYS X CA 7
ATOM 9869 C C . LYS A 1 23 ? 0.851 -1.952 10.340 1.00 0.00 23 LYS X C 7
ATOM 9870 O O . LYS A 1 23 ? 0.364 -1.745 9.219 1.00 0.00 23 LYS X O 7
ATOM 9889 N N . LYS A 1 24 ? 0.531 -2.985 11.087 1.00 0.00 24 LYS X N 7
ATOM 9890 C CA . LYS A 1 24 ? -0.438 -3.965 10.649 1.00 0.00 24 LYS X CA 7
ATOM 9891 C C . LYS A 1 24 ? -1.594 -4.139 11.598 1.00 0.00 24 LYS X C 7
ATOM 9892 O O . LYS A 1 24 ? -1.418 -4.394 12.790 1.00 0.00 24 LYS X O 7
ATOM 9911 N N . SER A 1 25 ? -2.739 -3.968 11.057 1.00 0.00 25 SER X N 7
ATOM 9912 C CA . SER A 1 25 ? -3.981 -4.320 11.637 1.00 0.00 25 SER X CA 7
ATOM 9913 C C . SER A 1 25 ? -4.827 -4.578 10.427 1.00 0.00 25 SER X C 7
ATOM 9914 O O . SER A 1 25 ? -4.770 -3.780 9.485 1.00 0.00 25 SER X O 7
ATOM 9922 N N . SER A 1 26 ? -5.553 -5.662 10.352 1.00 0.00 26 SER X N 7
ATOM 9923 C CA . SER A 1 26 ? -6.305 -5.821 9.155 1.00 0.00 26 SER X CA 7
ATOM 9924 C C . SER A 1 26 ? -7.678 -5.216 9.354 1.00 0.00 26 SER X C 7
ATOM 9925 O O . SER A 1 26 ? -8.567 -5.805 9.961 1.00 0.00 26 SER X O 7
ATOM 9933 N N . ASP A 1 27 ? -7.795 -4.007 8.885 1.00 0.00 27 ASP X N 7
ATOM 9934 C CA . ASP A 1 27 ? -9.010 -3.236 8.883 1.00 0.00 27 ASP X CA 7
ATOM 9935 C C . ASP A 1 27 ? -9.189 -2.646 7.558 1.00 0.00 27 ASP X C 7
ATOM 9936 O O . ASP A 1 27 ? -8.372 -1.834 7.166 1.00 0.00 27 ASP X O 7
ATOM 9945 N N . LEU A 1 28 ? -10.213 -2.975 6.857 1.00 0.00 28 LEU X N 7
ATOM 9946 C CA . LEU A 1 28 ? -10.358 -2.395 5.551 1.00 0.00 28 LEU X CA 7
ATOM 9947 C C . LEU A 1 28 ? -10.665 -0.911 5.691 1.00 0.00 28 LEU X C 7
ATOM 9948 O O . LEU A 1 28 ? -10.031 -0.099 5.054 1.00 0.00 28 LEU X O 7
ATOM 9964 N N . ASP A 1 29 ? -11.616 -0.571 6.532 1.00 0.00 29 ASP X N 7
ATOM 9965 C CA . ASP A 1 29 ? -11.944 0.838 6.782 1.00 0.00 29 ASP X CA 7
ATOM 9966 C C . ASP A 1 29 ? -10.770 1.556 7.421 1.00 0.00 29 ASP X C 7
ATOM 9967 O O . ASP A 1 29 ? -10.272 2.579 6.916 1.00 0.00 29 ASP X O 7
ATOM 9976 N N . GLU A 1 30 ? -10.267 0.946 8.495 1.00 0.00 30 GLU X N 7
ATOM 9977 C CA . GLU A 1 30 ? -9.227 1.530 9.314 1.00 0.00 30 GLU X CA 7
ATOM 9978 C C . GLU A 1 30 ? -7.946 1.752 8.590 1.00 0.00 30 GLU X C 7
ATOM 9979 O O . GLU A 1 30 ? -7.282 2.729 8.821 1.00 0.00 30 GLU X O 7
ATOM 9991 N N . CYS A 1 31 ? -7.559 0.830 7.759 1.00 0.00 31 CYS X N 7
ATOM 9992 C CA . CYS A 1 31 ? -6.303 0.991 7.020 1.00 0.00 31 CYS X CA 7
ATOM 9993 C C . CYS A 1 31 ? -6.292 2.278 6.200 1.00 0.00 31 CYS X C 7
ATOM 9994 O O . CYS A 1 31 ? -5.305 3.019 6.213 1.00 0.00 31 CYS X O 7
ATOM 10001 N N . LYS A 1 32 ? -7.374 2.550 5.509 1.00 0.00 32 LYS X N 7
ATOM 10002 C CA . LYS A 1 32 ? -7.460 3.749 4.685 1.00 0.00 32 LYS X CA 7
ATOM 10003 C C . LYS A 1 32 ? -7.415 4.934 5.560 1.00 0.00 32 LYS X C 7
ATOM 10004 O O . LYS A 1 32 ? -6.679 5.861 5.317 1.00 0.00 32 LYS X O 7
ATOM 10023 N N . LYS A 1 33 ? -8.176 4.847 6.638 1.00 0.00 33 LYS X N 7
ATOM 10024 C CA . LYS A 1 33 ? -8.274 5.911 7.585 1.00 0.00 33 LYS X CA 7
ATOM 10025 C C . LYS A 1 33 ? -6.878 6.192 8.197 1.00 0.00 33 LYS X C 7
ATOM 10026 O O . LYS A 1 33 ? -6.485 7.343 8.355 1.00 0.00 33 LYS X O 7
ATOM 10045 N N . THR A 1 34 ? -6.138 5.108 8.530 1.00 0.00 34 THR X N 7
ATOM 10046 C CA . THR A 1 34 ? -4.807 5.214 9.064 1.00 0.00 34 THR X CA 7
ATOM 10047 C C . THR A 1 34 ? -3.919 5.899 8.051 1.00 0.00 34 THR X C 7
ATOM 10048 O O . THR A 1 34 ? -3.074 6.728 8.393 1.00 0.00 34 THR X O 7
ATOM 10059 N N . CYS A 1 35 ? -4.087 5.518 6.800 1.00 0.00 35 CYS X N 7
ATOM 10060 C CA . CYS A 1 35 ? -3.354 6.158 5.743 1.00 0.00 35 CYS X CA 7
ATOM 10061 C C . CYS A 1 35 ? -3.665 7.641 5.726 1.00 0.00 35 CYS X C 7
ATOM 10062 O O . CYS A 1 35 ? -2.732 8.451 5.847 1.00 0.00 35 CYS X O 7
ATOM 10069 N N . PHE A 1 36 ? -4.962 7.995 5.762 1.00 0.00 36 PHE X N 7
ATOM 10070 C CA . PHE A 1 36 ? -5.392 9.382 5.579 1.00 0.00 36 PHE X CA 7
ATOM 10071 C C . PHE A 1 36 ? -4.863 10.209 6.679 1.00 0.00 36 PHE X C 7
ATOM 10072 O O . PHE A 1 36 ? -4.543 11.381 6.483 1.00 0.00 36 PHE X O 7
ATOM 10089 N N . LYS A 1 37 ? -4.825 9.637 7.845 1.00 0.00 37 LYS X N 7
ATOM 10090 C CA . LYS A 1 37 ? -4.326 10.334 8.946 1.00 0.00 37 LYS X CA 7
ATOM 10091 C C . LYS A 1 37 ? -2.875 10.787 8.859 1.00 0.00 37 LYS X C 7
ATOM 10092 O O . LYS A 1 37 ? -2.601 11.882 9.359 1.00 0.00 37 LYS X O 7
ATOM 10111 N N . THR A 1 38 ? -1.881 9.960 8.340 1.00 0.00 38 THR X N 7
ATOM 10112 C CA . THR A 1 38 ? -0.526 10.503 8.547 1.00 0.00 38 THR X CA 7
ATOM 10113 C C . THR A 1 38 ? -0.188 11.775 7.635 1.00 0.00 38 THR X C 7
ATOM 10114 O O . THR A 1 38 ? -1.092 12.519 7.229 1.00 0.00 38 THR X O 7
ATOM 10125 N N . GLU A 1 39 ? 1.075 12.013 7.238 1.00 0.00 39 GLU X N 7
ATOM 10126 C CA . GLU A 1 39 ? 1.386 12.894 6.129 1.00 0.00 39 GLU X CA 7
ATOM 10127 C C . GLU A 1 39 ? 1.221 12.272 4.822 1.00 0.00 39 GLU X C 7
ATOM 10128 O O . GLU A 1 39 ? 0.490 12.684 3.935 1.00 0.00 39 GLU X O 7
ATOM 10140 N N . TYR A 1 40 ? 1.963 11.207 4.788 1.00 0.00 40 TYR X N 7
ATOM 10141 C CA . TYR A 1 40 ? 2.366 10.523 3.623 1.00 0.00 40 TYR X CA 7
ATOM 10142 C C . TYR A 1 40 ? 1.277 9.900 2.871 1.00 0.00 40 TYR X C 7
ATOM 10143 O O . TYR A 1 40 ? 1.338 9.924 1.665 1.00 0.00 40 TYR X O 7
ATOM 10161 N N . CYS A 1 41 ? 0.237 9.433 3.604 1.00 0.00 41 CYS X N 7
ATOM 10162 C CA . CYS A 1 41 ? -0.864 8.547 3.014 1.00 0.00 41 CYS X CA 7
ATOM 10163 C C . CYS A 1 41 ? -0.664 8.133 1.534 1.00 0.00 41 CYS X C 7
ATOM 10164 O O . CYS A 1 41 ? -1.101 8.872 0.637 1.00 0.00 41 CYS X O 7
ATOM 10171 N N . TYR A 1 42 ? 0.013 6.992 1.264 1.00 0.00 42 TYR X N 7
ATOM 10172 C CA . TYR A 1 42 ? 0.156 6.560 -0.138 1.00 0.00 42 TYR X CA 7
ATOM 10173 C C . TYR A 1 42 ? 0.645 5.132 -0.403 1.00 0.00 42 TYR X C 7
ATOM 10174 O O . TYR A 1 42 ? 0.407 4.630 -1.508 1.00 0.00 42 TYR X O 7
ATOM 10192 N N . ILE A 1 43 ? 1.318 4.436 0.536 1.00 0.00 43 ILE X N 7
ATOM 10193 C CA . ILE A 1 43 ? 1.819 3.122 0.126 1.00 0.00 43 ILE X CA 7
ATOM 10194 C C . ILE A 1 43 ? 1.270 2.111 1.073 1.00 0.00 43 ILE X C 7
ATOM 10195 O O . ILE A 1 43 ? 1.163 2.387 2.265 1.00 0.00 43 ILE X O 7
ATOM 10211 N N . VAL A 1 44 ? 0.847 0.992 0.575 1.00 0.00 44 VAL X N 7
ATOM 10212 C CA . VAL A 1 44 ? 0.305 -0.025 1.416 1.00 0.00 44 VAL X CA 7
ATOM 10213 C C . VAL A 1 44 ? 0.861 -1.370 0.966 1.00 0.00 44 VAL X C 7
ATOM 10214 O O . VAL A 1 44 ? 1.011 -1.626 -0.243 1.00 0.00 44 VAL X O 7
ATOM 10227 N N . PHE A 1 45 ? 1.193 -2.204 1.900 1.00 0.00 45 PHE X N 7
ATOM 10228 C CA . PHE A 1 45 ? 1.659 -3.521 1.595 1.00 0.00 45 PHE X CA 7
ATOM 10229 C C . PHE A 1 45 ? 0.693 -4.476 2.223 1.00 0.00 45 PHE X C 7
ATOM 10230 O O . PHE A 1 45 ? 0.411 -4.370 3.393 1.00 0.00 45 PHE X O 7
ATOM 10247 N N . GLU A 1 46 ? 0.216 -5.418 1.504 1.00 0.00 46 GLU X N 7
ATOM 10248 C CA . GLU A 1 46 ? -0.710 -6.337 2.107 1.00 0.00 46 GLU X CA 7
ATOM 10249 C C . GLU A 1 46 ? -0.281 -7.732 1.851 1.00 0.00 46 GLU X C 7
ATOM 10250 O O . GLU A 1 46 ? 0.443 -7.990 0.912 1.00 0.00 46 GLU X O 7
ATOM 10262 N N . ASP A 1 47 ? -0.653 -8.604 2.714 1.00 0.00 47 ASP X N 7
ATOM 10263 C CA . ASP A 1 47 ? -0.334 -10.001 2.572 1.00 0.00 47 ASP X CA 7
ATOM 10264 C C . ASP A 1 47 ? -1.522 -10.651 1.905 1.00 0.00 47 ASP X C 7
ATOM 10265 O O . ASP A 1 47 ? -2.639 -10.518 2.398 1.00 0.00 47 ASP X O 7
ATOM 10274 N N . THR A 1 48 ? -1.305 -11.340 0.812 1.00 0.00 48 THR X N 7
ATOM 10275 C CA . THR A 1 48 ? -2.402 -11.919 0.066 1.00 0.00 48 THR X CA 7
ATOM 10276 C C . THR A 1 48 ? -2.751 -13.318 0.573 1.00 0.00 48 THR X C 7
ATOM 10277 O O . THR A 1 48 ? -3.853 -13.797 0.343 1.00 0.00 48 THR X O 7
ATOM 10288 N N . VAL A 1 49 ? -1.820 -13.965 1.239 1.00 0.00 49 VAL X N 7
ATOM 10289 C CA . VAL A 1 49 ? -2.038 -15.321 1.722 1.00 0.00 49 VAL X CA 7
ATOM 10290 C C . VAL A 1 49 ? -2.814 -15.283 3.026 1.00 0.00 49 VAL X C 7
ATOM 10291 O O . VAL A 1 49 ? -3.815 -15.959 3.214 1.00 0.00 49 VAL X O 7
ATOM 10304 N N . ASN A 1 50 ? -2.367 -14.429 3.877 1.00 0.00 50 ASN X N 7
ATOM 10305 C CA . ASN A 1 50 ? -2.893 -14.266 5.207 1.00 0.00 50 ASN X CA 7
ATOM 10306 C C . ASN A 1 50 ? -3.975 -13.233 5.238 1.00 0.00 50 ASN X C 7
ATOM 10307 O O . ASN A 1 50 ? -4.861 -13.293 6.076 1.00 0.00 50 ASN X O 7
ATOM 10318 N N . LYS A 1 51 ? -3.950 -12.341 4.262 1.00 0.00 51 LYS X N 7
ATOM 10319 C CA . LYS A 1 51 ? -4.840 -11.171 4.220 1.00 0.00 51 LYS X CA 7
ATOM 10320 C C . LYS A 1 51 ? -4.576 -10.293 5.419 1.00 0.00 51 LYS X C 7
ATOM 10321 O O . LYS A 1 51 ? -5.365 -10.209 6.365 1.00 0.00 51 LYS X O 7
ATOM 10340 N N . GLU A 1 52 ? -3.416 -9.728 5.409 1.00 0.00 52 GLU X N 7
ATOM 10341 C CA . GLU A 1 52 ? -2.964 -8.876 6.467 1.00 0.00 52 GLU X CA 7
ATOM 10342 C C . GLU A 1 52 ? -2.636 -7.535 5.880 1.00 0.00 52 GLU X C 7
ATOM 10343 O O . GLU A 1 52 ? -2.152 -7.468 4.754 1.00 0.00 52 GLU X O 7
ATOM 10355 N N . CYS A 1 53 ? -2.875 -6.490 6.615 1.00 0.00 53 CYS X N 7
ATOM 10356 C CA . CYS A 1 53 ? -2.773 -5.167 6.070 1.00 0.00 53 CYS X CA 7
ATOM 10357 C C . CYS A 1 53 ? -1.640 -4.436 6.716 1.00 0.00 53 CYS X C 7
ATOM 10358 O O . CYS A 1 53 ? -1.602 -4.314 7.932 1.00 0.00 53 CYS X O 7
ATOM 10365 N N . TYR A 1 54 ? -0.706 -3.985 5.920 1.00 0.00 54 TYR X N 7
ATOM 10366 C CA . TYR A 1 54 ? 0.369 -3.177 6.406 1.00 0.00 54 TYR X CA 7
ATOM 10367 C C . TYR A 1 54 ? 0.298 -1.890 5.683 1.00 0.00 54 TYR X C 7
ATOM 10368 O O . TYR A 1 54 ? 0.294 -1.842 4.468 1.00 0.00 54 TYR X O 7
ATOM 10386 N N . TYR A 1 55 ? 0.290 -0.869 6.392 1.00 0.00 55 TYR X N 7
ATOM 10387 C CA . TYR A 1 55 ? 0.189 0.421 5.796 1.00 0.00 55 TYR X CA 7
ATOM 10388 C C . TYR A 1 55 ? 1.454 1.176 5.965 1.00 0.00 55 TYR X C 7
ATOM 10389 O O . TYR A 1 55 ? 2.021 1.204 7.076 1.00 0.00 55 TYR X O 7
ATOM 10407 N N . ASN A 1 56 ? 1.950 1.734 4.864 1.00 0.00 56 ASN X N 7
ATOM 10408 C CA . ASN A 1 56 ? 3.180 2.504 4.926 1.00 0.00 56 ASN X CA 7
ATOM 10409 C C . ASN A 1 56 ? 2.877 3.843 5.434 1.00 0.00 56 ASN X C 7
ATOM 10410 O O . ASN A 1 56 ? 2.101 4.615 4.789 1.00 0.00 56 ASN X O 7
ATOM 10421 N N . VAL A 1 57 ? 3.526 4.157 6.531 1.00 0.00 57 VAL X N 7
ATOM 10422 C CA . VAL A 1 57 ? 3.228 5.387 7.231 1.00 0.00 57 VAL X CA 7
ATOM 10423 C C . VAL A 1 57 ? 4.302 6.426 7.018 1.00 0.00 57 VAL X C 7
ATOM 10424 O O . VAL A 1 57 ? 4.181 7.557 7.491 1.00 0.00 57 VAL X O 7
ATOM 10437 N N . VAL A 1 58 ? 5.343 6.061 6.304 1.00 0.00 58 VAL X N 7
ATOM 10438 C CA . VAL A 1 58 ? 6.447 6.986 6.051 1.00 0.00 58 VAL X CA 7
ATOM 10439 C C . VAL A 1 58 ? 6.548 7.215 4.531 1.00 0.00 58 VAL X C 7
ATOM 10440 O O . VAL A 1 58 ? 5.647 6.826 3.782 1.00 0.00 58 VAL X O 7
ATOM 10453 N N . ASP A 1 59 ? 7.573 7.905 4.101 1.00 0.00 59 ASP X N 7
ATOM 10454 C CA . ASP A 1 59 ? 7.839 8.159 2.714 1.00 0.00 59 ASP X CA 7
ATOM 10455 C C . ASP A 1 59 ? 8.065 6.855 2.023 1.00 0.00 59 ASP X C 7
ATOM 10456 O O . ASP A 1 59 ? 8.996 6.109 2.329 1.00 0.00 59 ASP X O 7
ATOM 10465 N N . GLY A 1 60 ? 7.237 6.602 1.111 1.00 0.00 60 GLY X N 7
ATOM 10466 C CA . GLY A 1 60 ? 7.261 5.393 0.400 1.00 0.00 60 GLY X CA 7
ATOM 10467 C C . GLY A 1 60 ? 7.253 5.633 -1.064 1.00 0.00 60 GLY X C 7
ATOM 10468 O O . GLY A 1 60 ? 7.213 4.714 -1.837 1.00 0.00 60 GLY X O 7
ATOM 10472 N N . GLU A 1 61 ? 7.297 6.894 -1.456 1.00 0.00 61 GLU X N 7
ATOM 10473 C CA . GLU A 1 61 ? 7.453 7.242 -2.866 1.00 0.00 61 GLU X CA 7
ATOM 10474 C C . GLU A 1 61 ? 8.865 6.852 -3.278 1.00 0.00 61 GLU X C 7
ATOM 10475 O O . GLU A 1 61 ? 9.170 6.625 -4.448 1.00 0.00 61 GLU X O 7
ATOM 10487 N N . GLU A 1 62 ? 9.700 6.734 -2.255 1.00 0.00 62 GLU X N 7
ATOM 10488 C CA . GLU A 1 62 ? 11.045 6.295 -2.357 1.00 0.00 62 GLU X CA 7
ATOM 10489 C C . GLU A 1 62 ? 11.068 4.776 -2.587 1.00 0.00 62 GLU X C 7
ATOM 10490 O O . GLU A 1 62 ? 12.101 4.203 -2.948 1.00 0.00 62 GLU X O 7
ATOM 10502 N N . LEU A 1 63 ? 9.938 4.113 -2.386 1.00 0.00 63 LEU X N 7
ATOM 10503 C CA . LEU A 1 63 ? 9.900 2.694 -2.661 1.00 0.00 63 LEU X CA 7
ATOM 10504 C C . LEU A 1 63 ? 9.745 2.511 -4.155 1.00 0.00 63 LEU X C 7
ATOM 10505 O O . LEU A 1 63 ? 8.684 2.765 -4.715 1.00 0.00 63 LEU X O 7
ATOM 10521 N N . ASP A 1 64 ? 10.831 2.142 -4.801 1.00 0.00 64 ASP X N 7
ATOM 10522 C CA . ASP A 1 64 ? 10.847 2.017 -6.244 1.00 0.00 64 ASP X CA 7
ATOM 10523 C C . ASP A 1 64 ? 10.437 0.631 -6.626 1.00 0.00 64 ASP X C 7
ATOM 10524 O O . ASP A 1 64 ? 11.118 -0.345 -6.300 1.00 0.00 64 ASP X O 7
ATOM 10533 N N . GLN A 1 65 ? 9.386 0.566 -7.362 1.00 0.00 65 GLN X N 7
ATOM 10534 C CA . GLN A 1 65 ? 8.707 -0.657 -7.698 1.00 0.00 65 GLN X CA 7
ATOM 10535 C C . GLN A 1 65 ? 9.531 -1.558 -8.608 1.00 0.00 65 GLN X C 7
ATOM 10536 O O . GLN A 1 65 ? 9.433 -2.785 -8.545 1.00 0.00 65 GLN X O 7
ATOM 10550 N N . GLU A 1 66 ? 10.353 -0.985 -9.437 1.00 0.00 66 GLU X N 7
ATOM 10551 C CA . GLU A 1 66 ? 11.024 -1.804 -10.397 1.00 0.00 66 GLU X CA 7
ATOM 10552 C C . GLU A 1 66 ? 12.348 -2.362 -9.877 1.00 0.00 66 GLU X C 7
ATOM 10553 O O . GLU A 1 66 ? 12.942 -3.237 -10.497 1.00 0.00 66 GLU X O 7
ATOM 10565 N N . LYS A 1 67 ? 12.794 -1.878 -8.721 1.00 0.00 67 LYS X N 7
ATOM 10566 C CA . LYS A 1 67 ? 14.002 -2.434 -8.083 1.00 0.00 67 LYS X CA 7
ATOM 10567 C C . LYS A 1 67 ? 13.589 -3.362 -6.952 1.00 0.00 67 LYS X C 7
ATOM 10568 O O . LYS A 1 67 ? 14.405 -3.883 -6.188 1.00 0.00 67 LYS X O 7
ATOM 10587 N N . PHE A 1 68 ? 12.311 -3.558 -6.894 1.00 0.00 68 PHE X N 7
ATOM 10588 C CA . PHE A 1 68 ? 11.646 -4.467 -6.017 1.00 0.00 68 PHE X CA 7
ATOM 10589 C C . PHE A 1 68 ? 11.767 -5.875 -6.603 1.00 0.00 68 PHE X C 7
ATOM 10590 O O . PHE A 1 68 ? 11.799 -6.036 -7.826 1.00 0.00 68 PHE X O 7
ATOM 10607 N N . VAL A 1 69 ? 11.794 -6.876 -5.759 1.00 0.00 69 VAL X N 7
ATOM 10608 C CA . VAL A 1 69 ? 12.029 -8.258 -6.179 1.00 0.00 69 VAL X CA 7
ATOM 10609 C C . VAL A 1 69 ? 10.759 -8.987 -5.846 1.00 0.00 69 VAL X C 7
ATOM 10610 O O . VAL A 1 69 ? 10.098 -8.619 -4.936 1.00 0.00 69 VAL X O 7
ATOM 10623 N N . VAL A 1 70 ? 10.362 -9.943 -6.603 1.00 0.00 70 VAL X N 7
ATOM 10624 C CA . VAL A 1 70 ? 9.050 -10.484 -6.364 1.00 0.00 70 VAL X CA 7
ATOM 10625 C C . VAL A 1 70 ? 8.933 -11.357 -5.114 1.00 0.00 70 VAL X C 7
ATOM 10626 O O . VAL A 1 70 ? 9.547 -12.420 -5.012 1.00 0.00 70 VAL X O 7
ATOM 10639 N N . ASP A 1 71 ? 8.146 -10.878 -4.153 1.00 0.00 71 ASP X N 7
ATOM 10640 C CA . ASP A 1 71 ? 7.722 -11.679 -3.055 1.00 0.00 71 ASP X CA 7
ATOM 10641 C C . ASP A 1 71 ? 6.292 -11.961 -3.366 1.00 0.00 71 ASP X C 7
ATOM 10642 O O . ASP A 1 71 ? 5.538 -11.033 -3.669 1.00 0.00 71 ASP X O 7
ATOM 10651 N N . GLU A 1 72 ? 5.923 -13.199 -3.352 1.00 0.00 72 GLU X N 7
ATOM 10652 C CA . GLU A 1 72 ? 4.623 -13.578 -3.845 1.00 0.00 72 GLU X CA 7
ATOM 10653 C C . GLU A 1 72 ? 3.543 -13.545 -2.776 1.00 0.00 72 GLU X C 7
ATOM 10654 O O . GLU A 1 72 ? 2.353 -13.585 -3.091 1.00 0.00 72 GLU X O 7
ATOM 10666 N N . ASN A 1 73 ? 3.936 -13.440 -1.539 1.00 0.00 73 ASN X N 7
ATOM 10667 C CA . ASN A 1 73 ? 2.963 -13.494 -0.459 1.00 0.00 73 ASN X CA 7
ATOM 10668 C C . ASN A 1 73 ? 2.443 -12.116 -0.110 1.00 0.00 73 ASN X C 7
ATOM 10669 O O . ASN A 1 73 ? 1.338 -11.974 0.415 1.00 0.00 73 ASN X O 7
ATOM 10680 N N . PHE A 1 74 ? 3.209 -11.106 -0.423 1.00 0.00 74 PHE X N 7
ATOM 10681 C CA . PHE A 1 74 ? 2.766 -9.746 -0.247 1.00 0.00 74 PHE X CA 7
ATOM 10682 C C . PHE A 1 74 ? 2.366 -9.107 -1.564 1.00 0.00 74 PHE X C 7
ATOM 10683 O O . PHE A 1 74 ? 2.810 -9.508 -2.617 1.00 0.00 74 PHE X O 7
ATOM 10700 N N . THR A 1 75 ? 1.582 -8.066 -1.473 1.00 0.00 75 THR X N 7
ATOM 10701 C CA . THR A 1 75 ? 1.072 -7.342 -2.598 1.00 0.00 75 THR X CA 7
ATOM 10702 C C . THR A 1 75 ? 1.624 -5.951 -2.479 1.00 0.00 75 THR X C 7
ATOM 10703 O O . THR A 1 75 ? 1.787 -5.450 -1.332 1.00 0.00 75 THR X O 7
ATOM 10714 N N . GLU A 1 76 ? 2.038 -5.336 -3.575 1.00 0.00 76 GLU X N 7
ATOM 10715 C CA . GLU A 1 76 ? 2.486 -4.006 -3.455 1.00 0.00 76 GLU X CA 7
ATOM 10716 C C . GLU A 1 76 ? 1.479 -3.164 -4.173 1.00 0.00 76 GLU X C 7
ATOM 10717 O O . GLU A 1 76 ? 1.222 -3.381 -5.373 1.00 0.00 76 GLU X O 7
ATOM 10729 N N . ASN A 1 77 ? 0.905 -2.230 -3.469 1.00 0.00 77 ASN X N 7
ATOM 10730 C CA . ASN A 1 77 ? -0.053 -1.402 -4.036 1.00 0.00 77 ASN X CA 7
ATOM 10731 C C . ASN A 1 77 ? 0.170 0.008 -3.523 1.00 0.00 77 ASN X C 7
ATOM 10732 O O . ASN A 1 77 ? 0.047 0.294 -2.318 1.00 0.00 77 ASN X O 7
ATOM 10743 N N . TYR A 1 78 ? 0.428 0.898 -4.445 1.00 0.00 78 TYR X N 7
ATOM 10744 C CA . TYR A 1 78 ? 0.887 2.237 -4.116 1.00 0.00 78 TYR X CA 7
ATOM 10745 C C . TYR A 1 78 ? 0.186 3.277 -4.967 1.00 0.00 78 TYR X C 7
ATOM 10746 O O . TYR A 1 78 ? -0.174 3.008 -6.102 1.00 0.00 78 TYR X O 7
ATOM 10764 N N . LEU A 1 79 ? -0.034 4.437 -4.423 1.00 0.00 79 LEU X N 7
ATOM 10765 C CA . LEU A 1 79 ? -0.669 5.509 -5.167 1.00 0.00 79 LEU X CA 7
ATOM 10766 C C . LEU A 1 79 ? 0.284 6.160 -6.174 1.00 0.00 79 LEU X C 7
ATOM 10767 O O . LEU A 1 79 ? 1.223 6.864 -5.796 1.00 0.00 79 LEU X O 7
ATOM 10783 N N . THR A 1 80 ? 0.094 5.844 -7.422 1.00 0.00 80 THR X N 7
ATOM 10784 C CA . THR A 1 80 ? 0.810 6.488 -8.484 1.00 0.00 80 THR X CA 7
ATOM 10785 C C . THR A 1 80 ? -0.181 6.991 -9.558 1.00 0.00 80 THR X C 7
ATOM 10786 O O . THR A 1 80 ? -1.090 6.251 -9.967 1.00 0.00 80 THR X O 7
ATOM 10797 N N . ASP A 1 81 ? -0.060 8.260 -9.934 1.00 0.00 81 ASP X N 7
ATOM 10798 C CA . ASP A 1 81 ? -0.805 8.862 -11.072 1.00 0.00 81 ASP X CA 7
ATOM 10799 C C . ASP A 1 81 ? -2.329 8.849 -10.876 1.00 0.00 81 ASP X C 7
ATOM 10800 O O . ASP A 1 81 ? -3.092 8.949 -11.839 1.00 0.00 81 ASP X O 7
ATOM 10809 N N . CYS A 1 82 ? -2.778 8.777 -9.650 1.00 0.00 82 CYS X N 7
ATOM 10810 C CA . CYS A 1 82 ? -4.215 8.709 -9.395 1.00 0.00 82 CYS X CA 7
ATOM 10811 C C . CYS A 1 82 ? -4.628 9.772 -8.369 1.00 0.00 82 CYS X C 7
ATOM 10812 O O . CYS A 1 82 ? -5.813 9.922 -8.042 1.00 0.00 82 CYS X O 7
ATOM 10819 N N . GLU A 1 83 ? -3.621 10.517 -7.895 1.00 0.00 83 GLU X N 7
ATOM 10820 C CA . GLU A 1 83 ? -3.688 11.601 -6.879 1.00 0.00 83 GLU X CA 7
ATOM 10821 C C . GLU A 1 83 ? -4.238 11.185 -5.496 1.00 0.00 83 GLU X C 7
ATOM 10822 O O . GLU A 1 83 ? -3.884 11.796 -4.487 1.00 0.00 83 GLU X O 7
ATOM 10834 N N . GLY A 1 84 ? -5.118 10.210 -5.436 1.00 0.00 84 GLY X N 7
ATOM 10835 C CA . GLY A 1 84 ? -5.461 9.658 -4.159 1.00 0.00 84 GLY X CA 7
ATOM 10836 C C . GLY A 1 84 ? -6.922 9.619 -3.806 1.00 0.00 84 GLY X C 7
ATOM 10837 O O . GLY A 1 84 ? -7.686 8.796 -4.322 1.00 0.00 84 GLY X O 7
ATOM 10841 N N . LYS A 1 85 ? -7.294 10.498 -2.919 1.00 0.00 85 LYS X N 7
ATOM 10842 C CA . LYS A 1 85 ? -8.581 10.476 -2.277 1.00 0.00 85 LYS X CA 7
ATOM 10843 C C . LYS A 1 85 ? -9.675 11.037 -3.167 1.00 0.00 85 LYS X C 7
ATOM 10844 O O . LYS A 1 85 ? -9.839 12.266 -3.277 1.00 0.00 85 LYS X O 7
ATOM 10863 N N . ASP A 1 86 ? -10.365 10.135 -3.835 1.00 0.00 86 ASP X N 7
ATOM 10864 C CA . ASP A 1 86 ? -11.522 10.439 -4.685 1.00 0.00 86 ASP X CA 7
ATOM 10865 C C . ASP A 1 86 ? -12.037 9.162 -5.272 1.00 0.00 86 ASP X C 7
ATOM 10866 O O . ASP A 1 86 ? -13.211 8.835 -5.137 1.00 0.00 86 ASP X O 7
ATOM 10875 N N . ALA A 1 87 ? -11.144 8.432 -5.910 1.00 0.00 87 ALA X N 7
ATOM 10876 C CA . ALA A 1 87 ? -11.493 7.186 -6.562 1.00 0.00 87 ALA X CA 7
ATOM 10877 C C . ALA A 1 87 ? -11.738 6.094 -5.537 1.00 0.00 87 ALA X C 7
ATOM 10878 O O . ALA A 1 87 ? -11.172 6.120 -4.444 1.00 0.00 87 ALA X O 7
ATOM 10885 N N . GLY A 1 88 ? -12.582 5.162 -5.882 1.00 0.00 88 GLY X N 7
ATOM 10886 C CA . GLY A 1 88 ? -12.880 4.081 -4.997 1.00 0.00 88 GLY X CA 7
ATOM 10887 C C . GLY A 1 88 ? -11.872 2.972 -5.139 1.00 0.00 88 GLY X C 7
ATOM 10888 O O . GLY A 1 88 ? -11.485 2.616 -6.260 1.00 0.00 88 GLY X O 7
ATOM 10892 N N . ASN A 1 89 ? -11.436 2.442 -4.030 1.00 0.00 89 ASN X N 7
ATOM 10893 C CA . ASN A 1 89 ? -10.473 1.365 -3.996 1.00 0.00 89 ASN X CA 7
ATOM 10894 C C . ASN A 1 89 ? -10.539 0.699 -2.641 1.00 0.00 89 ASN X C 7
ATOM 10895 O O . ASN A 1 89 ? -9.811 1.070 -1.691 1.00 0.00 89 ASN X O 7
ATOM 10906 N N . ALA A 1 90 ? -11.437 -0.234 -2.508 1.00 0.00 90 ALA X N 7
ATOM 10907 C CA . ALA A 1 90 ? -11.601 -0.898 -1.257 1.00 0.00 90 ALA X CA 7
ATOM 10908 C C . ALA A 1 90 ? -10.557 -1.961 -1.095 1.00 0.00 90 ALA X C 7
ATOM 10909 O O . ALA A 1 90 ? -9.696 -1.839 -0.237 1.00 0.00 90 ALA X O 7
ATOM 10916 N N . ALA A 1 91 ? -10.600 -2.966 -1.912 1.00 0.00 91 ALA X N 7
ATOM 10917 C CA . ALA A 1 91 ? -9.605 -3.993 -1.856 1.00 0.00 91 ALA X CA 7
ATOM 10918 C C . ALA A 1 91 ? -8.454 -3.599 -2.750 1.00 0.00 91 ALA X C 7
ATOM 10919 O O . ALA A 1 91 ? -8.556 -3.666 -3.973 1.00 0.00 91 ALA X O 7
ATOM 10926 N N . GLY A 1 92 ? -7.396 -3.113 -2.149 1.00 0.00 92 GLY X N 7
ATOM 10927 C CA . GLY A 1 92 ? -6.226 -2.734 -2.913 1.00 0.00 92 GLY X CA 7
ATOM 10928 C C . GLY A 1 92 ? -5.264 -3.877 -2.999 1.00 0.00 92 GLY X C 7
ATOM 10929 O O . GLY A 1 92 ? -4.291 -3.837 -3.743 1.00 0.00 92 GLY X O 7
ATOM 10933 N N . THR A 1 93 ? -5.564 -4.891 -2.224 1.00 0.00 93 THR X N 7
ATOM 10934 C CA . THR A 1 93 ? -4.805 -6.090 -2.133 1.00 0.00 93 THR X CA 7
ATOM 10935 C C . THR A 1 93 ? -4.772 -6.784 -3.492 1.00 0.00 93 THR X C 7
ATOM 10936 O O . THR A 1 93 ? -5.834 -7.154 -4.024 1.00 0.00 93 THR X O 7
ATOM 10947 N N . GLY A 1 94 ? -3.600 -6.886 -4.085 1.00 0.00 94 GLY X N 7
ATOM 10948 C CA . GLY A 1 94 ? -3.462 -7.689 -5.293 1.00 0.00 94 GLY X CA 7
ATOM 10949 C C . GLY A 1 94 ? -3.627 -9.165 -4.989 1.00 0.00 94 GLY X C 7
ATOM 10950 O O . GLY A 1 94 ? -2.651 -9.882 -4.765 1.00 0.00 94 GLY X O 7
ATOM 10954 N N . ASP A 1 95 ? -4.862 -9.585 -4.944 1.00 0.00 95 ASP X N 7
ATOM 10955 C CA . ASP A 1 95 ? -5.240 -10.945 -4.623 1.00 0.00 95 ASP X CA 7
ATOM 10956 C C . ASP A 1 95 ? -4.660 -11.972 -5.566 1.00 0.00 95 ASP X C 7
ATOM 10957 O O . ASP A 1 95 ? -4.872 -11.920 -6.787 1.00 0.00 95 ASP X O 7
ATOM 10966 N N . GLU A 1 96 ? -3.890 -12.865 -5.003 1.00 0.00 96 GLU X N 7
ATOM 10967 C CA . GLU A 1 96 ? -3.403 -14.016 -5.713 1.00 0.00 96 GLU X CA 7
ATOM 10968 C C . GLU A 1 96 ? -3.719 -15.267 -4.913 1.00 0.00 96 GLU X C 7
ATOM 10969 O O . GLU A 1 96 ? -3.171 -16.339 -5.167 1.00 0.00 96 GLU X O 7
ATOM 10981 N N . SER A 1 97 ? -4.647 -15.141 -3.966 1.00 0.00 97 SER X N 7
ATOM 10982 C CA . SER A 1 97 ? -5.061 -16.273 -3.183 1.00 0.00 97 SER X CA 7
ATOM 10983 C C . SER A 1 97 ? -6.107 -17.000 -4.006 1.00 0.00 97 SER X C 7
ATOM 10984 O O . SER A 1 97 ? -7.305 -16.683 -3.978 1.00 0.00 97 SER X O 7
ATOM 10992 N N . ASP A 1 98 ? -5.629 -17.876 -4.823 1.00 0.00 98 ASP X N 7
ATOM 10993 C CA . ASP A 1 98 ? -6.437 -18.563 -5.783 1.00 0.00 98 ASP X CA 7
ATOM 10994 C C . ASP A 1 98 ? -6.855 -19.913 -5.240 1.00 0.00 98 ASP X C 7
ATOM 10995 O O . ASP A 1 98 ? -6.150 -20.503 -4.407 1.00 0.00 98 ASP X O 7
ATOM 11004 N N . GLU A 1 99 ? -7.994 -20.404 -5.675 1.00 0.00 99 GLU X N 7
ATOM 11005 C CA . GLU A 1 99 ? -8.484 -21.663 -5.171 1.00 0.00 99 GLU X CA 7
ATOM 11006 C C . GLU A 1 99 ? -8.363 -22.766 -6.240 1.00 0.00 99 GLU X C 7
ATOM 11007 O O . GLU A 1 99 ? -8.907 -23.869 -6.084 1.00 0.00 99 GLU X O 7
ATOM 11019 N N . VAL A 1 100 ? -7.633 -22.462 -7.301 1.00 0.00 100 VAL X N 7
ATOM 11020 C CA . VAL A 1 100 ? -7.348 -23.379 -8.402 1.00 0.00 100 VAL X CA 7
ATOM 11021 C C . VAL A 1 100 ? -8.605 -23.677 -9.202 1.00 0.00 100 VAL X C 7
ATOM 11022 O O . VAL A 1 100 ? -9.338 -24.636 -8.909 1.00 0.00 100 VAL X O 7
ATOM 11035 N N . ASP A 1 101 ? -8.905 -22.774 -10.137 1.00 0.00 101 ASP X N 7
ATOM 11036 C CA . ASP A 1 101 ? -10.048 -22.868 -11.089 1.00 0.00 101 ASP X CA 7
ATOM 11037 C C . ASP A 1 101 ? -11.418 -22.635 -10.417 1.00 0.00 101 ASP X C 7
ATOM 11038 O O . ASP A 1 101 ? -12.346 -22.101 -11.032 1.00 0.00 101 ASP X O 7
ATOM 11047 N N . GLU A 1 102 ? -11.524 -23.030 -9.164 1.00 0.00 102 GLU X N 7
ATOM 11048 C CA . GLU A 1 102 ? -12.737 -22.909 -8.385 1.00 0.00 102 GLU X CA 7
ATOM 11049 C C . GLU A 1 102 ? -13.064 -21.450 -8.076 1.00 0.00 102 GLU X C 7
ATOM 11050 O O . GLU A 1 102 ? -14.190 -21.017 -8.296 1.00 0.00 102 GLU X O 7
ATOM 11062 N N . ASP A 1 103 ? -12.065 -20.705 -7.610 1.00 0.00 103 ASP X N 7
ATOM 11063 C CA . ASP A 1 103 ? -12.240 -19.308 -7.158 1.00 0.00 103 ASP X CA 7
ATOM 11064 C C . ASP A 1 103 ? -13.238 -19.225 -6.040 1.00 0.00 103 ASP X C 7
ATOM 11065 O O . ASP A 1 103 ? -12.867 -19.522 -4.901 1.00 0.00 103 ASP X O 7
ATOM 11075 N N . GLU A 1 1 ? -20.836 5.435 3.136 1.00 0.00 1 GLU X N 8
ATOM 11076 C CA . GLU A 1 1 ? -19.817 5.604 2.109 1.00 0.00 1 GLU X CA 8
ATOM 11077 C C . GLU A 1 1 ? -18.659 4.675 2.392 1.00 0.00 1 GLU X C 8
ATOM 11078 O O . GLU A 1 1 ? -18.712 3.905 3.351 1.00 0.00 1 GLU X O 8
ATOM 11092 N N . GLU A 1 2 ? -17.626 4.759 1.575 1.00 0.00 2 GLU X N 8
ATOM 11093 C CA . GLU A 1 2 ? -16.447 3.932 1.689 1.00 0.00 2 GLU X CA 8
ATOM 11094 C C . GLU A 1 2 ? -15.392 4.523 0.801 1.00 0.00 2 GLU X C 8
ATOM 11095 O O . GLU A 1 2 ? -15.426 4.358 -0.416 1.00 0.00 2 GLU X O 8
ATOM 11107 N N . ARG A 1 3 ? -14.495 5.246 1.380 1.00 0.00 3 ARG X N 8
ATOM 11108 C CA . ARG A 1 3 ? -13.480 5.892 0.615 1.00 0.00 3 ARG X CA 8
ATOM 11109 C C . ARG A 1 3 ? -12.164 5.305 0.925 1.00 0.00 3 ARG X C 8
ATOM 11110 O O . ARG A 1 3 ? -11.814 5.092 2.087 1.00 0.00 3 ARG X O 8
ATOM 11131 N N . GLU A 1 4 ? -11.464 5.015 -0.100 1.00 0.00 4 GLU X N 8
ATOM 11132 C CA . GLU A 1 4 ? -10.170 4.413 -0.016 1.00 0.00 4 GLU X CA 8
ATOM 11133 C C . GLU A 1 4 ? -9.249 5.279 -0.835 1.00 0.00 4 GLU X C 8
ATOM 11134 O O . GLU A 1 4 ? -9.725 6.040 -1.668 1.00 0.00 4 GLU X O 8
ATOM 11146 N N . ASP A 1 5 ? -7.967 5.220 -0.582 1.00 0.00 5 ASP X N 8
ATOM 11147 C CA . ASP A 1 5 ? -7.016 6.033 -1.364 1.00 0.00 5 ASP X CA 8
ATOM 11148 C C . ASP A 1 5 ? -6.851 5.374 -2.742 1.00 0.00 5 ASP X C 8
ATOM 11149 O O . ASP A 1 5 ? -7.481 4.338 -3.004 1.00 0.00 5 ASP X O 8
ATOM 11158 N N . CYS A 1 6 ? -6.038 5.914 -3.601 1.00 0.00 6 CYS X N 8
ATOM 11159 C CA . CYS A 1 6 ? -5.943 5.337 -4.942 1.00 0.00 6 CYS X CA 8
ATOM 11160 C C . CYS A 1 6 ? -4.648 4.588 -5.119 1.00 0.00 6 CYS X C 8
ATOM 11161 O O . CYS A 1 6 ? -3.625 5.188 -5.420 1.00 0.00 6 CYS X O 8
ATOM 11168 N N . TRP A 1 7 ? -4.665 3.309 -4.970 1.00 0.00 7 TRP X N 8
ATOM 11169 C CA . TRP A 1 7 ? -3.448 2.585 -5.107 1.00 0.00 7 TRP X CA 8
ATOM 11170 C C . TRP A 1 7 ? -3.531 1.799 -6.400 1.00 0.00 7 TRP X C 8
ATOM 11171 O O . TRP A 1 7 ? -4.522 1.115 -6.657 1.00 0.00 7 TRP X O 8
ATOM 11192 N N . THR A 1 8 ? -2.515 1.899 -7.194 1.00 0.00 8 THR X N 8
ATOM 11193 C CA . THR A 1 8 ? -2.446 1.198 -8.455 1.00 0.00 8 THR X CA 8
ATOM 11194 C C . THR A 1 8 ? -1.520 0.006 -8.310 1.00 0.00 8 THR X C 8
ATOM 11195 O O . THR A 1 8 ? -0.473 0.089 -7.631 1.00 0.00 8 THR X O 8
ATOM 11206 N N . PHE A 1 9 ? -1.944 -1.115 -8.834 1.00 0.00 9 PHE X N 8
ATOM 11207 C CA . PHE A 1 9 ? -1.215 -2.317 -8.662 1.00 0.00 9 PHE X CA 8
ATOM 11208 C C . PHE A 1 9 ? -0.078 -2.434 -9.637 1.00 0.00 9 PHE X C 8
ATOM 11209 O O . PHE A 1 9 ? -0.270 -2.313 -10.851 1.00 0.00 9 PHE X O 8
ATOM 11226 N N . TYR A 1 10 ? 1.098 -2.673 -9.116 1.00 0.00 10 TYR X N 8
ATOM 11227 C CA . TYR A 1 10 ? 2.229 -2.919 -9.952 1.00 0.00 10 TYR X CA 8
ATOM 11228 C C . TYR A 1 10 ? 2.414 -4.431 -10.098 1.00 0.00 10 TYR X C 8
ATOM 11229 O O . TYR A 1 10 ? 2.253 -4.972 -11.193 1.00 0.00 10 TYR X O 8
ATOM 11247 N N . ALA A 1 11 ? 2.683 -5.106 -8.980 1.00 0.00 11 ALA X N 8
ATOM 11248 C CA . ALA A 1 11 ? 2.928 -6.550 -8.939 1.00 0.00 11 ALA X CA 8
ATOM 11249 C C . ALA A 1 11 ? 3.145 -6.931 -7.492 1.00 0.00 11 ALA X C 8
ATOM 11250 O O . ALA A 1 11 ? 3.327 -6.037 -6.660 1.00 0.00 11 ALA X O 8
ATOM 11257 N N . ASN A 1 12 ? 3.070 -8.209 -7.143 1.00 0.00 12 ASN X N 8
ATOM 11258 C CA . ASN A 1 12 ? 3.363 -8.558 -5.773 1.00 0.00 12 ASN X CA 8
ATOM 11259 C C . ASN A 1 12 ? 4.844 -8.626 -5.661 1.00 0.00 12 ASN X C 8
ATOM 11260 O O . ASN A 1 12 ? 5.495 -9.412 -6.346 1.00 0.00 12 ASN X O 8
ATOM 11271 N N . ARG A 1 13 ? 5.384 -7.789 -4.835 1.00 0.00 13 ARG X N 8
ATOM 11272 C CA . ARG A 1 13 ? 6.800 -7.716 -4.623 1.00 0.00 13 ARG X CA 8
ATOM 11273 C C . ARG A 1 13 ? 7.120 -7.144 -3.278 1.00 0.00 13 ARG X C 8
ATOM 11274 O O . ARG A 1 13 ? 6.227 -6.623 -2.606 1.00 0.00 13 ARG X O 8
ATOM 11295 N N . LYS A 1 14 ? 8.355 -7.309 -2.837 1.00 0.00 14 LYS X N 8
ATOM 11296 C CA . LYS A 1 14 ? 8.807 -6.651 -1.643 1.00 0.00 14 LYS X CA 8
ATOM 11297 C C . LYS A 1 14 ? 10.309 -6.574 -1.557 1.00 0.00 14 LYS X C 8
ATOM 11298 O O . LYS A 1 14 ? 10.992 -7.550 -1.805 1.00 0.00 14 LYS X O 8
ATOM 11317 N N . TYR A 1 15 ? 10.833 -5.453 -1.142 1.00 0.00 15 TYR X N 8
ATOM 11318 C CA . TYR A 1 15 ? 12.249 -5.340 -1.018 1.00 0.00 15 TYR X CA 8
ATOM 11319 C C . TYR A 1 15 ? 12.740 -5.923 0.315 1.00 0.00 15 TYR X C 8
ATOM 11320 O O . TYR A 1 15 ? 12.985 -5.201 1.288 1.00 0.00 15 TYR X O 8
ATOM 11338 N N . THR A 1 16 ? 12.746 -7.245 0.366 1.00 0.00 16 THR X N 8
ATOM 11339 C CA . THR A 1 16 ? 13.322 -8.073 1.434 1.00 0.00 16 THR X CA 8
ATOM 11340 C C . THR A 1 16 ? 12.626 -8.031 2.819 1.00 0.00 16 THR X C 8
ATOM 11341 O O . THR A 1 16 ? 12.345 -9.092 3.398 1.00 0.00 16 THR X O 8
ATOM 11352 N N . ASP A 1 17 ? 12.317 -6.856 3.328 1.00 0.00 17 ASP X N 8
ATOM 11353 C CA . ASP A 1 17 ? 11.747 -6.721 4.658 1.00 0.00 17 ASP X CA 8
ATOM 11354 C C . ASP A 1 17 ? 10.990 -5.406 4.753 1.00 0.00 17 ASP X C 8
ATOM 11355 O O . ASP A 1 17 ? 11.181 -4.514 3.926 1.00 0.00 17 ASP X O 8
ATOM 11364 N N . PHE A 1 18 ? 10.168 -5.286 5.762 1.00 0.00 18 PHE X N 8
ATOM 11365 C CA . PHE A 1 18 ? 9.333 -4.111 6.017 1.00 0.00 18 PHE X CA 8
ATOM 11366 C C . PHE A 1 18 ? 10.105 -3.057 6.810 1.00 0.00 18 PHE X C 8
ATOM 11367 O O . PHE A 1 18 ? 9.522 -2.282 7.579 1.00 0.00 18 PHE X O 8
ATOM 11384 N N . ASP A 1 19 ? 11.397 -2.978 6.540 1.00 0.00 19 ASP X N 8
ATOM 11385 C CA . ASP A 1 19 ? 12.325 -2.073 7.229 1.00 0.00 19 ASP X CA 8
ATOM 11386 C C . ASP A 1 19 ? 11.900 -0.614 7.026 1.00 0.00 19 ASP X C 8
ATOM 11387 O O . ASP A 1 19 ? 12.116 0.243 7.883 1.00 0.00 19 ASP X O 8
ATOM 11396 N N . LYS A 1 20 ? 11.214 -0.375 5.910 1.00 0.00 20 LYS X N 8
ATOM 11397 C CA . LYS A 1 20 ? 10.714 0.949 5.520 1.00 0.00 20 LYS X CA 8
ATOM 11398 C C . LYS A 1 20 ? 9.627 1.500 6.452 1.00 0.00 20 LYS X C 8
ATOM 11399 O O . LYS A 1 20 ? 9.205 2.621 6.279 1.00 0.00 20 LYS X O 8
ATOM 11418 N N . SER A 1 21 ? 9.203 0.694 7.429 1.00 0.00 21 SER X N 8
ATOM 11419 C CA . SER A 1 21 ? 8.249 1.086 8.471 1.00 0.00 21 SER X CA 8
ATOM 11420 C C . SER A 1 21 ? 6.782 1.127 8.005 1.00 0.00 21 SER X C 8
ATOM 11421 O O . SER A 1 21 ? 6.254 2.158 7.500 1.00 0.00 21 SER X O 8
ATOM 11429 N N . PHE A 1 22 ? 6.144 -0.017 8.141 1.00 0.00 22 PHE X N 8
ATOM 11430 C CA . PHE A 1 22 ? 4.760 -0.206 7.787 1.00 0.00 22 PHE X CA 8
ATOM 11431 C C . PHE A 1 22 ? 4.070 -0.739 9.016 1.00 0.00 22 PHE X C 8
ATOM 11432 O O . PHE A 1 22 ? 4.666 -1.521 9.761 1.00 0.00 22 PHE X O 8
ATOM 11449 N N . LYS A 1 23 ? 2.864 -0.332 9.255 1.00 0.00 23 LYS X N 8
ATOM 11450 C CA . LYS A 1 23 ? 2.139 -0.823 10.419 1.00 0.00 23 LYS X CA 8
ATOM 11451 C C . LYS A 1 23 ? 1.026 -1.744 9.982 1.00 0.00 23 LYS X C 8
ATOM 11452 O O . LYS A 1 23 ? 0.408 -1.517 8.933 1.00 0.00 23 LYS X O 8
ATOM 11471 N N . LYS A 1 24 ? 0.787 -2.774 10.756 1.00 0.00 24 LYS X N 8
ATOM 11472 C CA . LYS A 1 24 ? -0.234 -3.735 10.464 1.00 0.00 24 LYS X CA 8
ATOM 11473 C C . LYS A 1 24 ? -1.058 -4.052 11.678 1.00 0.00 24 LYS X C 8
ATOM 11474 O O . LYS A 1 24 ? -0.547 -4.365 12.751 1.00 0.00 24 LYS X O 8
ATOM 11493 N N . SER A 1 25 ? -2.295 -3.899 11.502 1.00 0.00 25 SER X N 8
ATOM 11494 C CA . SER A 1 25 ? -3.323 -4.398 12.339 1.00 0.00 25 SER X CA 8
ATOM 11495 C C . SER A 1 25 ? -4.396 -4.542 11.321 1.00 0.00 25 SER X C 8
ATOM 11496 O O . SER A 1 25 ? -4.608 -3.579 10.558 1.00 0.00 25 SER X O 8
ATOM 11504 N N . SER A 1 26 ? -5.058 -5.647 11.224 1.00 0.00 26 SER X N 8
ATOM 11505 C CA . SER A 1 26 ? -5.872 -5.762 10.079 1.00 0.00 26 SER X CA 8
ATOM 11506 C C . SER A 1 26 ? -7.297 -5.382 10.298 1.00 0.00 26 SER X C 8
ATOM 11507 O O . SER A 1 26 ? -8.115 -6.104 10.870 1.00 0.00 26 SER X O 8
ATOM 11515 N N . ASP A 1 27 ? -7.523 -4.194 9.862 1.00 0.00 27 ASP X N 8
ATOM 11516 C CA . ASP A 1 27 ? -8.768 -3.542 9.725 1.00 0.00 27 ASP X CA 8
ATOM 11517 C C . ASP A 1 27 ? -8.678 -3.056 8.351 1.00 0.00 27 ASP X C 8
ATOM 11518 O O . ASP A 1 27 ? -8.046 -2.030 8.128 1.00 0.00 27 ASP X O 8
ATOM 11527 N N . LEU A 1 28 ? -9.187 -3.805 7.408 1.00 0.00 28 LEU X N 8
ATOM 11528 C CA . LEU A 1 28 ? -8.997 -3.466 6.005 1.00 0.00 28 LEU X CA 8
ATOM 11529 C C . LEU A 1 28 ? -9.443 -2.063 5.725 1.00 0.00 28 LEU X C 8
ATOM 11530 O O . LEU A 1 28 ? -8.711 -1.300 5.122 1.00 0.00 28 LEU X O 8
ATOM 11546 N N . ASP A 1 29 ? -10.606 -1.724 6.207 1.00 0.00 29 ASP X N 8
ATOM 11547 C CA . ASP A 1 29 ? -11.127 -0.379 6.141 1.00 0.00 29 ASP X CA 8
ATOM 11548 C C . ASP A 1 29 ? -10.281 0.636 6.884 1.00 0.00 29 ASP X C 8
ATOM 11549 O O . ASP A 1 29 ? -9.897 1.668 6.307 1.00 0.00 29 ASP X O 8
ATOM 11558 N N . GLU A 1 30 ? -9.945 0.343 8.143 1.00 0.00 30 GLU X N 8
ATOM 11559 C CA . GLU A 1 30 ? -9.127 1.241 8.930 1.00 0.00 30 GLU X CA 8
ATOM 11560 C C . GLU A 1 30 ? -7.813 1.501 8.295 1.00 0.00 30 GLU X C 8
ATOM 11561 O O . GLU A 1 30 ? -7.294 2.570 8.389 1.00 0.00 30 GLU X O 8
ATOM 11573 N N . CYS A 1 31 ? -7.256 0.511 7.702 1.00 0.00 31 CYS X N 8
ATOM 11574 C CA . CYS A 1 31 ? -5.972 0.660 7.024 1.00 0.00 31 CYS X CA 8
ATOM 11575 C C . CYS A 1 31 ? -6.029 1.784 5.960 1.00 0.00 31 CYS X C 8
ATOM 11576 O O . CYS A 1 31 ? -5.106 2.594 5.870 1.00 0.00 31 CYS X O 8
ATOM 11583 N N . LYS A 1 32 ? -7.125 1.854 5.199 1.00 0.00 32 LYS X N 8
ATOM 11584 C CA . LYS A 1 32 ? -7.294 2.918 4.179 1.00 0.00 32 LYS X CA 8
ATOM 11585 C C . LYS A 1 32 ? -7.338 4.228 4.863 1.00 0.00 32 LYS X C 8
ATOM 11586 O O . LYS A 1 32 ? -6.665 5.182 4.479 1.00 0.00 32 LYS X O 8
ATOM 11605 N N . LYS A 1 33 ? -8.127 4.235 5.914 1.00 0.00 33 LYS X N 8
ATOM 11606 C CA . LYS A 1 33 ? -8.358 5.392 6.692 1.00 0.00 33 LYS X CA 8
ATOM 11607 C C . LYS A 1 33 ? -7.045 5.882 7.324 1.00 0.00 33 LYS X C 8
ATOM 11608 O O . LYS A 1 33 ? -6.763 7.070 7.339 1.00 0.00 33 LYS X O 8
ATOM 11627 N N . THR A 1 34 ? -6.247 4.926 7.831 1.00 0.00 34 THR X N 8
ATOM 11628 C CA . THR A 1 34 ? -4.975 5.208 8.424 1.00 0.00 34 THR X CA 8
ATOM 11629 C C . THR A 1 34 ? -4.088 5.843 7.395 1.00 0.00 34 THR X C 8
ATOM 11630 O O . THR A 1 34 ? -3.348 6.774 7.701 1.00 0.00 34 THR X O 8
ATOM 11641 N N . CYS A 1 35 ? -4.138 5.323 6.173 1.00 0.00 35 CYS X N 8
ATOM 11642 C CA . CYS A 1 35 ? -3.395 5.967 5.118 1.00 0.00 35 CYS X CA 8
ATOM 11643 C C . CYS A 1 35 ? -3.746 7.432 4.893 1.00 0.00 35 CYS X C 8
ATOM 11644 O O . CYS A 1 35 ? -2.857 8.269 4.746 1.00 0.00 35 CYS X O 8
ATOM 11651 N N . PHE A 1 36 ? -5.019 7.759 4.954 1.00 0.00 36 PHE X N 8
ATOM 11652 C CA . PHE A 1 36 ? -5.436 9.149 4.810 1.00 0.00 36 PHE X CA 8
ATOM 11653 C C . PHE A 1 36 ? -4.870 9.942 5.967 1.00 0.00 36 PHE X C 8
ATOM 11654 O O . PHE A 1 36 ? -4.580 11.133 5.826 1.00 0.00 36 PHE X O 8
ATOM 11671 N N . LYS A 1 37 ? -4.800 9.307 7.136 1.00 0.00 37 LYS X N 8
ATOM 11672 C CA . LYS A 1 37 ? -4.324 9.978 8.311 1.00 0.00 37 LYS X CA 8
ATOM 11673 C C . LYS A 1 37 ? -2.919 10.639 8.215 1.00 0.00 37 LYS X C 8
ATOM 11674 O O . LYS A 1 37 ? -2.847 11.823 8.566 1.00 0.00 37 LYS X O 8
ATOM 11693 N N . THR A 1 38 ? -1.762 9.950 7.826 1.00 0.00 38 THR X N 8
ATOM 11694 C CA . THR A 1 38 ? -0.543 10.816 7.877 1.00 0.00 38 THR X CA 8
ATOM 11695 C C . THR A 1 38 ? -0.516 11.852 6.653 1.00 0.00 38 THR X C 8
ATOM 11696 O O . THR A 1 38 ? -1.571 12.259 6.162 1.00 0.00 38 THR X O 8
ATOM 11707 N N . GLU A 1 39 ? 0.676 12.263 6.121 1.00 0.00 39 GLU X N 8
ATOM 11708 C CA . GLU A 1 39 ? 0.932 12.559 4.702 1.00 0.00 39 GLU X CA 8
ATOM 11709 C C . GLU A 1 39 ? 1.205 11.352 3.887 1.00 0.00 39 GLU X C 8
ATOM 11710 O O . GLU A 1 39 ? 0.575 11.015 2.910 1.00 0.00 39 GLU X O 8
ATOM 11722 N N . TYR A 1 40 ? 2.209 10.701 4.446 1.00 0.00 40 TYR X N 8
ATOM 11723 C CA . TYR A 1 40 ? 3.035 9.676 3.864 1.00 0.00 40 TYR X CA 8
ATOM 11724 C C . TYR A 1 40 ? 2.320 8.448 3.523 1.00 0.00 40 TYR X C 8
ATOM 11725 O O . TYR A 1 40 ? 2.766 7.693 2.655 1.00 0.00 40 TYR X O 8
ATOM 11743 N N . CYS A 1 41 ? 1.312 8.160 4.274 1.00 0.00 41 CYS X N 8
ATOM 11744 C CA . CYS A 1 41 ? 0.647 6.898 4.124 1.00 0.00 41 CYS X CA 8
ATOM 11745 C C . CYS A 1 41 ? -0.155 6.886 2.810 1.00 0.00 41 CYS X C 8
ATOM 11746 O O . CYS A 1 41 ? -1.282 7.341 2.728 1.00 0.00 41 CYS X O 8
ATOM 11753 N N . TYR A 1 42 ? 0.515 6.481 1.766 1.00 0.00 42 TYR X N 8
ATOM 11754 C CA . T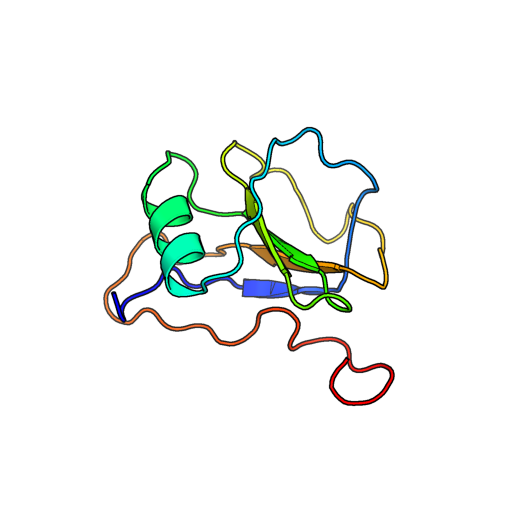YR A 1 42 ? -0.060 6.396 0.452 1.00 0.00 42 TYR X CA 8
ATOM 11755 C C . TYR A 1 42 ? 0.440 5.154 -0.292 1.00 0.00 42 TYR X C 8
ATOM 11756 O O . TYR A 1 42 ? 0.133 4.946 -1.470 1.00 0.00 42 TYR X O 8
ATOM 11774 N N . ILE A 1 43 ? 1.220 4.321 0.390 1.00 0.00 43 ILE X N 8
ATOM 11775 C CA . ILE A 1 43 ? 1.654 3.074 -0.223 1.00 0.00 43 ILE X CA 8
ATOM 11776 C C . ILE A 1 43 ? 1.164 2.028 0.700 1.00 0.00 43 ILE X C 8
ATOM 11777 O O . ILE A 1 43 ? 1.240 2.211 1.906 1.00 0.00 43 ILE X O 8
ATOM 11793 N N . VAL A 1 44 ? 0.611 0.988 0.208 1.00 0.00 44 VAL X N 8
ATOM 11794 C CA . VAL A 1 44 ? 0.123 -0.006 1.094 1.00 0.00 44 VAL X CA 8
ATOM 11795 C C . VAL A 1 44 ? 0.516 -1.357 0.553 1.00 0.00 44 VAL X C 8
ATOM 11796 O O . VAL A 1 44 ? 0.628 -1.547 -0.684 1.00 0.00 44 VAL X O 8
ATOM 11809 N N . PHE A 1 45 ? 0.788 -2.260 1.435 1.00 0.00 45 PHE X N 8
ATOM 11810 C CA . PHE A 1 45 ? 1.046 -3.603 1.067 1.00 0.00 45 PHE X CA 8
ATOM 11811 C C . PHE A 1 45 ? 0.030 -4.431 1.770 1.00 0.00 45 PHE X C 8
ATOM 11812 O O . PHE A 1 45 ? -0.133 -4.326 2.986 1.00 0.00 45 PHE X O 8
ATOM 11829 N N . GLU A 1 46 ? -0.628 -5.268 1.060 1.00 0.00 46 GLU X N 8
ATOM 11830 C CA . GLU A 1 46 ? -1.652 -6.062 1.686 1.00 0.00 46 GLU X CA 8
ATOM 11831 C C . GLU A 1 46 ? -1.373 -7.518 1.443 1.00 0.00 46 GLU X C 8
ATOM 11832 O O . GLU A 1 46 ? -0.993 -7.906 0.328 1.00 0.00 46 GLU X O 8
ATOM 11844 N N . ASP A 1 47 ? -1.505 -8.307 2.476 1.00 0.00 47 ASP X N 8
ATOM 11845 C CA . ASP A 1 47 ? -1.170 -9.718 2.412 1.00 0.00 47 ASP X CA 8
ATOM 11846 C C . ASP A 1 47 ? -2.312 -10.457 1.810 1.00 0.00 47 ASP X C 8
ATOM 11847 O O . ASP A 1 47 ? -3.416 -10.397 2.329 1.00 0.00 47 ASP X O 8
ATOM 11856 N N . THR A 1 48 ? -2.046 -11.169 0.755 1.00 0.00 48 THR X N 8
ATOM 11857 C CA . THR A 1 48 ? -3.072 -11.846 0.004 1.00 0.00 48 THR X CA 8
ATOM 11858 C C . THR A 1 48 ? -3.429 -13.212 0.625 1.00 0.00 48 THR X C 8
ATOM 11859 O O . THR A 1 48 ? -4.509 -13.758 0.387 1.00 0.00 48 THR X O 8
ATOM 11870 N N . VAL A 1 49 ? -2.548 -13.764 1.428 1.00 0.00 49 VAL X N 8
ATOM 11871 C CA . VAL A 1 49 ? -2.798 -15.077 1.996 1.00 0.00 49 VAL X CA 8
ATOM 11872 C C . VAL A 1 49 ? -3.709 -14.940 3.195 1.00 0.00 49 VAL X C 8
ATOM 11873 O O . VAL A 1 49 ? -4.733 -15.597 3.313 1.00 0.00 49 VAL X O 8
ATOM 11886 N N . ASN A 1 50 ? -3.356 -14.003 4.005 1.00 0.00 50 ASN X N 8
ATOM 11887 C CA . ASN A 1 50 ? -3.983 -13.756 5.275 1.00 0.00 50 ASN X CA 8
ATOM 11888 C C . ASN A 1 50 ? -5.022 -12.674 5.194 1.00 0.00 50 ASN X C 8
ATOM 11889 O O . ASN A 1 50 ? -5.895 -12.587 6.068 1.00 0.00 50 ASN X O 8
ATOM 11900 N N . LYS A 1 51 ? -4.940 -11.856 4.145 1.00 0.00 51 LYS X N 8
ATOM 11901 C CA . LYS A 1 51 ? -5.803 -10.667 4.001 1.00 0.00 51 LYS X CA 8
ATOM 11902 C C . LYS A 1 51 ? -5.488 -9.666 5.110 1.00 0.00 51 LYS X C 8
ATOM 11903 O O . LYS A 1 51 ? -6.378 -9.101 5.751 1.00 0.00 51 LYS X O 8
ATOM 11922 N N . GLU A 1 52 ? -4.204 -9.450 5.299 1.00 0.00 52 GLU X N 8
ATOM 11923 C CA . GLU A 1 52 ? -3.694 -8.536 6.330 1.00 0.00 52 GLU X CA 8
ATOM 11924 C C . GLU A 1 52 ? -3.313 -7.227 5.650 1.00 0.00 52 GLU X C 8
ATOM 11925 O O . GLU A 1 52 ? -3.110 -7.218 4.435 1.00 0.00 52 GLU X O 8
ATOM 11937 N N . CYS A 1 53 ? -3.173 -6.142 6.386 1.00 0.00 53 CYS X N 8
ATOM 11938 C CA . CYS A 1 53 ? -2.869 -4.893 5.751 1.00 0.00 53 CYS X CA 8
ATOM 11939 C C . CYS A 1 53 ? -1.742 -4.193 6.440 1.00 0.00 53 CYS X C 8
ATOM 11940 O O . CYS A 1 53 ? -1.766 -3.999 7.652 1.00 0.00 53 CYS X O 8
ATOM 11947 N N . TYR A 1 54 ? -0.738 -3.837 5.675 1.00 0.00 54 TYR X N 8
ATOM 11948 C CA . TYR A 1 54 ? 0.375 -3.098 6.184 1.00 0.00 54 TYR X CA 8
ATOM 11949 C C . TYR A 1 54 ? 0.396 -1.833 5.419 1.00 0.00 54 TYR X C 8
ATOM 11950 O O . TYR A 1 54 ? 0.442 -1.835 4.191 1.00 0.00 54 TYR X O 8
ATOM 11968 N N . TYR A 1 55 ? 0.408 -0.776 6.101 1.00 0.00 55 TYR X N 8
ATOM 11969 C CA . TYR A 1 55 ? 0.371 0.497 5.450 1.00 0.00 55 TYR X CA 8
ATOM 11970 C C . TYR A 1 55 ? 1.670 1.251 5.614 1.00 0.00 55 TYR X C 8
ATOM 11971 O O . TYR A 1 55 ? 2.218 1.341 6.729 1.00 0.00 55 TYR X O 8
ATOM 11989 N N . ASN A 1 56 ? 2.198 1.699 4.488 1.00 0.00 56 ASN X N 8
ATOM 11990 C CA . ASN A 1 56 ? 3.459 2.485 4.450 1.00 0.00 56 ASN X CA 8
ATOM 11991 C C . ASN A 1 56 ? 3.246 3.820 5.043 1.00 0.00 56 ASN X C 8
ATOM 11992 O O . ASN A 1 56 ? 2.434 4.603 4.519 1.00 0.00 56 ASN X O 8
ATOM 12003 N N . VAL A 1 57 ? 4.016 4.121 6.082 1.00 0.00 57 VAL X N 8
ATOM 12004 C CA . VAL A 1 57 ? 3.816 5.388 6.795 1.00 0.00 57 VAL X CA 8
ATOM 12005 C C . VAL A 1 57 ? 4.955 6.364 6.580 1.00 0.00 57 VAL X C 8
ATOM 12006 O O . VAL A 1 57 ? 4.929 7.482 7.098 1.00 0.00 57 VAL X O 8
ATOM 12019 N N . VAL A 1 58 ? 5.949 5.956 5.838 1.00 0.00 58 VAL X N 8
ATOM 12020 C CA . VAL A 1 58 ? 7.085 6.844 5.563 1.00 0.00 58 VAL X CA 8
ATOM 12021 C C . VAL A 1 58 ? 6.995 7.267 4.091 1.00 0.00 58 VAL X C 8
ATOM 12022 O O . VAL A 1 58 ? 5.991 6.992 3.434 1.00 0.00 58 VAL X O 8
ATOM 12035 N N . ASP A 1 59 ? 7.971 7.964 3.603 1.00 0.00 59 ASP X N 8
ATOM 12036 C CA . ASP A 1 59 ? 7.987 8.433 2.232 1.00 0.00 59 ASP X CA 8
ATOM 12037 C C . ASP A 1 59 ? 8.087 7.265 1.286 1.00 0.00 59 ASP X C 8
ATOM 12038 O O . ASP A 1 59 ? 9.161 6.719 1.028 1.00 0.00 59 ASP X O 8
ATOM 12047 N N . GLY A 1 60 ? 6.962 6.894 0.782 1.00 0.00 60 GLY X N 8
ATOM 12048 C CA . GLY A 1 60 ? 6.842 5.756 -0.027 1.00 0.00 60 GLY X CA 8
ATOM 12049 C C . GLY A 1 60 ? 6.872 6.120 -1.461 1.00 0.00 60 GLY X C 8
ATOM 12050 O O . GLY A 1 60 ? 6.885 5.254 -2.321 1.00 0.00 60 GLY X O 8
ATOM 12054 N N . GLU A 1 61 ? 6.899 7.429 -1.731 1.00 0.00 61 GLU X N 8
ATOM 12055 C CA . GLU A 1 61 ? 7.099 7.940 -3.082 1.00 0.00 61 GLU X CA 8
ATOM 12056 C C . GLU A 1 61 ? 8.483 7.506 -3.547 1.00 0.00 61 GLU X C 8
ATOM 12057 O O . GLU A 1 61 ? 8.774 7.427 -4.736 1.00 0.00 61 GLU X O 8
ATOM 12069 N N . GLU A 1 62 ? 9.307 7.206 -2.565 1.00 0.00 62 GLU X N 8
ATOM 12070 C CA . GLU A 1 62 ? 10.627 6.783 -2.764 1.00 0.00 62 GLU X CA 8
ATOM 12071 C C . GLU A 1 62 ? 10.702 5.246 -2.876 1.00 0.00 62 GLU X C 8
ATOM 12072 O O . GLU A 1 62 ? 11.744 4.708 -3.242 1.00 0.00 62 GLU X O 8
ATOM 12084 N N . LEU A 1 63 ? 9.602 4.521 -2.564 1.00 0.00 63 LEU X N 8
ATOM 12085 C CA . LEU A 1 63 ? 9.647 3.055 -2.772 1.00 0.00 63 LEU X CA 8
ATOM 12086 C C . LEU A 1 63 ? 9.714 2.782 -4.250 1.00 0.00 63 LEU X C 8
ATOM 12087 O O . LEU A 1 63 ? 8.787 3.101 -4.993 1.00 0.00 63 LEU X O 8
ATOM 12103 N N . ASP A 1 64 ? 10.833 2.253 -4.662 1.00 0.00 64 ASP X N 8
ATOM 12104 C CA . ASP A 1 64 ? 11.146 2.060 -6.057 1.00 0.00 64 ASP X CA 8
ATOM 12105 C C . ASP A 1 64 ? 10.762 0.630 -6.472 1.00 0.00 64 ASP X C 8
ATOM 12106 O O . ASP A 1 64 ? 11.509 -0.327 -6.220 1.00 0.00 64 ASP X O 8
ATOM 12115 N N . GLN A 1 65 ? 9.602 0.514 -7.105 1.00 0.00 65 GLN X N 8
ATOM 12116 C CA . GLN A 1 65 ? 8.916 -0.778 -7.440 1.00 0.00 65 GLN X CA 8
ATOM 12117 C C . GLN A 1 65 ? 9.762 -1.697 -8.250 1.00 0.00 65 GLN X C 8
ATOM 12118 O O . GLN A 1 65 ? 9.839 -2.894 -8.002 1.00 0.00 65 GLN X O 8
ATOM 12132 N N . GLU A 1 66 ? 10.409 -1.150 -9.206 1.00 0.00 66 GLU X N 8
ATOM 12133 C CA . GLU A 1 66 ? 11.111 -1.943 -10.164 1.00 0.00 66 GLU X CA 8
ATOM 12134 C C . GLU A 1 66 ? 12.452 -2.426 -9.608 1.00 0.00 66 GLU X C 8
ATOM 12135 O O . GLU A 1 66 ? 13.146 -3.220 -10.225 1.00 0.00 66 GLU X O 8
ATOM 12147 N N . LYS A 1 67 ? 12.790 -1.950 -8.426 1.00 0.00 67 LYS X N 8
ATOM 12148 C CA . LYS A 1 67 ? 14.024 -2.322 -7.760 1.00 0.00 67 LYS X CA 8
ATOM 12149 C C . LYS A 1 67 ? 13.704 -3.233 -6.566 1.00 0.00 67 LYS X C 8
ATOM 12150 O O . LYS A 1 67 ? 14.585 -3.655 -5.802 1.00 0.00 67 LYS X O 8
ATOM 12169 N N . PHE A 1 68 ? 12.433 -3.558 -6.480 1.00 0.00 68 PHE X N 8
ATOM 12170 C CA . PHE A 1 68 ? 11.848 -4.470 -5.511 1.00 0.00 68 PHE X CA 8
ATOM 12171 C C . PHE A 1 68 ? 12.107 -5.906 -5.934 1.00 0.00 68 PHE X C 8
ATOM 12172 O O . PHE A 1 68 ? 12.261 -6.199 -7.119 1.00 0.00 68 PHE X O 8
ATOM 12189 N N . VAL A 1 69 ? 12.156 -6.772 -4.972 1.00 0.00 69 VAL X N 8
ATOM 12190 C CA . VAL A 1 69 ? 12.444 -8.187 -5.155 1.00 0.00 69 VAL X CA 8
ATOM 12191 C C . VAL A 1 69 ? 11.139 -8.827 -4.734 1.00 0.00 69 VAL X C 8
ATOM 12192 O O . VAL A 1 69 ? 10.316 -8.142 -4.227 1.00 0.00 69 VAL X O 8
ATOM 12205 N N . VAL A 1 70 ? 10.875 -10.032 -5.019 1.00 0.00 70 VAL X N 8
ATOM 12206 C CA . VAL A 1 70 ? 9.533 -10.513 -4.764 1.00 0.00 70 VAL X CA 8
ATOM 12207 C C . VAL A 1 70 ? 9.334 -11.342 -3.495 1.00 0.00 70 VAL X C 8
ATOM 12208 O O . VAL A 1 70 ? 9.917 -12.405 -3.336 1.00 0.00 70 VAL X O 8
ATOM 12221 N N . ASP A 1 71 ? 8.526 -10.812 -2.586 1.00 0.00 71 ASP X N 8
ATOM 12222 C CA . ASP A 1 71 ? 7.924 -11.607 -1.538 1.00 0.00 71 ASP X CA 8
ATOM 12223 C C . ASP A 1 71 ? 6.450 -11.664 -1.848 1.00 0.00 71 ASP X C 8
ATOM 12224 O O . ASP A 1 71 ? 5.706 -10.681 -1.638 1.00 0.00 71 ASP X O 8
ATOM 12233 N N . GLU A 1 72 ? 6.070 -12.813 -2.371 1.00 0.00 72 GLU X N 8
ATOM 12234 C CA . GLU A 1 72 ? 4.782 -13.129 -3.021 1.00 0.00 72 GLU X CA 8
ATOM 12235 C C . GLU A 1 72 ? 3.559 -12.956 -2.132 1.00 0.00 72 GLU X C 8
ATOM 12236 O O . GLU A 1 72 ? 2.446 -12.745 -2.636 1.00 0.00 72 GLU X O 8
ATOM 12248 N N . ASN A 1 73 ? 3.751 -13.041 -0.846 1.00 0.00 73 ASN X N 8
ATOM 12249 C CA . ASN A 1 73 ? 2.652 -13.039 0.113 1.00 0.00 73 ASN X CA 8
ATOM 12250 C C . ASN A 1 73 ? 1.910 -11.697 0.189 1.00 0.00 73 ASN X C 8
ATOM 12251 O O . ASN A 1 73 ? 0.734 -11.647 0.548 1.00 0.00 73 ASN X O 8
ATOM 12262 N N . PHE A 1 74 ? 2.565 -10.630 -0.196 1.00 0.00 74 PHE X N 8
ATOM 12263 C CA . PHE A 1 74 ? 1.927 -9.324 -0.183 1.00 0.00 74 PHE X CA 8
ATOM 12264 C C . PHE A 1 74 ? 1.771 -8.807 -1.558 1.00 0.00 74 PHE X C 8
ATOM 12265 O O . PHE A 1 74 ? 2.455 -9.246 -2.467 1.00 0.00 74 PHE X O 8
ATOM 12282 N N . THR A 1 75 ? 0.957 -7.812 -1.683 1.00 0.00 75 THR X N 8
ATOM 12283 C CA . THR A 1 75 ? 0.678 -7.205 -2.920 1.00 0.00 75 THR X CA 8
ATOM 12284 C C . THR A 1 75 ? 1.153 -5.767 -2.800 1.00 0.00 75 THR X C 8
ATOM 12285 O O . THR A 1 75 ? 0.926 -5.126 -1.753 1.00 0.00 75 THR X O 8
ATOM 12296 N N . GLU A 1 76 ? 1.872 -5.273 -3.802 1.00 0.00 76 GLU X N 8
ATOM 12297 C CA . GLU A 1 76 ? 2.380 -3.935 -3.724 1.00 0.00 76 GLU X CA 8
ATOM 12298 C C . GLU A 1 76 ? 1.504 -3.026 -4.526 1.00 0.00 76 GLU X C 8
ATOM 12299 O O . GLU A 1 76 ? 1.363 -3.200 -5.752 1.00 0.00 76 GLU X O 8
ATOM 12311 N N . ASN A 1 77 ? 0.942 -2.039 -3.885 1.00 0.00 77 ASN X N 8
ATOM 12312 C CA . ASN A 1 77 ? 0.106 -1.146 -4.596 1.00 0.00 77 ASN X CA 8
ATOM 12313 C C . ASN A 1 77 ? 0.251 0.253 -4.063 1.00 0.00 77 ASN X C 8
ATOM 12314 O O . ASN A 1 77 ? 0.255 0.476 -2.845 1.00 0.00 77 ASN X O 8
ATOM 12325 N N . TYR A 1 78 ? 0.432 1.184 -4.958 1.00 0.00 78 TYR X N 8
ATOM 12326 C CA . TYR A 1 78 ? 0.852 2.521 -4.564 1.00 0.00 78 TYR X CA 8
ATOM 12327 C C . TYR A 1 78 ? 0.041 3.646 -5.215 1.00 0.00 78 TYR X C 8
ATOM 12328 O O . TYR A 1 78 ? -0.444 3.501 -6.336 1.00 0.00 78 TYR X O 8
ATOM 12346 N N . LEU A 1 79 ? -0.120 4.740 -4.476 1.00 0.00 79 LEU X N 8
ATOM 12347 C CA . LEU A 1 79 ? -0.866 5.923 -4.916 1.00 0.00 79 LEU X CA 8
ATOM 12348 C C . LEU A 1 79 ? -0.293 6.584 -6.163 1.00 0.00 79 LEU X C 8
ATOM 12349 O O . LEU A 1 79 ? 0.890 6.921 -6.224 1.00 0.00 79 LEU X O 8
ATOM 12365 N N . THR A 1 80 ? -1.107 6.667 -7.179 1.00 0.00 80 THR X N 8
ATOM 12366 C CA . THR A 1 80 ? -0.804 7.425 -8.362 1.00 0.00 80 THR X CA 8
ATOM 12367 C C . THR A 1 80 ? -1.975 8.395 -8.708 1.00 0.00 80 THR X C 8
ATOM 12368 O O . THR A 1 80 ? -3.156 8.011 -8.567 1.00 0.00 80 THR X O 8
ATOM 12379 N N . ASP A 1 81 ? -1.636 9.646 -9.076 1.00 0.00 81 ASP X N 8
ATOM 12380 C CA . ASP A 1 81 ? -2.575 10.661 -9.631 1.00 0.00 81 ASP X CA 8
ATOM 12381 C C . ASP A 1 81 ? -3.387 11.391 -8.581 1.00 0.00 81 ASP X C 8
ATOM 12382 O O . ASP A 1 81 ? -3.144 12.576 -8.319 1.00 0.00 81 ASP X O 8
ATOM 12391 N N . CYS A 1 82 ? -4.331 10.710 -7.984 1.00 0.00 82 CYS X N 8
ATOM 12392 C CA . CYS A 1 82 ? -5.207 11.330 -7.020 1.00 0.00 82 CYS X CA 8
ATOM 12393 C C . CYS A 1 82 ? -4.582 11.472 -5.652 1.00 0.00 82 CYS X C 8
ATOM 12394 O O . CYS A 1 82 ? -4.858 10.702 -4.741 1.00 0.00 82 CYS X O 8
ATOM 12401 N N . GLU A 1 83 ? -3.679 12.437 -5.538 1.00 0.00 83 GLU X N 8
ATOM 12402 C CA . GLU A 1 83 ? -3.052 12.758 -4.274 1.00 0.00 83 GLU X CA 8
ATOM 12403 C C . GLU A 1 83 ? -4.119 13.278 -3.311 1.00 0.00 83 GLU X C 8
ATOM 12404 O O . GLU A 1 83 ? -4.064 13.037 -2.108 1.00 0.00 83 GLU X O 8
ATOM 12416 N N . GLY A 1 84 ? -5.105 13.941 -3.869 1.00 0.00 84 GLY X N 8
ATOM 12417 C CA . GLY A 1 84 ? -6.248 14.361 -3.124 1.00 0.00 84 GLY X CA 8
ATOM 12418 C C . GLY A 1 84 ? -7.425 13.542 -3.580 1.00 0.00 84 GLY X C 8
ATOM 12419 O O . GLY A 1 84 ? -7.580 13.322 -4.789 1.00 0.00 84 GLY X O 8
ATOM 12423 N N . LYS A 1 85 ? -8.227 13.041 -2.664 1.00 0.00 85 LYS X N 8
ATOM 12424 C CA . LYS A 1 85 ? -9.354 12.221 -3.062 1.00 0.00 85 LYS X CA 8
ATOM 12425 C C . LYS A 1 85 ? -10.637 12.582 -2.338 1.00 0.00 85 LYS X C 8
ATOM 12426 O O . LYS A 1 85 ? -10.972 12.027 -1.290 1.00 0.00 85 LYS X O 8
ATOM 12445 N N . ASP A 1 86 ? -11.313 13.571 -2.861 1.00 0.00 86 ASP X N 8
ATOM 12446 C CA . ASP A 1 86 ? -12.623 13.960 -2.364 1.00 0.00 86 ASP X CA 8
ATOM 12447 C C . ASP A 1 86 ? -13.636 13.009 -2.945 1.00 0.00 86 ASP X C 8
ATOM 12448 O O . ASP A 1 86 ? -14.478 12.459 -2.246 1.00 0.00 86 ASP X O 8
ATOM 12457 N N . ALA A 1 87 ? -13.536 12.825 -4.232 1.00 0.00 87 ALA X N 8
ATOM 12458 C CA . ALA A 1 87 ? -14.326 11.869 -4.936 1.00 0.00 87 ALA X CA 8
ATOM 12459 C C . ALA A 1 87 ? -13.377 10.920 -5.626 1.00 0.00 87 ALA X C 8
ATOM 12460 O O . ALA A 1 87 ? -12.662 11.312 -6.575 1.00 0.00 87 ALA X O 8
ATOM 12467 N N . GLY A 1 88 ? -13.295 9.729 -5.114 1.00 0.00 88 GLY X N 8
ATOM 12468 C CA . GLY A 1 88 ? -12.426 8.749 -5.669 1.00 0.00 88 GLY X CA 8
ATOM 12469 C C . GLY A 1 88 ? -12.028 7.730 -4.648 1.00 0.00 88 GLY X C 8
ATOM 12470 O O . GLY A 1 88 ? -12.164 7.972 -3.440 1.00 0.00 88 GLY X O 8
ATOM 12474 N N . ASN A 1 89 ? -11.575 6.594 -5.125 1.00 0.00 89 ASN X N 8
ATOM 12475 C CA . ASN A 1 89 ? -11.118 5.486 -4.304 1.00 0.00 89 ASN X CA 8
ATOM 12476 C C . ASN A 1 89 ? -10.609 4.437 -5.253 1.00 0.00 89 ASN X C 8
ATOM 12477 O O . ASN A 1 89 ? -11.123 4.344 -6.382 1.00 0.00 89 ASN X O 8
ATOM 12488 N N . ALA A 1 90 ? -9.593 3.700 -4.863 1.00 0.00 90 ALA X N 8
ATOM 12489 C CA . ALA A 1 90 ? -9.111 2.610 -5.677 1.00 0.00 90 ALA X CA 8
ATOM 12490 C C . ALA A 1 90 ? -8.162 1.714 -4.899 1.00 0.00 90 ALA X C 8
ATOM 12491 O O . ALA A 1 90 ? -6.977 1.991 -4.810 1.00 0.00 90 ALA X O 8
ATOM 12498 N N . ALA A 1 91 ? -8.677 0.686 -4.287 1.00 0.00 91 ALA X N 8
ATOM 12499 C CA . ALA A 1 91 ? -7.818 -0.272 -3.639 1.00 0.00 91 ALA X CA 8
ATOM 12500 C C . ALA A 1 91 ? -7.431 -1.302 -4.670 1.00 0.00 91 ALA X C 8
ATOM 12501 O O . ALA A 1 91 ? -8.220 -2.190 -5.015 1.00 0.00 91 ALA X O 8
ATOM 12508 N N . GLY A 1 92 ? -6.249 -1.155 -5.208 1.00 0.00 92 GLY X N 8
ATOM 12509 C CA . GLY A 1 92 ? -5.812 -1.991 -6.292 1.00 0.00 92 GLY X CA 8
ATOM 12510 C C . GLY A 1 92 ? -5.104 -3.230 -5.835 1.00 0.00 92 GLY X C 8
ATOM 12511 O O . GLY A 1 92 ? -4.303 -3.767 -6.571 1.00 0.00 92 GLY X O 8
ATOM 12515 N N . THR A 1 93 ? -5.427 -3.678 -4.644 1.00 0.00 93 THR X N 8
ATOM 12516 C CA . THR A 1 93 ? -4.858 -4.843 -4.015 1.00 0.00 93 THR X CA 8
ATOM 12517 C C . THR A 1 93 ? -4.849 -6.043 -4.978 1.00 0.00 93 THR X C 8
ATOM 12518 O O . THR A 1 93 ? -5.914 -6.481 -5.441 1.00 0.00 93 THR X O 8
ATOM 12529 N N . GLY A 1 94 ? -3.655 -6.557 -5.301 1.00 0.00 94 GLY X N 8
ATOM 12530 C CA . GLY A 1 94 ? -3.542 -7.698 -6.226 1.00 0.00 94 GLY X CA 8
ATOM 12531 C C . GLY A 1 94 ? -3.917 -9.026 -5.580 1.00 0.00 94 GLY X C 8
ATOM 12532 O O . GLY A 1 94 ? -3.195 -10.016 -5.694 1.00 0.00 94 GLY X O 8
ATOM 12536 N N . ASP A 1 95 ? -5.039 -9.030 -4.926 1.00 0.00 95 ASP X N 8
ATOM 12537 C CA . ASP A 1 95 ? -5.569 -10.170 -4.214 1.00 0.00 95 ASP X CA 8
ATOM 12538 C C . ASP A 1 95 ? -6.716 -10.741 -5.027 1.00 0.00 95 ASP X C 8
ATOM 12539 O O . ASP A 1 95 ? -7.277 -10.027 -5.877 1.00 0.00 95 ASP X O 8
ATOM 12548 N N . GLU A 1 96 ? -7.054 -11.994 -4.814 1.00 0.00 96 GLU X N 8
ATOM 12549 C CA . GLU A 1 96 ? -8.137 -12.614 -5.549 1.00 0.00 96 GLU X CA 8
ATOM 12550 C C . GLU A 1 96 ? -9.501 -12.161 -5.050 1.00 0.00 96 GLU X C 8
ATOM 12551 O O . GLU A 1 96 ? -10.141 -12.834 -4.245 1.00 0.00 96 GLU X O 8
ATOM 12563 N N . SER A 1 97 ? -9.885 -10.992 -5.458 1.00 0.00 97 SER X N 8
ATOM 12564 C CA . SER A 1 97 ? -11.178 -10.475 -5.175 1.00 0.00 97 SER X CA 8
ATOM 12565 C C . SER A 1 97 ? -12.002 -10.510 -6.456 1.00 0.00 97 SER X C 8
ATOM 12566 O O . SER A 1 97 ? -11.601 -9.934 -7.479 1.00 0.00 97 SER X O 8
ATOM 12574 N N . ASP A 1 98 ? -13.118 -11.206 -6.433 1.00 0.00 98 ASP X N 8
ATOM 12575 C CA . ASP A 1 98 ? -13.959 -11.340 -7.635 1.00 0.00 98 ASP X CA 8
ATOM 12576 C C . ASP A 1 98 ? -14.860 -10.140 -7.730 1.00 0.00 98 ASP X C 8
ATOM 12577 O O . ASP A 1 98 ? -15.271 -9.733 -8.817 1.00 0.00 98 ASP X O 8
ATOM 12586 N N . GLU A 1 99 ? -15.187 -9.602 -6.557 1.00 0.00 99 GLU X N 8
ATOM 12587 C CA . GLU A 1 99 ? -15.994 -8.383 -6.380 1.00 0.00 99 GLU X CA 8
ATOM 12588 C C . GLU A 1 99 ? -17.466 -8.600 -6.700 1.00 0.00 99 GLU X C 8
ATOM 12589 O O . GLU A 1 99 ? -18.235 -7.642 -6.774 1.00 0.00 99 GLU X O 8
ATOM 12601 N N . VAL A 1 100 ? -17.870 -9.849 -6.835 1.00 0.00 100 VAL X N 8
ATOM 12602 C CA . VAL A 1 100 ? -19.267 -10.159 -7.111 1.00 0.00 100 VAL X CA 8
ATOM 12603 C C . VAL A 1 100 ? -20.070 -9.910 -5.841 1.00 0.00 100 VAL X C 8
ATOM 12604 O O . VAL A 1 100 ? -20.980 -9.095 -5.813 1.00 0.00 100 VAL X O 8
ATOM 12617 N N . ASP A 1 101 ? -19.670 -10.564 -4.791 1.00 0.00 101 ASP X N 8
ATOM 12618 C CA . ASP A 1 101 ? -20.263 -10.392 -3.478 1.00 0.00 101 ASP X CA 8
ATOM 12619 C C . ASP A 1 101 ? -19.208 -9.700 -2.620 1.00 0.00 101 ASP X C 8
ATOM 12620 O O . ASP A 1 101 ? -19.017 -10.014 -1.457 1.00 0.00 101 ASP X O 8
ATOM 12629 N N . GLU A 1 102 ? -18.546 -8.702 -3.244 1.00 0.00 102 GLU X N 8
ATOM 12630 C CA . GLU A 1 102 ? -17.416 -7.953 -2.664 1.00 0.00 102 GLU X CA 8
ATOM 12631 C C . GLU A 1 102 ? -16.411 -8.839 -1.928 1.00 0.00 102 GLU X C 8
ATOM 12632 O O . GLU A 1 102 ? -16.156 -8.679 -0.733 1.00 0.00 102 GLU X O 8
ATOM 12644 N N . ASP A 1 103 ? -15.883 -9.790 -2.649 1.00 0.00 103 ASP X N 8
ATOM 12645 C CA . ASP A 1 103 ? -14.958 -10.770 -2.150 1.00 0.00 103 ASP X CA 8
ATOM 12646 C C . ASP A 1 103 ? -14.370 -11.379 -3.368 1.00 0.00 103 ASP X C 8
ATOM 12647 O O . ASP A 1 103 ? -13.238 -11.813 -3.369 1.00 0.00 103 ASP X O 8
ATOM 12657 N N . GLU A 1 1 ? -11.722 13.027 3.561 1.00 0.00 1 GLU X N 9
ATOM 12658 C CA . GLU A 1 1 ? -11.891 12.186 2.382 1.00 0.00 1 GLU X CA 9
ATOM 12659 C C . GLU A 1 1 ? -12.326 10.839 2.865 1.00 0.00 1 GLU X C 9
ATOM 12660 O O . GLU A 1 1 ? -11.530 10.089 3.409 1.00 0.00 1 GLU X O 9
ATOM 12674 N N . GLU A 1 2 ? -13.588 10.543 2.710 1.00 0.00 2 GLU X N 9
ATOM 12675 C CA . GLU A 1 2 ? -14.133 9.321 3.239 1.00 0.00 2 GLU X CA 9
ATOM 12676 C C . GLU A 1 2 ? -14.467 8.446 2.079 1.00 0.00 2 GLU X C 9
ATOM 12677 O O . GLU A 1 2 ? -15.619 8.131 1.809 1.00 0.00 2 GLU X O 9
ATOM 12689 N N . ARG A 1 3 ? -13.441 8.136 1.354 1.00 0.00 3 ARG X N 9
ATOM 12690 C CA . ARG A 1 3 ? -13.515 7.436 0.116 1.00 0.00 3 ARG X CA 9
ATOM 12691 C C . ARG A 1 3 ? -12.118 6.954 -0.135 1.00 0.00 3 ARG X C 9
ATOM 12692 O O . ARG A 1 3 ? -11.191 7.762 -0.084 1.00 0.00 3 ARG X O 9
ATOM 12713 N N . GLU A 1 4 ? -11.963 5.667 -0.334 1.00 0.00 4 GLU X N 9
ATOM 12714 C CA . GLU A 1 4 ? -10.664 5.033 -0.447 1.00 0.00 4 GLU X CA 9
ATOM 12715 C C . GLU A 1 4 ? -9.778 5.672 -1.512 1.00 0.00 4 GLU X C 9
ATOM 12716 O O . GLU A 1 4 ? -10.222 5.976 -2.626 1.00 0.00 4 GLU X O 9
ATOM 12728 N N . ASP A 1 5 ? -8.547 5.914 -1.114 1.00 0.00 5 ASP X N 9
ATOM 12729 C CA . ASP A 1 5 ? -7.504 6.482 -1.976 1.00 0.00 5 ASP X CA 9
ATOM 12730 C C . ASP A 1 5 ? -7.175 5.518 -3.138 1.00 0.00 5 ASP X C 9
ATOM 12731 O O . ASP A 1 5 ? -7.516 4.326 -3.080 1.00 0.00 5 ASP X O 9
ATOM 12740 N N . CYS A 1 6 ? -6.510 6.007 -4.158 1.00 0.00 6 CYS X N 9
ATOM 12741 C CA . CYS A 1 6 ? -6.288 5.212 -5.346 1.00 0.00 6 CYS X CA 9
ATOM 12742 C C . CYS A 1 6 ? -4.903 4.657 -5.371 1.00 0.00 6 CYS X C 9
ATOM 12743 O O . CYS A 1 6 ? -3.939 5.357 -5.686 1.00 0.00 6 CYS X O 9
ATOM 12750 N N . TRP A 1 7 ? -4.781 3.431 -5.059 1.00 0.00 7 TRP X N 9
ATOM 12751 C CA . TRP A 1 7 ? -3.507 2.827 -5.093 1.00 0.00 7 TRP X CA 9
ATOM 12752 C C . TRP A 1 7 ? -3.461 2.088 -6.393 1.00 0.00 7 TRP X C 9
ATOM 12753 O O . TRP A 1 7 ? -4.460 1.502 -6.813 1.00 0.00 7 TRP X O 9
ATOM 12774 N N . THR A 1 8 ? -2.390 2.188 -7.071 1.00 0.00 8 THR X N 9
ATOM 12775 C CA . THR A 1 8 ? -2.238 1.533 -8.297 1.00 0.00 8 THR X CA 9
ATOM 12776 C C . THR A 1 8 ? -1.392 0.324 -8.068 1.00 0.00 8 THR X C 9
ATOM 12777 O O . THR A 1 8 ? -0.373 0.398 -7.351 1.00 0.00 8 THR X O 9
ATOM 12788 N N . PHE A 1 9 ? -1.817 -0.779 -8.604 1.00 0.00 9 PHE X N 9
ATOM 12789 C CA . PHE A 1 9 ? -1.167 -2.005 -8.346 1.00 0.00 9 PHE X CA 9
ATOM 12790 C C . PHE A 1 9 ? -0.187 -2.306 -9.441 1.00 0.00 9 PHE X C 9
ATOM 12791 O O . PHE A 1 9 ? -0.487 -2.102 -10.628 1.00 0.00 9 PHE X O 9
ATOM 12808 N N . TYR A 1 10 ? 0.979 -2.745 -9.079 1.00 0.00 10 TYR X N 9
ATOM 12809 C CA . TYR A 1 10 ? 1.934 -3.091 -10.067 1.00 0.00 10 TYR X CA 9
ATOM 12810 C C . TYR A 1 10 ? 2.045 -4.611 -10.192 1.00 0.00 10 TYR X C 9
ATOM 12811 O O . TYR A 1 10 ? 1.746 -5.163 -11.259 1.00 0.00 10 TYR X O 9
ATOM 12829 N N . ALA A 1 11 ? 2.405 -5.295 -9.119 1.00 0.00 11 ALA X N 9
ATOM 12830 C CA . ALA A 1 11 ? 2.641 -6.734 -9.149 1.00 0.00 11 ALA X CA 9
ATOM 12831 C C . ALA A 1 11 ? 2.769 -7.215 -7.742 1.00 0.00 11 ALA X C 9
ATOM 12832 O O . ALA A 1 11 ? 2.812 -6.408 -6.843 1.00 0.00 11 ALA X O 9
ATOM 12839 N N . ASN A 1 12 ? 2.705 -8.501 -7.466 1.00 0.00 12 ASN X N 9
ATOM 12840 C CA . ASN A 1 12 ? 3.034 -8.789 -6.093 1.00 0.00 12 ASN X CA 9
ATOM 12841 C C . ASN A 1 12 ? 4.539 -8.847 -6.090 1.00 0.00 12 ASN X C 9
ATOM 12842 O O . ASN A 1 12 ? 5.136 -9.736 -6.687 1.00 0.00 12 ASN X O 9
ATOM 12853 N N . ARG A 1 13 ? 5.137 -7.914 -5.402 1.00 0.00 13 ARG X N 9
ATOM 12854 C CA . ARG A 1 13 ? 6.573 -7.755 -5.327 1.00 0.00 13 ARG X CA 9
ATOM 12855 C C . ARG A 1 13 ? 6.914 -7.066 -4.059 1.00 0.00 13 ARG X C 9
ATOM 12856 O O . ARG A 1 13 ? 6.012 -6.593 -3.343 1.00 0.00 13 ARG X O 9
ATOM 12877 N N . LYS A 1 14 ? 8.156 -7.106 -3.694 1.00 0.00 14 LYS X N 9
ATOM 12878 C CA . LYS A 1 14 ? 8.628 -6.390 -2.572 1.00 0.00 14 LYS X CA 9
ATOM 12879 C C . LYS A 1 14 ? 10.120 -6.262 -2.547 1.00 0.00 14 LYS X C 9
ATOM 12880 O O . LYS A 1 14 ? 10.834 -7.202 -2.836 1.00 0.00 14 LYS X O 9
ATOM 12899 N N . TYR A 1 15 ? 10.586 -5.123 -2.214 1.00 0.00 15 TYR X N 9
ATOM 12900 C CA . TYR A 1 15 ? 11.930 -5.017 -1.796 1.00 0.00 15 TYR X CA 9
ATOM 12901 C C . TYR A 1 15 ? 11.789 -5.304 -0.318 1.00 0.00 15 TYR X C 9
ATOM 12902 O O . TYR A 1 15 ? 11.270 -4.472 0.421 1.00 0.00 15 TYR X O 9
ATOM 12920 N N . THR A 1 16 ? 12.057 -6.549 0.040 1.00 0.00 16 THR X N 9
ATOM 12921 C CA . THR A 1 16 ? 11.830 -7.114 1.353 1.00 0.00 16 THR X CA 9
ATOM 12922 C C . THR A 1 16 ? 12.589 -6.448 2.497 1.00 0.00 16 THR X C 9
ATOM 12923 O O . THR A 1 16 ? 13.501 -7.025 3.107 1.00 0.00 16 THR X O 9
ATOM 12934 N N . ASP A 1 17 ? 12.217 -5.240 2.747 1.00 0.00 17 ASP X N 9
ATOM 12935 C CA . ASP A 1 17 ? 12.733 -4.451 3.817 1.00 0.00 17 ASP X CA 9
ATOM 12936 C C . ASP A 1 17 ? 11.565 -3.887 4.601 1.00 0.00 17 ASP X C 9
ATOM 12937 O O . ASP A 1 17 ? 10.845 -3.020 4.117 1.00 0.00 17 ASP X O 9
ATOM 12946 N N . PHE A 1 18 ? 11.337 -4.418 5.775 1.00 0.00 18 PHE X N 9
ATOM 12947 C CA . PHE A 1 18 ? 10.257 -3.948 6.629 1.00 0.00 18 PHE X CA 9
ATOM 12948 C C . PHE A 1 18 ? 10.759 -2.965 7.662 1.00 0.00 18 PHE X C 9
ATOM 12949 O O . PHE A 1 18 ? 10.037 -2.572 8.590 1.00 0.00 18 PHE X O 9
ATOM 12966 N N . ASP A 1 19 ? 11.976 -2.511 7.440 1.00 0.00 19 ASP X N 9
ATOM 12967 C CA . ASP A 1 19 ? 12.625 -1.512 8.281 1.00 0.00 19 ASP X CA 9
ATOM 12968 C C . ASP A 1 19 ? 12.056 -0.142 7.949 1.00 0.00 19 ASP X C 9
ATOM 12969 O O . ASP A 1 19 ? 12.116 0.800 8.746 1.00 0.00 19 ASP X O 9
ATOM 12978 N N . LYS A 1 20 ? 11.459 -0.065 6.763 1.00 0.00 20 LYS X N 9
ATOM 12979 C CA . LYS A 1 20 ? 10.852 1.153 6.227 1.00 0.00 20 LYS X CA 9
ATOM 12980 C C . LYS A 1 20 ? 9.725 1.692 7.137 1.00 0.00 20 LYS X C 9
ATOM 12981 O O . LYS A 1 20 ? 9.332 2.834 6.993 1.00 0.00 20 LYS X O 9
ATOM 13000 N N . SER A 1 21 ? 9.259 0.845 8.083 1.00 0.00 21 SER X N 9
ATOM 13001 C CA . SER A 1 21 ? 8.259 1.184 9.109 1.00 0.00 21 SER X CA 9
ATOM 13002 C C . SER A 1 21 ? 6.810 1.154 8.623 1.00 0.00 21 SER X C 9
ATOM 13003 O O . SER A 1 21 ? 6.266 2.123 8.013 1.00 0.00 21 SER X O 9
ATOM 13011 N N . PHE A 1 22 ? 6.186 0.031 8.891 1.00 0.00 22 PHE X N 9
ATOM 13012 C CA . PHE A 1 22 ? 4.835 -0.224 8.491 1.00 0.00 22 PHE X CA 9
ATOM 13013 C C . PHE A 1 22 ? 4.057 -0.575 9.722 1.00 0.00 22 PHE X C 9
ATOM 13014 O O . PHE A 1 22 ? 4.648 -0.998 10.732 1.00 0.00 22 PHE X O 9
ATOM 13031 N N . LYS A 1 23 ? 2.781 -0.367 9.695 1.00 0.00 23 LYS X N 9
ATOM 13032 C CA . LYS A 1 23 ? 1.954 -0.726 10.822 1.00 0.00 23 LYS X CA 9
ATOM 13033 C C . LYS A 1 23 ? 0.877 -1.671 10.360 1.00 0.00 23 LYS X C 9
ATOM 13034 O O . LYS A 1 23 ? 0.382 -1.542 9.238 1.00 0.00 23 LYS X O 9
ATOM 13053 N N . LYS A 1 24 ? 0.550 -2.628 11.187 1.00 0.00 24 LYS X N 9
ATOM 13054 C CA . LYS A 1 24 ? -0.448 -3.606 10.869 1.00 0.00 24 LYS X CA 9
ATOM 13055 C C . LYS A 1 24 ? -1.562 -3.603 11.865 1.00 0.00 24 LYS X C 9
ATOM 13056 O O . LYS A 1 24 ? -1.353 -3.623 13.084 1.00 0.00 24 LYS X O 9
ATOM 13075 N N . SER A 1 25 ? -2.714 -3.516 11.340 1.00 0.00 25 SER X N 9
ATOM 13076 C CA . SER A 1 25 ? -3.936 -3.715 12.015 1.00 0.00 25 SER X CA 9
ATOM 13077 C C . SER A 1 25 ? -4.796 -4.199 10.896 1.00 0.00 25 SER X C 9
ATOM 13078 O O . SER A 1 25 ? -4.760 -3.568 9.829 1.00 0.00 25 SER X O 9
ATOM 13086 N N . SER A 1 26 ? -5.525 -5.281 11.018 1.00 0.00 26 SER X N 9
ATOM 13087 C CA . SER A 1 26 ? -6.264 -5.606 9.859 1.00 0.00 26 SER X CA 9
ATOM 13088 C C . SER A 1 26 ? -7.675 -5.128 10.010 1.00 0.00 26 SER X C 9
ATOM 13089 O O . SER A 1 26 ? -8.524 -5.737 10.670 1.00 0.00 26 SER X O 9
ATOM 13097 N N . ASP A 1 27 ? -7.862 -3.970 9.464 1.00 0.00 27 ASP X N 9
ATOM 13098 C CA . ASP A 1 27 ? -9.106 -3.301 9.276 1.00 0.00 27 ASP X CA 9
ATOM 13099 C C . ASP A 1 27 ? -9.069 -2.803 7.897 1.00 0.00 27 ASP X C 9
ATOM 13100 O O . ASP A 1 27 ? -8.435 -1.781 7.670 1.00 0.00 27 ASP X O 9
ATOM 13109 N N . LEU A 1 28 ? -9.660 -3.500 6.964 1.00 0.00 28 LEU X N 9
ATOM 13110 C CA . LEU A 1 28 ? -9.580 -3.089 5.567 1.00 0.00 28 LEU X CA 9
ATOM 13111 C C . LEU A 1 28 ? -10.040 -1.638 5.409 1.00 0.00 28 LEU X C 9
ATOM 13112 O O . LEU A 1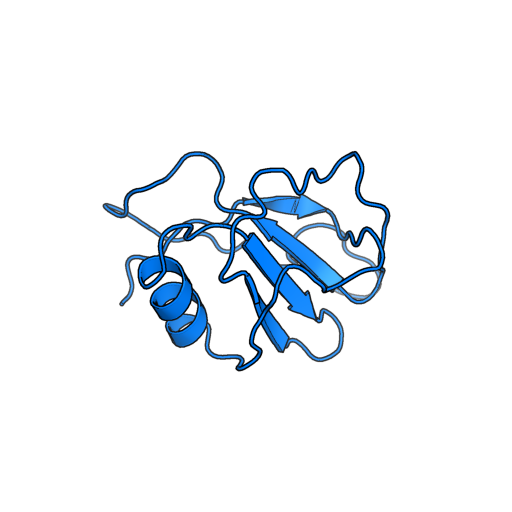 28 ? -9.358 -0.836 4.800 1.00 0.00 28 LEU X O 9
ATOM 13128 N N . ASP A 1 29 ? -11.161 -1.321 6.008 1.00 0.00 29 ASP X N 9
ATOM 13129 C CA . ASP A 1 29 ? -11.710 0.037 6.010 1.00 0.00 29 ASP X CA 9
ATOM 13130 C C . ASP A 1 29 ? -10.787 1.025 6.702 1.00 0.00 29 ASP X C 9
ATOM 13131 O O . ASP A 1 29 ? -10.463 2.094 6.159 1.00 0.00 29 ASP X O 9
ATOM 13140 N N . GLU A 1 30 ? -10.356 0.668 7.904 1.00 0.00 30 GLU X N 9
ATOM 13141 C CA . GLU A 1 30 ? -9.488 1.513 8.697 1.00 0.00 30 GLU X CA 9
ATOM 13142 C C . GLU A 1 30 ? -8.186 1.794 8.035 1.00 0.00 30 GLU X C 9
ATOM 13143 O O . GLU A 1 30 ? -7.710 2.877 8.108 1.00 0.00 30 GLU X O 9
ATOM 13155 N N . CYS A 1 31 ? -7.625 0.820 7.385 1.00 0.00 31 CYS X N 9
ATOM 13156 C CA . CYS A 1 31 ? -6.338 1.011 6.704 1.00 0.00 31 CYS X CA 9
ATOM 13157 C C . CYS A 1 31 ? -6.402 2.193 5.721 1.00 0.00 31 CYS X C 9
ATOM 13158 O O . CYS A 1 31 ? -5.461 2.974 5.639 1.00 0.00 31 CYS X O 9
ATOM 13165 N N . LYS A 1 32 ? -7.509 2.330 4.981 1.00 0.00 32 LYS X N 9
ATOM 13166 C CA . LYS A 1 32 ? -7.627 3.447 4.017 1.00 0.00 32 LYS X CA 9
ATOM 13167 C C . LYS A 1 32 ? -7.610 4.707 4.768 1.00 0.00 32 LYS X C 9
ATOM 13168 O O . LYS A 1 32 ? -6.892 5.643 4.424 1.00 0.00 32 LYS X O 9
ATOM 13187 N N . LYS A 1 33 ? -8.383 4.692 5.841 1.00 0.00 33 LYS X N 9
ATOM 13188 C CA . LYS A 1 33 ? -8.556 5.822 6.666 1.00 0.00 33 LYS X CA 9
ATOM 13189 C C . LYS A 1 33 ? -7.196 6.235 7.260 1.00 0.00 33 LYS X C 9
ATOM 13190 O O . LYS A 1 33 ? -6.818 7.398 7.185 1.00 0.00 33 LYS X O 9
ATOM 13209 N N . THR A 1 34 ? -6.445 5.244 7.796 1.00 0.00 34 THR X N 9
ATOM 13210 C CA . THR A 1 34 ? -5.159 5.471 8.373 1.00 0.00 34 THR X CA 9
ATOM 13211 C C . THR A 1 34 ? -4.235 6.013 7.319 1.00 0.00 34 THR X C 9
ATOM 13212 O O . THR A 1 34 ? -3.460 6.947 7.568 1.00 0.00 34 THR X O 9
ATOM 13223 N N . CYS A 1 35 ? -4.312 5.430 6.138 1.00 0.00 35 CYS X N 9
ATOM 13224 C CA . CYS A 1 35 ? -3.508 5.890 5.071 1.00 0.00 35 CYS X CA 9
ATOM 13225 C C . CYS A 1 35 ? -3.722 7.331 4.640 1.00 0.00 35 CYS X C 9
ATOM 13226 O O . CYS A 1 35 ? -2.747 8.042 4.384 1.00 0.00 35 CYS X O 9
ATOM 13233 N N . PHE A 1 36 ? -4.983 7.784 4.580 1.00 0.00 36 PHE X N 9
ATOM 13234 C CA . PHE A 1 36 ? -5.237 9.197 4.263 1.00 0.00 36 PHE X CA 9
ATOM 13235 C C . PHE A 1 36 ? -4.663 10.015 5.391 1.00 0.00 36 PHE X C 9
ATOM 13236 O O . PHE A 1 36 ? -4.163 11.118 5.187 1.00 0.00 36 PHE X O 9
ATOM 13253 N N . LYS A 1 37 ? -4.793 9.472 6.600 1.00 0.00 37 LYS X N 9
ATOM 13254 C CA . LYS A 1 37 ? -4.412 10.160 7.782 1.00 0.00 37 LYS X CA 9
ATOM 13255 C C . LYS A 1 37 ? -2.986 10.685 7.863 1.00 0.00 37 LYS X C 9
ATOM 13256 O O . LYS A 1 37 ? -2.856 11.853 8.259 1.00 0.00 37 LYS X O 9
ATOM 13275 N N . THR A 1 38 ? -1.870 9.896 7.611 1.00 0.00 38 THR X N 9
ATOM 13276 C CA . THR A 1 38 ? -0.618 10.642 7.800 1.00 0.00 38 THR X CA 9
ATOM 13277 C C . THR A 1 38 ? -0.375 11.680 6.609 1.00 0.00 38 THR X C 9
ATOM 13278 O O . THR A 1 38 ? -1.332 12.165 6.005 1.00 0.00 38 THR X O 9
ATOM 13289 N N . GLU A 1 39 ? 0.873 12.002 6.228 1.00 0.00 39 GLU X N 9
ATOM 13290 C CA . GLU A 1 39 ? 1.262 12.389 4.884 1.00 0.00 39 GLU X CA 9
ATOM 13291 C C . GLU A 1 39 ? 1.456 11.221 4.017 1.00 0.00 39 GLU X C 9
ATOM 13292 O O . GLU A 1 39 ? 0.850 10.987 2.980 1.00 0.00 39 GLU X O 9
ATOM 13304 N N . TYR A 1 40 ? 2.317 10.455 4.619 1.00 0.00 40 TYR X N 9
ATOM 13305 C CA . TYR A 1 40 ? 3.111 9.432 4.067 1.00 0.00 40 TYR X CA 9
ATOM 13306 C C . TYR A 1 40 ? 2.392 8.286 3.530 1.00 0.00 40 TYR X C 9
ATOM 13307 O O . TYR A 1 40 ? 2.921 7.627 2.643 1.00 0.00 40 TYR X O 9
ATOM 13325 N N . CYS A 1 41 ? 1.250 7.949 4.088 1.00 0.00 41 CYS X N 9
ATOM 13326 C CA . CYS A 1 41 ? 0.713 6.648 3.670 1.00 0.00 41 CYS X CA 9
ATOM 13327 C C . CYS A 1 41 ? 0.135 6.607 2.265 1.00 0.00 41 CYS X C 9
ATOM 13328 O O . CYS A 1 41 ? -1.037 6.903 2.025 1.00 0.00 41 CYS X O 9
ATOM 13335 N N . TYR A 1 42 ? 1.008 6.294 1.350 1.00 0.00 42 TYR X N 9
ATOM 13336 C CA . TYR A 1 42 ? 0.687 6.051 -0.019 1.00 0.00 42 TYR X CA 9
ATOM 13337 C C . TYR A 1 42 ? 1.271 4.727 -0.474 1.00 0.00 42 TYR X C 9
ATOM 13338 O O . TYR A 1 42 ? 1.275 4.423 -1.675 1.00 0.00 42 TYR X O 9
ATOM 13356 N N . ILE A 1 43 ? 1.780 3.930 0.483 1.00 0.00 43 ILE X N 9
ATOM 13357 C CA . ILE A 1 43 ? 2.229 2.584 0.138 1.00 0.00 43 ILE X CA 9
ATOM 13358 C C . ILE A 1 43 ? 1.536 1.661 1.072 1.00 0.00 43 ILE X C 9
ATOM 13359 O O . ILE A 1 43 ? 1.432 1.953 2.248 1.00 0.00 43 ILE X O 9
ATOM 13375 N N . VAL A 1 44 ? 1.021 0.609 0.580 1.00 0.00 44 VAL X N 9
ATOM 13376 C CA . VAL A 1 44 ? 0.400 -0.358 1.414 1.00 0.00 44 VAL X CA 9
ATOM 13377 C C . VAL A 1 44 ? 0.880 -1.720 0.934 1.00 0.00 44 VAL X C 9
ATOM 13378 O O . VAL A 1 44 ? 1.190 -1.890 -0.266 1.00 0.00 44 VAL X O 9
ATOM 13391 N N . PHE A 1 45 ? 1.026 -2.645 1.839 1.00 0.00 45 PHE X N 9
ATOM 13392 C CA . PHE A 1 45 ? 1.358 -3.994 1.491 1.00 0.00 45 PHE X CA 9
ATOM 13393 C C . PHE A 1 45 ? 0.366 -4.886 2.157 1.00 0.00 45 PHE X C 9
ATOM 13394 O O . PHE A 1 45 ? 0.127 -4.767 3.362 1.00 0.00 45 PHE X O 9
ATOM 13411 N N . GLU A 1 46 ? -0.197 -5.785 1.432 1.00 0.00 46 GLU X N 9
ATOM 13412 C CA . GLU A 1 46 ? -1.159 -6.671 2.054 1.00 0.00 46 GLU X CA 9
ATOM 13413 C C . GLU A 1 46 ? -0.742 -8.085 1.873 1.00 0.00 46 GLU X C 9
ATOM 13414 O O . GLU A 1 46 ? -0.234 -8.438 0.829 1.00 0.00 46 GLU X O 9
ATOM 13426 N N . ASP A 1 47 ? -0.924 -8.882 2.886 1.00 0.00 47 ASP X N 9
ATOM 13427 C CA . ASP A 1 47 ? -0.564 -10.284 2.802 1.00 0.00 47 ASP X CA 9
ATOM 13428 C C . ASP A 1 47 ? -1.775 -11.026 2.317 1.00 0.00 47 ASP X C 9
ATOM 13429 O O . ASP A 1 47 ? -2.809 -10.990 2.975 1.00 0.00 47 ASP X O 9
ATOM 13438 N N . THR A 1 48 ? -1.658 -11.679 1.193 1.00 0.00 48 THR X N 9
ATOM 13439 C CA . THR A 1 48 ? -2.782 -12.351 0.558 1.00 0.00 48 THR X CA 9
ATOM 13440 C C . THR A 1 48 ? -3.104 -13.678 1.255 1.00 0.00 48 THR X C 9
ATOM 13441 O O . THR A 1 48 ? -4.234 -14.158 1.220 1.00 0.00 48 THR X O 9
ATOM 13452 N N . VAL A 1 49 ? -2.125 -14.234 1.917 1.00 0.00 49 VAL X N 9
ATOM 13453 C CA . VAL A 1 49 ? -2.243 -15.547 2.524 1.00 0.00 49 VAL X CA 9
ATOM 13454 C C . VAL A 1 49 ? -2.980 -15.430 3.846 1.00 0.00 49 VAL X C 9
ATOM 13455 O O . VAL A 1 49 ? -3.891 -16.192 4.164 1.00 0.00 49 VAL X O 9
ATOM 13468 N N . ASN A 1 50 ? -2.578 -14.454 4.580 1.00 0.00 50 ASN X N 9
ATOM 13469 C CA . ASN A 1 50 ? -3.069 -14.186 5.910 1.00 0.00 50 ASN X CA 9
ATOM 13470 C C . ASN A 1 50 ? -4.170 -13.157 5.901 1.00 0.00 50 ASN X C 9
ATOM 13471 O O . ASN A 1 50 ? -4.904 -13.034 6.872 1.00 0.00 50 ASN X O 9
ATOM 13482 N N . LYS A 1 51 ? -4.290 -12.429 4.786 1.00 0.00 51 LYS X N 9
ATOM 13483 C CA . LYS A 1 51 ? -5.284 -11.341 4.635 1.00 0.00 51 LYS X CA 9
ATOM 13484 C C . LYS A 1 51 ? -5.001 -10.232 5.651 1.00 0.00 51 LYS X C 9
ATOM 13485 O O . LYS A 1 51 ? -5.916 -9.608 6.203 1.00 0.00 51 LYS X O 9
ATOM 13504 N N . GLU A 1 52 ? -3.726 -9.964 5.848 1.00 0.00 52 GLU X N 9
ATOM 13505 C CA . GLU A 1 52 ? -3.285 -8.972 6.821 1.00 0.00 52 GLU X CA 9
ATOM 13506 C C . GLU A 1 52 ? -3.001 -7.642 6.135 1.00 0.00 52 GLU X C 9
ATOM 13507 O O . GLU A 1 52 ? -2.824 -7.602 4.905 1.00 0.00 52 GLU X O 9
ATOM 13519 N N . CYS A 1 53 ? -2.934 -6.564 6.894 1.00 0.00 53 CYS X N 9
ATOM 13520 C CA . CYS A 1 53 ? -2.817 -5.262 6.305 1.00 0.00 53 CYS X CA 9
ATOM 13521 C C . CYS A 1 53 ? -1.645 -4.537 6.895 1.00 0.00 53 CYS X C 9
ATOM 13522 O O . CYS A 1 53 ? -1.582 -4.343 8.101 1.00 0.00 53 CYS X O 9
ATOM 13529 N N . TYR A 1 54 ? -0.704 -4.168 6.067 1.00 0.00 54 TYR X N 9
ATOM 13530 C CA . TYR A 1 54 ? 0.392 -3.363 6.509 1.00 0.00 54 TYR X CA 9
ATOM 13531 C C . TYR A 1 54 ? 0.360 -2.121 5.695 1.00 0.00 54 TYR X C 9
ATOM 13532 O O . TYR A 1 54 ? 0.368 -2.167 4.474 1.00 0.00 54 TYR X O 9
ATOM 13550 N N . TYR A 1 55 ? 0.366 -1.039 6.340 1.00 0.00 55 TYR X N 9
ATOM 13551 C CA . TYR A 1 55 ? 0.302 0.211 5.662 1.00 0.00 55 TYR X CA 9
ATOM 13552 C C . TYR A 1 55 ? 1.561 1.008 5.923 1.00 0.00 55 TYR X C 9
ATOM 13553 O O . TYR A 1 55 ? 2.035 1.086 7.078 1.00 0.00 55 TYR X O 9
ATOM 13571 N N . ASN A 1 56 ? 2.160 1.488 4.846 1.00 0.00 56 ASN X N 9
ATOM 13572 C CA . ASN A 1 56 ? 3.431 2.258 4.921 1.00 0.00 56 ASN X CA 9
ATOM 13573 C C . ASN A 1 56 ? 3.201 3.615 5.446 1.00 0.00 56 ASN X C 9
ATOM 13574 O O . ASN A 1 56 ? 2.569 4.449 4.754 1.00 0.00 56 ASN X O 9
ATOM 13585 N N . VAL A 1 57 ? 3.840 3.885 6.584 1.00 0.00 57 VAL X N 9
ATOM 13586 C CA . VAL A 1 57 ? 3.584 5.130 7.310 1.00 0.00 57 VAL X CA 9
ATOM 13587 C C . VAL A 1 57 ? 4.712 6.133 7.155 1.00 0.00 57 VAL X C 9
ATOM 13588 O O . VAL A 1 57 ? 4.653 7.252 7.704 1.00 0.00 57 VAL X O 9
ATOM 13601 N N . VAL A 1 58 ? 5.728 5.755 6.420 1.00 0.00 58 VAL X N 9
ATOM 13602 C CA . VAL A 1 58 ? 6.860 6.639 6.188 1.00 0.00 58 VAL X CA 9
ATOM 13603 C C . VAL A 1 58 ? 6.927 6.914 4.686 1.00 0.00 58 VAL X C 9
ATOM 13604 O O . VAL A 1 58 ? 6.010 6.544 3.950 1.00 0.00 58 VAL X O 9
ATOM 13617 N N . ASP A 1 59 ? 7.936 7.593 4.245 1.00 0.00 59 ASP X N 9
ATOM 13618 C CA . ASP A 1 59 ? 8.064 7.984 2.864 1.00 0.00 59 ASP X CA 9
ATOM 13619 C C . ASP A 1 59 ? 8.274 6.765 2.010 1.00 0.00 59 ASP X C 9
ATOM 13620 O O . ASP A 1 59 ? 9.315 6.113 2.049 1.00 0.00 59 ASP X O 9
ATOM 13629 N N . GLY A 1 60 ? 7.276 6.463 1.286 1.00 0.00 60 GLY X N 9
ATOM 13630 C CA . GLY A 1 60 ? 7.268 5.336 0.449 1.00 0.00 60 GLY X CA 9
ATOM 13631 C C . GLY A 1 60 ? 7.430 5.711 -0.976 1.00 0.00 60 GLY X C 9
ATOM 13632 O O . GLY A 1 60 ? 7.275 4.883 -1.846 1.00 0.00 60 GLY X O 9
ATOM 13636 N N . GLU A 1 61 ? 7.728 6.976 -1.233 1.00 0.00 61 GLU X N 9
ATOM 13637 C CA . GLU A 1 61 ? 8.092 7.379 -2.571 1.00 0.00 61 GLU X CA 9
ATOM 13638 C C . GLU A 1 61 ? 9.447 6.770 -2.821 1.00 0.00 61 GLU X C 9
ATOM 13639 O O . GLU A 1 61 ? 9.798 6.391 -3.935 1.00 0.00 61 GLU X O 9
ATOM 13651 N N . GLU A 1 62 ? 10.191 6.640 -1.725 1.00 0.00 62 GLU X N 9
ATOM 13652 C CA . GLU A 1 62 ? 11.438 5.937 -1.722 1.00 0.00 62 GLU X CA 9
ATOM 13653 C C . GLU A 1 62 ? 11.243 4.468 -2.040 1.00 0.00 62 GLU X C 9
ATOM 13654 O O . GLU A 1 62 ? 12.207 3.772 -2.371 1.00 0.00 62 GLU X O 9
ATOM 13666 N N . LEU A 1 63 ? 10.018 3.964 -1.922 1.00 0.00 63 LEU X N 9
ATOM 13667 C CA . LEU A 1 63 ? 9.796 2.623 -2.335 1.00 0.00 63 LEU X CA 9
ATOM 13668 C C . LEU A 1 63 ? 9.571 2.658 -3.815 1.00 0.00 63 LEU X C 9
ATOM 13669 O O . LEU A 1 63 ? 8.529 3.109 -4.293 1.00 0.00 63 LEU X O 9
ATOM 13685 N N . ASP A 1 64 ? 10.574 2.261 -4.542 1.00 0.00 64 ASP X N 9
ATOM 13686 C CA . ASP A 1 64 ? 10.524 2.360 -5.965 1.00 0.00 64 ASP X CA 9
ATOM 13687 C C . ASP A 1 64 ? 9.989 1.078 -6.556 1.00 0.00 64 ASP X C 9
ATOM 13688 O O . ASP A 1 64 ? 10.655 0.032 -6.554 1.00 0.00 64 ASP X O 9
ATOM 13697 N N . GLN A 1 65 ? 8.820 1.217 -7.089 1.00 0.00 65 GLN X N 9
ATOM 13698 C CA . GLN A 1 65 ? 7.957 0.167 -7.601 1.00 0.00 65 GLN X CA 9
ATOM 13699 C C . GLN A 1 65 ? 8.643 -0.790 -8.606 1.00 0.00 65 GLN X C 9
ATOM 13700 O O . GLN A 1 65 ? 8.512 -2.012 -8.502 1.00 0.00 65 GLN X O 9
ATOM 13714 N N . GLU A 1 66 ? 9.425 -0.261 -9.528 1.00 0.00 66 GLU X N 9
ATOM 13715 C CA . GLU A 1 66 ? 10.015 -1.133 -10.549 1.00 0.00 66 GLU X CA 9
ATOM 13716 C C . GLU A 1 66 ? 11.211 -1.906 -10.020 1.00 0.00 66 GLU X C 9
ATOM 13717 O O . GLU A 1 66 ? 11.590 -2.941 -10.571 1.00 0.00 66 GLU X O 9
ATOM 13729 N N . LYS A 1 67 ? 11.784 -1.434 -8.941 1.00 0.00 67 LYS X N 9
ATOM 13730 C CA . LYS A 1 67 ? 13.006 -2.027 -8.415 1.00 0.00 67 LYS X CA 9
ATOM 13731 C C . LYS A 1 67 ? 12.692 -3.000 -7.283 1.00 0.00 67 LYS X C 9
ATOM 13732 O O . LYS A 1 67 ? 13.568 -3.452 -6.549 1.00 0.00 67 LYS X O 9
ATOM 13751 N N . PHE A 1 68 ? 11.433 -3.335 -7.190 1.00 0.00 68 PHE X N 9
ATOM 13752 C CA . PHE A 1 68 ? 10.937 -4.318 -6.266 1.00 0.00 68 PHE X CA 9
ATOM 13753 C C . PHE A 1 68 ? 11.199 -5.727 -6.804 1.00 0.00 68 PHE X C 9
ATOM 13754 O O . PHE A 1 68 ? 11.189 -5.948 -8.023 1.00 0.00 68 PHE X O 9
ATOM 13771 N N . VAL A 1 69 ? 11.400 -6.669 -5.901 1.00 0.00 69 VAL X N 9
ATOM 13772 C CA . VAL A 1 69 ? 11.778 -8.048 -6.243 1.00 0.00 69 VAL X CA 9
ATOM 13773 C C . VAL A 1 69 ? 10.616 -8.883 -5.765 1.00 0.00 69 VAL X C 9
ATOM 13774 O O . VAL A 1 69 ? 9.859 -8.408 -5.013 1.00 0.00 69 VAL X O 9
ATOM 13787 N N . VAL A 1 70 ? 10.425 -10.065 -6.205 1.00 0.00 70 VAL X N 9
ATOM 13788 C CA . VAL A 1 70 ? 9.177 -10.706 -5.858 1.00 0.00 70 VAL X CA 9
ATOM 13789 C C . VAL A 1 70 ? 9.092 -11.360 -4.465 1.00 0.00 70 VAL X C 9
ATOM 13790 O O . VAL A 1 70 ? 9.802 -12.317 -4.138 1.00 0.00 70 VAL X O 9
ATOM 13803 N N . ASP A 1 71 ? 8.220 -10.773 -3.655 1.00 0.00 71 ASP X N 9
ATOM 13804 C CA . ASP A 1 71 ? 7.690 -11.344 -2.448 1.00 0.00 71 ASP X CA 9
ATOM 13805 C C . ASP A 1 71 ? 6.242 -11.627 -2.787 1.00 0.00 71 ASP X C 9
ATOM 13806 O O . ASP A 1 71 ? 5.462 -10.696 -3.021 1.00 0.00 71 ASP X O 9
ATOM 13815 N N . GLU A 1 72 ? 5.922 -12.890 -2.896 1.00 0.00 72 GLU X N 9
ATOM 13816 C CA . GLU A 1 72 ? 4.643 -13.349 -3.413 1.00 0.00 72 GLU X CA 9
ATOM 13817 C C . GLU A 1 72 ? 3.536 -13.316 -2.369 1.00 0.00 72 GLU X C 9
ATOM 13818 O O . GLU A 1 72 ? 2.367 -13.132 -2.705 1.00 0.00 72 GLU X O 9
ATOM 13830 N N . ASN A 1 73 ? 3.890 -13.469 -1.120 1.00 0.00 73 ASN X N 9
ATOM 13831 C CA . ASN A 1 73 ? 2.877 -13.517 -0.066 1.00 0.00 73 ASN X CA 9
ATOM 13832 C C . ASN A 1 73 ? 2.195 -12.174 0.195 1.00 0.00 73 ASN X C 9
ATOM 13833 O O . ASN A 1 73 ? 1.124 -12.128 0.788 1.00 0.00 73 ASN X O 9
ATOM 13844 N N . PHE A 1 74 ? 2.789 -11.097 -0.278 1.00 0.00 74 PHE X N 9
ATOM 13845 C CA . PHE A 1 74 ? 2.189 -9.784 -0.142 1.00 0.00 74 PHE X CA 9
ATOM 13846 C C . PHE A 1 74 ? 1.958 -9.151 -1.517 1.00 0.00 74 PHE X C 9
ATOM 13847 O O . PHE A 1 74 ? 2.540 -9.565 -2.508 1.00 0.00 74 PHE X O 9
ATOM 13864 N N . THR A 1 75 ? 1.202 -8.090 -1.524 1.00 0.00 75 THR X N 9
ATOM 13865 C CA . THR A 1 75 ? 0.823 -7.340 -2.699 1.00 0.00 75 THR X CA 9
ATOM 13866 C C . THR A 1 75 ? 1.385 -5.935 -2.537 1.00 0.00 75 THR X C 9
ATOM 13867 O O . THR A 1 75 ? 1.389 -5.412 -1.391 1.00 0.00 75 THR X O 9
ATOM 13878 N N . GLU A 1 76 ? 1.940 -5.335 -3.622 1.00 0.00 76 GLU X N 9
ATOM 13879 C CA . GLU A 1 76 ? 2.507 -4.015 -3.487 1.00 0.00 76 GLU X CA 9
ATOM 13880 C C . GLU A 1 76 ? 1.693 -2.997 -4.217 1.00 0.00 76 GLU X C 9
ATOM 13881 O O . GLU A 1 76 ? 1.372 -3.161 -5.373 1.00 0.00 76 GLU X O 9
ATOM 13893 N N . ASN A 1 77 ? 1.267 -2.002 -3.525 1.00 0.00 77 ASN X N 9
ATOM 13894 C CA . ASN A 1 77 ? 0.447 -1.020 -4.153 1.00 0.00 77 ASN X CA 9
ATOM 13895 C C . ASN A 1 77 ? 0.917 0.394 -3.753 1.00 0.00 77 ASN X C 9
ATOM 13896 O O . ASN A 1 77 ? 1.314 0.628 -2.594 1.00 0.00 77 ASN X O 9
ATOM 13907 N N . TYR A 1 78 ? 0.919 1.312 -4.722 1.00 0.00 78 TYR X N 9
ATOM 13908 C CA . TYR A 1 78 ? 1.414 2.682 -4.522 1.00 0.00 78 TYR X CA 9
ATOM 13909 C C . TYR A 1 78 ? 0.483 3.695 -5.170 1.00 0.00 78 TYR X C 9
ATOM 13910 O O . TYR A 1 78 ? -0.067 3.450 -6.242 1.00 0.00 78 TYR X O 9
ATOM 13928 N N . LEU A 1 79 ? 0.285 4.798 -4.501 1.00 0.00 79 LEU X N 9
ATOM 13929 C CA . LEU A 1 79 ? -0.552 5.897 -5.007 1.00 0.00 79 LEU X CA 9
ATOM 13930 C C . LEU A 1 79 ? 0.201 6.743 -6.016 1.00 0.00 79 LEU X C 9
ATOM 13931 O O . LEU A 1 79 ? 1.153 7.431 -5.666 1.00 0.00 79 LEU X O 9
ATOM 13947 N N . THR A 1 80 ? -0.172 6.645 -7.252 1.00 0.00 80 THR X N 9
ATOM 13948 C CA . THR A 1 80 ? 0.369 7.509 -8.252 1.00 0.00 80 THR X CA 9
ATOM 13949 C C . THR A 1 80 ? -0.763 8.185 -9.045 1.00 0.00 80 THR X C 9
ATOM 13950 O O . THR A 1 80 ? -1.647 7.498 -9.571 1.00 0.00 80 THR X O 9
ATOM 13961 N N . ASP A 1 81 ? -0.770 9.509 -9.031 1.00 0.00 81 ASP X N 9
ATOM 13962 C CA . ASP A 1 81 ? -1.677 10.355 -9.827 1.00 0.00 81 ASP X CA 9
ATOM 13963 C C . ASP A 1 81 ? -3.176 10.027 -9.686 1.00 0.00 81 ASP X C 9
ATOM 13964 O O . ASP A 1 81 ? -3.799 9.406 -10.566 1.00 0.00 81 ASP X O 9
ATOM 13973 N N . CYS A 1 82 ? -3.722 10.385 -8.557 1.00 0.00 82 CYS X N 9
ATOM 13974 C CA . CYS A 1 82 ? -5.146 10.250 -8.291 1.00 0.00 82 CYS X CA 9
ATOM 13975 C C . CYS A 1 82 ? -5.454 11.084 -7.054 1.00 0.00 82 CYS X C 9
ATOM 13976 O O . CYS A 1 82 ? -6.307 10.755 -6.222 1.00 0.00 82 CYS X O 9
ATOM 13983 N N . GLU A 1 83 ? -4.757 12.181 -6.948 1.00 0.00 83 GLU X N 9
ATOM 13984 C CA . GLU A 1 83 ? -4.877 13.050 -5.811 1.00 0.00 83 GLU X CA 9
ATOM 13985 C C . GLU A 1 83 ? -6.200 13.813 -5.832 1.00 0.00 83 GLU X C 9
ATOM 13986 O O . GLU A 1 83 ? -6.630 14.313 -6.872 1.00 0.00 83 GLU X O 9
ATOM 13998 N N . GLY A 1 84 ? -6.833 13.882 -4.687 1.00 0.00 84 GLY X N 9
ATOM 13999 C CA . GLY A 1 84 ? -8.132 14.498 -4.568 1.00 0.00 84 GLY X CA 9
ATOM 14000 C C . GLY A 1 84 ? -9.105 13.544 -3.925 1.00 0.00 84 GLY X C 9
ATOM 14001 O O . GLY A 1 84 ? -9.994 13.955 -3.177 1.00 0.00 84 GLY X O 9
ATOM 14005 N N . LYS A 1 85 ? -8.899 12.258 -4.226 1.00 0.00 85 LYS X N 9
ATOM 14006 C CA . LYS A 1 85 ? -9.678 11.109 -3.702 1.00 0.00 85 LYS X CA 9
ATOM 14007 C C . LYS A 1 85 ? -11.136 11.199 -4.167 1.00 0.00 85 LYS X C 9
ATOM 14008 O O . LYS A 1 85 ? -12.068 10.792 -3.461 1.00 0.00 85 LYS X O 9
ATOM 14027 N N . ASP A 1 86 ? -11.311 11.698 -5.372 1.00 0.00 86 ASP X N 9
ATOM 14028 C CA . ASP A 1 86 ? -12.628 11.846 -5.979 1.00 0.00 86 ASP X CA 9
ATOM 14029 C C . ASP A 1 86 ? -12.914 10.709 -6.941 1.00 0.00 86 ASP X C 9
ATOM 14030 O O . ASP A 1 86 ? -13.970 10.671 -7.579 1.00 0.00 86 ASP X O 9
ATOM 14039 N N . ALA A 1 87 ? -11.988 9.802 -7.058 1.00 0.00 87 ALA X N 9
ATOM 14040 C CA . ALA A 1 87 ? -12.178 8.624 -7.866 1.00 0.00 87 ALA X CA 9
ATOM 14041 C C . ALA A 1 87 ? -12.536 7.473 -6.951 1.00 0.00 87 ALA X C 9
ATOM 14042 O O . ALA A 1 87 ? -11.984 7.354 -5.854 1.00 0.00 87 ALA X O 9
ATOM 14049 N N . GLY A 1 88 ? -13.442 6.632 -7.381 1.00 0.00 88 GLY X N 9
ATOM 14050 C CA . GLY A 1 88 ? -13.902 5.556 -6.541 1.00 0.00 88 GLY X CA 9
ATOM 14051 C C . GLY A 1 88 ? -13.042 4.316 -6.610 1.00 0.00 88 GLY X C 9
ATOM 14052 O O . GLY A 1 88 ? -13.532 3.229 -6.923 1.00 0.00 88 GLY X O 9
ATOM 14056 N N . ASN A 1 89 ? -11.769 4.465 -6.329 1.00 0.00 89 ASN X N 9
ATOM 14057 C CA . ASN A 1 89 ? -10.878 3.323 -6.274 1.00 0.00 89 ASN X CA 9
ATOM 14058 C C . ASN A 1 89 ? -11.046 2.668 -4.936 1.00 0.00 89 ASN X C 9
ATOM 14059 O O . ASN A 1 89 ? -10.655 3.222 -3.916 1.00 0.00 89 ASN X O 9
ATOM 14070 N N . ALA A 1 90 ? -11.659 1.530 -4.922 1.00 0.00 90 ALA X N 9
ATOM 14071 C CA . ALA A 1 90 ? -11.938 0.866 -3.679 1.00 0.00 90 ALA X CA 9
ATOM 14072 C C . ALA A 1 90 ? -10.711 0.164 -3.125 1.00 0.00 90 ALA X C 9
ATOM 14073 O O . ALA A 1 90 ? -10.385 0.299 -1.932 1.00 0.00 90 ALA X O 9
ATOM 14080 N N . ALA A 1 91 ? -10.014 -0.552 -3.970 1.00 0.00 91 ALA X N 9
ATOM 14081 C CA . ALA A 1 91 ? -8.852 -1.273 -3.534 1.00 0.00 91 ALA X CA 9
ATOM 14082 C C . ALA A 1 91 ? -7.598 -0.809 -4.265 1.00 0.00 91 ALA X C 9
ATOM 14083 O O . ALA A 1 91 ? -6.896 0.084 -3.792 1.00 0.00 91 ALA X O 9
ATOM 14090 N N . GLY A 1 92 ? -7.360 -1.359 -5.439 1.00 0.00 92 GLY X N 9
ATOM 14091 C CA . GLY A 1 92 ? -6.158 -1.048 -6.180 1.00 0.00 92 GLY X CA 9
ATOM 14092 C C . GLY A 1 92 ? -4.990 -1.794 -5.593 1.00 0.00 92 GLY X C 9
ATOM 14093 O O . GLY A 1 92 ? -3.851 -1.334 -5.618 1.00 0.00 92 GLY X O 9
ATOM 14097 N N . THR A 1 93 ? -5.282 -2.958 -5.079 1.00 0.00 93 THR X N 9
ATOM 14098 C CA . THR A 1 93 ? -4.329 -3.750 -4.386 1.00 0.00 93 THR X CA 9
ATOM 14099 C C . THR A 1 93 ? -4.665 -5.215 -4.556 1.00 0.00 93 THR X C 9
ATOM 14100 O O . THR A 1 93 ? -5.845 -5.581 -4.634 1.00 0.00 93 THR X O 9
ATOM 14111 N N . GLY A 1 94 ? -3.634 -6.045 -4.620 1.00 0.00 94 GLY X N 9
ATOM 14112 C CA . GLY A 1 94 ? -3.833 -7.461 -4.830 1.00 0.00 94 GLY X CA 9
ATOM 14113 C C . GLY A 1 94 ? -4.326 -7.764 -6.221 1.00 0.00 94 GLY X C 9
ATOM 14114 O O . GLY A 1 94 ? -3.525 -7.912 -7.143 1.00 0.00 94 GLY X O 9
ATOM 14118 N N . ASP A 1 95 ? -5.639 -7.822 -6.355 1.00 0.00 95 ASP X N 9
ATOM 14119 C CA . ASP A 1 95 ? -6.340 -8.099 -7.602 1.00 0.00 95 ASP X CA 9
ATOM 14120 C C . ASP A 1 95 ? -5.907 -9.421 -8.242 1.00 0.00 95 ASP X C 9
ATOM 14121 O O . ASP A 1 95 ? -6.352 -10.483 -7.792 1.00 0.00 95 ASP X O 9
ATOM 14130 N N . GLU A 1 96 ? -4.971 -9.364 -9.200 1.00 0.00 96 GLU X N 9
ATOM 14131 C CA . GLU A 1 96 ? -4.481 -10.531 -9.945 1.00 0.00 96 GLU X CA 9
ATOM 14132 C C . GLU A 1 96 ? -5.629 -11.327 -10.583 1.00 0.00 96 GLU X C 9
ATOM 14133 O O . GLU A 1 96 ? -6.115 -10.995 -11.660 1.00 0.00 96 GLU X O 9
ATOM 14145 N N . SER A 1 97 ? -6.058 -12.344 -9.879 1.00 0.00 97 SER X N 9
ATOM 14146 C CA . SER A 1 97 ? -7.129 -13.233 -10.223 1.00 0.00 97 SER X CA 9
ATOM 14147 C C . SER A 1 97 ? -7.348 -14.038 -8.965 1.00 0.00 97 SER X C 9
ATOM 14148 O O . SER A 1 97 ? -6.559 -13.882 -8.009 1.00 0.00 97 SER X O 9
ATOM 14156 N N . ASP A 1 98 ? -8.355 -14.866 -8.921 1.00 0.00 98 ASP X N 9
ATOM 14157 C CA . ASP A 1 98 ? -8.542 -15.730 -7.772 1.00 0.00 98 ASP X CA 9
ATOM 14158 C C . ASP A 1 98 ? -7.648 -16.922 -7.931 1.00 0.00 98 ASP X C 9
ATOM 14159 O O . ASP A 1 98 ? -8.047 -17.939 -8.466 1.00 0.00 98 ASP X O 9
ATOM 14168 N N . GLU A 1 99 ? -6.411 -16.742 -7.575 1.00 0.00 99 GLU X N 9
ATOM 14169 C CA . GLU A 1 99 ? -5.425 -17.770 -7.713 1.00 0.00 99 GLU X CA 9
ATOM 14170 C C . GLU A 1 99 ? -5.602 -18.763 -6.590 1.00 0.00 99 GLU X C 9
ATOM 14171 O O . GLU A 1 99 ? -5.375 -18.441 -5.421 1.00 0.00 99 GLU X O 9
ATOM 14183 N N . VAL A 1 100 ? -6.120 -19.907 -6.930 1.00 0.00 100 VAL X N 9
ATOM 14184 C CA . VAL A 1 100 ? -6.273 -20.986 -5.994 1.00 0.00 100 VAL X CA 9
ATOM 14185 C C . VAL A 1 100 ? -5.551 -22.226 -6.495 1.00 0.00 100 VAL X C 9
ATOM 14186 O O . VAL A 1 100 ? -5.951 -22.844 -7.501 1.00 0.00 100 VAL X O 9
ATOM 14199 N N . ASP A 1 101 ? -4.429 -22.518 -5.849 1.00 0.00 101 ASP X N 9
ATOM 14200 C CA . ASP A 1 101 ? -3.553 -23.683 -6.127 1.00 0.00 101 ASP X CA 9
ATOM 14201 C C . ASP A 1 101 ? -2.711 -23.498 -7.390 1.00 0.00 101 ASP X C 9
ATOM 14202 O O . ASP A 1 101 ? -1.507 -23.778 -7.397 1.00 0.00 101 ASP X O 9
ATOM 14211 N N . GLU A 1 102 ? -3.318 -22.996 -8.431 1.00 0.00 102 GLU X N 9
ATOM 14212 C CA . GLU A 1 102 ? -2.626 -22.748 -9.678 1.00 0.00 102 GLU X CA 9
ATOM 14213 C C . GLU A 1 102 ? -3.004 -21.395 -10.276 1.00 0.00 102 GLU X C 9
ATOM 14214 O O . GLU A 1 102 ? -2.129 -20.633 -10.689 1.00 0.00 102 GLU X O 9
ATOM 14226 N N . ASP A 1 103 ? -4.295 -21.102 -10.294 1.00 0.00 103 ASP X N 9
ATOM 14227 C CA . ASP A 1 103 ? -4.847 -19.851 -10.812 1.00 0.00 103 ASP X CA 9
ATOM 14228 C C . ASP A 1 103 ? -6.328 -20.000 -10.699 1.00 0.00 103 ASP X C 9
ATOM 14229 O O . ASP A 1 103 ? -7.054 -19.977 -11.713 1.00 0.00 103 ASP X O 9
ATOM 14239 N N . GLU A 1 1 ? -11.400 10.180 7.542 1.00 0.00 1 GLU X N 10
ATOM 14240 C CA . GLU A 1 1 ? -12.159 9.883 6.326 1.00 0.00 1 GLU X CA 10
ATOM 14241 C C . GLU A 1 1 ? -12.308 8.396 6.215 1.00 0.00 1 GLU X C 10
ATOM 14242 O O . GLU A 1 1 ? -11.487 7.664 6.742 1.00 0.00 1 GLU X O 10
ATOM 14256 N N . GLU A 1 2 ? -13.335 7.945 5.540 1.00 0.00 2 GLU X N 10
ATOM 14257 C CA . GLU A 1 2 ? -13.585 6.541 5.429 1.00 0.00 2 GLU X CA 10
ATOM 14258 C C . GLU A 1 2 ? -13.984 6.194 4.004 1.00 0.00 2 GLU X C 10
ATOM 14259 O O . GLU A 1 2 ? -15.124 6.424 3.594 1.00 0.00 2 GLU X O 10
ATOM 14271 N N . ARG A 1 3 ? -13.023 5.699 3.268 1.00 0.00 3 ARG X N 10
ATOM 14272 C CA . ARG A 1 3 ? -13.129 5.287 1.869 1.00 0.00 3 ARG X CA 10
ATOM 14273 C C . ARG A 1 3 ? -11.909 4.488 1.581 1.00 0.00 3 ARG X C 10
ATOM 14274 O O . ARG A 1 3 ? -11.046 4.374 2.442 1.00 0.00 3 ARG X O 10
ATOM 14295 N N . GLU A 1 4 ? -11.815 3.952 0.402 1.00 0.00 4 GLU X N 10
ATOM 14296 C CA . GLU A 1 4 ? -10.560 3.421 -0.054 1.00 0.00 4 GLU X CA 10
ATOM 14297 C C . GLU A 1 4 ? -10.249 4.166 -1.285 1.00 0.00 4 GLU X C 10
ATOM 14298 O O . GLU A 1 4 ? -11.092 4.276 -2.151 1.00 0.00 4 GLU X O 10
ATOM 14310 N N . ASP A 1 5 ? -9.093 4.703 -1.376 1.00 0.00 5 ASP X N 10
ATOM 14311 C CA . ASP A 1 5 ? -8.760 5.442 -2.572 1.00 0.00 5 ASP X CA 10
ATOM 14312 C C . ASP A 1 5 ? -8.209 4.474 -3.601 1.00 0.00 5 ASP X C 10
ATOM 14313 O O . ASP A 1 5 ? -8.102 3.278 -3.318 1.00 0.00 5 ASP X O 10
ATOM 14322 N N . CYS A 1 6 ? -7.877 4.942 -4.758 1.00 0.00 6 CYS X N 10
ATOM 14323 C CA . CYS A 1 6 ? -7.419 4.052 -5.789 1.00 0.00 6 CYS X CA 10
ATOM 14324 C C . CYS A 1 6 ? -5.958 3.965 -5.864 1.00 0.00 6 CYS X C 10
ATOM 14325 O O . CYS A 1 6 ? -5.259 4.913 -6.244 1.00 0.00 6 CYS X O 10
ATOM 14332 N N . TRP A 1 7 ? -5.479 2.843 -5.495 1.00 0.00 7 TRP X N 10
ATOM 14333 C CA . TRP A 1 7 ? -4.101 2.622 -5.514 1.00 0.00 7 TRP X CA 10
ATOM 14334 C C . TRP A 1 7 ? -3.814 1.842 -6.761 1.00 0.00 7 TRP X C 10
ATOM 14335 O O . TRP A 1 7 ? -4.654 1.069 -7.233 1.00 0.00 7 TRP X O 10
ATOM 14356 N N . THR A 1 8 ? -2.673 2.016 -7.270 1.00 0.00 8 THR X N 10
ATOM 14357 C CA . THR A 1 8 ? -2.306 1.418 -8.511 1.00 0.00 8 THR X CA 10
ATOM 14358 C C . THR A 1 8 ? -1.462 0.195 -8.231 1.00 0.00 8 THR X C 10
ATOM 14359 O O . THR A 1 8 ? -0.518 0.242 -7.413 1.00 0.00 8 THR X O 10
ATOM 14370 N N . PHE A 1 9 ? -1.832 -0.907 -8.859 1.00 0.00 9 PHE X N 10
ATOM 14371 C CA . PHE A 1 9 ? -1.157 -2.136 -8.642 1.00 0.00 9 PHE X CA 10
ATOM 14372 C C . PHE A 1 9 ? -0.074 -2.315 -9.658 1.00 0.00 9 PHE X C 10
ATOM 14373 O O . PHE A 1 9 ? -0.302 -2.116 -10.858 1.00 0.00 9 PHE X O 10
ATOM 14390 N N . TYR A 1 10 ? 1.096 -2.662 -9.208 1.00 0.00 10 TYR X N 10
ATOM 14391 C CA . TYR A 1 10 ? 2.158 -2.933 -10.144 1.00 0.00 10 TYR X CA 10
ATOM 14392 C C . TYR A 1 10 ? 2.482 -4.423 -10.190 1.00 0.00 10 TYR X C 10
ATOM 14393 O O . TYR A 1 10 ? 2.416 -5.044 -11.255 1.00 0.00 10 TYR X O 10
ATOM 14411 N N . ALA A 1 11 ? 2.801 -4.995 -9.042 1.00 0.00 11 ALA X N 10
ATOM 14412 C CA . ALA A 1 11 ? 3.320 -6.344 -8.966 1.00 0.00 11 ALA X CA 10
ATOM 14413 C C . ALA A 1 11 ? 3.330 -6.795 -7.533 1.00 0.00 11 ALA X C 10
ATOM 14414 O O . ALA A 1 11 ? 3.054 -6.002 -6.635 1.00 0.00 11 ALA X O 10
ATOM 14421 N N . ASN A 1 12 ? 3.526 -8.067 -7.306 1.00 0.00 12 ASN X N 10
ATOM 14422 C CA . ASN A 1 12 ? 3.681 -8.537 -5.941 1.00 0.00 12 ASN X CA 10
ATOM 14423 C C . ASN A 1 12 ? 5.137 -8.218 -5.621 1.00 0.00 12 ASN X C 10
ATOM 14424 O O . ASN A 1 12 ? 6.049 -8.661 -6.340 1.00 0.00 12 ASN X O 10
ATOM 14435 N N . ARG A 1 13 ? 5.375 -7.433 -4.578 1.00 0.00 13 ARG X N 10
ATOM 14436 C CA . ARG A 1 13 ? 6.739 -6.885 -4.370 1.00 0.00 13 ARG X CA 10
ATOM 14437 C C . ARG A 1 13 ? 7.149 -6.602 -2.918 1.00 0.00 13 ARG X C 10
ATOM 14438 O O . ARG A 1 13 ? 6.309 -6.261 -2.078 1.00 0.00 13 ARG X O 10
ATOM 14459 N N . LYS A 1 14 ? 8.481 -6.783 -2.683 1.00 0.00 14 LYS X N 10
ATOM 14460 C CA . LYS A 1 14 ? 9.301 -6.277 -1.503 1.00 0.00 14 LYS X CA 10
ATOM 14461 C C . LYS A 1 14 ? 10.745 -6.192 -1.836 1.00 0.00 14 LYS X C 10
ATOM 14462 O O . LYS A 1 14 ? 11.283 -7.035 -2.513 1.00 0.00 14 LYS X O 10
ATOM 14481 N N . TYR A 1 15 ? 11.398 -5.201 -1.316 1.00 0.00 15 TYR X N 10
ATOM 14482 C CA . TYR A 1 15 ? 12.825 -5.147 -1.412 1.00 0.00 15 TYR X CA 10
ATOM 14483 C C . TYR A 1 15 ? 13.397 -5.776 -0.127 1.00 0.00 15 TYR X C 10
ATOM 14484 O O . TYR A 1 15 ? 14.174 -5.190 0.585 1.00 0.00 15 TYR X O 10
ATOM 14502 N N . THR A 1 16 ? 12.898 -6.967 0.166 1.00 0.00 16 THR X N 10
ATOM 14503 C CA . THR A 1 16 ? 13.305 -7.844 1.267 1.00 0.00 16 THR X CA 10
ATOM 14504 C C . THR A 1 16 ? 13.055 -7.344 2.717 1.00 0.00 16 THR X C 10
ATOM 14505 O O . THR A 1 16 ? 12.473 -8.079 3.525 1.00 0.00 16 THR X O 10
ATOM 14516 N N . ASP A 1 17 ? 13.424 -6.121 3.044 1.00 0.00 17 ASP X N 10
ATOM 14517 C CA . ASP A 1 17 ? 13.404 -5.702 4.432 1.00 0.00 17 ASP X CA 10
ATOM 14518 C C . ASP A 1 17 ? 12.380 -4.606 4.708 1.00 0.00 17 ASP X C 10
ATOM 14519 O O . ASP A 1 17 ? 12.159 -3.692 3.892 1.00 0.00 17 ASP X O 10
ATOM 14528 N N . PHE A 1 18 ? 11.754 -4.734 5.847 1.00 0.00 18 PHE X N 10
ATOM 14529 C CA . PHE A 1 18 ? 10.719 -3.809 6.352 1.00 0.00 18 PHE X CA 10
ATOM 14530 C C . PHE A 1 18 ? 11.255 -2.682 7.268 1.00 0.00 18 PHE X C 10
ATOM 14531 O O . PHE A 1 18 ? 10.485 -2.109 8.038 1.00 0.00 18 PHE X O 10
ATOM 14548 N N . ASP A 1 19 ? 12.540 -2.310 7.137 1.00 0.00 19 ASP X N 10
ATOM 14549 C CA . ASP A 1 19 ? 13.153 -1.169 7.928 1.00 0.00 19 ASP X CA 10
ATOM 14550 C C . ASP A 1 19 ? 12.349 0.118 7.714 1.00 0.00 19 ASP X C 10
ATOM 14551 O O . ASP A 1 19 ? 12.294 1.016 8.559 1.00 0.00 19 ASP X O 10
ATOM 14560 N N . LYS A 1 20 ? 11.714 0.149 6.586 1.00 0.00 20 LYS X N 10
ATOM 14561 C CA . LYS A 1 20 ? 10.874 1.216 6.108 1.00 0.00 20 LYS X CA 10
ATOM 14562 C C . LYS A 1 20 ? 9.595 1.439 6.960 1.00 0.00 20 LYS X C 10
ATOM 14563 O O . LYS A 1 20 ? 8.859 2.368 6.714 1.00 0.00 20 LYS X O 10
ATOM 14582 N N . SER A 1 21 ? 9.374 0.557 7.954 1.00 0.00 21 SER X N 10
ATOM 14583 C CA . SER A 1 21 ? 8.356 0.723 9.009 1.00 0.00 21 SER X CA 10
ATOM 14584 C C . SER A 1 21 ? 6.892 0.764 8.528 1.00 0.00 21 SER X C 10
ATOM 14585 O O . SER A 1 21 ? 6.363 1.801 8.024 1.00 0.00 21 SER X O 10
ATOM 14593 N N . PHE A 1 22 ? 6.239 -0.363 8.684 1.00 0.00 22 PHE X N 10
ATOM 14594 C CA . PHE A 1 22 ? 4.862 -0.521 8.294 1.00 0.00 22 PHE X CA 10
ATOM 14595 C C . PHE A 1 22 ? 4.071 -0.912 9.517 1.00 0.00 22 PHE X C 10
ATOM 14596 O O . PHE A 1 22 ? 4.630 -1.467 10.469 1.00 0.00 22 PHE X O 10
ATOM 14613 N N . LYS A 1 23 ? 2.813 -0.610 9.520 1.00 0.00 23 LYS X N 10
ATOM 14614 C CA . LYS A 1 23 ? 1.955 -0.977 10.626 1.00 0.00 23 LYS X CA 10
ATOM 14615 C C . LYS A 1 23 ? 0.927 -1.972 10.133 1.00 0.00 23 LYS X C 10
ATOM 14616 O O . LYS A 1 23 ? 0.429 -1.831 9.009 1.00 0.00 23 LYS X O 10
ATOM 14635 N N . LYS A 1 24 ? 0.624 -2.966 10.940 1.00 0.00 24 LYS X N 10
ATOM 14636 C CA . LYS A 1 24 ? -0.327 -3.979 10.556 1.00 0.00 24 LYS X CA 10
ATOM 14637 C C . LYS A 1 24 ? -1.468 -4.077 11.519 1.00 0.00 24 LYS X C 10
ATOM 14638 O O . LYS A 1 24 ? -1.291 -4.307 12.722 1.00 0.00 24 LYS X O 10
ATOM 14657 N N . SER A 1 25 ? -2.602 -3.857 10.993 1.00 0.00 25 SER X N 10
ATOM 14658 C CA . SER A 1 25 ? -3.851 -4.108 11.611 1.00 0.00 25 SER X CA 10
ATOM 14659 C C . SER A 1 25 ? -4.762 -4.366 10.449 1.00 0.00 25 SER X C 10
ATOM 14660 O O . SER A 1 25 ? -4.693 -3.612 9.480 1.00 0.00 25 SER X O 10
ATOM 14668 N N . SER A 1 26 ? -5.559 -5.409 10.446 1.00 0.00 26 SER X N 10
ATOM 14669 C CA . SER A 1 26 ? -6.312 -5.602 9.251 1.00 0.00 26 SER X CA 10
ATOM 14670 C C . SER A 1 26 ? -7.675 -4.966 9.394 1.00 0.00 26 SER X C 10
ATOM 14671 O O . SER A 1 26 ? -8.616 -5.525 9.964 1.00 0.00 26 SER X O 10
ATOM 14679 N N . ASP A 1 27 ? -7.745 -3.779 8.867 1.00 0.00 27 ASP X N 10
ATOM 14680 C CA . ASP A 1 27 ? -8.920 -2.962 8.834 1.00 0.00 27 ASP X CA 10
ATOM 14681 C C . ASP A 1 27 ? -9.060 -2.452 7.460 1.00 0.00 27 ASP X C 10
ATOM 14682 O O . ASP A 1 27 ? -8.234 -1.658 7.044 1.00 0.00 27 ASP X O 10
ATOM 14691 N N . LEU A 1 28 ? -10.047 -2.857 6.734 1.00 0.00 28 LEU X N 10
ATOM 14692 C CA . LEU A 1 28 ? -10.143 -2.383 5.373 1.00 0.00 28 LEU X CA 10
ATOM 14693 C C . LEU A 1 28 ? -10.471 -0.892 5.394 1.00 0.00 28 LEU X C 10
ATOM 14694 O O . LEU A 1 28 ? -9.810 -0.113 4.731 1.00 0.00 28 LEU X O 10
ATOM 14710 N N . ASP A 1 29 ? -11.457 -0.502 6.166 1.00 0.00 29 ASP X N 10
ATOM 14711 C CA . ASP A 1 29 ? -11.791 0.913 6.297 1.00 0.00 29 ASP X CA 10
ATOM 14712 C C . ASP A 1 29 ? -10.639 1.663 6.931 1.00 0.00 29 ASP X C 10
ATOM 14713 O O . ASP A 1 29 ? -10.105 2.643 6.389 1.00 0.00 29 ASP X O 10
ATOM 14722 N N . GLU A 1 30 ? -10.204 1.121 8.060 1.00 0.00 30 GLU X N 10
ATOM 14723 C CA . GLU A 1 30 ? -9.213 1.757 8.881 1.00 0.00 30 GLU X CA 10
ATOM 14724 C C . GLU A 1 30 ? -7.858 1.923 8.259 1.00 0.00 30 GLU X C 10
ATOM 14725 O O . GLU A 1 30 ? -7.202 2.916 8.467 1.00 0.00 30 GLU X O 10
ATOM 14737 N N . CYS A 1 31 ? -7.403 0.931 7.553 1.00 0.00 31 CYS X N 10
ATOM 14738 C CA . CYS A 1 31 ? -6.098 1.040 6.867 1.00 0.00 31 CYS X CA 10
ATOM 14739 C C . CYS A 1 31 ? -6.081 2.205 5.917 1.00 0.00 31 CYS X C 10
ATOM 14740 O O . CYS A 1 31 ? -5.130 2.991 5.892 1.00 0.00 31 CYS X O 10
ATOM 14747 N N . LYS A 1 32 ? -7.133 2.320 5.163 1.00 0.00 32 LYS X N 10
ATOM 14748 C CA . LYS A 1 32 ? -7.241 3.328 4.153 1.00 0.00 32 LYS X CA 10
ATOM 14749 C C . LYS A 1 32 ? -7.240 4.657 4.801 1.00 0.00 32 LYS X C 10
ATOM 14750 O O . LYS A 1 32 ? -6.517 5.556 4.393 1.00 0.00 32 LYS X O 10
ATOM 14769 N N . LYS A 1 33 ? -8.013 4.737 5.877 1.00 0.00 33 LYS X N 10
ATOM 14770 C CA . LYS A 1 33 ? -8.141 5.940 6.638 1.00 0.00 33 LYS X CA 10
ATOM 14771 C C . LYS A 1 33 ? -6.756 6.333 7.202 1.00 0.00 33 LYS X C 10
ATOM 14772 O O . LYS A 1 33 ? -6.371 7.497 7.169 1.00 0.00 33 LYS X O 10
ATOM 14791 N N . THR A 1 34 ? -6.011 5.323 7.725 1.00 0.00 34 THR X N 10
ATOM 14792 C CA . THR A 1 34 ? -4.725 5.557 8.293 1.00 0.00 34 THR X CA 10
ATOM 14793 C C . THR A 1 34 ? -3.783 6.095 7.240 1.00 0.00 34 THR X C 10
ATOM 14794 O O . THR A 1 34 ? -2.988 7.002 7.494 1.00 0.00 34 THR X O 10
ATOM 14805 N N . CYS A 1 35 ? -3.839 5.514 6.071 1.00 0.00 35 CYS X N 10
ATOM 14806 C CA . CYS A 1 35 ? -3.061 6.046 5.001 1.00 0.00 35 CYS X CA 10
ATOM 14807 C C . CYS A 1 35 ? -3.405 7.468 4.595 1.00 0.00 35 CYS X C 10
ATOM 14808 O O . CYS A 1 35 ? -2.512 8.297 4.435 1.00 0.00 35 CYS X O 10
ATOM 14815 N N . PHE A 1 36 ? -4.683 7.779 4.524 1.00 0.00 36 PHE X N 10
ATOM 14816 C CA . PHE A 1 36 ? -5.101 9.114 4.136 1.00 0.00 36 PHE X CA 10
ATOM 14817 C C . PHE A 1 36 ? -4.641 10.118 5.173 1.00 0.00 36 PHE X C 10
ATOM 14818 O O . PHE A 1 36 ? -4.331 11.265 4.836 1.00 0.00 36 PHE X O 10
ATOM 14835 N N . LYS A 1 37 ? -4.668 9.714 6.433 1.00 0.00 37 LYS X N 10
ATOM 14836 C CA . LYS A 1 37 ? -4.313 10.608 7.486 1.00 0.00 37 LYS X CA 10
ATOM 14837 C C . LYS A 1 37 ? -2.874 11.172 7.487 1.00 0.00 37 LYS X C 10
ATOM 14838 O O . LYS A 1 37 ? -2.756 12.396 7.655 1.00 0.00 37 LYS X O 10
ATOM 14857 N N . THR A 1 38 ? -1.734 10.355 7.392 1.00 0.00 38 THR X N 10
ATOM 14858 C CA . THR A 1 38 ? -0.465 11.129 7.538 1.00 0.00 38 THR X CA 10
ATOM 14859 C C . THR A 1 38 ? -0.144 12.003 6.237 1.00 0.00 38 THR X C 10
ATOM 14860 O O . THR A 1 38 ? -1.054 12.399 5.529 1.00 0.00 38 THR X O 10
ATOM 14871 N N . GLU A 1 39 ? 1.133 12.276 5.879 1.00 0.00 39 GLU X N 10
ATOM 14872 C CA . GLU A 1 39 ? 1.607 12.461 4.505 1.00 0.00 39 GLU X CA 10
ATOM 14873 C C . GLU A 1 39 ? 1.899 11.203 3.797 1.00 0.00 39 GLU X C 10
ATOM 14874 O O . GLU A 1 39 ? 1.391 10.850 2.754 1.00 0.00 39 GLU X O 10
ATOM 14886 N N . TYR A 1 40 ? 2.776 10.541 4.523 1.00 0.00 40 TYR X N 10
ATOM 14887 C CA . TYR A 1 40 ? 3.606 9.439 4.134 1.00 0.00 40 TYR X CA 10
ATOM 14888 C C . TYR A 1 40 ? 2.879 8.226 3.787 1.00 0.00 40 TYR X C 10
ATOM 14889 O O . TYR A 1 40 ? 3.380 7.397 3.026 1.00 0.00 40 TYR X O 10
ATOM 14907 N N . CYS A 1 41 ? 1.773 8.044 4.411 1.00 0.00 41 CYS X N 10
ATOM 14908 C CA . CYS A 1 41 ? 1.083 6.794 4.276 1.00 0.00 41 CYS X CA 10
ATOM 14909 C C . CYS A 1 41 ? 0.393 6.722 2.895 1.00 0.00 41 CYS X C 10
ATOM 14910 O O . CYS A 1 41 ? -0.738 7.108 2.718 1.00 0.00 41 CYS X O 10
ATOM 14917 N N . TYR A 1 42 ? 1.162 6.343 1.908 1.00 0.00 42 TYR X N 10
ATOM 14918 C CA . TYR A 1 42 ? 0.687 6.222 0.551 1.00 0.00 42 TYR X CA 10
ATOM 14919 C C . TYR A 1 42 ? 1.168 4.934 -0.113 1.00 0.00 42 TYR X C 10
ATOM 14920 O O . TYR A 1 42 ? 0.817 4.653 -1.261 1.00 0.00 42 TYR X O 10
ATOM 14938 N N . ILE A 1 43 ? 1.958 4.134 0.599 1.00 0.00 43 ILE X N 10
ATOM 14939 C CA . ILE A 1 43 ? 2.397 2.861 0.028 1.00 0.00 43 ILE X CA 10
ATOM 14940 C C . ILE A 1 43 ? 1.798 1.821 0.908 1.00 0.00 43 ILE X C 10
ATOM 14941 O O . ILE A 1 43 ? 1.806 1.979 2.112 1.00 0.00 43 ILE X O 10
ATOM 14957 N N . VAL A 1 44 ? 1.212 0.819 0.364 1.00 0.00 44 VAL X N 10
ATOM 14958 C CA . VAL A 1 44 ? 0.588 -0.161 1.196 1.00 0.00 44 VAL X CA 10
ATOM 14959 C C . VAL A 1 44 ? 0.923 -1.544 0.659 1.00 0.00 44 VAL X C 10
ATOM 14960 O O . VAL A 1 44 ? 1.125 -1.713 -0.562 1.00 0.00 44 VAL X O 10
ATOM 14973 N N . PHE A 1 45 ? 1.046 -2.515 1.527 1.00 0.00 45 PHE X N 10
ATOM 14974 C CA . PHE A 1 45 ? 1.215 -3.865 1.083 1.00 0.00 45 PHE X CA 10
ATOM 14975 C C . PHE A 1 45 ? 0.208 -4.691 1.801 1.00 0.00 45 PHE X C 10
ATOM 14976 O O . PHE A 1 45 ? 0.157 -4.692 3.028 1.00 0.00 45 PHE X O 10
ATOM 14993 N N . GLU A 1 46 ? -0.532 -5.456 1.082 1.00 0.00 46 GLU X N 10
ATOM 14994 C CA . GLU A 1 46 ? -1.576 -6.221 1.717 1.00 0.00 46 GLU X CA 10
ATOM 14995 C C . GLU A 1 46 ? -1.476 -7.667 1.350 1.00 0.00 46 GLU X C 10
ATOM 14996 O O . GLU A 1 46 ? -1.257 -8.008 0.182 1.00 0.00 46 GLU X O 10
ATOM 15008 N N . ASP A 1 47 ? -1.579 -8.502 2.347 1.00 0.00 47 ASP X N 10
ATOM 15009 C CA . ASP A 1 47 ? -1.314 -9.923 2.215 1.00 0.00 47 ASP X CA 10
ATOM 15010 C C . ASP A 1 47 ? -2.586 -10.643 1.939 1.00 0.00 47 ASP X C 10
ATOM 15011 O O . ASP A 1 47 ? -3.518 -10.561 2.733 1.00 0.00 47 ASP X O 10
ATOM 15020 N N . THR A 1 48 ? -2.638 -11.341 0.843 1.00 0.00 48 THR X N 10
ATOM 15021 C CA . THR A 1 48 ? -3.843 -12.037 0.440 1.00 0.00 48 THR X CA 10
ATOM 15022 C C . THR A 1 48 ? -3.950 -13.405 1.146 1.00 0.00 48 THR X C 10
ATOM 15023 O O . THR A 1 48 ? -5.045 -13.936 1.344 1.00 0.00 48 THR X O 10
ATOM 15034 N N . VAL A 1 49 ? -2.823 -13.932 1.582 1.00 0.00 49 VAL X N 10
ATOM 15035 C CA . VAL A 1 49 ? -2.779 -15.263 2.179 1.00 0.00 49 VAL X CA 10
ATOM 15036 C C . VAL A 1 49 ? -3.243 -15.193 3.628 1.00 0.00 49 VAL X C 10
ATOM 15037 O O . VAL A 1 49 ? -4.096 -15.952 4.080 1.00 0.00 49 VAL X O 10
ATOM 15050 N N . ASN A 1 50 ? -2.717 -14.231 4.305 1.00 0.00 50 ASN X N 10
ATOM 15051 C CA . ASN A 1 50 ? -2.985 -13.990 5.709 1.00 0.00 50 ASN X CA 10
ATOM 15052 C C . ASN A 1 50 ? -4.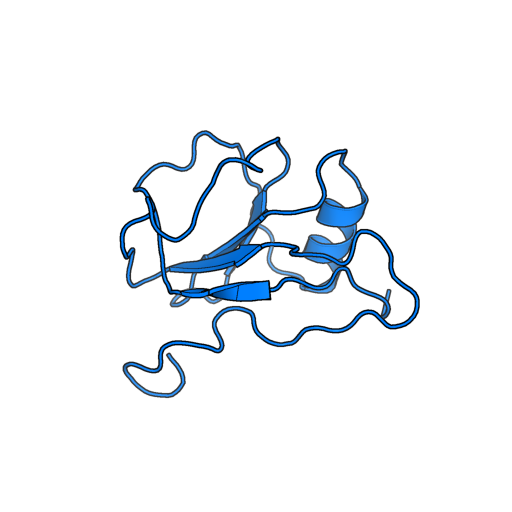137 -13.038 5.866 1.00 0.00 50 ASN X C 10
ATOM 15053 O O . ASN A 1 50 ? -4.679 -12.894 6.967 1.00 0.00 50 ASN X O 10
ATOM 15064 N N . LYS A 1 51 ? -4.504 -12.379 4.756 1.00 0.00 51 LYS X N 10
ATOM 15065 C CA . LYS A 1 51 ? -5.562 -11.354 4.726 1.00 0.00 51 LYS X CA 10
ATOM 15066 C C . LYS A 1 51 ? -5.201 -10.184 5.628 1.00 0.00 51 LYS X C 10
ATOM 15067 O O . LYS A 1 51 ? -6.070 -9.515 6.181 1.00 0.00 51 LYS X O 10
ATOM 15086 N N . GLU A 1 52 ? -3.917 -9.897 5.698 1.00 0.00 52 GLU X N 10
ATOM 15087 C CA . GLU A 1 52 ? -3.426 -8.871 6.594 1.00 0.00 52 GLU X CA 10
ATOM 15088 C C . GLU A 1 52 ? -3.085 -7.603 5.853 1.00 0.00 52 GLU X C 10
ATOM 15089 O O . GLU A 1 52 ? -2.869 -7.622 4.638 1.00 0.00 52 GLU X O 10
ATOM 15101 N N . CYS A 1 53 ? -2.990 -6.524 6.578 1.00 0.00 53 CYS X N 10
ATOM 15102 C CA . CYS A 1 53 ? -2.830 -5.230 5.993 1.00 0.00 53 CYS X CA 10
ATOM 15103 C C . CYS A 1 53 ? -1.645 -4.553 6.602 1.00 0.00 53 CYS X C 10
ATOM 15104 O O . CYS A 1 53 ? -1.590 -4.389 7.820 1.00 0.00 53 CYS X O 10
ATOM 15111 N N . TYR A 1 54 ? -0.677 -4.210 5.786 1.00 0.00 54 TYR X N 10
ATOM 15112 C CA . TYR A 1 54 ? 0.462 -3.482 6.254 1.00 0.00 54 TYR X CA 10
ATOM 15113 C C . TYR A 1 54 ? 0.513 -2.212 5.468 1.00 0.00 54 TYR X C 10
ATOM 15114 O O . TYR A 1 54 ? 0.546 -2.230 4.240 1.00 0.00 54 TYR X O 10
ATOM 15132 N N . TYR A 1 55 ? 0.574 -1.136 6.136 1.00 0.00 55 TYR X N 10
ATOM 15133 C CA . TYR A 1 55 ? 0.593 0.125 5.468 1.00 0.00 55 TYR X CA 10
ATOM 15134 C C . TYR A 1 55 ? 1.864 0.875 5.761 1.00 0.00 55 TYR X C 10
ATOM 15135 O O . TYR A 1 55 ? 2.321 0.919 6.918 1.00 0.00 55 TYR X O 10
ATOM 15153 N N . ASN A 1 56 ? 2.473 1.388 4.703 1.00 0.00 56 ASN X N 10
ATOM 15154 C CA . ASN A 1 56 ? 3.735 2.162 4.807 1.00 0.00 56 ASN X CA 10
ATOM 15155 C C . ASN A 1 56 ? 3.471 3.477 5.409 1.00 0.00 56 ASN X C 10
ATOM 15156 O O . ASN A 1 56 ? 2.736 4.298 4.823 1.00 0.00 56 ASN X O 10
ATOM 15167 N N . VAL A 1 57 ? 4.108 3.713 6.544 1.00 0.00 57 VAL X N 10
ATOM 15168 C CA . VAL A 1 57 ? 3.812 4.914 7.304 1.00 0.00 57 VAL X CA 10
ATOM 15169 C C . VAL A 1 57 ? 4.904 5.944 7.207 1.00 0.00 57 VAL X C 10
ATOM 15170 O O . VAL A 1 57 ? 4.759 7.064 7.708 1.00 0.00 57 VAL X O 10
ATOM 15183 N N . VAL A 1 58 ? 5.990 5.597 6.577 1.00 0.00 58 VAL X N 10
ATOM 15184 C CA . VAL A 1 58 ? 7.096 6.539 6.468 1.00 0.00 58 VAL X CA 10
ATOM 15185 C C . VAL A 1 58 ? 7.223 6.978 5.001 1.00 0.00 58 VAL X C 10
ATOM 15186 O O . VAL A 1 58 ? 6.432 6.573 4.157 1.00 0.00 58 VAL X O 10
ATOM 15199 N N . ASP A 1 59 ? 8.162 7.820 4.729 1.00 0.00 59 ASP X N 10
ATOM 15200 C CA . ASP A 1 59 ? 8.409 8.366 3.425 1.00 0.00 59 ASP X CA 10
ATOM 15201 C C . ASP A 1 59 ? 8.859 7.263 2.525 1.00 0.00 59 ASP X C 10
ATOM 15202 O O . ASP A 1 59 ? 9.919 6.661 2.720 1.00 0.00 59 ASP X O 10
ATOM 15211 N N . GLY A 1 60 ? 8.034 6.956 1.603 1.00 0.00 60 GLY X N 10
ATOM 15212 C CA . GLY A 1 60 ? 8.262 5.866 0.753 1.00 0.00 60 GLY X CA 10
ATOM 15213 C C . GLY A 1 60 ? 7.744 6.087 -0.631 1.00 0.00 60 GLY X C 10
ATOM 15214 O O . GLY A 1 60 ? 7.402 5.146 -1.300 1.00 0.00 60 GLY X O 10
ATOM 15218 N N . GLU A 1 61 ? 7.685 7.332 -1.083 1.00 0.00 61 GLU X N 10
ATOM 15219 C CA . GLU A 1 61 ? 7.347 7.600 -2.490 1.00 0.00 61 GLU X CA 10
ATOM 15220 C C . GLU A 1 61 ? 8.529 7.098 -3.303 1.00 0.00 61 GLU X C 10
ATOM 15221 O O . GLU A 1 61 ? 8.426 6.709 -4.458 1.00 0.00 61 GLU X O 10
ATOM 15233 N N . GLU A 1 62 ? 9.641 7.065 -2.610 1.00 0.00 62 GLU X N 10
ATOM 15234 C CA . GLU A 1 62 ? 10.876 6.558 -3.069 1.00 0.00 62 GLU X CA 10
ATOM 15235 C C . GLU A 1 62 ? 10.817 5.018 -3.138 1.00 0.00 62 GLU X C 10
ATOM 15236 O O . GLU A 1 62 ? 11.781 4.375 -3.583 1.00 0.00 62 GLU X O 10
ATOM 15248 N N . LEU A 1 63 ? 9.714 4.400 -2.666 1.00 0.00 63 LEU X N 10
ATOM 15249 C CA . LEU A 1 63 ? 9.626 2.957 -2.835 1.00 0.00 63 LEU X CA 10
ATOM 15250 C C . LEU A 1 63 ? 9.204 2.676 -4.260 1.00 0.00 63 LEU X C 10
ATOM 15251 O O . LEU A 1 63 ? 8.047 2.890 -4.646 1.00 0.00 63 LEU X O 10
ATOM 15267 N N . ASP A 1 64 ? 10.163 2.287 -5.047 1.00 0.00 64 ASP X N 10
ATOM 15268 C CA . ASP A 1 64 ? 9.954 1.985 -6.432 1.00 0.00 64 ASP X CA 10
ATOM 15269 C C . ASP A 1 64 ? 9.772 0.497 -6.630 1.00 0.00 64 ASP X C 10
ATOM 15270 O O . ASP A 1 64 ? 10.594 -0.312 -6.180 1.00 0.00 64 ASP X O 10
ATOM 15279 N N . GLN A 1 65 ? 8.776 0.180 -7.392 1.00 0.00 65 GLN X N 10
ATOM 15280 C CA . GLN A 1 65 ? 8.276 -1.168 -7.655 1.00 0.00 65 GLN X CA 10
ATOM 15281 C C . GLN A 1 65 ? 9.321 -2.018 -8.332 1.00 0.00 65 GLN X C 10
ATOM 15282 O O . GLN A 1 65 ? 9.384 -3.246 -8.184 1.00 0.00 65 GLN X O 10
ATOM 15296 N N . GLU A 1 66 ? 10.114 -1.364 -9.110 1.00 0.00 66 GLU X N 10
ATOM 15297 C CA . GLU A 1 66 ? 11.011 -2.018 -9.990 1.00 0.00 66 GLU X CA 10
ATOM 15298 C C . GLU A 1 66 ? 12.349 -2.293 -9.318 1.00 0.00 66 GLU X C 10
ATOM 15299 O O . GLU A 1 66 ? 13.119 -3.139 -9.773 1.00 0.00 66 GLU X O 10
ATOM 15311 N N . LYS A 1 67 ? 12.623 -1.600 -8.227 1.00 0.00 67 LYS X N 10
ATOM 15312 C CA . LYS A 1 67 ? 13.823 -1.897 -7.447 1.00 0.00 67 LYS X CA 10
ATOM 15313 C C . LYS A 1 67 ? 13.449 -2.846 -6.333 1.00 0.00 67 LYS X C 10
ATOM 15314 O O . LYS A 1 67 ? 14.292 -3.378 -5.619 1.00 0.00 67 LYS X O 10
ATOM 15333 N N . PHE A 1 68 ? 12.169 -3.047 -6.232 1.00 0.00 68 PHE X N 10
ATOM 15334 C CA . PHE A 1 68 ? 11.551 -4.004 -5.376 1.00 0.00 68 PHE X CA 10
ATOM 15335 C C . PHE A 1 68 ? 11.635 -5.375 -6.027 1.00 0.00 68 PHE X C 10
ATOM 15336 O O . PHE A 1 68 ? 11.669 -5.492 -7.256 1.00 0.00 68 PHE X O 10
ATOM 15353 N N . VAL A 1 69 ? 11.675 -6.392 -5.225 1.00 0.00 69 VAL X N 10
ATOM 15354 C CA . VAL A 1 69 ? 11.853 -7.757 -5.683 1.00 0.00 69 VAL X CA 10
ATOM 15355 C C . VAL A 1 69 ? 10.560 -8.485 -5.307 1.00 0.00 69 VAL X C 10
ATOM 15356 O O . VAL A 1 69 ? 9.762 -7.945 -4.593 1.00 0.00 69 VAL X O 10
ATOM 15369 N N . VAL A 1 70 ? 10.305 -9.622 -5.839 1.00 0.00 70 VAL X N 10
ATOM 15370 C CA . VAL A 1 70 ? 9.008 -10.212 -5.677 1.00 0.00 70 VAL X CA 10
ATOM 15371 C C . VAL A 1 70 ? 8.704 -10.935 -4.375 1.00 0.00 70 VAL X C 10
ATOM 15372 O O . VAL A 1 70 ? 9.317 -11.932 -4.004 1.00 0.00 70 VAL X O 10
ATOM 15385 N N . ASP A 1 71 ? 7.748 -10.364 -3.712 1.00 0.00 71 ASP X N 10
ATOM 15386 C CA . ASP A 1 71 ? 7.114 -10.889 -2.527 1.00 0.00 71 ASP X CA 10
ATOM 15387 C C . ASP A 1 71 ? 5.683 -11.204 -2.912 1.00 0.00 71 ASP X C 10
ATOM 15388 O O . ASP A 1 71 ? 4.868 -10.303 -3.095 1.00 0.00 71 ASP X O 10
ATOM 15397 N N . GLU A 1 72 ? 5.411 -12.471 -3.072 1.00 0.00 72 GLU X N 10
ATOM 15398 C CA . GLU A 1 72 ? 4.172 -12.964 -3.663 1.00 0.00 72 GLU X CA 10
ATOM 15399 C C . GLU A 1 72 ? 3.006 -12.977 -2.700 1.00 0.00 72 GLU X C 10
ATOM 15400 O O . GLU A 1 72 ? 1.863 -12.819 -3.113 1.00 0.00 72 GLU X O 10
ATOM 15412 N N . ASN A 1 73 ? 3.284 -13.162 -1.426 1.00 0.00 73 ASN X N 10
ATOM 15413 C CA . ASN A 1 73 ? 2.213 -13.226 -0.422 1.00 0.00 73 ASN X CA 10
ATOM 15414 C C . ASN A 1 73 ? 1.463 -11.900 -0.255 1.00 0.00 73 ASN X C 10
ATOM 15415 O O . ASN A 1 73 ? 0.257 -11.887 0.037 1.00 0.00 73 ASN X O 10
ATOM 15426 N N . PHE A 1 74 ? 2.132 -10.800 -0.533 1.00 0.00 74 PHE X N 10
ATOM 15427 C CA . PHE A 1 74 ? 1.503 -9.502 -0.450 1.00 0.00 74 PHE X CA 10
ATOM 15428 C C . PHE A 1 74 ? 1.301 -8.937 -1.822 1.00 0.00 74 PHE X C 10
ATOM 15429 O O . PHE A 1 74 ? 1.823 -9.438 -2.811 1.00 0.00 74 PHE X O 10
ATOM 15446 N N . THR A 1 75 ? 0.588 -7.866 -1.869 1.00 0.00 75 THR X N 10
ATOM 15447 C CA . THR A 1 75 ? 0.348 -7.171 -3.063 1.00 0.00 75 THR X CA 10
ATOM 15448 C C . THR A 1 75 ? 0.932 -5.779 -2.906 1.00 0.00 75 THR X C 10
ATOM 15449 O O . THR A 1 75 ? 0.799 -5.179 -1.822 1.00 0.00 75 THR X O 10
ATOM 15460 N N . GLU A 1 76 ? 1.669 -5.289 -3.917 1.00 0.00 76 GLU X N 10
ATOM 15461 C CA . GLU A 1 76 ? 2.223 -3.975 -3.804 1.00 0.00 76 GLU X CA 10
ATOM 15462 C C . GLU A 1 76 ? 1.320 -3.003 -4.485 1.00 0.00 76 GLU X C 10
ATOM 15463 O O . GLU A 1 76 ? 1.165 -3.028 -5.707 1.00 0.00 76 GLU X O 10
ATOM 15475 N N . ASN A 1 77 ? 0.823 -2.090 -3.742 1.00 0.00 77 ASN X N 10
ATOM 15476 C CA . ASN A 1 77 ? -0.116 -1.184 -4.275 1.00 0.00 77 ASN X CA 10
ATOM 15477 C C . ASN A 1 77 ? 0.088 0.173 -3.643 1.00 0.00 77 ASN X C 10
ATOM 15478 O O . ASN A 1 77 ? 0.131 0.299 -2.419 1.00 0.00 77 ASN X O 10
ATOM 15489 N N . TYR A 1 78 ? 0.299 1.172 -4.455 1.00 0.00 78 TYR X N 10
ATOM 15490 C CA . TYR A 1 78 ? 0.639 2.478 -3.923 1.00 0.00 78 TYR X CA 10
ATOM 15491 C C . TYR A 1 78 ? -0.315 3.546 -4.452 1.00 0.00 78 TYR X C 10
ATOM 15492 O O . TYR A 1 78 ? -0.795 3.457 -5.597 1.00 0.00 78 TYR X O 10
ATOM 15510 N N . LEU A 1 79 ? -0.619 4.520 -3.625 1.00 0.00 79 LEU X N 10
ATOM 15511 C CA . LEU A 1 79 ? -1.530 5.576 -4.001 1.00 0.00 79 LEU X CA 10
ATOM 15512 C C . LEU A 1 79 ? -0.799 6.705 -4.690 1.00 0.00 79 LEU X C 10
ATOM 15513 O O . LEU A 1 79 ? -0.126 7.517 -4.060 1.00 0.00 79 LEU X O 10
ATOM 15529 N N . THR A 1 80 ? -0.918 6.716 -5.968 1.00 0.00 80 THR X N 10
ATOM 15530 C CA . THR A 1 80 ? -0.315 7.706 -6.791 1.00 0.00 80 THR X CA 10
ATOM 15531 C C . THR A 1 80 ? -1.378 8.326 -7.685 1.00 0.00 80 THR X C 10
ATOM 15532 O O . THR A 1 80 ? -2.143 7.585 -8.300 1.00 0.00 80 THR X O 10
ATOM 15543 N N . ASP A 1 81 ? -1.485 9.671 -7.661 1.00 0.00 81 ASP X N 10
ATOM 15544 C CA . ASP A 1 81 ? -2.310 10.536 -8.607 1.00 0.00 81 ASP X CA 10
ATOM 15545 C C . ASP A 1 81 ? -3.820 10.231 -8.784 1.00 0.00 81 ASP X C 10
ATOM 15546 O O . ASP A 1 81 ? -4.578 11.114 -9.204 1.00 0.00 81 ASP X O 10
ATOM 15555 N N . CYS A 1 82 ? -4.259 9.044 -8.471 1.00 0.00 82 CYS X N 10
ATOM 15556 C CA . CYS A 1 82 ? -5.654 8.642 -8.653 1.00 0.00 82 CYS X CA 10
ATOM 15557 C C . CYS A 1 82 ? -6.531 9.194 -7.517 1.00 0.00 82 CYS X C 10
ATOM 15558 O O . CYS A 1 82 ? -7.748 9.061 -7.553 1.00 0.00 82 CYS X O 10
ATOM 15565 N N . GLU A 1 83 ? -5.878 9.881 -6.570 1.00 0.00 83 GLU X N 10
ATOM 15566 C CA . GLU A 1 83 ? -6.490 10.465 -5.362 1.00 0.00 83 GLU X CA 10
ATOM 15567 C C . GLU A 1 83 ? -7.843 11.110 -5.640 1.00 0.00 83 GLU X C 10
ATOM 15568 O O . GLU A 1 83 ? -7.958 12.038 -6.456 1.00 0.00 83 GLU X O 10
ATOM 15580 N N . GLY A 1 84 ? -8.848 10.601 -4.988 1.00 0.00 84 GLY X N 10
ATOM 15581 C CA . GLY A 1 84 ? -10.183 11.091 -5.168 1.00 0.00 84 GLY X CA 10
ATOM 15582 C C . GLY A 1 84 ? -11.111 9.982 -5.594 1.00 0.00 84 GLY X C 10
ATOM 15583 O O . GLY A 1 84 ? -11.991 10.176 -6.444 1.00 0.00 84 GLY X O 10
ATOM 15587 N N . LYS A 1 85 ? -10.908 8.813 -5.024 1.00 0.00 85 LYS X N 10
ATOM 15588 C CA . LYS A 1 85 ? -11.716 7.648 -5.344 1.00 0.00 85 LYS X CA 10
ATOM 15589 C C . LYS A 1 85 ? -13.085 7.811 -4.709 1.00 0.00 85 LYS X C 10
ATOM 15590 O O . LYS A 1 85 ? -13.198 8.002 -3.491 1.00 0.00 85 LYS X O 10
ATOM 15609 N N . ASP A 1 86 ? -14.099 7.780 -5.519 1.00 0.00 86 ASP X N 10
ATOM 15610 C CA . ASP A 1 86 ? -15.468 7.854 -5.062 1.00 0.00 86 ASP X CA 10
ATOM 15611 C C . ASP A 1 86 ? -16.328 7.240 -6.152 1.00 0.00 86 ASP X C 10
ATOM 15612 O O . ASP A 1 86 ? -15.778 6.896 -7.215 1.00 0.00 86 ASP X O 10
ATOM 15621 N N . ALA A 1 87 ? -17.638 7.064 -5.893 1.00 0.00 87 ALA X N 10
ATOM 15622 C CA . ALA A 1 87 ? -18.595 6.409 -6.812 1.00 0.00 87 ALA X CA 10
ATOM 15623 C C . ALA A 1 87 ? -18.281 4.924 -6.935 1.00 0.00 87 ALA X C 10
ATOM 15624 O O . ALA A 1 87 ? -18.744 4.230 -7.840 1.00 0.00 87 ALA X O 10
ATOM 15631 N N . GLY A 1 88 ? -17.542 4.443 -5.972 1.00 0.00 88 GLY X N 10
ATOM 15632 C CA . GLY A 1 88 ? -17.122 3.094 -5.940 1.00 0.00 88 GLY X CA 10
ATOM 15633 C C . GLY A 1 88 ? -16.536 2.797 -4.606 1.00 0.00 88 GLY X C 10
ATOM 15634 O O . GLY A 1 88 ? -16.200 3.734 -3.858 1.00 0.00 88 GLY X O 10
ATOM 15638 N N . ASN A 1 89 ? -16.385 1.539 -4.291 1.00 0.00 89 ASN X N 10
ATOM 15639 C CA . ASN A 1 89 ? -15.892 1.132 -2.995 1.00 0.00 89 ASN X CA 10
ATOM 15640 C C . ASN A 1 89 ? -15.552 -0.346 -3.012 1.00 0.00 89 ASN X C 10
ATOM 15641 O O . ASN A 1 89 ? -15.636 -0.991 -4.069 1.00 0.00 89 ASN X O 10
ATOM 15652 N N . ALA A 1 90 ? -15.104 -0.835 -1.852 1.00 0.00 90 ALA X N 10
ATOM 15653 C CA . ALA A 1 90 ? -14.822 -2.247 -1.575 1.00 0.00 90 ALA X CA 10
ATOM 15654 C C . ALA A 1 90 ? -13.581 -2.765 -2.299 1.00 0.00 90 ALA X C 10
ATOM 15655 O O . ALA A 1 90 ? -13.451 -3.979 -2.530 1.00 0.00 90 ALA X O 10
ATOM 15662 N N . ALA A 1 91 ? -12.637 -1.890 -2.606 1.00 0.00 91 ALA X N 10
ATOM 15663 C CA . ALA A 1 91 ? -11.437 -2.338 -3.288 1.00 0.00 91 ALA X CA 10
ATOM 15664 C C . ALA A 1 91 ? -10.201 -1.566 -2.872 1.00 0.00 91 ALA X C 10
ATOM 15665 O O . ALA A 1 91 ? -10.114 -0.350 -3.062 1.00 0.00 91 ALA X O 10
ATOM 15672 N N . GLY A 1 92 ? -9.246 -2.269 -2.305 1.00 0.00 92 GLY X N 10
ATOM 15673 C CA . GLY A 1 92 ? -8.011 -1.646 -1.926 1.00 0.00 92 GLY X CA 10
ATOM 15674 C C . GLY A 1 92 ? -6.951 -2.646 -1.541 1.00 0.00 92 GLY X C 10
ATOM 15675 O O . GLY A 1 92 ? -6.600 -2.725 -0.384 1.00 0.00 92 GLY X O 10
ATOM 15679 N N . THR A 1 93 ? -6.513 -3.432 -2.508 1.00 0.00 93 THR X N 10
ATOM 15680 C CA . THR A 1 93 ? -5.417 -4.410 -2.403 1.00 0.00 93 THR X CA 10
ATOM 15681 C C . THR A 1 93 ? -4.999 -4.682 -3.821 1.00 0.00 93 THR X C 10
ATOM 15682 O O . THR A 1 93 ? -5.695 -4.220 -4.741 1.00 0.00 93 THR X O 10
ATOM 15693 N N . GLY A 1 94 ? -3.918 -5.434 -4.053 1.00 0.00 94 GLY X N 10
ATOM 15694 C CA . GLY A 1 94 ? -3.633 -5.780 -5.408 1.00 0.00 94 GLY X CA 10
ATOM 15695 C C . GLY A 1 94 ? -4.310 -7.049 -5.828 1.00 0.00 94 GLY X C 10
ATOM 15696 O O . GLY A 1 94 ? -3.933 -7.664 -6.825 1.00 0.00 94 GLY X O 10
ATOM 15700 N N . ASP A 1 95 ? -5.257 -7.489 -5.035 1.00 0.00 95 ASP X N 10
ATOM 15701 C CA . ASP A 1 95 ? -6.054 -8.622 -5.412 1.00 0.00 95 ASP X CA 10
ATOM 15702 C C . ASP A 1 95 ? -7.404 -8.105 -5.832 1.00 0.00 95 ASP X C 10
ATOM 15703 O O . ASP A 1 95 ? -7.971 -8.544 -6.834 1.00 0.00 95 ASP X O 10
ATOM 15712 N N . GLU A 1 96 ? -7.908 -7.117 -5.090 1.00 0.00 96 GLU X N 10
ATOM 15713 C CA . GLU A 1 96 ? -9.129 -6.443 -5.465 1.00 0.00 96 GLU X CA 10
ATOM 15714 C C . GLU A 1 96 ? -8.824 -5.408 -6.532 1.00 0.00 96 GLU X C 10
ATOM 15715 O O . GLU A 1 96 ? -8.699 -4.214 -6.261 1.00 0.00 96 GLU X O 10
ATOM 15727 N N . SER A 1 97 ? -8.586 -5.903 -7.698 1.00 0.00 97 SER X N 10
ATOM 15728 C CA . SER A 1 97 ? -8.293 -5.129 -8.874 1.00 0.00 97 SER X CA 10
ATOM 15729 C C . SER A 1 97 ? -8.869 -5.913 -10.044 1.00 0.00 97 SER X C 10
ATOM 15730 O O . SER A 1 97 ? -8.443 -5.780 -11.192 1.00 0.00 97 SER X O 10
ATOM 15738 N N . ASP A 1 98 ? -9.881 -6.698 -9.722 1.00 0.00 98 ASP X N 10
ATOM 15739 C CA . ASP A 1 98 ? -10.481 -7.634 -10.645 1.00 0.00 98 ASP X CA 10
ATOM 15740 C C . ASP A 1 98 ? -11.405 -6.909 -11.606 1.00 0.00 98 ASP X C 10
ATOM 15741 O O . ASP A 1 98 ? -11.934 -5.820 -11.284 1.00 0.00 98 ASP X O 10
ATOM 15750 N N . GLU A 1 99 ? -11.604 -7.489 -12.775 1.00 0.00 99 GLU X N 10
ATOM 15751 C CA . GLU A 1 99 ? -12.451 -6.915 -13.798 1.00 0.00 99 GLU X CA 10
ATOM 15752 C C . GLU A 1 99 ? -13.935 -7.094 -13.440 1.00 0.00 99 GLU X C 10
ATOM 15753 O O . GLU A 1 99 ? -14.653 -7.939 -14.003 1.00 0.00 99 GLU X O 10
ATOM 15765 N N . VAL A 1 100 ? -14.328 -6.385 -12.417 1.00 0.00 100 VAL X N 10
ATOM 15766 C CA . VAL A 1 100 ? -15.685 -6.326 -11.951 1.00 0.00 100 VAL X CA 10
ATOM 15767 C C . VAL A 1 100 ? -16.121 -4.874 -11.774 1.00 0.00 100 VAL X C 10
ATOM 15768 O O . VAL A 1 100 ? -16.743 -4.305 -12.663 1.00 0.00 100 VAL X O 10
ATOM 15781 N N . ASP A 1 101 ? -15.755 -4.253 -10.675 1.00 0.00 101 ASP X N 10
ATOM 15782 C CA . ASP A 1 101 ? -16.080 -2.848 -10.475 1.00 0.00 101 ASP X CA 10
ATOM 15783 C C . ASP A 1 101 ? -14.810 -2.037 -10.385 1.00 0.00 101 ASP X C 10
ATOM 15784 O O . ASP A 1 101 ? -14.832 -0.853 -10.082 1.00 0.00 101 ASP X O 10
ATOM 15793 N N . GLU A 1 102 ? -13.695 -2.694 -10.645 1.00 0.00 102 GLU X N 10
ATOM 15794 C CA . GLU A 1 102 ? -12.412 -2.021 -10.693 1.00 0.00 102 GLU X CA 10
ATOM 15795 C C . GLU A 1 102 ? -11.970 -1.820 -12.118 1.00 0.00 102 GLU X C 10
ATOM 15796 O O . GLU A 1 102 ? -11.102 -0.991 -12.405 1.00 0.00 102 GLU X O 10
ATOM 15808 N N . ASP A 1 103 ? -12.563 -2.580 -13.004 1.00 0.00 103 ASP X N 10
ATOM 15809 C CA . ASP A 1 103 ? -12.293 -2.471 -14.402 1.00 0.00 103 ASP X CA 10
ATOM 15810 C C . ASP A 1 103 ? -13.541 -2.881 -15.120 1.00 0.00 103 ASP X C 10
ATOM 15811 O O . ASP A 1 103 ? -13.844 -4.073 -15.175 1.00 0.00 103 ASP X O 10
#

Secondary structure (DSSP, 8-state):
--S---EEEEES-B-S--TT-EEE---HHHHHHHHHHSS---EEEEETTTTEEEEE-S--TT--TTTSB--TTEEEEEE-S--S-SS-----TTTS--SSS--

Solvent-accessible surface area: 6331 Å² total; per-residue (Å²): 163,135,127,16,4,25,9,58,33,107,13,17,56,1,137,111,78,90,114,66,57,30,127,88,50,58,76,108,91,59,0,4,88,12,3,60,140,56,141,62,19,35,3,0,2,26,9,12,107,92,133,50,13,44,12,4,28,51,62,0,121,150,24,42,2,113,135,12,88,69,31,126,57,13,2,0,0,51,20,49,129,44,133,34,104,138,86,3,115,28,95,15,39,17,79,92,46,101,144,129,125,106,50

Radius of gyration: 12.52 Å; Cα contacts (8 Å, |Δi|>4): 228; chains: 1; bounding box: 30×34×22 Å

Foldseek 3Di:
DFFAFAWDFDAAWAQPDPPLDWDKDQDPRVLRVLLVPDPQFFKWKAFPVVRITITRDHHCVVVDRVSTDHDPRITTIGDDPSPDDDPDGDADGNVRCDPPRND

Nearest PDB structures (foldseek):
  2k13-assembly1_X  TM=8.256E-01  e=1.303E-14  Haementeria officinalis
  6ryw-assembly1_A  TM=5.379E-01  e=4.816E-02  Colletotrichum graminicola M1.001
  2yil-assembly1_A  TM=5.529E-01  e=1.363E-01  Sarcocystis muris
  6ryx-assembly1_A  TM=4.998E-01  e=5.786E-02  Colletotrichum graminicola M1.001
  6stx-assembly1_C  TM=4.710E-01  e=1.363E-01  Colletotrichum graminicola M1.001

Sequence (103 aa):
EEREDCWTFYANRKYTDFDKSFKKSSDLDECKKTCFKTEYCYIVFEDTVNKECYYNVVDGEELDQEKFVVDENFTENYLTDCEGKDAGNAAGTGDESDEVDEDEEREDCWTFYANRKYTDFDKSFKKSSDLDECKKTCFKTEYCYIVFEDTVNKECYYNVVDGEELDQEKFVVDENFTENYLTDCEGKDAGNAAGTGDESDEVDEDEEREDCWTFYANRKYTDFDKSFKKSSDLDECKKTCFKTEYCYIVFEDTVNKECYYNVVDGEELDQEKFVVDENFTENYLTDCEGKDAGNAAGTGDESDEVDEDEEREDCWTFYANRKYTDFDKSFKKSSDLDECKKTCFKTEYCYIVFEDTVNKECYYNVVDGEELDQEKFVVDENFTENYLTDCEGKDAGNAAGTGDESDEVDEDEEREDCWTFYANRKYTDFDKSFKKSSDLDECKKTCFKTEYCYIVFEDTVNKECYYNVVDGEELDQEKFVVDENFTENYLTDCEGKDAGNAAGTGDESDEVDEDEEREDCWTFYANRKYTDFDKSFKKSSDLDECKKTCFKTEYCYIVFEDTVNKECYYNVVDGEELDQEKFVVDENFTENYLTDCEGKDAGNAAGTGDESDEVDEDEEREDCWTFYANRKYTDFDKSFKKSSDLDECKKTCFKTEYCYIVFEDTVNKECYYNVVDGEELDQEKFVVDENFTENYLTDCEGKDAGNAAGTGDESDEVDEDEEREDCWTFYANRKYTDFDKSFKKSSDLDECKKTCFKTEYCYIVFEDTVNKECYYNVVDGEELDQEKFVVDENFTENYLTDCEGKDAGNAAGTGDESDEVDEDEEREDCWTFYANRKYTDFDKSFKKSSDLDECKKTCFKTEYCYIVFEDTVNKECYYNVVDGEELDQEKFVVDENFTENYLTDCEGKDAGNAAGTGDESDEVDEDEEREDCWTFYANRKYTDFDKSFKKSSDLDECKKTCFKTEYCYIVFEDTVNKECYYNVVDGEELDQEKFVVDENFTENYLTDCEGKDAGNAAGTGDESDEVDED